Protein AF-A0A9N9KRE2-F1 (afdb_monomer)

Mean predicted aligned error: 19.51 Å

Solvent-accessible surface area (backbone atoms only — not comparable to full-atom values): 58382 Å² total; per-residue (Å²): 135,82,74,92,83,72,60,66,69,58,57,52,50,52,51,51,50,51,50,51,52,50,50,44,65,63,64,80,42,91,71,76,75,71,95,71,84,88,87,77,98,80,76,98,66,77,96,76,77,88,86,69,47,78,72,68,77,81,61,46,74,37,68,50,45,30,52,56,45,66,70,36,68,71,38,90,54,32,36,36,37,38,56,55,28,42,77,57,73,40,45,33,52,38,20,53,52,43,50,53,54,49,26,48,59,58,17,24,19,38,35,61,40,27,33,38,56,78,91,73,60,91,83,81,85,82,88,80,89,82,83,92,84,79,84,88,81,70,96,81,57,85,56,63,40,52,47,64,73,57,26,31,56,68,44,30,55,47,10,40,47,65,14,32,68,83,55,50,76,31,85,66,76,80,92,79,88,56,84,32,58,49,78,42,53,77,67,80,72,52,97,65,68,55,99,55,11,45,82,58,64,85,52,46,44,62,46,48,52,55,48,42,58,70,71,52,58,66,93,86,80,66,70,90,86,67,60,35,37,38,34,39,45,70,49,74,70,41,76,34,62,87,83,47,51,75,65,25,57,58,52,60,61,60,39,67,41,64,30,65,72,40,36,42,49,22,36,52,32,51,51,40,52,32,64,74,67,71,46,90,37,52,88,81,42,58,56,18,68,64,59,34,25,19,38,48,54,72,67,73,84,84,51,67,88,51,39,79,69,45,60,77,55,82,61,97,53,69,55,58,39,63,69,47,45,53,51,53,47,52,50,53,25,55,78,67,72,30,51,34,32,45,46,45,54,91,48,69,65,59,56,56,50,46,41,60,58,29,62,81,72,74,30,49,62,45,36,66,83,76,49,37,54,72,72,56,32,59,53,56,67,72,46,51,77,68,45,50,48,51,23,54,48,56,46,46,31,31,28,43,34,35,38,26,34,59,92,33,58,52,41,48,50,35,42,52,49,33,55,49,36,38,54,76,70,50,48,60,75,42,92,88,79,50,60,39,66,82,49,76,42,75,47,98,88,15,38,34,31,31,59,44,32,38,30,37,66,39,56,86,74,59,54,63,63,64,71,74,88,92,85,80,85,89,71,84,87,84,86,87,90,82,86,88,80,90,91,84,88,83,92,88,82,88,85,85,88,87,89,84,85,89,86,81,87,87,82,93,87,78,97,70,86,81,76,80,88,82,83,85,88,80,84,73,83,62,58,61,82,85,60,92,70,36,52,75,32,76,53,45,75,74,28,60,34,74,72,30,53,28,27,28,36,38,41,35,37,33,30,76,33,27,55,40,68,64,54,54,48,53,16,45,51,52,38,32,70,47,72,60,41,34,61,60,27,18,24,50,40,70,51,100,83,72,46,50,26,32,42,20,59,80,66,67,47,94,89,48,39,50,47,45,76,52,75,48,80,44,98,46,40,46,75,70,37,87,60,62,45,60,59,79,73,92,40,81,50,65,44,83,40,65,45,65,74,75,48,45,78,75,50,45,65,96,83,57,81,65,52,57,64,55,34,36,49,36,88,42,32,50,38,34,39,34,35,38,38,28,78,51,15,24,38,44,17,46,34,32,45,47,46,67,44,39,74,62,28,47,44,49,52,47,45,41,31,41,32,23,49,65,72,38,52,92,72,51,75,62,56,51,52,75,83,52,55,65,58,77,65,64,26,74,76,49,90,53,80,34,88,55,62,88,38,50,37,54,74,71,36,38,52,48,38,51,54,49,52,53,51,51,59,74,76,52,63,71,45,52,40,31,31,33,39,17,50,64,49,51,50,53,55,46,53,52,28,45,52,63,42,33,76,76,37,79,82,61,81,79,52,71,65,30,47,53,52,30,51,50,50,38,47,75,45,55,87,36,72,86,43,46,81,42,37,33,30,40,34,40,44,44,74,43,55,87,43,36,46,38,54,52,103,47,97,91,47,66,43,61,39,67,78,93,47,44,56,46,67,49,49,65,49,75,35,67,30,81,46,39,36,43,54,54,69,73,48,63,66,34,57,49,18,50,48,43,47,50,30,44,65,67,46,73,37,64,62,36,49,22,10,46,36,28,53,58,72,73,45,95,60,88,89,46,69,43,62,51,79,40,47,66,38,41,36,37,69,35,46,88,52,36,49,48,74,59,46,53,45,43,73,32,54,74,49,79,63,92,82,60,91,65,58,78,95,49,55,42,23,40,70,47,73,54,74,51,75,41,60,58,97,59,75,69,68,39,29,36,39,30,59,26,56,37,89,84,44,35,32,47,38,40,34,27,36,52,55,81,53,50,59,60,38,52,53,53,40,45,62,74,54,56,84,72,115

pLDDT: mean 78.88, std 21.37, range [20.52, 98.25]

InterPro domains:
  IPR019378 GDP-fucose protein O-fucosyltransferase [PF10250] (83-419)
  IPR023213 Chloramphenicol acetyltransferase-like domain superfamily [G3DSA:3.30.559.10] (519-726)
  IPR023213 Chloramphenicol acetyltransferase-like domain superfamily [G3DSA:3.30.559.10] (762-1005)

Sequence (1013 aa):
MFPNGINRRYAIFAGFVLVMLWLWVALDRPYSLPSHFSWNPYSNTGQSDLANDIFDFPAIESNAIREVCGRTEWNSSVIFTCDNNHGGVGHVRNSILNCVRFAISAGAGLVLPNIALRDMEDDTVIIWDEPVQEPMRKRHGPGRRGMEHMFDVPHFLESLHLSCPKMPLFEDMGDSFGGRRRGLLPESLVDNHPTSGLEHPEQWRKKFYGWVDKYMVKPSDYTRDEPIIVDLDQSFLVYPTHSDSHEFAHDFGKILKFREDTRRLATAALVELLEWHNSDGDIRDPIMNPSFFGAHIRTEPEVSHESDLLRRHDTPQPFMEYNAQATAYLTQAQEGNMSIIYATSGNLSNMALLRHHAMHWDIEVTHKFALLKDSHRDELERLTWDQRALIDFMVLTKAQSFGGVAHSFFSWNVALKRHELAKEAGLEKDEKHSTFTGKGVLSEDGTWSDGLSHIYGNRKSYVESSKFEIILLKLKKGSNITNFDANIASRVLSTILPTVSLSLLRPFSRQIPPSSLMGVFSSKPVQPVAIPSDTVVELGPTGDTIILRSLVIDFTLCFDEVLDPKRLRGSLEALFNHGNWRKLGARLRLNDRGRLEYHIPAKFDEERPAFSYSHVEMSCKIKEHPLASQIPKATPVPTLQPDCAMFRSLSRDSHSPKRLEDWLTSDIPQLYIHIVSFSDATMVTMTALHTFLDATARVELVKAWVMSLNGRLNEVPEIYGFDFDPLETLGKMATEESVLERHRTTGFGLFWWLAKLIFQSRFWKQTTRTICISPAALKKLKSQALMEVQALDSKAFLSDGDIISAWWTKYATLHLAKSKDRTVTIVNAFSMRPLLEKPYPNPDSTPLLPEGKPCLAISSNAIYTFIPAHEILAKPLSHTALAIRKSIQEQSTRTQVEAMAAALRSSKVPLIYGGSDSSMLVLSNRSKAKFYDVFDFSGAVVKIDEHISKPIERIGRPAFIYALSVISGLSVRDNAVYEGPDGKGNFWLTATIDEENWAGVQEAIHREWDDAK

Radius of gyration: 34.44 Å; Cα contacts (8 Å, |Δi|>4): 1629; chains: 1; bounding box: 78×84×110 Å

Structure (mmCIF, N/CA/C/O backbone):
data_AF-A0A9N9KRE2-F1
#
_entry.id   AF-A0A9N9KRE2-F1
#
loop_
_atom_site.group_PDB
_atom_site.id
_atom_site.type_symbol
_atom_site.label_atom_id
_atom_site.label_alt_id
_atom_site.label_comp_id
_atom_site.label_asym_id
_atom_site.label_entity_id
_atom_site.label_seq_id
_atom_site.pdbx_PDB_ins_code
_atom_site.Cartn_x
_atom_site.Cartn_y
_atom_site.Cartn_z
_atom_site.occupancy
_atom_site.B_iso_or_equiv
_atom_site.auth_seq_id
_atom_site.auth_comp_id
_atom_site.auth_asym_id
_atom_site.auth_atom_id
_atom_site.pdbx_PDB_model_num
ATOM 1 N N . MET A 1 1 ? 22.663 -48.402 -23.273 1.00 36.38 1 MET A N 1
ATOM 2 C CA . MET A 1 1 ? 22.168 -48.533 -24.661 1.00 36.38 1 MET A CA 1
ATOM 3 C C . MET A 1 1 ? 20.879 -47.725 -24.742 1.00 36.38 1 MET A C 1
ATOM 5 O O . MET A 1 1 ? 19.947 -48.073 -24.032 1.00 36.38 1 MET A O 1
ATOM 9 N N . PHE A 1 2 ? 20.846 -46.596 -25.457 1.00 36.72 2 PHE A N 1
ATOM 10 C CA . PHE A 1 2 ? 19.616 -45.794 -25.580 1.00 36.72 2 PHE A CA 1
ATOM 11 C C . PHE A 1 2 ? 18.735 -46.355 -26.709 1.00 36.72 2 PHE A C 1
ATOM 13 O O . PHE A 1 2 ? 19.291 -46.784 -27.720 1.00 36.72 2 PHE A O 1
ATOM 20 N N . PRO A 1 3 ? 17.396 -46.361 -26.569 1.00 42.84 3 PRO A N 1
ATOM 21 C CA . PRO A 1 3 ? 16.506 -46.810 -27.634 1.00 42.84 3 PRO A CA 1
ATOM 22 C C . PRO A 1 3 ? 16.556 -45.853 -28.833 1.00 42.84 3 PRO A C 1
ATOM 24 O O . PRO A 1 3 ? 16.621 -44.630 -28.677 1.00 42.84 3 PRO A O 1
ATOM 27 N N . ASN A 1 4 ? 16.518 -46.423 -30.039 1.00 50.28 4 ASN A N 1
ATOM 28 C CA . ASN A 1 4 ? 16.568 -45.673 -31.292 1.00 50.28 4 ASN A CA 1
ATOM 29 C C . ASN A 1 4 ? 15.388 -44.690 -31.399 1.00 50.28 4 ASN A C 1
ATOM 31 O O . ASN A 1 4 ? 14.235 -45.096 -31.287 1.00 50.28 4 ASN A O 1
ATOM 35 N N . GLY A 1 5 ? 15.681 -43.411 -31.663 1.00 55.50 5 GLY A N 1
ATOM 36 C CA . GLY A 1 5 ? 14.677 -42.394 -32.014 1.00 55.50 5 GLY A CA 1
ATOM 37 C C . GLY A 1 5 ? 14.755 -41.077 -31.234 1.00 55.50 5 GLY A C 1
ATOM 38 O O . GLY A 1 5 ? 14.297 -40.053 -31.734 1.00 55.50 5 GLY A O 1
ATOM 39 N N . ILE A 1 6 ? 15.369 -41.046 -30.045 1.00 47.56 6 ILE A N 1
ATOM 40 C CA . ILE A 1 6 ? 15.470 -39.804 -29.259 1.00 47.56 6 ILE A CA 1
ATOM 41 C C . ILE A 1 6 ? 16.680 -38.986 -29.727 1.00 47.56 6 ILE A C 1
ATOM 43 O O . ILE A 1 6 ? 17.832 -39.351 -29.492 1.00 47.56 6 ILE A O 1
ATOM 47 N N . ASN A 1 7 ? 16.421 -37.849 -30.379 1.00 59.97 7 ASN A N 1
ATOM 48 C CA . ASN A 1 7 ? 17.465 -36.917 -30.805 1.00 59.97 7 ASN A CA 1
ATOM 49 C C . ASN A 1 7 ? 18.264 -36.421 -29.581 1.00 59.97 7 ASN A C 1
ATOM 51 O O . ASN A 1 7 ? 17.718 -35.805 -28.662 1.00 59.97 7 ASN A O 1
ATOM 55 N N . ARG A 1 8 ? 19.579 -36.684 -29.602 1.00 53.38 8 ARG A N 1
ATOM 56 C CA . ARG A 1 8 ? 20.548 -36.470 -28.511 1.00 53.38 8 ARG A CA 1
ATOM 57 C C . ARG A 1 8 ? 20.512 -35.057 -27.909 1.00 53.38 8 ARG A C 1
ATOM 59 O O . ARG A 1 8 ? 20.832 -34.900 -26.735 1.00 53.38 8 ARG A O 1
ATOM 66 N N . ARG A 1 9 ? 20.076 -34.046 -28.673 1.00 53.38 9 ARG A N 1
ATOM 67 C CA . ARG A 1 9 ? 19.893 -32.665 -28.190 1.00 53.38 9 ARG A CA 1
ATOM 68 C C . ARG A 1 9 ? 18.810 -32.552 -27.106 1.00 53.38 9 ARG A C 1
ATOM 70 O O . ARG A 1 9 ? 19.039 -31.874 -26.111 1.00 53.38 9 ARG A O 1
ATOM 77 N N . TYR A 1 10 ? 17.684 -33.258 -27.241 1.00 55.31 10 TYR A N 1
ATOM 78 C CA . TYR A 1 10 ? 16.612 -33.233 -26.234 1.00 55.31 10 TYR A CA 1
ATOM 79 C C . TYR A 1 10 ? 16.976 -34.009 -24.965 1.00 55.31 10 TYR A C 1
ATOM 81 O O . TYR A 1 10 ? 16.575 -33.607 -23.880 1.00 55.31 10 TYR A O 1
ATOM 89 N N . ALA A 1 11 ? 17.778 -35.074 -25.077 1.00 49.97 11 ALA A N 1
ATOM 90 C CA . ALA A 1 11 ? 18.278 -35.808 -23.912 1.00 49.97 11 ALA A CA 1
ATOM 91 C C . ALA A 1 11 ? 19.230 -34.949 -23.055 1.00 49.97 11 ALA A C 1
ATOM 93 O O . ALA A 1 11 ? 19.115 -34.935 -21.832 1.00 49.97 11 ALA A O 1
ATOM 94 N N . ILE A 1 12 ? 20.121 -34.181 -23.697 1.00 63.16 12 ILE A N 1
ATOM 95 C CA . ILE A 1 12 ? 21.002 -33.222 -23.010 1.00 63.16 12 ILE A CA 1
ATOM 96 C C . ILE A 1 12 ? 20.178 -32.091 -22.377 1.00 63.16 12 ILE A C 1
ATOM 98 O O . ILE A 1 12 ? 20.401 -31.750 -21.220 1.00 63.16 12 ILE A O 1
ATOM 102 N N . PHE A 1 13 ? 19.192 -31.552 -23.100 1.00 57.16 13 PHE A N 1
ATOM 103 C CA . PHE A 1 13 ? 18.308 -30.503 -22.587 1.00 57.16 13 PHE A CA 1
ATOM 104 C C . PHE A 1 13 ? 17.481 -30.971 -21.377 1.00 57.16 13 PHE A C 1
ATOM 106 O O . PHE A 1 13 ? 17.431 -30.274 -20.370 1.00 57.16 13 PHE A O 1
ATOM 113 N N . ALA A 1 14 ? 16.906 -32.178 -21.425 1.00 61.91 14 ALA A N 1
ATOM 114 C CA . ALA A 1 14 ? 16.198 -32.773 -20.291 1.00 61.91 14 ALA A CA 1
ATOM 115 C C . ALA A 1 14 ? 17.121 -32.987 -19.079 1.00 61.91 14 ALA A C 1
ATOM 117 O O . ALA A 1 14 ? 16.724 -32.692 -17.955 1.00 61.91 14 ALA A O 1
ATOM 118 N N . GLY A 1 15 ? 18.366 -33.427 -19.299 1.00 66.50 15 GLY A N 1
ATOM 119 C CA . GLY A 1 15 ? 19.378 -33.516 -18.243 1.00 66.50 15 GLY A CA 1
ATOM 120 C C . GLY A 1 15 ? 19.697 -32.157 -17.613 1.00 66.50 15 GLY A C 1
ATOM 121 O O . GLY A 1 15 ? 19.755 -32.049 -16.393 1.00 66.50 15 GLY A O 1
ATOM 122 N N . PHE A 1 16 ? 19.832 -31.103 -18.422 1.00 68.00 16 PHE A N 1
ATOM 123 C CA . PHE A 1 16 ? 20.096 -29.747 -17.929 1.00 68.00 16 PHE A CA 1
ATOM 124 C C . PHE A 1 16 ? 18.909 -29.167 -17.145 1.00 68.00 16 PHE A C 1
ATOM 126 O O . PHE A 1 16 ? 19.105 -28.565 -16.093 1.00 68.00 16 PHE A O 1
ATOM 133 N N . VAL A 1 17 ? 17.675 -29.402 -17.610 1.00 63.44 17 VAL A N 1
ATOM 134 C CA . VAL A 1 17 ? 16.452 -29.031 -16.880 1.00 63.44 17 VAL A CA 1
ATOM 135 C C . VAL A 1 17 ? 16.368 -29.778 -15.551 1.00 63.44 17 VAL A C 1
ATOM 137 O O . VAL A 1 17 ? 16.098 -29.143 -14.541 1.00 63.44 17 VAL A O 1
ATOM 140 N N . LEU A 1 18 ? 16.657 -31.084 -15.512 1.00 60.94 18 LEU A N 1
ATOM 141 C CA . LEU A 1 18 ? 16.671 -31.866 -14.269 1.00 60.94 18 LEU A CA 1
ATOM 142 C C . LEU A 1 18 ? 17.742 -31.384 -13.282 1.00 60.94 18 LEU A C 1
ATOM 144 O O . LEU A 1 18 ? 17.453 -31.285 -12.095 1.00 60.94 18 LEU A O 1
ATOM 148 N N . VAL A 1 19 ? 18.943 -31.030 -13.753 1.00 63.09 19 VAL A N 1
ATOM 149 C CA . VAL A 1 19 ? 19.994 -30.439 -12.905 1.00 63.09 19 VAL A CA 1
ATOM 150 C C . VAL A 1 19 ? 19.573 -29.067 -12.376 1.00 63.09 19 VAL A C 1
ATOM 152 O O . VAL A 1 19 ? 19.771 -28.798 -11.198 1.00 63.09 19 VAL A O 1
ATOM 155 N N . MET A 1 20 ? 18.939 -28.222 -13.193 1.00 57.50 20 MET A N 1
ATOM 156 C CA . MET A 1 20 ? 18.410 -26.928 -12.740 1.00 57.50 20 MET A CA 1
ATOM 157 C C . MET A 1 20 ? 17.256 -27.077 -11.742 1.00 57.50 20 MET A C 1
ATOM 159 O O . MET A 1 20 ? 17.196 -26.326 -10.777 1.00 57.50 20 MET A O 1
ATOM 163 N N . LEU A 1 21 ? 16.378 -28.067 -11.920 1.00 53.19 21 LEU A N 1
ATOM 164 C CA . LEU A 1 21 ? 15.291 -28.374 -10.983 1.00 53.19 21 LEU A CA 1
ATOM 165 C C . LEU A 1 21 ? 15.834 -28.952 -9.665 1.00 53.19 21 LEU A C 1
ATOM 167 O O . LEU A 1 21 ? 15.328 -28.626 -8.597 1.00 53.19 21 LEU A O 1
ATOM 171 N N . TRP A 1 22 ? 16.897 -29.757 -9.730 1.00 46.75 22 TRP A N 1
ATOM 172 C CA . TRP A 1 22 ? 17.594 -30.287 -8.557 1.00 46.75 22 TRP A CA 1
ATOM 173 C C . TRP A 1 22 ? 18.351 -29.192 -7.793 1.00 46.75 22 TRP A C 1
ATOM 175 O O . TRP A 1 22 ? 18.237 -29.118 -6.576 1.00 46.75 22 TRP A O 1
ATOM 185 N N . LEU A 1 23 ? 19.048 -28.293 -8.499 1.00 47.38 23 LEU A N 1
ATOM 186 C CA . LEU A 1 23 ? 19.674 -27.105 -7.909 1.00 47.38 23 LEU A CA 1
ATOM 187 C C . LEU A 1 23 ? 18.633 -26.150 -7.317 1.00 47.38 23 LEU A C 1
ATOM 189 O O . LEU A 1 23 ? 18.858 -25.625 -6.235 1.00 47.38 23 LEU A O 1
ATOM 193 N N . TRP A 1 24 ? 17.485 -25.961 -7.972 1.00 42.84 24 TRP A N 1
ATOM 194 C CA . TRP A 1 24 ? 16.374 -25.181 -7.426 1.00 42.84 24 TRP A CA 1
ATOM 195 C C . TRP A 1 24 ? 15.861 -25.796 -6.117 1.00 42.84 24 TRP A C 1
ATOM 197 O O . TRP A 1 24 ? 15.856 -25.118 -5.099 1.00 42.84 24 TRP A O 1
ATOM 207 N N . VAL A 1 25 ? 15.559 -27.099 -6.078 1.00 46.53 25 VAL A N 1
ATOM 208 C CA . VAL A 1 25 ? 15.130 -27.783 -4.839 1.00 46.53 25 VAL A CA 1
ATOM 209 C C . VAL A 1 25 ? 16.211 -27.772 -3.743 1.00 46.53 25 VAL A C 1
ATOM 211 O O . VAL A 1 25 ? 15.874 -27.709 -2.562 1.00 46.53 25 VAL A O 1
ATOM 214 N N . ALA A 1 26 ? 17.496 -27.810 -4.111 1.00 40.50 26 ALA A N 1
ATOM 215 C CA . ALA A 1 26 ? 18.618 -27.784 -3.170 1.00 40.50 26 ALA A CA 1
ATOM 216 C C . ALA A 1 26 ? 18.976 -26.380 -2.639 1.00 40.50 26 ALA A C 1
ATOM 218 O O . ALA A 1 26 ? 19.626 -26.289 -1.601 1.00 40.50 26 ALA A O 1
ATOM 219 N N . LEU A 1 27 ? 18.586 -25.304 -3.336 1.00 42.53 27 LEU A N 1
ATOM 220 C CA . LEU A 1 27 ? 18.922 -23.914 -2.985 1.00 42.53 27 LEU A CA 1
ATOM 221 C C . LEU A 1 27 ? 17.712 -23.089 -2.505 1.00 42.53 27 LEU A C 1
ATOM 223 O O . LEU A 1 27 ? 17.899 -22.131 -1.764 1.00 42.53 27 LEU A O 1
ATOM 227 N N . ASP A 1 28 ? 16.483 -23.459 -2.883 1.00 37.66 28 ASP A N 1
ATOM 228 C CA . ASP A 1 28 ? 15.232 -22.766 -2.507 1.00 37.66 28 ASP A CA 1
ATOM 229 C C . ASP A 1 28 ? 14.660 -23.249 -1.153 1.00 37.66 28 ASP A C 1
ATOM 231 O O . ASP A 1 28 ? 13.575 -22.857 -0.726 1.00 37.66 28 ASP A O 1
ATOM 235 N N . ARG A 1 29 ? 15.405 -24.107 -0.443 1.00 34.19 29 ARG A N 1
ATOM 236 C CA . ARG A 1 29 ? 15.179 -24.451 0.966 1.00 34.19 29 ARG A CA 1
ATOM 237 C C . ARG A 1 29 ? 16.460 -24.192 1.761 1.00 34.19 29 ARG A C 1
ATOM 239 O O . ARG A 1 29 ? 17.483 -24.789 1.426 1.00 34.19 29 ARG A O 1
ATOM 246 N N . PRO A 1 30 ? 16.424 -23.394 2.845 1.00 31.78 30 PRO A N 1
ATOM 247 C CA . PRO A 1 30 ? 17.549 -23.267 3.760 1.00 31.78 30 PRO A CA 1
ATOM 248 C C . PRO A 1 30 ? 17.650 -24.530 4.627 1.00 31.78 30 PRO A C 1
ATOM 250 O O . PRO A 1 30 ? 17.311 -24.527 5.809 1.00 31.78 30 PRO A O 1
ATOM 253 N N . TYR A 1 31 ? 18.121 -25.629 4.036 1.00 32.72 31 TYR A N 1
ATOM 254 C CA . TYR A 1 31 ? 18.607 -26.764 4.807 1.00 32.72 31 TYR A CA 1
ATOM 255 C C . TYR A 1 31 ? 19.920 -26.360 5.482 1.00 32.72 31 TYR A C 1
ATOM 257 O O . TYR A 1 31 ? 21.006 -26.544 4.933 1.00 32.72 31 TYR A O 1
ATOM 265 N N . SER A 1 32 ? 19.824 -25.872 6.720 1.00 29.77 32 SER A N 1
ATOM 266 C CA . SER A 1 32 ? 20.842 -26.207 7.712 1.00 29.77 32 SER A CA 1
ATOM 267 C C . SER A 1 32 ? 20.856 -27.731 7.810 1.00 29.77 32 SER A C 1
ATOM 269 O O . SER A 1 32 ? 19.932 -28.313 8.378 1.00 29.77 32 SER A O 1
ATOM 271 N N . LEU A 1 33 ? 21.831 -28.373 7.160 1.00 25.44 33 LEU A N 1
ATOM 272 C CA . LEU A 1 33 ? 22.006 -29.824 7.191 1.00 25.44 33 LEU A CA 1
ATOM 273 C C . LEU A 1 33 ? 22.128 -30.270 8.656 1.00 25.44 33 LEU A C 1
ATOM 275 O O . LEU A 1 33 ? 23.115 -29.898 9.293 1.00 25.44 33 LEU A O 1
ATOM 279 N N . PRO A 1 34 ? 21.178 -31.056 9.196 1.00 27.44 34 PRO A N 1
ATOM 280 C CA . PRO A 1 34 ? 21.334 -31.624 10.525 1.00 27.44 34 PRO A CA 1
ATOM 281 C C . PRO A 1 34 ? 22.531 -32.574 10.502 1.00 27.44 34 PRO A C 1
ATOM 283 O O . PRO A 1 34 ? 22.650 -33.411 9.603 1.00 27.44 34 PRO A O 1
ATOM 286 N N . SER A 1 35 ? 23.423 -32.456 11.481 1.00 27.27 35 SER A N 1
ATOM 287 C CA . SER A 1 35 ? 24.634 -33.281 11.582 1.00 27.27 35 SER A CA 1
ATOM 288 C C . SER A 1 35 ? 24.341 -34.763 11.856 1.00 27.27 35 SER A C 1
ATOM 290 O O . SER A 1 35 ? 25.215 -35.606 11.646 1.00 27.27 35 SER A O 1
ATOM 292 N N . HIS A 1 36 ? 23.111 -35.100 12.262 1.00 27.78 36 HIS A N 1
ATOM 293 C CA . HIS A 1 36 ? 22.675 -36.459 12.570 1.00 27.78 36 HIS A CA 1
ATOM 294 C C . HIS A 1 36 ? 21.280 -36.755 11.997 1.00 27.78 36 HIS A C 1
ATOM 296 O O . HIS A 1 36 ? 20.378 -35.925 12.059 1.00 27.78 36 HIS A O 1
ATOM 302 N N . PHE A 1 37 ? 21.112 -37.960 11.443 1.00 26.78 37 PHE A N 1
ATOM 303 C CA . PHE A 1 37 ? 19.847 -38.464 10.898 1.00 26.78 37 PHE A CA 1
ATOM 304 C C . PHE A 1 37 ? 19.567 -39.838 11.524 1.00 26.78 37 PHE A C 1
ATOM 306 O O . PHE A 1 37 ? 20.111 -40.856 11.086 1.00 26.78 37 PHE A O 1
ATOM 313 N N . SER A 1 38 ? 18.766 -39.872 12.586 1.00 23.92 38 SER A N 1
ATOM 314 C CA . SER A 1 38 ? 18.347 -41.098 13.270 1.00 23.92 38 SER A CA 1
ATOM 315 C C . SER A 1 38 ? 17.161 -41.736 12.539 1.00 23.92 38 SER A C 1
ATOM 317 O O . SER A 1 38 ? 16.065 -41.190 12.485 1.00 23.92 38 SER A O 1
ATOM 319 N N . TRP A 1 39 ? 17.371 -42.924 11.969 1.00 23.47 39 TRP A N 1
ATOM 320 C CA . TRP A 1 39 ? 16.281 -43.750 11.441 1.00 23.47 39 TRP A CA 1
ATOM 321 C C . TRP A 1 39 ? 15.732 -44.654 12.547 1.00 23.47 39 TRP A C 1
ATOM 323 O O . TRP A 1 39 ? 16.446 -45.547 13.001 1.00 23.47 39 TRP A O 1
ATOM 333 N N . ASN A 1 40 ? 14.457 -44.499 12.912 1.00 26.44 40 ASN A N 1
ATOM 334 C CA . ASN A 1 40 ? 13.719 -45.518 13.663 1.00 26.44 40 ASN A CA 1
ATOM 335 C C . ASN A 1 40 ? 12.427 -45.910 12.912 1.00 26.44 40 ASN A C 1
ATOM 337 O O . ASN A 1 40 ? 11.427 -45.201 13.000 1.00 26.44 40 ASN A O 1
ATOM 341 N N . PRO A 1 41 ? 12.427 -47.003 12.126 1.00 28.83 41 PRO A N 1
ATOM 342 C CA . PRO A 1 41 ? 11.331 -47.334 11.217 1.00 28.83 41 PRO A CA 1
ATOM 343 C C . PRO A 1 41 ? 10.238 -48.207 11.872 1.00 28.83 41 PRO A C 1
ATOM 345 O O . PRO A 1 41 ? 9.847 -49.219 11.293 1.00 28.83 41 PRO A O 1
ATOM 348 N N . TYR A 1 42 ? 9.735 -47.839 13.059 1.00 28.05 42 TYR A N 1
ATOM 349 C CA . TYR A 1 42 ? 8.624 -48.548 13.724 1.00 28.05 42 TYR A CA 1
ATOM 350 C C . TYR A 1 42 ? 7.706 -47.643 14.570 1.00 28.05 42 TYR A C 1
ATOM 352 O O . TYR A 1 42 ? 7.771 -47.646 15.796 1.00 28.05 42 TYR A O 1
ATOM 360 N N . SER A 1 43 ? 6.754 -46.973 13.918 1.00 28.36 43 SER A N 1
ATOM 361 C CA . SER A 1 43 ? 5.471 -46.581 14.532 1.00 28.36 43 SER A CA 1
ATOM 362 C C . SER A 1 43 ? 4.391 -46.382 13.464 1.00 28.36 43 SER A C 1
ATOM 364 O O . SER A 1 43 ? 3.915 -45.286 13.182 1.00 28.36 43 SER A O 1
ATOM 366 N N . ASN A 1 44 ? 3.977 -47.493 12.850 1.00 29.34 44 ASN A N 1
ATOM 367 C CA . ASN A 1 44 ? 2.769 -47.525 12.029 1.00 29.34 44 ASN A CA 1
ATOM 368 C C . ASN A 1 44 ? 1.536 -47.528 12.959 1.00 29.34 44 ASN A C 1
ATOM 370 O O . ASN A 1 44 ? 0.946 -48.570 13.234 1.00 29.34 44 ASN A O 1
ATOM 374 N N . THR A 1 45 ? 1.183 -46.350 13.466 1.00 28.41 45 THR A N 1
ATOM 375 C CA . THR A 1 45 ? -0.062 -46.032 14.183 1.00 28.41 45 THR A CA 1
ATOM 376 C C . THR A 1 45 ? -0.563 -44.719 13.576 1.00 28.41 45 THR A C 1
ATOM 378 O O . THR A 1 45 ? 0.121 -43.708 13.671 1.00 28.41 45 THR A O 1
ATOM 381 N N . GLY A 1 46 ? -1.670 -44.664 12.835 1.00 27.20 46 GLY A N 1
ATOM 382 C CA . GLY A 1 46 ? -2.920 -45.384 13.084 1.00 27.20 46 GLY A CA 1
ATOM 383 C C . GLY A 1 46 ? -3.696 -44.605 14.144 1.00 27.20 46 GLY A C 1
ATOM 384 O O . GLY A 1 46 ? -3.179 -44.418 15.236 1.00 27.20 46 GLY A O 1
ATOM 385 N N . GLN A 1 47 ? -4.880 -44.098 13.788 1.00 39.50 47 GLN A N 1
ATOM 386 C CA . GLN A 1 47 ? -5.653 -43.133 14.584 1.00 39.50 47 GLN A CA 1
ATOM 387 C C . GLN A 1 47 ? -5.769 -43.500 16.076 1.00 39.50 47 GLN A C 1
ATOM 389 O O . GLN A 1 47 ? -6.362 -44.520 16.416 1.00 39.50 47 GLN A O 1
ATOM 394 N N . SER A 1 48 ? -5.281 -42.601 16.933 1.00 30.23 48 SER A N 1
ATOM 395 C CA . SER A 1 48 ? -5.645 -42.440 18.348 1.00 30.23 48 SER A CA 1
ATOM 396 C C . SER A 1 48 ? -5.366 -40.970 18.700 1.00 30.23 48 SER A C 1
ATOM 398 O O . SER A 1 48 ? -4.218 -40.541 18.642 1.00 30.23 48 SER A O 1
ATOM 400 N N . ASP A 1 49 ? -6.379 -40.109 18.769 1.00 33.88 49 ASP A N 1
ATOM 401 C CA . ASP A 1 49 ? -7.204 -39.827 19.960 1.00 33.88 49 ASP A CA 1
ATOM 402 C C . ASP A 1 49 ? -6.637 -38.674 20.810 1.00 33.88 49 ASP A C 1
ATOM 404 O O . ASP A 1 49 ? -5.470 -38.309 20.700 1.00 33.88 49 ASP A O 1
ATOM 408 N N . LEU A 1 50 ? -7.501 -38.093 21.650 1.00 40.88 50 LEU A N 1
ATOM 409 C CA . LEU A 1 50 ? -7.324 -36.923 22.537 1.00 40.88 50 LEU A CA 1
ATOM 410 C C . LEU A 1 50 ? -6.102 -36.927 23.496 1.00 40.88 50 LEU A C 1
ATOM 412 O O . LEU A 1 50 ? -5.962 -36.023 24.313 1.00 40.88 50 LEU A O 1
ATOM 416 N N . ALA A 1 51 ? -5.228 -37.930 23.457 1.00 47.25 51 ALA A N 1
ATOM 417 C CA . ALA A 1 51 ? -4.383 -38.329 24.586 1.00 47.25 51 ALA A CA 1
ATOM 418 C C . ALA A 1 51 ? -3.153 -37.445 24.899 1.00 47.25 51 ALA A C 1
ATOM 420 O O . ALA A 1 51 ? -2.443 -37.749 25.857 1.00 47.25 51 ALA A O 1
ATOM 421 N N . ASN A 1 52 ? -2.872 -36.395 24.116 1.00 67.19 52 ASN A N 1
ATOM 422 C CA . ASN A 1 52 ? -1.605 -35.647 24.186 1.00 67.19 52 ASN A CA 1
ATOM 423 C C . ASN A 1 52 ? -1.730 -34.107 24.226 1.00 67.19 52 ASN A C 1
ATOM 425 O O . ASN A 1 52 ? -0.708 -33.446 24.097 1.00 67.19 52 ASN A O 1
ATOM 429 N N . ASP A 1 53 ? -2.908 -33.500 24.419 1.00 87.00 53 ASP A N 1
ATOM 430 C CA . ASP A 1 53 ? -2.968 -32.049 24.698 1.00 87.00 53 ASP A CA 1
ATOM 431 C C . ASP A 1 53 ? -2.557 -31.771 26.158 1.00 87.00 53 ASP A C 1
ATOM 433 O O . ASP A 1 53 ? -3.351 -31.941 27.080 1.00 87.00 53 ASP A O 1
ATOM 437 N N . ILE A 1 54 ? -1.305 -31.352 26.381 1.00 90.56 54 ILE A N 1
ATOM 438 C CA . ILE A 1 54 ? -0.778 -31.076 27.734 1.00 90.56 54 ILE A CA 1
ATOM 439 C C . ILE A 1 54 ? -1.256 -29.743 28.327 1.00 90.56 54 ILE A C 1
ATOM 441 O O . ILE A 1 54 ? -0.943 -29.445 29.480 1.00 90.56 54 ILE A O 1
ATOM 445 N N . PHE A 1 55 ? -1.950 -28.920 27.538 1.00 91.81 55 PHE A N 1
ATOM 446 C CA . PHE A 1 55 ? -2.516 -27.645 27.976 1.00 91.81 55 PHE A CA 1
ATOM 447 C C . PHE A 1 55 ? -4.036 -27.725 28.168 1.00 91.81 55 PHE A C 1
ATOM 449 O O . PHE A 1 55 ? -4.652 -26.712 28.513 1.00 91.81 55 PHE A O 1
ATOM 456 N N . ASP A 1 56 ? -4.646 -28.897 27.963 1.00 91.94 56 ASP A N 1
ATOM 457 C CA . ASP A 1 56 ? -6.038 -29.129 28.327 1.00 91.94 56 ASP A CA 1
ATOM 458 C C . ASP A 1 56 ? -6.194 -29.376 29.833 1.00 91.94 56 ASP A C 1
ATOM 460 O O . ASP A 1 56 ? -5.353 -29.985 30.494 1.00 91.94 56 ASP A O 1
ATOM 464 N N . PHE A 1 57 ? -7.298 -28.882 30.383 1.00 89.88 57 PHE A N 1
ATOM 465 C CA . PHE A 1 57 ? -7.687 -29.066 31.776 1.00 89.88 57 PHE A CA 1
ATOM 466 C C . PHE A 1 57 ? -9.213 -28.924 31.909 1.00 89.88 57 PHE A C 1
ATOM 468 O O . PHE A 1 57 ? -9.833 -28.212 31.108 1.00 89.88 57 PHE A O 1
ATOM 475 N N . PRO A 1 58 ? -9.844 -29.607 32.883 1.00 92.00 58 PRO A N 1
ATOM 476 C CA . PRO A 1 58 ? -11.295 -29.585 33.052 1.00 92.00 58 PRO A CA 1
ATOM 477 C C . PRO A 1 58 ? -11.811 -28.207 33.483 1.00 92.00 58 PRO A C 1
ATOM 479 O O . PRO A 1 58 ? -11.055 -27.371 33.987 1.00 92.00 58 PRO A O 1
ATOM 482 N N . ALA A 1 59 ? -13.119 -27.997 33.318 1.00 92.50 59 ALA A N 1
ATOM 483 C CA . ALA A 1 59 ? -13.809 -26.813 33.813 1.00 92.50 59 ALA A CA 1
ATOM 484 C C . ALA A 1 59 ? -13.585 -26.613 35.323 1.00 92.50 59 ALA A C 1
ATOM 486 O O . ALA A 1 59 ? -13.493 -27.566 36.100 1.00 92.50 59 ALA A O 1
ATOM 487 N N . ILE A 1 60 ? -13.475 -25.352 35.736 1.00 92.81 60 ILE A N 1
ATOM 488 C CA . ILE A 1 60 ? -13.043 -24.983 37.085 1.00 92.81 60 ILE A CA 1
ATOM 489 C C . ILE A 1 60 ? -14.236 -24.933 38.040 1.00 92.81 60 ILE A C 1
ATOM 491 O O . ILE A 1 60 ? -15.171 -24.156 37.838 1.00 92.81 60 ILE A O 1
ATOM 495 N N . GLU A 1 61 ? -14.159 -25.700 39.130 1.00 93.00 61 GLU A N 1
ATOM 496 C CA . GLU A 1 61 ? -15.047 -25.586 40.289 1.00 93.00 61 GLU A CA 1
ATOM 497 C C . GLU A 1 61 ? -14.299 -24.942 41.471 1.00 93.00 61 GLU A C 1
ATOM 499 O O . GLU A 1 61 ? -13.685 -25.623 42.292 1.00 93.00 61 GLU A O 1
ATOM 504 N N . SER A 1 62 ? -14.352 -23.612 41.576 1.00 91.62 62 SER A N 1
ATOM 505 C CA . SER A 1 62 ? -13.686 -22.861 42.642 1.00 91.62 62 SER A CA 1
ATOM 506 C C . SER A 1 62 ? -14.648 -22.453 43.752 1.00 91.62 62 SER A C 1
ATOM 508 O O . SER A 1 62 ? -15.590 -21.681 43.544 1.00 91.62 62 SER A O 1
ATOM 510 N N . ASN A 1 63 ? -14.356 -22.892 44.978 1.00 91.56 63 ASN A N 1
ATOM 511 C CA . ASN A 1 63 ? -15.064 -22.418 46.167 1.00 91.56 63 ASN A CA 1
ATOM 512 C C . ASN A 1 63 ? -14.801 -20.930 46.452 1.00 91.56 63 ASN A C 1
ATOM 514 O O . ASN A 1 63 ? -15.698 -20.252 46.948 1.00 91.56 63 ASN A O 1
ATOM 518 N N . ALA A 1 64 ? -13.627 -20.403 46.093 1.00 89.44 64 ALA A N 1
ATOM 519 C CA . ALA A 1 64 ? -13.296 -18.994 46.296 1.00 89.44 64 ALA A CA 1
ATOM 520 C C . ALA A 1 64 ? -14.136 -18.086 45.379 1.00 89.44 64 ALA A C 1
ATOM 522 O O . ALA A 1 64 ? -14.745 -17.119 45.842 1.00 89.44 64 ALA A O 1
ATOM 523 N N . ILE A 1 65 ? -14.272 -18.444 44.094 1.00 91.94 65 ILE A N 1
ATOM 524 C CA . ILE A 1 65 ? -15.175 -17.742 43.163 1.00 91.94 65 ILE A CA 1
ATOM 525 C C . ILE A 1 65 ? -16.632 -17.854 43.638 1.00 91.94 65 ILE A C 1
ATOM 527 O O . ILE A 1 65 ? -17.362 -16.859 43.645 1.00 91.94 65 ILE A O 1
ATOM 531 N N . ARG A 1 66 ? -17.042 -19.039 44.107 1.00 93.88 66 ARG A N 1
ATOM 532 C CA . ARG A 1 66 ? -18.387 -19.310 44.635 1.00 93.88 66 ARG A CA 1
ATOM 533 C C . ARG A 1 66 ? -18.718 -18.494 45.882 1.00 93.88 66 ARG A C 1
ATOM 535 O O . ARG A 1 66 ? -19.859 -18.063 46.032 1.00 93.88 66 ARG A O 1
ATOM 542 N N . GLU A 1 67 ? -17.744 -18.235 46.750 1.00 91.06 67 GLU A N 1
ATOM 543 C CA . GLU A 1 67 ? -17.897 -17.386 47.935 1.00 91.06 67 GLU A CA 1
ATOM 544 C C . GLU A 1 67 ? -18.135 -15.917 47.553 1.00 91.06 67 GLU A C 1
ATOM 546 O O . GLU A 1 67 ? -19.093 -15.305 48.035 1.00 91.06 67 GLU A O 1
ATOM 551 N N . VAL A 1 68 ? -17.329 -15.368 46.635 1.00 89.62 68 VAL A N 1
ATOM 552 C CA . VAL A 1 68 ? -17.502 -13.998 46.115 1.00 89.62 68 VAL A CA 1
ATOM 553 C C . VAL A 1 68 ? -18.855 -13.864 45.403 1.00 89.62 68 VAL A C 1
ATOM 555 O O . VAL A 1 68 ? -19.670 -13.016 45.765 1.00 89.62 68 VAL A O 1
ATOM 558 N N . CYS A 1 69 ? -19.150 -14.768 44.466 1.00 91.56 69 CYS A N 1
ATOM 559 C CA . CYS A 1 69 ? -20.415 -14.828 43.729 1.00 91.56 69 CYS A CA 1
ATOM 560 C C . CYS A 1 69 ? -21.641 -15.026 44.644 1.00 91.56 69 CYS A C 1
ATOM 562 O O . CYS A 1 69 ? -22.728 -14.499 44.390 1.00 91.56 69 CYS A O 1
ATOM 564 N N . GLY A 1 70 ? -21.472 -15.785 45.729 1.00 91.31 70 GLY A N 1
ATOM 565 C CA . GLY A 1 70 ? -22.501 -16.065 46.724 1.00 91.31 70 GLY A CA 1
ATOM 566 C C . GLY A 1 70 ? -22.867 -14.851 47.576 1.00 91.31 70 GLY A C 1
ATOM 567 O O . GLY A 1 70 ? -24.055 -14.693 47.880 1.00 91.31 70 GLY A O 1
ATOM 568 N N . ARG A 1 71 ? -21.873 -14.011 47.913 1.00 90.25 71 ARG A N 1
ATOM 569 C CA . ARG A 1 71 ? -22.012 -12.743 48.656 1.00 90.25 71 ARG A CA 1
ATOM 570 C C . ARG A 1 71 ? -22.562 -11.594 47.812 1.00 90.25 71 ARG A C 1
ATOM 572 O O . ARG A 1 71 ? -23.193 -10.701 48.374 1.00 90.25 71 ARG A O 1
ATOM 579 N N . THR A 1 72 ? -22.343 -11.605 46.499 1.00 91.44 72 THR A N 1
ATOM 580 C CA . THR A 1 72 ? -22.936 -10.623 45.584 1.00 91.44 72 THR A CA 1
ATOM 581 C C . THR A 1 72 ? -24.465 -10.664 45.638 1.00 91.44 72 THR A C 1
ATOM 583 O O . THR A 1 72 ? -25.093 -11.719 45.538 1.00 91.44 72 THR A O 1
ATOM 586 N N . GLU A 1 73 ? -25.076 -9.485 45.740 1.00 93.12 73 GLU A N 1
ATOM 587 C CA . GLU A 1 73 ? -26.500 -9.280 45.486 1.00 93.12 73 GLU A CA 1
ATOM 588 C C . GLU A 1 73 ? -26.723 -9.123 43.972 1.00 93.12 73 GLU A C 1
ATOM 590 O O . GLU A 1 73 ? -26.156 -8.229 43.334 1.00 93.12 73 GLU A O 1
ATOM 595 N N . TRP A 1 74 ? -27.534 -10.008 43.396 1.00 93.25 74 TRP A N 1
ATOM 596 C CA . TRP A 1 74 ? -27.731 -10.126 41.950 1.00 93.25 74 TRP A CA 1
ATOM 597 C C . TRP A 1 74 ? -28.947 -9.335 41.470 1.00 93.25 74 TRP A C 1
ATOM 599 O O . TRP A 1 74 ? -30.020 -9.407 42.068 1.00 93.25 74 TRP A O 1
ATOM 609 N N . ASN A 1 75 ? -28.783 -8.616 40.362 1.00 89.56 75 ASN A N 1
ATOM 610 C CA . ASN A 1 75 ? -29.818 -7.829 39.708 1.00 89.56 75 ASN A CA 1
ATOM 611 C C . ASN A 1 75 ? -29.968 -8.293 38.254 1.00 89.56 75 ASN A C 1
ATOM 613 O O . ASN A 1 75 ? -29.238 -7.862 37.365 1.00 89.56 75 ASN A O 1
ATOM 617 N N . SER A 1 76 ? -30.956 -9.154 38.008 1.00 80.88 76 SER A N 1
ATOM 618 C CA . SER A 1 76 ? -31.248 -9.713 36.681 1.00 80.88 76 SER A CA 1
ATOM 619 C C . SER A 1 76 ? -31.677 -8.677 35.635 1.00 80.88 76 SER A C 1
ATOM 621 O O . SER A 1 76 ? -31.743 -9.008 34.457 1.00 80.88 76 SER A O 1
ATOM 623 N N . SER A 1 77 ? -31.965 -7.434 36.042 1.00 85.12 77 SER A N 1
ATOM 624 C CA . SER A 1 77 ? -32.284 -6.333 35.127 1.00 85.12 77 SER A CA 1
ATOM 625 C C . SER A 1 77 ? -31.053 -5.565 34.639 1.00 85.12 77 SER A C 1
ATOM 627 O O . SER A 1 77 ? -31.222 -4.646 33.845 1.00 85.12 77 SER A O 1
ATOM 629 N N . VAL A 1 78 ? -29.838 -5.884 35.101 1.00 90.81 78 VAL A N 1
ATOM 630 C CA . VAL A 1 78 ? -28.587 -5.276 34.615 1.00 90.81 78 VAL A CA 1
ATOM 631 C C . VAL A 1 78 ? -27.775 -6.332 33.872 1.00 90.81 78 VAL A C 1
ATOM 633 O O . VAL A 1 78 ? -27.522 -7.410 34.406 1.00 90.81 78 VAL A O 1
ATOM 636 N N . ILE A 1 79 ? -27.363 -6.018 32.646 1.00 91.44 79 ILE A N 1
ATOM 637 C CA . ILE A 1 79 ? -26.611 -6.907 31.757 1.00 91.44 79 ILE A CA 1
ATOM 638 C C . ILE A 1 79 ? -25.377 -6.162 31.245 1.00 91.44 79 ILE A C 1
ATOM 640 O O . ILE A 1 79 ? -25.473 -5.019 30.798 1.00 91.44 79 ILE A O 1
ATOM 644 N N . PHE A 1 80 ? -24.213 -6.800 31.317 1.00 93.00 80 PHE A N 1
ATOM 645 C CA . PHE A 1 80 ? -22.947 -6.280 30.819 1.00 93.00 80 PHE A CA 1
ATOM 646 C C . PHE A 1 80 ? -22.598 -6.903 29.468 1.00 93.00 80 PHE A C 1
ATOM 648 O O . PHE A 1 80 ? -22.688 -8.117 29.273 1.00 93.00 80 PHE A O 1
ATOM 655 N N . THR A 1 81 ? -22.169 -6.051 28.547 1.00 90.00 81 THR A N 1
ATOM 656 C CA . THR A 1 81 ? -21.634 -6.401 27.229 1.00 90.00 81 THR A CA 1
ATOM 657 C C . THR A 1 81 ? -20.179 -5.964 27.175 1.00 90.00 81 THR A C 1
ATOM 659 O O . THR A 1 81 ? -19.849 -4.827 27.497 1.00 90.00 81 THR A O 1
ATOM 662 N N . CYS A 1 82 ? -19.291 -6.866 26.770 1.00 87.88 82 CYS A N 1
ATOM 663 C CA . CYS A 1 82 ? -17.852 -6.615 26.740 1.00 87.88 82 CYS A CA 1
ATOM 664 C C . CYS A 1 82 ? -17.345 -6.898 25.332 1.00 87.88 82 CYS A C 1
ATOM 666 O O . CYS A 1 82 ? -16.718 -7.923 25.076 1.00 87.88 82 CYS A O 1
ATOM 668 N N . ASP A 1 83 ? -17.680 -6.003 24.403 1.00 81.69 83 ASP A N 1
ATOM 669 C CA . ASP A 1 83 ? -17.416 -6.188 22.972 1.00 81.69 83 ASP A CA 1
ATOM 670 C C . ASP A 1 83 ? -16.161 -5.439 22.482 1.00 81.69 83 ASP A C 1
ATOM 672 O O . ASP A 1 83 ? -15.811 -5.524 21.305 1.00 81.69 83 ASP A O 1
ATOM 676 N N . ASN A 1 84 ? -15.498 -4.675 23.360 1.00 75.50 84 ASN A N 1
ATOM 677 C CA . ASN A 1 84 ? -14.364 -3.806 23.022 1.00 75.50 84 ASN A CA 1
ATOM 678 C C . ASN A 1 84 ? -12.985 -4.428 23.350 1.00 75.50 84 ASN A C 1
ATOM 680 O O . ASN A 1 84 ? -11.994 -3.711 23.467 1.00 75.50 84 ASN A O 1
ATOM 684 N N . ASN A 1 85 ? -12.893 -5.756 23.521 1.00 84.19 85 ASN A N 1
ATOM 685 C CA . ASN A 1 85 ? -11.619 -6.413 23.838 1.00 84.19 85 ASN A CA 1
ATOM 686 C C . ASN A 1 85 ? -10.703 -6.414 22.606 1.00 84.19 85 ASN A C 1
ATOM 688 O O . ASN A 1 85 ? -10.958 -7.142 21.647 1.00 84.19 85 ASN A O 1
ATOM 692 N N . HIS A 1 86 ? -9.629 -5.628 22.645 1.00 79.81 86 HIS A N 1
ATOM 693 C CA . HIS A 1 86 ? -8.640 -5.531 21.571 1.00 79.81 86 HIS A CA 1
ATOM 694 C C . HIS A 1 86 ? -7.198 -5.623 22.106 1.00 79.81 86 HIS A C 1
ATOM 696 O O . HIS A 1 86 ? -6.971 -5.697 23.318 1.00 79.81 86 HIS A O 1
ATOM 702 N N . GLY A 1 87 ? -6.224 -5.662 21.191 1.00 74.50 87 GLY A N 1
ATOM 703 C CA . GLY A 1 87 ? -4.799 -5.849 21.496 1.00 74.50 87 GLY A CA 1
ATOM 704 C C . GLY A 1 87 ? -4.335 -7.308 21.383 1.00 74.50 87 GLY A C 1
ATOM 705 O O . GLY A 1 87 ? -5.093 -8.187 20.989 1.00 74.50 87 GLY A O 1
ATOM 706 N N . GLY A 1 88 ? -3.063 -7.567 21.703 1.00 77.12 88 GLY A N 1
ATOM 707 C CA . GLY A 1 88 ? -2.509 -8.932 21.722 1.00 77.12 88 GLY A CA 1
ATOM 708 C C . GLY A 1 88 ? -2.995 -9.787 22.907 1.00 77.12 88 GLY A C 1
ATOM 709 O O . GLY A 1 88 ? -3.648 -9.281 23.817 1.00 77.12 88 GLY A O 1
ATOM 710 N N . VAL A 1 89 ? -2.603 -11.068 22.942 1.00 85.06 89 VAL A N 1
ATOM 711 C CA . VAL A 1 89 ? -3.050 -12.106 23.910 1.00 85.06 89 VAL A CA 1
ATOM 712 C C . VAL A 1 89 ? -3.242 -11.611 25.354 1.00 85.06 89 VAL A C 1
ATOM 714 O O . VAL A 1 89 ? -4.303 -11.826 25.940 1.00 85.06 89 VAL A O 1
ATOM 717 N N . GLY A 1 90 ? -2.244 -10.927 25.929 1.00 79.12 90 GLY A N 1
ATOM 718 C CA . GLY A 1 90 ? -2.308 -10.424 27.308 1.00 79.12 90 GLY A CA 1
ATOM 719 C C . GLY A 1 90 ? -3.350 -9.318 27.535 1.00 79.12 90 GLY A C 1
ATOM 720 O O . GLY A 1 90 ? -3.954 -9.265 28.602 1.00 79.12 90 GLY A O 1
ATOM 721 N N . HIS A 1 91 ? -3.604 -8.471 26.533 1.00 79.25 91 HIS A N 1
ATOM 722 C CA . HIS A 1 91 ? -4.613 -7.408 26.592 1.00 79.25 91 HIS A CA 1
ATOM 723 C C . HIS A 1 91 ? -6.026 -7.997 26.602 1.00 79.25 91 HIS A C 1
ATOM 725 O O . HIS A 1 91 ? -6.819 -7.699 27.496 1.00 79.25 91 HIS A O 1
ATOM 731 N N . VAL A 1 92 ? -6.319 -8.890 25.650 1.00 87.06 92 VAL A N 1
ATOM 732 C CA . VAL A 1 92 ? -7.637 -9.528 25.518 1.00 87.06 92 VAL A CA 1
ATOM 733 C C . VAL A 1 92 ? -7.953 -10.386 26.747 1.00 87.06 92 VAL A C 1
ATOM 735 O O . VAL A 1 92 ? -9.043 -10.267 27.304 1.00 87.06 92 VAL A O 1
ATOM 738 N N . ARG A 1 93 ? -6.990 -11.191 27.228 1.00 88.06 93 ARG A N 1
ATOM 739 C CA . ARG A 1 93 ? -7.157 -12.021 28.435 1.00 88.06 93 ARG A CA 1
ATOM 740 C C . ARG A 1 93 ? -7.485 -11.170 29.667 1.00 88.06 93 ARG A C 1
ATOM 742 O O . ARG A 1 93 ? -8.468 -11.448 30.347 1.00 88.06 93 ARG A O 1
ATOM 749 N N . ASN A 1 94 ? -6.706 -10.116 29.923 1.00 83.25 94 ASN A N 1
ATOM 750 C CA . ASN A 1 94 ? -6.917 -9.233 31.075 1.00 83.25 94 ASN A CA 1
ATOM 751 C C . ASN A 1 94 ? -8.249 -8.471 30.993 1.00 83.25 94 ASN A C 1
ATOM 753 O O . ASN A 1 94 ? -8.949 -8.357 31.997 1.00 83.25 94 ASN A O 1
ATOM 757 N N . SER A 1 95 ? -8.618 -7.993 29.803 1.00 86.56 95 SER A N 1
ATOM 758 C CA . SER A 1 95 ? -9.870 -7.269 29.559 1.00 86.56 95 SER A CA 1
ATOM 759 C C . SER A 1 95 ? -11.103 -8.135 29.837 1.00 86.56 95 SER A C 1
ATOM 761 O O . SER A 1 95 ? -12.002 -7.717 30.567 1.00 86.56 95 SER A O 1
ATOM 763 N N . ILE A 1 96 ? -11.115 -9.381 29.346 1.00 90.88 96 ILE A N 1
ATOM 764 C CA . ILE A 1 96 ? -12.220 -10.321 29.588 1.00 90.88 96 ILE A CA 1
ATOM 765 C C . ILE A 1 96 ? -12.312 -10.702 31.075 1.00 90.88 96 ILE A C 1
ATOM 767 O O . ILE A 1 96 ? -13.407 -10.684 31.637 1.00 90.88 96 ILE A O 1
ATOM 771 N N . LEU A 1 97 ? -11.188 -10.989 31.743 1.00 89.44 97 LEU A N 1
ATOM 772 C CA . LEU A 1 97 ? -11.187 -11.298 33.181 1.00 89.44 97 LEU A CA 1
ATOM 773 C C . LEU A 1 97 ? -11.710 -10.120 34.022 1.00 89.44 97 LEU A C 1
ATOM 775 O O . LEU A 1 97 ? -12.554 -10.321 34.895 1.00 89.44 97 LEU A O 1
ATOM 779 N N . ASN A 1 98 ? -11.283 -8.888 33.726 1.00 88.06 98 ASN A N 1
ATOM 780 C CA . ASN A 1 98 ? -11.801 -7.689 34.392 1.00 88.06 98 ASN A CA 1
ATOM 781 C C . ASN A 1 98 ? -13.304 -7.503 34.155 1.00 88.06 98 ASN A C 1
ATOM 783 O O . ASN A 1 98 ? -14.039 -7.261 35.109 1.00 88.06 98 ASN A O 1
ATOM 787 N N . CYS A 1 99 ? -13.776 -7.668 32.917 1.00 91.06 99 CYS A N 1
ATOM 788 C CA . CYS A 1 99 ? -15.200 -7.631 32.581 1.00 91.06 99 CYS A CA 1
ATOM 789 C C . CYS A 1 99 ? -16.020 -8.606 33.448 1.00 91.06 99 CYS A C 1
ATOM 791 O O . CYS A 1 99 ? -16.980 -8.192 34.102 1.00 91.06 99 CYS A O 1
ATOM 793 N N . VAL A 1 100 ? -15.603 -9.877 33.534 1.00 92.69 100 VAL A N 1
ATOM 794 C CA . VAL A 1 100 ? -16.253 -10.886 34.391 1.00 92.69 100 VAL A CA 1
ATOM 795 C C . VAL A 1 100 ? -16.210 -10.458 35.864 1.00 92.69 100 VAL A C 1
ATOM 797 O O . VAL A 1 100 ? -17.213 -10.557 36.574 1.00 92.69 100 VAL A O 1
ATOM 800 N N . ARG A 1 101 ? -15.078 -9.925 36.344 1.00 90.81 101 ARG A N 1
ATOM 801 C CA . ARG A 1 101 ? -14.921 -9.507 37.747 1.00 90.81 101 ARG A CA 1
ATOM 802 C C . ARG A 1 101 ? -15.806 -8.313 38.110 1.00 90.81 101 ARG A C 1
ATOM 804 O O . ARG A 1 101 ? -16.350 -8.285 39.220 1.00 90.81 101 ARG A O 1
ATOM 811 N N . PHE A 1 102 ? -15.989 -7.366 37.189 1.00 91.56 102 PHE A N 1
ATOM 812 C CA . PHE A 1 102 ? -16.914 -6.242 37.337 1.00 91.56 102 PHE A CA 1
ATOM 813 C C . PHE A 1 102 ? -18.380 -6.679 37.235 1.00 91.56 102 PHE A C 1
ATOM 815 O O . PHE A 1 102 ? -19.184 -6.192 38.028 1.00 91.56 102 PHE A O 1
ATOM 822 N N . ALA A 1 103 ? -18.731 -7.640 36.370 1.00 93.44 103 ALA A N 1
ATOM 823 C CA . ALA A 1 103 ? -20.074 -8.234 36.336 1.00 93.44 103 ALA A CA 1
ATOM 824 C C . ALA A 1 103 ? -20.437 -8.879 37.687 1.00 93.44 103 ALA A C 1
ATOM 826 O O . ALA A 1 103 ? -21.484 -8.569 38.260 1.00 93.44 103 ALA A O 1
ATOM 827 N N . ILE A 1 104 ? -19.517 -9.660 38.274 1.00 92.62 104 ILE A N 1
ATOM 828 C CA . ILE A 1 104 ? -19.665 -10.234 39.624 1.00 92.62 104 ILE A CA 1
ATOM 829 C C . ILE A 1 104 ? -19.759 -9.140 40.706 1.00 92.62 104 ILE A C 1
ATOM 831 O O . ILE A 1 104 ? -20.504 -9.303 41.669 1.00 92.62 104 ILE A O 1
ATOM 835 N N . SER A 1 105 ? -19.058 -8.009 40.572 1.00 90.88 105 SER A N 1
ATOM 836 C CA . SER A 1 105 ? -19.148 -6.890 41.533 1.00 90.88 105 SER A CA 1
ATOM 837 C C . SER A 1 105 ? -20.493 -6.141 41.441 1.00 90.88 105 SER A C 1
ATOM 839 O O . SER A 1 105 ? -21.145 -5.850 42.451 1.00 90.88 105 SER A O 1
ATOM 841 N N . ALA A 1 106 ? -20.974 -5.896 40.219 1.00 92.75 106 ALA A N 1
ATOM 842 C CA . ALA A 1 106 ? -22.279 -5.295 39.945 1.00 92.75 106 ALA A CA 1
ATOM 843 C C . ALA A 1 106 ? -23.460 -6.238 40.243 1.00 92.75 106 ALA A C 1
ATOM 845 O O . ALA A 1 106 ? -24.576 -5.766 40.470 1.00 92.75 106 ALA A O 1
ATOM 846 N N . GLY A 1 107 ? -23.229 -7.555 40.273 1.00 94.31 107 GLY A N 1
ATOM 847 C CA . GLY A 1 107 ? -24.290 -8.564 40.272 1.00 94.31 107 GLY A CA 1
ATOM 848 C C . GLY A 1 107 ? -25.102 -8.552 38.979 1.00 94.31 107 GLY A C 1
ATOM 849 O O . GLY A 1 107 ? -26.305 -8.803 39.018 1.00 94.31 107 GLY A O 1
ATOM 850 N N . ALA A 1 108 ? -24.459 -8.194 37.868 1.00 94.12 108 ALA A N 1
ATOM 851 C CA . ALA A 1 108 ? -25.060 -8.082 36.546 1.00 94.12 108 ALA A CA 1
ATOM 852 C C . ALA A 1 108 ? -24.916 -9.396 35.767 1.00 94.12 108 ALA A C 1
ATOM 854 O O . ALA A 1 108 ? -23.936 -10.120 35.936 1.00 94.12 108 ALA A O 1
ATOM 855 N N . GLY A 1 109 ? -25.866 -9.683 34.878 1.00 94.12 109 GLY A N 1
ATOM 856 C CA . GLY A 1 109 ? -25.676 -10.710 33.854 1.00 94.12 109 GLY A CA 1
ATOM 857 C C . GLY A 1 109 ? -24.566 -10.332 32.875 1.00 94.12 109 GLY A C 1
ATOM 858 O O . GLY A 1 109 ? -24.216 -9.161 32.753 1.00 94.12 109 GLY A O 1
ATOM 859 N N . LEU A 1 110 ? -24.020 -11.314 32.165 1.00 94.19 110 LEU A N 1
ATOM 860 C CA . LEU A 1 110 ? -22.919 -11.135 31.224 1.00 94.19 110 LEU A CA 1
ATOM 861 C C . LEU A 1 110 ? -23.266 -11.760 29.868 1.00 94.19 110 LEU A C 1
ATOM 863 O O . LEU A 1 110 ? -23.609 -12.939 29.784 1.00 94.19 110 LEU A O 1
ATOM 867 N N . VAL A 1 111 ? -23.144 -10.973 28.803 1.00 91.88 111 VAL A N 1
ATOM 868 C CA . VAL A 1 111 ? -23.142 -11.479 27.423 1.00 91.88 111 VAL A CA 1
ATOM 869 C C . VAL A 1 111 ? -21.747 -12.003 27.091 1.00 91.88 111 VAL A C 1
ATOM 871 O O . VAL A 1 111 ? -20.757 -11.392 27.503 1.00 91.88 111 VAL A O 1
ATOM 874 N N . LEU A 1 112 ? -21.655 -13.105 26.340 1.00 91.56 112 LEU A N 1
ATOM 875 C CA . LEU A 1 112 ? -20.372 -13.651 25.893 1.00 91.56 112 LEU A CA 1
ATOM 876 C C . LEU A 1 112 ? -19.501 -12.558 25.234 1.00 91.56 112 LEU A C 1
ATOM 878 O O . LEU A 1 112 ? -19.949 -11.914 24.280 1.00 91.56 112 LEU A O 1
ATOM 882 N N . PRO A 1 113 ? -18.269 -12.319 25.731 1.00 91.75 113 PRO A N 1
ATOM 883 C CA . PRO A 1 113 ? -17.423 -11.241 25.231 1.00 91.75 113 PRO A CA 1
ATOM 884 C C . PRO A 1 113 ? -17.038 -11.408 23.759 1.00 91.75 113 PRO A C 1
ATOM 886 O O . PRO A 1 113 ? -16.676 -12.501 23.316 1.00 91.75 113 PRO A O 1
ATOM 889 N N . ASN A 1 114 ? -17.021 -10.296 23.024 1.00 88.38 114 ASN A N 1
ATOM 890 C CA . ASN A 1 114 ? -16.480 -10.246 21.668 1.00 88.38 114 ASN A CA 1
ATOM 891 C C . ASN A 1 114 ? -15.051 -9.693 21.661 1.00 88.38 114 ASN A C 1
ATOM 893 O O . ASN A 1 114 ? -14.684 -8.816 22.446 1.00 88.38 114 ASN A O 1
ATOM 897 N N . ILE A 1 115 ? -14.247 -10.212 20.740 1.00 87.00 115 ILE A N 1
ATOM 898 C CA . ILE A 1 115 ? -12.873 -9.802 20.468 1.00 87.00 115 ILE A CA 1
ATOM 899 C C . ILE A 1 115 ? -12.888 -9.001 19.165 1.00 87.00 115 ILE A C 1
ATOM 901 O O . ILE A 1 115 ? -13.341 -9.485 18.123 1.00 87.00 115 ILE A O 1
ATOM 905 N N . ALA A 1 116 ? -12.400 -7.765 19.223 1.00 79.81 116 ALA A N 1
ATOM 906 C CA . ALA A 1 116 ? -12.140 -6.970 18.035 1.00 79.81 116 ALA A CA 1
ATOM 907 C C . ALA A 1 116 ? -10.828 -7.452 17.406 1.00 79.81 116 ALA A C 1
ATOM 909 O O . ALA A 1 116 ? -9.772 -7.432 18.044 1.00 79.81 116 ALA A O 1
ATOM 910 N N . LEU A 1 117 ? -10.907 -7.926 16.163 1.00 72.81 117 LEU A N 1
ATOM 911 C CA . LEU A 1 117 ? -9.739 -8.355 15.410 1.00 72.81 117 LEU A CA 1
ATOM 912 C C . LEU A 1 117 ? -8.846 -7.154 15.118 1.00 72.81 117 LEU A C 1
ATOM 914 O O . LEU A 1 117 ? -9.316 -6.048 14.854 1.00 72.81 117 LEU A O 1
ATOM 918 N N . ARG A 1 118 ? -7.538 -7.393 15.127 1.00 66.25 118 ARG A N 1
ATOM 919 C CA . ARG A 1 118 ? -6.573 -6.423 14.625 1.00 66.25 118 ARG A CA 1
ATOM 920 C C . ARG A 1 118 ? -6.441 -6.621 13.122 1.00 66.25 118 ARG A C 1
ATOM 922 O O . ARG A 1 118 ? -6.063 -7.711 12.691 1.00 66.25 118 ARG A O 1
ATOM 929 N N . ASP A 1 119 ? -6.711 -5.568 12.353 1.00 45.84 119 ASP A N 1
ATOM 930 C CA . ASP A 1 119 ? -6.459 -5.504 10.907 1.00 45.84 119 ASP A CA 1
ATOM 931 C C . ASP A 1 119 ? -4.945 -5.432 10.633 1.00 45.84 119 ASP A C 1
ATOM 933 O O . ASP A 1 119 ? -4.401 -4.441 10.149 1.00 45.84 119 ASP A O 1
ATOM 937 N N . MET A 1 120 ? -4.247 -6.514 10.978 1.00 41.22 120 MET A N 1
ATOM 938 C CA . MET A 1 120 ? -2.868 -6.756 10.588 1.00 41.22 120 MET A CA 1
ATOM 939 C C . MET A 1 120 ? -2.876 -7.298 9.157 1.00 41.22 120 MET A C 1
ATOM 941 O O . MET A 1 120 ? -2.869 -8.510 8.930 1.00 41.22 120 MET A O 1
ATOM 945 N N . GLU A 1 121 ? -2.859 -6.390 8.183 1.00 35.78 121 GLU A N 1
ATOM 946 C CA . GLU A 1 121 ? -2.027 -6.664 7.011 1.00 35.78 121 GLU A CA 1
ATOM 947 C C . GLU A 1 121 ? -0.584 -6.849 7.505 1.00 35.78 121 GLU A C 1
ATOM 949 O O . GLU A 1 121 ? -0.149 -6.145 8.424 1.00 35.78 121 GLU A O 1
ATOM 954 N N . ASP A 1 122 ? 0.148 -7.809 6.932 1.00 29.67 122 ASP A N 1
ATOM 955 C CA . ASP A 1 122 ? 1.599 -7.847 7.121 1.00 29.67 122 ASP A CA 1
ATOM 956 C C . ASP A 1 122 ? 2.167 -6.463 6.729 1.00 29.67 122 ASP A C 1
ATOM 958 O O . ASP A 1 122 ? 1.783 -5.897 5.703 1.00 29.67 122 ASP A O 1
ATOM 962 N N . ASP A 1 123 ? 3.059 -5.935 7.572 1.00 26.39 123 ASP A N 1
ATOM 963 C CA . ASP A 1 123 ? 3.709 -4.613 7.489 1.00 26.39 123 ASP A CA 1
ATOM 964 C C . ASP A 1 123 ? 2.891 -3.365 7.925 1.00 26.39 123 ASP A C 1
ATOM 966 O O . ASP A 1 123 ? 2.723 -2.385 7.200 1.00 26.39 123 ASP A O 1
ATOM 970 N N . THR A 1 124 ? 2.528 -3.355 9.214 1.00 34.03 124 THR A N 1
ATOM 971 C CA . THR A 1 124 ? 2.592 -2.192 10.140 1.00 34.03 124 THR A CA 1
ATOM 972 C C . THR A 1 124 ? 2.011 -0.829 9.709 1.00 34.03 124 THR A C 1
ATOM 974 O O . THR A 1 124 ? 2.721 0.011 9.154 1.00 34.03 124 THR A O 1
ATOM 977 N N . VAL A 1 125 ? 0.809 -0.495 10.200 1.00 25.31 125 VAL A N 1
ATOM 97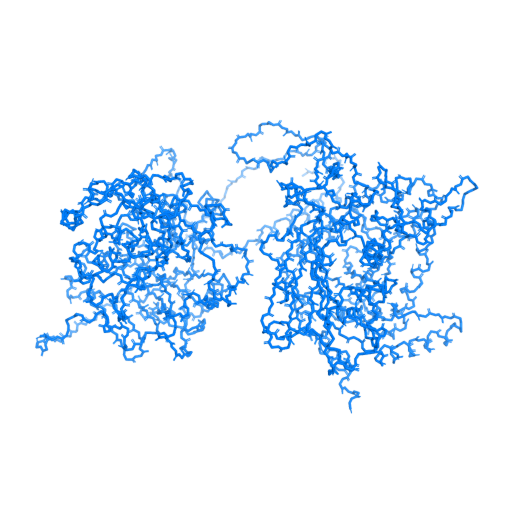8 C CA . VAL A 1 125 ? 0.439 0.890 10.572 1.00 25.31 125 VAL A CA 1
ATOM 979 C C . VAL A 1 125 ? -0.380 0.865 11.863 1.00 25.31 125 VAL A C 1
ATOM 981 O O . VAL A 1 125 ? -1.348 0.121 11.977 1.00 25.31 125 VAL A O 1
ATOM 984 N N . ILE A 1 126 ? -0.013 1.711 12.823 1.00 24.86 126 ILE A N 1
ATOM 985 C CA . ILE A 1 126 ? -0.820 2.027 14.004 1.00 24.86 126 ILE A CA 1
ATOM 986 C C . ILE A 1 126 ? -1.261 3.485 13.852 1.00 24.86 126 ILE A C 1
ATOM 988 O O . ILE A 1 126 ? -0.418 4.359 13.659 1.00 24.86 126 ILE A O 1
ATOM 992 N N . ILE A 1 127 ? -2.565 3.744 13.940 1.00 26.16 127 ILE A N 1
ATOM 993 C CA . ILE A 1 127 ? -3.150 5.090 13.880 1.00 26.16 127 ILE A CA 1
ATOM 994 C C . ILE A 1 127 ? -3.778 5.400 15.230 1.00 26.16 127 ILE A C 1
ATOM 996 O O . ILE A 1 127 ? -4.669 4.663 15.638 1.00 26.16 127 ILE A O 1
ATOM 1000 N N . TRP A 1 128 ? -3.388 6.514 15.852 1.00 27.64 128 TRP A N 1
ATOM 1001 C CA . TRP A 1 128 ? -4.188 7.190 16.874 1.00 27.64 128 TRP A CA 1
ATOM 1002 C C . TRP A 1 128 ? -3.815 8.673 16.960 1.00 27.64 128 TRP A C 1
ATOM 1004 O O . TRP A 1 128 ? -2.656 8.982 17.215 1.00 27.64 128 TRP A O 1
ATOM 1014 N N . ASP A 1 129 ? -4.804 9.548 16.778 1.00 24.59 129 ASP A N 1
ATOM 1015 C CA . ASP A 1 129 ? -5.009 10.773 17.567 1.00 24.59 129 ASP A CA 1
ATOM 1016 C C . ASP A 1 129 ? -6.308 11.453 17.095 1.00 24.59 129 ASP A C 1
ATOM 1018 O O . ASP A 1 129 ? -6.355 11.981 15.990 1.00 24.59 129 ASP A O 1
ATOM 1022 N N . GLU A 1 130 ? -7.369 11.381 17.907 1.00 24.67 130 GLU A N 1
ATOM 1023 C CA . GLU A 1 130 ? -8.378 12.433 18.182 1.00 24.67 130 GLU A CA 1
ATOM 1024 C C . GLU A 1 130 ? -9.491 11.854 19.103 1.00 24.67 130 GLU A C 1
ATOM 1026 O O . GLU A 1 130 ? -9.664 10.632 19.178 1.00 24.67 130 GLU A O 1
ATOM 1031 N N . PRO A 1 131 ? -10.189 12.686 19.905 1.00 29.48 131 PRO A N 1
ATOM 1032 C CA . PRO A 1 131 ? -10.937 12.225 21.079 1.00 29.48 131 PRO A CA 1
ATOM 1033 C C . PRO A 1 131 ? -12.359 11.710 20.790 1.00 29.48 131 PRO A C 1
ATOM 1035 O O . PRO A 1 131 ? -13.075 12.194 19.917 1.00 29.48 131 PRO A O 1
ATOM 1038 N N . VAL A 1 132 ? -12.812 10.761 21.616 1.00 32.00 132 VAL A N 1
ATOM 1039 C CA . VAL A 1 132 ? -14.127 10.107 21.506 1.00 32.00 132 VAL A CA 1
ATOM 1040 C C . VAL A 1 132 ? -15.292 11.082 21.733 1.00 32.00 132 VAL A C 1
ATOM 1042 O O . VAL A 1 132 ? -15.537 11.507 22.863 1.00 32.00 132 VAL A O 1
ATOM 1045 N N . GLN A 1 133 ? -16.092 11.331 20.688 1.00 26.39 133 GLN A N 1
ATOM 1046 C CA . GLN A 1 133 ? -17.471 11.840 20.797 1.00 26.39 133 GLN A CA 1
ATOM 1047 C C . GLN A 1 133 ? -18.446 11.203 19.783 1.00 26.39 133 GLN A C 1
ATOM 1049 O O . GLN A 1 133 ? -19.109 11.897 19.024 1.00 26.39 133 GLN A O 1
ATOM 1054 N N . GLU A 1 134 ? -18.621 9.881 19.832 1.00 23.39 134 GLU A N 1
ATOM 1055 C CA . GLU A 1 134 ? -19.945 9.257 19.643 1.00 23.39 134 GLU A CA 1
ATOM 1056 C C . GLU A 1 134 ? -19.969 7.882 20.340 1.00 23.39 134 GLU A C 1
ATOM 1058 O O . GLU A 1 134 ? -19.117 7.040 20.052 1.00 23.39 134 GLU A O 1
ATOM 1063 N N . PRO A 1 135 ? -20.913 7.615 21.262 1.00 33.88 135 PRO A N 1
ATOM 1064 C CA . PRO A 1 135 ? -21.025 6.304 21.885 1.00 33.88 135 PRO A CA 1
ATOM 1065 C C . PRO A 1 135 ? -21.747 5.312 20.962 1.00 33.88 135 PRO A C 1
ATOM 1067 O O . PRO A 1 135 ? -22.773 5.636 20.369 1.00 33.88 135 PRO A O 1
ATOM 1070 N N . MET A 1 136 ? -21.287 4.057 20.966 1.00 36.97 136 MET A N 1
ATOM 1071 C CA . MET A 1 136 ? -22.119 2.881 20.667 1.00 36.97 136 MET A CA 1
ATOM 1072 C C . MET A 1 136 ? -22.865 2.887 19.315 1.00 36.97 136 MET A C 1
ATOM 1074 O O . MET A 1 136 ? -24.091 2.995 19.259 1.00 36.97 136 MET A O 1
ATOM 1078 N N . ARG A 1 137 ? -22.153 2.620 18.209 1.00 31.52 137 ARG A N 1
ATOM 1079 C CA . ARG A 1 137 ? -22.795 2.198 16.949 1.00 31.52 137 ARG A CA 1
ATOM 1080 C C . ARG A 1 137 ? -22.353 0.807 16.485 1.00 31.52 137 ARG A C 1
ATOM 1082 O O . ARG A 1 137 ? -21.309 0.649 15.869 1.00 31.52 137 ARG A O 1
ATOM 1089 N N . LYS A 1 138 ? -23.295 -0.130 16.661 1.00 32.28 138 LYS A N 1
ATOM 1090 C CA . LYS A 1 138 ? -23.500 -1.390 15.919 1.00 32.28 138 LYS A CA 1
ATOM 1091 C C . LYS A 1 138 ? -22.521 -2.541 16.189 1.00 32.28 138 LYS A C 1
ATOM 1093 O O . LYS A 1 138 ? -21.309 -2.429 16.066 1.00 32.28 138 LYS A O 1
ATOM 1098 N N . ARG A 1 139 ? -23.112 -3.719 16.422 1.00 36.44 139 ARG A N 1
ATOM 1099 C CA . ARG A 1 139 ? -22.450 -5.032 16.552 1.00 36.44 139 ARG A CA 1
ATOM 1100 C C . ARG A 1 139 ? -21.728 -5.524 15.295 1.00 36.44 139 ARG A C 1
ATOM 1102 O O . ARG A 1 139 ? -21.011 -6.520 15.350 1.00 36.44 139 ARG A O 1
ATOM 1109 N N . HIS A 1 140 ? -21.923 -4.846 14.170 1.00 35.03 140 HIS A N 1
ATOM 1110 C CA . HIS A 1 140 ? -21.355 -5.196 12.874 1.00 35.03 140 HIS A CA 1
ATOM 1111 C C . HIS A 1 140 ? -20.570 -3.994 12.324 1.00 35.03 140 HIS A C 1
ATOM 1113 O O . HIS A 1 140 ? -21.054 -3.228 11.494 1.00 35.03 140 HIS A O 1
ATOM 1119 N N . GLY A 1 141 ? -19.362 -3.835 12.870 1.00 33.44 141 GLY A N 1
ATOM 1120 C CA . GLY A 1 141 ? -18.246 -3.033 12.355 1.00 33.44 141 GLY A CA 1
ATOM 1121 C C . GLY A 1 141 ? -17.043 -3.951 12.069 1.00 33.44 141 GLY A C 1
ATOM 1122 O O . GLY A 1 141 ? -17.177 -5.165 12.256 1.00 33.44 141 GLY A O 1
ATOM 1123 N N . PRO A 1 142 ? -15.895 -3.430 11.592 1.00 43.94 142 PRO A N 1
ATOM 1124 C CA . PRO A 1 142 ? -14.826 -4.249 11.016 1.00 43.94 142 PRO A CA 1
ATOM 1125 C C . PRO A 1 142 ? -14.355 -5.348 11.979 1.00 43.94 142 PRO A C 1
ATOM 1127 O O . PRO A 1 142 ? -13.926 -5.074 13.096 1.00 43.94 142 PRO A O 1
ATOM 1130 N N . GLY A 1 143 ? -14.496 -6.601 11.535 1.00 56.22 143 GLY A N 1
ATOM 1131 C CA . GLY A 1 143 ? -13.904 -7.783 12.160 1.00 56.22 143 GLY A CA 1
ATOM 1132 C C . GLY A 1 143 ? -14.103 -7.940 13.673 1.00 56.22 143 GLY A C 1
ATOM 1133 O O . GLY A 1 143 ? -13.117 -8.020 14.393 1.00 56.22 143 GLY A O 1
ATOM 1134 N N . ARG A 1 144 ? -15.333 -8.081 14.183 1.00 70.50 144 ARG A N 1
ATOM 1135 C CA . ARG A 1 144 ? -15.541 -8.684 15.520 1.00 70.50 144 ARG A CA 1
ATOM 1136 C C . ARG A 1 144 ? -15.781 -10.190 15.405 1.00 70.50 144 ARG A C 1
ATOM 1138 O O . ARG A 1 144 ? -16.419 -10.654 14.460 1.00 70.50 144 ARG A O 1
ATOM 1145 N N . ARG A 1 145 ? -15.243 -10.957 16.352 1.00 81.88 145 ARG A N 1
ATOM 1146 C CA . ARG A 1 145 ? -15.476 -12.402 16.531 1.00 81.88 145 ARG A CA 1
ATOM 1147 C C . ARG A 1 145 ? -15.841 -12.651 17.989 1.00 81.88 145 ARG A C 1
ATOM 1149 O O . ARG A 1 145 ? -15.439 -11.861 18.843 1.00 81.88 145 ARG A O 1
ATOM 1156 N N . GLY A 1 146 ? -16.557 -13.729 18.285 1.00 86.94 146 GLY A N 1
ATOM 1157 C CA . GLY A 1 146 ? -16.780 -14.098 19.676 1.00 86.94 146 GLY A CA 1
ATOM 1158 C C . GLY A 1 146 ? -15.482 -14.594 20.316 1.00 86.94 146 GLY A C 1
ATOM 1159 O O . GLY A 1 146 ? -14.426 -14.715 19.673 1.00 86.94 146 GLY A O 1
ATOM 1160 N N . MET A 1 147 ? -15.537 -14.877 21.615 1.00 90.38 147 MET A N 1
ATOM 1161 C CA . MET A 1 147 ? -14.362 -15.333 22.354 1.00 90.38 147 MET A CA 1
ATOM 1162 C C . MET A 1 147 ? -13.766 -16.654 21.824 1.00 90.38 147 MET A C 1
ATOM 1164 O O . MET A 1 147 ? -12.582 -16.898 22.063 1.00 90.38 147 MET A O 1
ATOM 1168 N N . GLU A 1 148 ? -14.497 -17.442 21.019 1.00 90.31 148 GLU A N 1
ATOM 1169 C CA . GLU A 1 148 ? -13.985 -18.622 20.294 1.00 90.31 148 GLU A CA 1
ATOM 1170 C C . GLU A 1 148 ? -12.826 -18.302 19.334 1.00 90.31 148 GLU A C 1
ATOM 1172 O O . GLU A 1 148 ? -12.095 -19.193 18.890 1.00 90.31 148 GLU A O 1
ATOM 1177 N N . HIS A 1 149 ? -12.602 -17.021 19.019 1.00 91.31 149 HIS A N 1
ATOM 1178 C CA . HIS A 1 149 ? -11.418 -16.602 18.278 1.00 91.31 149 HIS A CA 1
ATOM 1179 C C . HIS A 1 149 ? -10.113 -17.000 18.986 1.00 91.31 149 HIS A C 1
ATOM 1181 O O . HIS A 1 149 ? -9.162 -17.371 18.295 1.00 91.31 149 HIS A O 1
ATOM 1187 N N . MET A 1 150 ? -10.078 -16.980 20.327 1.00 92.75 150 MET A N 1
ATOM 1188 C CA . MET A 1 150 ? -8.877 -17.255 21.137 1.00 92.75 150 MET A CA 1
ATOM 1189 C C . MET A 1 150 ? -9.093 -18.278 22.266 1.00 92.75 150 MET A C 1
ATOM 1191 O O . MET A 1 150 ? -8.133 -18.930 22.679 1.00 92.75 150 MET A O 1
ATOM 1195 N N . PHE A 1 151 ? -10.322 -18.439 22.760 1.00 95.19 151 PHE A N 1
ATOM 1196 C CA . PHE A 1 151 ? -10.643 -19.190 23.975 1.00 95.19 151 PHE A CA 1
ATOM 1197 C C . PHE A 1 151 ? -11.641 -20.328 23.735 1.00 95.19 151 PHE A C 1
ATOM 1199 O O . PHE A 1 151 ? -12.365 -20.368 22.745 1.00 95.19 151 PHE A O 1
ATOM 1206 N N . ASP A 1 152 ? -11.669 -21.256 24.680 1.00 95.50 152 ASP A N 1
ATOM 1207 C CA . ASP A 1 152 ? -12.567 -22.402 24.734 1.00 95.50 152 ASP A CA 1
ATOM 1208 C C . ASP A 1 152 ? -13.907 -21.977 25.376 1.00 95.50 152 ASP A C 1
ATOM 1210 O O . ASP A 1 152 ? -14.000 -21.784 26.591 1.00 95.50 152 ASP A O 1
ATOM 1214 N N . VAL A 1 153 ? -14.933 -21.741 24.543 1.00 94.50 153 VAL A N 1
ATOM 1215 C CA . VAL A 1 153 ? -16.267 -21.282 24.989 1.00 94.50 153 VAL A CA 1
ATOM 1216 C C . VAL A 1 153 ? -16.954 -22.288 25.927 1.00 94.50 153 VAL A C 1
ATOM 1218 O O . VAL A 1 153 ? -17.416 -21.847 26.983 1.00 94.50 153 VAL A O 1
ATOM 1221 N N . PRO A 1 154 ? -17.011 -23.606 25.622 1.00 95.06 154 PRO A N 1
ATOM 1222 C CA . PRO A 1 154 ? -17.566 -24.599 26.544 1.00 95.06 154 PRO A CA 1
ATOM 1223 C C . PRO A 1 154 ? -16.913 -24.551 27.926 1.00 95.06 154 PRO A C 1
ATOM 1225 O O . PRO A 1 154 ? -17.617 -24.449 28.929 1.00 95.06 154 PRO A O 1
ATOM 1228 N N . HIS A 1 155 ? -15.576 -24.520 27.984 1.00 95.75 155 HIS A N 1
ATOM 1229 C CA . HIS A 1 155 ? -14.835 -24.434 29.244 1.00 95.75 155 HIS A CA 1
ATOM 1230 C C . HIS A 1 155 ? -15.172 -23.177 30.050 1.00 95.75 155 HIS A C 1
ATOM 1232 O O . HIS A 1 155 ? -15.317 -23.252 31.271 1.00 95.75 155 HIS A O 1
ATOM 1238 N N . PHE A 1 156 ? -15.295 -22.021 29.393 1.00 95.69 156 PHE A N 1
ATOM 1239 C CA . PHE A 1 156 ? -15.648 -20.759 30.049 1.00 95.69 156 PHE A CA 1
ATOM 1240 C C . PHE A 1 156 ? -17.059 -20.797 30.645 1.00 95.69 156 PHE A C 1
ATOM 1242 O O . PHE A 1 156 ? -17.241 -20.467 31.819 1.00 95.69 156 PHE A O 1
ATOM 1249 N N . LEU A 1 157 ? -18.042 -21.242 29.854 1.00 95.00 157 LEU A N 1
ATOM 1250 C CA . LEU A 1 157 ? -19.435 -21.380 30.283 1.00 95.00 157 LEU A CA 1
ATOM 1251 C C . LEU A 1 157 ? -19.569 -22.364 31.450 1.00 95.00 157 LEU A C 1
ATOM 1253 O O . LEU A 1 157 ? -20.195 -22.037 32.456 1.00 95.00 157 LEU A O 1
ATOM 1257 N N . GLU A 1 158 ? -18.950 -23.542 31.350 1.00 95.81 158 GLU A N 1
ATOM 1258 C CA . GLU A 1 158 ? -19.017 -24.574 32.387 1.00 95.81 158 GLU A CA 1
ATOM 1259 C C . GLU A 1 158 ? -18.289 -24.142 33.669 1.00 95.81 158 GLU A C 1
ATOM 1261 O O . GLU A 1 158 ? -18.851 -24.255 34.758 1.00 95.81 158 GLU A O 1
ATOM 1266 N N . SER A 1 159 ? -17.096 -23.543 33.558 1.00 96.06 159 SER A N 1
ATOM 1267 C CA . SER A 1 159 ? -16.359 -23.017 34.719 1.00 96.06 159 SER A CA 1
ATOM 1268 C C . SER A 1 159 ? -17.166 -21.956 35.469 1.00 96.06 159 SER A C 1
ATOM 1270 O O . SER A 1 159 ? -17.220 -21.964 36.699 1.00 96.06 159 SER A O 1
ATOM 1272 N N . LEU A 1 160 ? -17.832 -21.048 34.748 1.00 95.00 160 LEU A N 1
ATOM 1273 C CA . LEU A 1 160 ? -18.690 -20.031 35.357 1.00 95.00 160 LEU A CA 1
ATOM 1274 C C . LEU A 1 160 ? -20.003 -20.606 35.895 1.00 95.00 160 LEU A C 1
ATOM 1276 O O . LEU A 1 160 ? -20.465 -20.142 36.933 1.00 95.00 160 LEU A O 1
ATOM 1280 N N . HIS A 1 161 ? -20.570 -21.639 35.272 1.00 94.75 161 HIS A N 1
ATOM 1281 C CA . HIS A 1 161 ? -21.738 -22.340 35.804 1.00 94.75 161 HIS A CA 1
ATOM 1282 C C . HIS A 1 161 ? -21.423 -23.044 37.135 1.00 94.75 161 HIS A C 1
ATOM 1284 O O . HIS A 1 161 ? -22.162 -22.894 38.105 1.00 94.75 161 HIS A O 1
ATOM 1290 N N . LEU A 1 162 ? -20.294 -23.756 37.215 1.00 94.75 162 LEU A N 1
ATOM 1291 C CA . LEU A 1 162 ? -19.849 -24.462 38.421 1.00 94.75 162 LEU A CA 1
ATOM 1292 C C . LEU A 1 162 ? -19.416 -23.495 39.535 1.00 94.75 162 LEU A C 1
ATOM 1294 O O . LEU A 1 162 ? -19.777 -23.675 40.705 1.00 94.75 162 LEU A O 1
ATOM 1298 N N . SER A 1 163 ? -18.653 -22.458 39.182 1.00 95.12 163 SER A N 1
ATOM 1299 C CA . SER A 1 163 ? -18.041 -21.530 40.141 1.00 95.12 163 SER A CA 1
ATOM 1300 C C . SER A 1 163 ? -18.914 -20.323 40.497 1.00 95.12 163 SER A C 1
ATOM 1302 O O . SER A 1 163 ? -18.819 -19.818 41.610 1.00 95.12 163 SER A O 1
ATOM 1304 N N . CYS A 1 164 ? -19.783 -19.846 39.602 1.00 94.56 164 CYS A N 1
ATOM 1305 C CA . CYS A 1 164 ? -20.675 -18.708 39.847 1.00 94.56 164 CYS A CA 1
ATOM 1306 C C . CYS A 1 164 ? -22.095 -18.918 39.267 1.00 94.56 164 CYS A C 1
ATOM 1308 O O . CYS A 1 164 ? -22.563 -18.131 38.442 1.00 94.56 164 CYS A O 1
ATOM 1310 N N . PRO A 1 165 ? -22.847 -19.931 39.748 1.00 92.88 165 PRO A N 1
ATOM 1311 C CA . PRO A 1 165 ? -24.148 -20.329 39.189 1.00 92.88 165 PRO A CA 1
ATOM 1312 C C . PRO A 1 165 ? -25.252 -19.262 39.273 1.00 92.88 165 PRO A C 1
ATOM 1314 O O . PRO A 1 165 ? -26.309 -19.424 38.669 1.00 92.88 165 PRO A O 1
ATOM 1317 N N . LYS A 1 166 ? -25.050 -18.187 40.049 1.00 91.06 166 LYS A N 1
ATOM 1318 C CA . LYS A 1 166 ? -26.002 -17.070 40.150 1.00 91.06 166 LYS A CA 1
ATOM 1319 C C . LYS A 1 166 ? -25.870 -16.052 39.013 1.00 91.06 166 LYS A C 1
ATOM 1321 O O . LYS A 1 166 ? -26.759 -15.214 38.894 1.00 91.06 166 LYS A O 1
ATOM 1326 N N . MET A 1 167 ? -24.798 -16.095 38.217 1.00 93.50 167 MET A N 1
ATOM 1327 C CA . MET A 1 167 ? -24.574 -15.149 37.124 1.00 93.50 167 MET A CA 1
ATOM 1328 C C . MET A 1 167 ? -25.391 -15.535 35.885 1.00 93.50 167 MET A C 1
ATOM 1330 O O . MET A 1 167 ? -25.149 -16.602 35.319 1.00 93.50 167 MET A O 1
ATOM 1334 N N . PRO A 1 168 ? -26.325 -14.684 35.416 1.00 91.50 168 PRO A N 1
ATOM 1335 C CA . PRO A 1 168 ? -26.961 -14.887 34.121 1.00 91.50 168 PRO A CA 1
ATOM 1336 C C . PRO A 1 168 ? -25.915 -14.783 33.007 1.00 91.50 168 PRO A C 1
ATOM 1338 O O . PRO A 1 168 ? -25.202 -13.782 32.927 1.00 91.50 168 PRO A O 1
ATOM 1341 N N . LEU A 1 169 ? -25.838 -15.802 32.154 1.00 91.69 169 LEU A N 1
ATOM 1342 C CA . LEU A 1 169 ? -24.986 -15.828 30.967 1.00 91.69 169 LEU A CA 1
ATOM 1343 C C . LEU A 1 169 ? -25.865 -15.825 29.717 1.00 91.69 169 LEU A C 1
ATOM 1345 O O . LEU A 1 169 ? -26.850 -16.561 29.655 1.00 91.69 169 LEU A O 1
ATOM 1349 N N . PHE A 1 170 ? -25.500 -15.006 28.734 1.00 88.62 170 PHE A N 1
ATOM 1350 C CA . PHE A 1 170 ? -26.221 -14.873 27.469 1.00 88.62 170 PHE A CA 1
ATOM 1351 C C . PHE A 1 170 ? -25.264 -15.107 26.293 1.00 88.62 170 PHE A C 1
ATOM 1353 O O . PHE A 1 170 ? -24.201 -14.487 26.236 1.00 88.62 170 PHE A O 1
ATOM 1360 N N . GLU A 1 171 ? -25.625 -15.996 25.362 1.00 81.12 171 GLU A N 1
ATOM 1361 C CA . GLU A 1 171 ? -24.814 -16.277 24.163 1.00 81.12 171 GLU A CA 1
ATOM 1362 C C . GLU A 1 171 ? -24.746 -15.056 23.239 1.00 81.12 171 GLU A C 1
ATOM 1364 O O . GLU A 1 171 ? -23.670 -14.645 22.810 1.00 81.12 171 GLU A O 1
ATOM 1369 N N . ASP A 1 172 ? -25.900 -14.431 23.005 1.00 72.81 172 ASP A N 1
ATOM 1370 C CA . ASP A 1 172 ? -26.034 -13.143 22.345 1.00 72.81 172 ASP A CA 1
ATOM 1371 C C . ASP A 1 172 ? -26.992 -12.225 23.124 1.00 72.81 172 ASP A C 1
ATOM 1373 O O . ASP A 1 172 ? -27.459 -12.534 24.218 1.00 72.81 172 ASP A O 1
ATOM 1377 N N . MET A 1 173 ? -27.258 -11.051 22.559 1.00 69.88 173 MET A N 1
ATOM 1378 C CA . MET A 1 173 ? -28.467 -10.281 22.854 1.00 69.88 173 MET A CA 1
ATOM 1379 C C . MET A 1 173 ? -29.046 -9.857 21.506 1.00 69.88 173 MET A C 1
ATOM 1381 O O . MET A 1 173 ? -28.283 -9.671 20.556 1.00 69.88 173 MET A O 1
ATOM 1385 N N . GLY A 1 174 ? -30.340 -9.560 21.426 1.00 57.25 174 GLY A N 1
ATOM 1386 C CA . GLY A 1 174 ? -30.869 -8.820 20.277 1.00 57.25 174 GLY A CA 1
ATOM 1387 C C . GLY A 1 174 ? -30.275 -7.406 20.171 1.00 57.25 174 GLY A C 1
ATOM 1388 O O . GLY A 1 174 ? -29.647 -6.902 21.108 1.00 57.25 174 GLY A O 1
ATOM 1389 N N . ASP A 1 175 ? -30.519 -6.727 19.049 1.00 54.62 175 ASP A N 1
ATOM 1390 C CA . ASP A 1 175 ? -30.340 -5.274 18.971 1.00 54.62 175 ASP A CA 1
ATOM 1391 C C . ASP A 1 175 ? -31.472 -4.582 19.751 1.00 54.62 175 ASP A C 1
ATOM 1393 O O . ASP A 1 175 ? -32.494 -4.158 19.213 1.00 54.62 175 ASP A O 1
ATOM 1397 N N . SER A 1 176 ? -31.306 -4.500 21.069 1.00 52.53 176 SER A N 1
ATOM 1398 C CA . SER A 1 176 ? -32.186 -3.754 21.965 1.00 52.53 176 SER A CA 1
ATOM 1399 C C . SER A 1 176 ? -31.965 -2.247 21.779 1.00 52.53 176 SER A C 1
ATOM 1401 O O . SER A 1 176 ? -31.036 -1.660 22.346 1.00 52.53 176 SER A O 1
ATOM 1403 N N . PHE A 1 177 ? -32.807 -1.622 20.957 1.00 50.66 177 PHE A N 1
ATOM 1404 C CA . PHE A 1 177 ? -32.792 -0.182 20.702 1.00 50.66 177 PHE A CA 1
ATOM 1405 C C . PHE A 1 177 ? -33.597 0.571 21.774 1.00 50.66 177 PHE A C 1
ATOM 1407 O O . PHE A 1 177 ? -34.815 0.692 21.665 1.00 50.66 177 PHE A O 1
ATOM 1414 N N . GLY A 1 178 ? -32.918 1.109 22.789 1.00 56.94 178 GLY A N 1
ATOM 1415 C CA . GLY A 1 178 ? -33.561 1.846 23.880 1.00 56.94 178 GLY A CA 1
ATOM 1416 C C . GLY A 1 178 ? -32.599 2.754 24.646 1.00 56.94 178 GLY A C 1
ATOM 1417 O O . GLY A 1 178 ? -31.380 2.583 24.601 1.00 56.94 178 GLY A O 1
ATOM 1418 N N . GLY A 1 179 ? -33.144 3.731 25.378 1.00 63.34 179 GLY A N 1
ATOM 1419 C CA . GLY A 1 179 ? -32.369 4.720 26.145 1.00 63.34 179 GLY A CA 1
ATOM 1420 C C . GLY A 1 179 ? -31.635 4.166 27.376 1.00 63.34 179 GLY A C 1
ATOM 1421 O O . GLY A 1 179 ? -31.004 4.934 28.100 1.00 63.34 179 GLY A O 1
ATOM 1422 N N . ARG A 1 180 ? -31.722 2.851 27.621 1.00 77.19 180 ARG A N 1
ATOM 1423 C CA . ARG A 1 180 ? -31.151 2.135 28.776 1.00 77.19 180 ARG A CA 1
ATOM 1424 C C . ARG A 1 180 ? -29.856 1.377 28.444 1.00 77.19 180 ARG A C 1
ATOM 1426 O O . ARG A 1 180 ? -29.419 0.553 29.246 1.00 77.19 180 ARG A O 1
ATOM 1433 N N . ARG A 1 181 ? -29.241 1.666 27.287 1.00 85.81 181 ARG A N 1
ATOM 1434 C CA . ARG A 1 181 ? -27.923 1.161 26.866 1.00 85.81 181 ARG A CA 1
ATOM 1435 C C . ARG A 1 181 ? -26.878 2.282 26.820 1.00 85.81 181 ARG A C 1
ATOM 1437 O O . ARG A 1 181 ? -27.141 3.336 26.240 1.00 85.81 181 ARG A O 1
ATOM 1444 N N . ARG A 1 182 ? -25.700 2.079 27.424 1.00 85.62 182 ARG A N 1
ATOM 1445 C CA . ARG A 1 182 ? -24.611 3.079 27.474 1.00 85.62 182 ARG A CA 1
ATOM 1446 C C . ARG A 1 182 ? -23.254 2.439 27.788 1.00 85.62 182 ARG A C 1
ATOM 1448 O O . ARG A 1 182 ? -23.179 1.538 28.618 1.00 85.62 182 ARG A O 1
ATOM 1455 N N . GLY A 1 183 ? -22.195 2.985 27.186 1.00 87.31 183 GLY A N 1
ATOM 1456 C CA . GLY A 1 183 ? -20.806 2.645 27.506 1.00 87.31 183 GLY A CA 1
ATOM 1457 C C . GLY A 1 183 ? -20.342 3.131 28.886 1.00 87.31 183 GLY A C 1
ATOM 1458 O O . GLY A 1 183 ? -20.756 4.203 29.343 1.00 87.31 183 GLY A O 1
ATOM 1459 N N . LEU A 1 184 ? -19.478 2.357 29.541 1.00 87.50 184 LEU A N 1
ATOM 1460 C CA . LEU A 1 184 ? -18.852 2.696 30.820 1.00 87.50 184 LEU A CA 1
ATOM 1461 C C . LEU A 1 184 ? -17.419 2.154 30.890 1.00 87.50 184 LEU A C 1
ATOM 1463 O O . LEU A 1 184 ? -17.210 0.944 30.849 1.00 87.50 184 LEU A O 1
ATOM 1467 N N . LEU A 1 185 ? -16.454 3.041 31.130 1.00 85.81 185 LEU A N 1
ATOM 1468 C CA . LEU A 1 185 ? -15.116 2.658 31.573 1.00 85.81 185 LEU A CA 1
ATOM 1469 C C . LEU A 1 185 ? -15.140 2.435 33.104 1.00 85.81 185 LEU A C 1
ATOM 1471 O O . LEU A 1 185 ? -15.439 3.385 33.833 1.00 85.81 185 LEU A O 1
ATOM 1475 N N . PRO A 1 186 ? -14.859 1.225 33.632 1.00 84.94 186 PRO A N 1
ATOM 1476 C CA . PRO A 1 186 ? -15.052 0.914 35.054 1.00 84.94 186 PRO A CA 1
ATOM 1477 C C . PRO A 1 186 ? -14.307 1.839 36.029 1.00 84.94 186 PRO A C 1
ATOM 1479 O O . PRO A 1 186 ? -14.861 2.224 37.063 1.00 84.94 186 PRO A O 1
ATOM 1482 N N . GLU A 1 187 ? -13.070 2.213 35.706 1.00 79.25 187 GLU A N 1
ATOM 1483 C CA . GLU A 1 187 ? -12.216 3.113 36.488 1.00 79.25 187 GLU A CA 1
ATOM 1484 C C . GLU A 1 187 ? -12.716 4.560 36.519 1.00 79.25 187 GLU A C 1
ATOM 1486 O O . GLU A 1 187 ? -12.455 5.255 37.498 1.00 79.25 187 GLU A O 1
ATOM 1491 N N . SER A 1 188 ? -13.511 5.016 35.541 1.00 84.38 188 SER A N 1
ATOM 1492 C CA . SER A 1 188 ? -14.005 6.404 35.516 1.00 84.38 188 SER A CA 1
ATOM 1493 C C . SER A 1 188 ? -15.020 6.714 36.627 1.00 84.38 188 SER A C 1
ATOM 1495 O O . SER A 1 188 ? -15.530 7.831 36.714 1.00 84.38 188 SER A O 1
ATOM 1497 N N . LEU A 1 189 ? -15.372 5.718 37.445 1.00 85.25 189 LEU A N 1
ATOM 1498 C CA . LEU A 1 189 ? -16.195 5.874 38.639 1.00 85.25 189 LEU A CA 1
ATOM 1499 C C . LEU A 1 189 ? -15.373 6.216 39.892 1.00 85.25 189 LEU A C 1
ATOM 1501 O O . LEU A 1 189 ? -15.965 6.582 40.907 1.00 85.25 189 LEU A O 1
ATOM 1505 N N . VAL A 1 190 ? -14.040 6.104 39.873 1.00 79.56 190 VAL A N 1
ATOM 1506 C CA . VAL A 1 190 ? -13.182 6.411 41.029 1.00 79.56 190 VAL A CA 1
ATOM 1507 C C . VAL A 1 190 ? -12.245 7.586 40.765 1.00 79.56 190 VAL A C 1
ATOM 1509 O O . VAL A 1 190 ? -11.680 7.732 39.691 1.00 79.56 190 VAL A O 1
ATOM 1512 N N . ASP A 1 191 ? -12.084 8.430 41.782 1.00 65.12 191 ASP A N 1
ATOM 1513 C CA . ASP A 1 191 ? -11.340 9.691 41.692 1.00 65.12 191 ASP A CA 1
ATOM 1514 C C . ASP A 1 191 ? -9.817 9.495 41.857 1.00 65.12 191 ASP A C 1
ATOM 1516 O O . ASP A 1 191 ? -9.035 10.377 41.515 1.00 65.12 191 ASP A O 1
ATOM 1520 N N . ASN A 1 192 ? -9.401 8.335 42.384 1.00 60.34 192 ASN A N 1
ATOM 1521 C CA . ASN A 1 192 ? -8.010 7.917 42.548 1.00 60.34 192 ASN A CA 1
ATOM 1522 C C . ASN A 1 192 ? -7.869 6.440 42.144 1.00 60.34 192 ASN A C 1
ATOM 1524 O O . ASN A 1 192 ? -8.587 5.586 42.670 1.00 60.34 192 ASN A O 1
ATOM 1528 N N . HIS A 1 193 ? -6.945 6.136 41.231 1.00 61.03 193 HIS A N 1
ATOM 1529 C CA . HIS A 1 193 ? -6.589 4.769 40.848 1.00 61.03 193 HIS A CA 1
ATOM 1530 C C . HIS A 1 193 ? -5.053 4.603 40.873 1.00 61.03 193 HIS A C 1
ATOM 1532 O O . HIS A 1 193 ? -4.367 4.916 39.895 1.00 61.03 193 HIS A O 1
ATOM 1538 N N . PRO A 1 194 ? -4.457 4.162 41.997 1.00 57.25 194 PRO A N 1
ATOM 1539 C CA . PRO A 1 194 ? -3.018 3.931 42.052 1.00 57.25 194 PRO A CA 1
ATOM 1540 C C . PRO A 1 194 ? -2.579 2.834 41.068 1.00 57.25 194 PRO A C 1
ATOM 1542 O O . PRO A 1 194 ? -3.373 2.038 40.566 1.00 57.25 194 PRO A O 1
ATOM 1545 N N . THR A 1 195 ? -1.272 2.757 40.809 1.00 52.88 195 THR A N 1
ATOM 1546 C CA . THR A 1 195 ? -0.655 1.809 39.860 1.00 52.88 195 THR A CA 1
ATOM 1547 C C . THR A 1 195 ? -0.978 0.333 40.142 1.00 52.88 195 THR A C 1
ATOM 1549 O O . THR A 1 195 ? -0.805 -0.503 39.261 1.00 52.88 195 THR A O 1
ATOM 1552 N N . SER A 1 196 ? -1.422 0.033 41.366 1.00 52.62 196 SER A N 1
ATOM 1553 C CA . SER A 1 196 ? -1.806 -1.273 41.911 1.00 52.62 196 SER A CA 1
ATOM 1554 C C . SER A 1 196 ? -3.292 -1.642 41.743 1.00 52.62 196 SER A C 1
ATOM 1556 O O . SER A 1 196 ? -3.719 -2.652 42.302 1.00 52.62 196 SER A O 1
ATOM 1558 N N . GLY A 1 197 ? -4.085 -0.832 41.032 1.00 66.88 197 GLY A N 1
ATOM 1559 C CA . GLY A 1 197 ? -5.531 -1.023 40.859 1.00 66.88 197 GLY A CA 1
ATOM 1560 C C . GLY A 1 197 ? -6.376 -0.149 41.794 1.00 66.88 197 GLY A C 1
ATOM 1561 O O . GLY A 1 197 ? -5.865 0.780 42.418 1.00 66.88 197 GLY A O 1
ATOM 1562 N N . LEU A 1 198 ? -7.683 -0.422 41.882 1.00 71.69 198 LEU A N 1
ATOM 1563 C CA . LEU A 1 198 ? -8.608 0.319 42.754 1.00 71.69 198 LEU A CA 1
ATOM 1564 C C . LEU A 1 198 ? -8.133 0.280 44.216 1.00 71.69 198 LEU A C 1
ATOM 1566 O O . LEU A 1 198 ? -7.888 -0.789 44.762 1.00 71.69 198 LEU A O 1
ATOM 1570 N N . GLU A 1 199 ? -8.068 1.437 44.873 1.00 72.19 199 GLU A N 1
ATOM 1571 C CA . GLU A 1 199 ? -7.724 1.530 46.303 1.00 72.19 199 GLU A CA 1
ATOM 1572 C C . GLU A 1 199 ? -8.862 1.011 47.206 1.00 72.19 199 GLU A C 1
ATOM 1574 O O . GLU A 1 199 ? -8.619 0.432 48.261 1.00 72.19 199 GLU A O 1
ATOM 1579 N N . HIS A 1 200 ? -10.108 1.182 46.749 1.00 79.94 200 HIS A N 1
ATOM 1580 C CA . HIS A 1 200 ? -11.337 0.835 47.467 1.00 79.94 200 HIS A CA 1
ATOM 1581 C C . HIS A 1 200 ? -12.353 0.114 46.554 1.00 79.94 200 HIS A C 1
ATOM 1583 O O . HIS A 1 200 ? -13.391 0.687 46.187 1.00 79.94 200 HIS A O 1
ATOM 1589 N N . PRO A 1 201 ? -12.068 -1.128 46.119 1.00 80.62 201 PRO A N 1
ATOM 1590 C CA . PRO A 1 201 ? -12.932 -1.885 45.207 1.00 80.62 201 PRO A CA 1
ATOM 1591 C C . PRO A 1 201 ? -14.330 -2.155 45.786 1.00 80.62 201 PRO A C 1
ATOM 1593 O O . PRO A 1 201 ? -15.306 -2.213 45.039 1.00 80.62 201 PRO A O 1
ATOM 1596 N N . GLU A 1 202 ? -14.469 -2.239 47.111 1.00 83.56 202 GLU A N 1
ATOM 1597 C CA . GLU A 1 202 ? -15.746 -2.419 47.810 1.00 83.56 202 GLU A CA 1
ATOM 1598 C C . GLU A 1 202 ? -16.719 -1.247 47.597 1.00 83.56 202 GLU A C 1
ATOM 1600 O O . GLU A 1 202 ? -17.939 -1.418 47.644 1.00 83.56 202 GLU A O 1
ATOM 1605 N N . GLN A 1 203 ? -16.197 -0.052 47.307 1.00 86.81 203 GLN A N 1
ATOM 1606 C CA . GLN A 1 203 ? -17.003 1.142 47.046 1.00 86.81 203 GLN A CA 1
ATOM 1607 C C . GLN A 1 203 ? -17.490 1.215 45.594 1.00 86.81 203 GLN A C 1
ATOM 1609 O O . GLN A 1 203 ? -18.462 1.925 45.314 1.00 86.81 203 GLN A O 1
ATOM 1614 N N . TRP A 1 204 ? -16.864 0.467 44.675 1.00 89.75 204 TRP A N 1
ATOM 1615 C CA . TRP A 1 204 ? -17.150 0.536 43.241 1.00 89.75 204 TRP A CA 1
ATOM 1616 C C . TRP A 1 204 ? -18.617 0.223 42.930 1.00 89.75 204 TRP A C 1
ATOM 1618 O O . TRP A 1 204 ? -19.274 1.021 42.266 1.00 89.75 204 TRP A O 1
ATOM 1628 N N . ARG A 1 205 ? -19.182 -0.854 43.501 1.00 91.62 205 ARG A N 1
ATOM 1629 C CA . ARG A 1 205 ? -20.599 -1.232 43.315 1.00 91.62 205 ARG A CA 1
ATOM 1630 C C . ARG A 1 205 ? -21.556 -0.088 43.670 1.00 91.62 205 ARG A C 1
ATOM 1632 O O . ARG A 1 205 ? -22.502 0.180 42.933 1.00 91.62 205 ARG A O 1
ATOM 1639 N N . LYS A 1 206 ? -21.308 0.611 44.783 1.00 91.75 206 LYS A N 1
ATOM 1640 C CA . LYS A 1 206 ? -22.143 1.740 45.229 1.00 91.75 206 LYS A CA 1
ATOM 1641 C C . LYS A 1 206 ? -22.063 2.913 44.250 1.00 91.75 206 LYS A C 1
ATOM 1643 O O . LYS A 1 206 ? -23.088 3.518 43.941 1.00 91.75 206 LYS A O 1
ATOM 1648 N N . LYS A 1 207 ? -20.863 3.224 43.748 1.00 92.12 207 LYS A N 1
ATOM 1649 C CA . LYS A 1 207 ? -20.668 4.267 42.732 1.00 92.12 207 LYS A CA 1
ATOM 1650 C C . LYS A 1 207 ? -21.290 3.880 41.384 1.00 92.12 207 LYS A C 1
ATOM 1652 O O . LYS A 1 207 ? -21.909 4.729 40.751 1.00 92.12 207 LYS A O 1
ATOM 1657 N N . PHE A 1 208 ? -21.208 2.606 40.995 1.00 93.31 208 PHE A N 1
ATOM 1658 C CA . PHE A 1 208 ? -21.833 2.059 39.790 1.00 93.31 208 PHE A CA 1
ATOM 1659 C C . PHE A 1 208 ? -23.359 2.213 39.811 1.00 93.31 208 PHE A C 1
ATOM 1661 O O . PHE A 1 208 ? -23.912 2.821 38.899 1.00 93.31 208 PHE A O 1
ATOM 1668 N N . TYR A 1 209 ? -24.050 1.769 40.865 1.00 92.88 209 TYR A N 1
ATOM 1669 C CA . TYR A 1 209 ? -25.507 1.947 40.936 1.00 92.88 209 TYR A CA 1
ATOM 1670 C C . TYR A 1 209 ? -25.918 3.428 41.012 1.00 92.88 209 TYR A C 1
ATOM 1672 O O . TYR A 1 209 ? -26.865 3.825 40.340 1.00 92.88 209 TYR A O 1
ATOM 1680 N N . GLY A 1 210 ? -25.142 4.283 41.690 1.00 91.00 210 GLY A N 1
ATOM 1681 C CA . GLY A 1 210 ? -25.352 5.737 41.641 1.00 91.00 210 GLY A CA 1
ATOM 1682 C C . GLY A 1 210 ? -25.165 6.356 40.243 1.00 91.00 210 GLY A C 1
ATOM 1683 O O . GLY A 1 210 ? -25.818 7.346 39.916 1.00 91.00 210 GLY A O 1
ATOM 1684 N N . TRP A 1 211 ? -24.308 5.776 39.396 1.00 92.12 211 TRP A N 1
ATOM 1685 C CA . TRP A 1 211 ? -24.175 6.142 37.981 1.00 92.12 211 TRP A CA 1
ATOM 1686 C C . TRP A 1 211 ? -25.370 5.641 37.156 1.00 92.12 211 TRP A C 1
ATOM 1688 O O . TRP A 1 211 ? -25.911 6.407 36.357 1.00 92.12 211 TRP A O 1
ATOM 1698 N N . VAL A 1 212 ? -25.837 4.408 37.393 1.00 88.94 212 VAL A N 1
ATOM 1699 C CA . VAL A 1 212 ? -27.033 3.84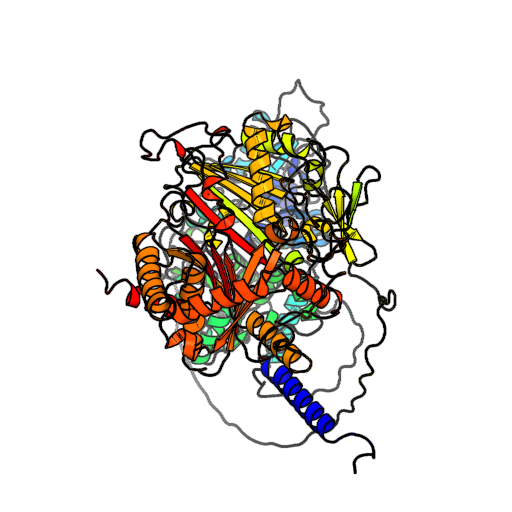2 36.743 1.00 88.94 212 VAL A CA 1
ATOM 1700 C C . VAL A 1 212 ? -28.261 4.709 37.031 1.00 88.94 212 VAL A C 1
ATOM 1702 O O . VAL A 1 212 ? -28.909 5.171 36.092 1.00 88.94 212 VAL A O 1
ATOM 1705 N N . ASP A 1 213 ? -28.532 5.023 38.299 1.00 86.50 213 ASP A N 1
ATOM 1706 C CA . ASP A 1 213 ? -29.666 5.867 38.703 1.00 86.50 213 ASP A CA 1
ATOM 1707 C C . ASP A 1 213 ? -29.601 7.272 38.080 1.00 86.50 213 ASP A C 1
ATOM 1709 O O . ASP A 1 213 ? -30.625 7.849 37.717 1.00 86.50 213 ASP A O 1
ATOM 1713 N N . LYS A 1 214 ? -28.391 7.826 37.921 1.00 86.06 214 LYS A N 1
ATOM 1714 C CA . LYS A 1 214 ? -28.173 9.171 37.370 1.00 86.06 214 LYS A CA 1
ATOM 1715 C C . LYS A 1 214 ? -28.300 9.244 35.844 1.00 86.06 214 LYS A C 1
ATOM 1717 O O . LYS A 1 214 ? -28.706 10.288 35.331 1.00 86.06 214 LYS A O 1
ATOM 1722 N N . TYR A 1 215 ? -27.908 8.196 35.115 1.00 83.81 215 TYR A N 1
ATOM 1723 C CA . TYR A 1 215 ? -27.734 8.258 33.655 1.00 83.81 215 TYR A CA 1
ATOM 1724 C C . TYR A 1 215 ? -28.583 7.272 32.842 1.00 83.81 215 TYR A C 1
ATOM 1726 O O . TYR A 1 215 ? -28.708 7.480 31.636 1.00 83.81 215 TYR A O 1
ATOM 1734 N N . MET A 1 216 ? -29.175 6.247 33.466 1.00 76.88 216 MET A N 1
ATOM 1735 C CA . MET A 1 216 ? -29.960 5.197 32.793 1.00 76.88 216 MET A CA 1
ATOM 1736 C C . MET A 1 216 ? -31.461 5.231 33.129 1.00 76.88 216 MET A C 1
ATOM 1738 O O . MET A 1 216 ? -32.226 4.452 32.560 1.00 76.88 216 MET A O 1
ATOM 1742 N N . VAL A 1 217 ? -31.902 6.090 34.060 1.00 64.00 217 VAL A N 1
ATOM 1743 C CA . VAL A 1 217 ? -33.269 6.055 34.612 1.00 64.00 217 VAL A CA 1
ATOM 1744 C C . VAL A 1 217 ? -33.986 7.407 34.511 1.00 64.00 217 VAL A C 1
ATOM 1746 O O . VAL A 1 217 ? -33.607 8.392 35.140 1.00 64.00 217 VAL A O 1
ATOM 1749 N N . LYS A 1 218 ? -35.123 7.417 33.803 1.00 57.22 218 LYS A N 1
ATOM 1750 C CA . LYS A 1 218 ? -36.266 8.304 34.079 1.00 57.22 218 LYS A CA 1
ATOM 1751 C C . LYS A 1 218 ? -37.527 7.436 34.204 1.00 57.22 218 LYS A C 1
ATOM 1753 O O . LYS A 1 218 ? -37.887 6.791 33.222 1.00 57.22 218 LYS A O 1
ATOM 1758 N N . PRO A 1 219 ? -38.207 7.387 35.369 1.00 49.84 219 PRO A N 1
ATOM 1759 C CA . PRO A 1 219 ? -39.280 6.410 35.607 1.00 49.84 219 PRO A CA 1
ATOM 1760 C C . PRO A 1 219 ? -40.566 6.577 34.780 1.00 49.84 219 PRO A C 1
ATOM 1762 O O . PRO A 1 219 ? -41.456 5.741 34.902 1.00 49.84 219 PRO A O 1
ATOM 1765 N N . SER A 1 220 ? -40.706 7.653 34.002 1.00 54.16 220 SER A N 1
ATOM 1766 C CA . SER A 1 220 ? -41.924 7.985 33.249 1.00 54.16 220 SER A CA 1
ATOM 1767 C C . SER A 1 220 ? -41.978 7.415 31.830 1.00 54.16 220 SER A C 1
ATOM 1769 O O . SER A 1 220 ? -43.064 7.355 31.260 1.00 54.16 220 SER A O 1
ATOM 1771 N N . ASP A 1 221 ? -40.834 7.023 31.260 1.00 55.66 221 ASP A N 1
ATOM 1772 C CA . ASP A 1 221 ? -40.674 6.972 29.798 1.00 55.66 221 ASP A CA 1
ATOM 1773 C C . ASP A 1 221 ? -40.563 5.540 29.221 1.00 55.66 221 ASP A C 1
ATOM 1775 O O . ASP A 1 221 ? -40.574 5.379 28.003 1.00 55.66 221 ASP A O 1
ATOM 1779 N N . TYR A 1 222 ? -40.467 4.499 30.065 1.00 57.81 222 TYR A N 1
ATOM 1780 C CA . TYR A 1 222 ? -40.170 3.115 29.644 1.00 57.81 222 TYR A CA 1
ATOM 1781 C C . TYR A 1 222 ? -40.982 2.055 30.406 1.00 57.81 222 TYR A C 1
ATOM 1783 O O . TYR A 1 222 ? -41.351 2.234 31.568 1.00 57.81 222 TYR A O 1
ATOM 1791 N N . THR A 1 223 ? -41.229 0.912 29.760 1.00 58.88 223 THR A N 1
ATOM 1792 C CA . THR A 1 223 ? -41.862 -0.267 30.374 1.00 58.88 223 THR A CA 1
ATOM 1793 C C . THR A 1 223 ? -40.942 -0.935 31.397 1.00 58.88 223 THR A C 1
ATOM 1795 O O . THR A 1 223 ? -39.730 -1.017 31.201 1.00 58.88 223 THR A O 1
ATOM 1798 N N . ARG A 1 224 ? -41.528 -1.464 32.480 1.00 56.03 224 ARG A N 1
ATOM 1799 C CA . ARG A 1 224 ? -40.796 -2.051 33.621 1.00 56.03 224 ARG A CA 1
ATOM 1800 C C . ARG A 1 224 ? -39.901 -3.247 33.271 1.00 56.03 224 ARG A C 1
ATOM 1802 O O . ARG A 1 224 ? -38.991 -3.535 34.040 1.00 56.03 224 ARG A O 1
ATOM 1809 N N . ASP A 1 225 ? -40.156 -3.892 32.136 1.00 62.34 225 ASP A N 1
ATOM 1810 C CA . ASP A 1 225 ? -39.565 -5.178 31.750 1.00 62.34 225 ASP A CA 1
ATOM 1811 C C . ASP A 1 225 ? -38.326 -5.051 30.832 1.00 62.34 225 ASP A C 1
ATOM 1813 O O . ASP A 1 225 ? -37.744 -6.057 30.437 1.00 62.34 225 ASP A O 1
ATOM 1817 N N . GLU A 1 226 ? -37.902 -3.829 30.479 1.00 72.62 226 GLU A N 1
ATOM 1818 C CA . GLU A 1 226 ? -36.698 -3.603 29.660 1.00 72.62 226 GLU A CA 1
ATOM 1819 C C . GLU A 1 226 ? -35.407 -3.690 30.512 1.00 72.62 226 GLU A C 1
ATOM 1821 O O . GLU A 1 226 ? -35.334 -3.035 31.562 1.00 72.62 226 GLU A O 1
ATOM 1826 N N . PRO A 1 227 ? -34.371 -4.446 30.091 1.00 81.00 227 PRO A N 1
ATOM 1827 C CA . PRO A 1 227 ? -33.098 -4.528 30.808 1.00 81.00 227 PRO A CA 1
ATOM 1828 C C . PRO A 1 227 ? -32.232 -3.267 30.634 1.00 81.00 227 PRO A C 1
ATOM 1830 O O . PRO A 1 227 ? -32.284 -2.571 29.622 1.00 81.00 227 PRO A O 1
ATOM 1833 N N . ILE A 1 228 ? -31.388 -2.995 31.628 1.00 87.69 228 ILE A N 1
ATOM 1834 C CA . ILE A 1 228 ? -30.299 -2.014 31.577 1.00 87.69 228 ILE A CA 1
ATOM 1835 C C . ILE A 1 228 ? -29.079 -2.710 30.989 1.00 87.69 228 ILE A C 1
ATOM 1837 O O . ILE A 1 228 ? -28.634 -3.722 31.529 1.00 87.69 228 ILE A O 1
ATOM 1841 N N . ILE A 1 229 ? -28.514 -2.151 29.923 1.00 88.31 229 ILE A N 1
ATOM 1842 C CA . ILE A 1 229 ? -27.332 -2.706 29.263 1.00 88.31 229 ILE A CA 1
ATOM 1843 C C . ILE A 1 229 ? -26.170 -1.743 29.461 1.00 88.31 229 ILE A C 1
ATOM 1845 O O . ILE A 1 229 ? -26.265 -0.558 29.137 1.00 88.31 229 ILE A O 1
ATOM 1849 N N . VAL A 1 230 ? -25.075 -2.245 30.017 1.00 90.19 230 VAL A N 1
ATOM 1850 C CA . VAL A 1 230 ? -23.854 -1.465 30.209 1.00 90.19 230 VAL A CA 1
ATOM 1851 C C . VAL A 1 230 ? -22.754 -2.091 29.377 1.00 90.19 230 VAL A C 1
ATOM 1853 O O . VAL A 1 230 ? -22.311 -3.208 29.643 1.00 90.19 230 VAL A O 1
ATOM 1856 N N . ASP A 1 231 ? -22.319 -1.354 28.367 1.00 88.25 231 ASP A N 1
ATOM 1857 C CA . ASP A 1 231 ? -21.218 -1.766 27.517 1.00 88.25 231 ASP A CA 1
ATOM 1858 C C . ASP A 1 231 ? -19.909 -1.394 28.215 1.00 88.25 231 ASP A C 1
ATOM 1860 O O . ASP A 1 231 ? -19.535 -0.222 28.262 1.00 88.25 231 ASP A O 1
ATOM 1864 N N . LEU A 1 232 ? -19.238 -2.369 28.826 1.00 88.38 232 LEU A N 1
ATOM 1865 C CA . LEU A 1 232 ? -17.972 -2.106 29.500 1.00 88.38 232 LEU A CA 1
ATOM 1866 C C . LEU A 1 232 ? -16.872 -1.868 28.466 1.00 88.38 232 LEU A C 1
ATOM 1868 O O . LEU A 1 232 ? -16.586 -2.726 27.624 1.00 88.38 232 LEU A O 1
ATOM 1872 N N . ASP A 1 233 ? -16.238 -0.703 28.566 1.00 82.56 233 ASP A N 1
ATOM 1873 C CA . ASP A 1 233 ? -15.018 -0.407 27.827 1.00 82.56 233 ASP A CA 1
ATOM 1874 C C . ASP A 1 233 ? -13.821 -1.172 28.406 1.00 82.56 233 ASP A C 1
ATOM 1876 O O . ASP A 1 233 ? -13.832 -1.648 29.546 1.00 82.56 233 ASP A O 1
ATOM 1880 N N . GLN A 1 234 ? -12.787 -1.334 27.580 1.00 82.31 234 GLN A N 1
ATOM 1881 C CA . GLN A 1 234 ? -11.612 -2.126 27.924 1.00 82.31 234 GLN A CA 1
ATOM 1882 C C . GLN A 1 234 ? -10.853 -1.521 29.116 1.00 82.31 234 GLN A C 1
ATOM 1884 O O . GLN A 1 234 ? -10.482 -0.352 29.099 1.00 82.31 234 GLN A O 1
ATOM 1889 N N . SER A 1 235 ? -10.581 -2.355 30.123 1.00 75.00 235 SER A N 1
ATOM 1890 C CA . SER A 1 235 ? -9.904 -1.982 31.370 1.00 75.00 235 SER A CA 1
ATOM 1891 C C . SER A 1 235 ? -8.813 -3.004 31.704 1.00 75.00 235 SER A C 1
ATOM 1893 O O . SER A 1 235 ? -9.028 -4.217 31.589 1.00 75.00 235 SER A O 1
ATOM 1895 N N . PHE A 1 236 ? -7.628 -2.548 32.124 1.00 67.44 236 PHE A N 1
ATOM 1896 C CA . PHE A 1 236 ? -6.426 -3.385 32.261 1.00 67.44 236 PHE A CA 1
ATOM 1897 C C . PHE A 1 236 ? -5.889 -3.429 33.693 1.00 67.44 236 PHE A C 1
ATOM 1899 O O . PHE A 1 236 ? -5.381 -2.433 34.196 1.00 67.44 236 PHE A O 1
ATOM 1906 N N . LEU A 1 237 ? -5.928 -4.608 34.329 1.00 61.88 237 LEU A N 1
ATOM 1907 C CA . LEU A 1 237 ? -5.384 -4.849 35.680 1.00 61.88 237 LEU A CA 1
ATOM 1908 C C . LEU A 1 237 ? -5.870 -3.857 36.766 1.00 61.88 237 LEU A C 1
ATOM 1910 O O . LEU A 1 237 ? -5.213 -3.683 37.789 1.00 61.88 237 LEU A O 1
ATOM 1914 N N . VAL A 1 238 ? -7.020 -3.208 36.553 1.00 63.62 238 VAL A N 1
ATOM 1915 C CA . VAL A 1 238 ? -7.574 -2.216 37.484 1.00 63.62 238 VAL A CA 1
ATOM 1916 C C . VAL A 1 238 ? -8.229 -2.877 38.697 1.00 63.62 238 VAL A C 1
ATOM 1918 O O . VAL A 1 238 ? -8.158 -2.320 39.791 1.00 63.62 238 VAL A O 1
ATOM 1921 N N . TYR A 1 239 ? -8.857 -4.050 38.546 1.00 67.81 239 TYR A N 1
ATOM 1922 C CA . TYR A 1 239 ? -9.444 -4.737 39.695 1.00 67.81 239 TYR A CA 1
ATOM 1923 C C . TYR A 1 239 ? -8.326 -5.340 40.570 1.00 67.81 239 TYR A C 1
ATOM 1925 O O . TYR A 1 239 ? -7.563 -6.180 40.087 1.00 67.81 239 TYR A O 1
ATOM 1933 N N . PRO A 1 240 ? -8.186 -4.920 41.840 1.00 64.75 240 PRO A N 1
ATOM 1934 C CA . PRO A 1 240 ? -7.037 -5.279 42.662 1.00 64.75 240 PRO A CA 1
ATOM 1935 C C . PRO A 1 240 ? -7.112 -6.728 43.153 1.00 64.75 240 PRO A C 1
ATOM 1937 O O . PRO A 1 240 ? -8.018 -7.104 43.903 1.00 64.75 240 PRO A O 1
ATOM 1940 N N . THR A 1 241 ? -6.095 -7.523 42.825 1.00 60.69 241 THR A N 1
ATOM 1941 C CA . THR A 1 241 ? -5.985 -8.929 43.255 1.00 60.69 241 THR A CA 1
ATOM 1942 C C . THR A 1 241 ? -5.896 -9.100 44.771 1.00 60.69 241 THR A C 1
ATOM 1944 O O . THR A 1 241 ? -6.301 -10.137 45.271 1.00 60.69 241 THR A O 1
ATOM 1947 N N . HIS A 1 242 ? -5.432 -8.088 45.515 1.00 61.81 242 HIS A N 1
ATOM 1948 C CA . HIS A 1 242 ? -5.365 -8.121 46.984 1.00 61.81 242 HIS A CA 1
ATOM 1949 C C . HIS A 1 242 ? -6.739 -8.038 47.677 1.00 61.81 242 HIS A C 1
ATOM 1951 O O . HIS A 1 242 ? -6.825 -8.248 48.885 1.00 61.81 242 HIS A O 1
ATOM 1957 N N . SER A 1 243 ? -7.795 -7.662 46.945 1.00 68.19 243 SER A N 1
ATOM 1958 C CA . SER A 1 243 ? -9.168 -7.601 47.472 1.00 68.19 243 SER A CA 1
ATOM 1959 C C . SER A 1 243 ? -9.910 -8.932 47.373 1.00 68.19 243 SER A C 1
ATOM 1961 O O . SER A 1 243 ? -10.917 -9.137 48.051 1.00 68.19 243 SER A O 1
ATOM 1963 N N . ASP A 1 244 ? -9.383 -9.831 46.547 1.00 75.75 244 ASP A N 1
ATOM 1964 C CA . ASP A 1 244 ? -9.806 -11.212 46.412 1.00 75.75 244 ASP A CA 1
ATOM 1965 C C . ASP A 1 244 ? -8.804 -12.121 47.150 1.00 75.75 244 ASP A C 1
ATOM 1967 O O . ASP A 1 244 ? -7.692 -11.707 47.483 1.00 75.75 244 ASP A O 1
ATOM 1971 N N . SER A 1 245 ? -9.185 -13.364 47.457 1.00 76.75 245 SER A N 1
ATOM 1972 C CA . SER A 1 245 ? -8.254 -14.294 48.109 1.00 76.75 245 SER A CA 1
ATOM 1973 C C . SER A 1 245 ? -7.181 -14.791 47.129 1.00 76.75 245 SER A C 1
ATOM 1975 O O . SER A 1 245 ? -7.361 -14.735 45.908 1.00 76.75 245 SER A O 1
ATOM 1977 N N . HIS A 1 246 ? -6.067 -15.321 47.645 1.00 72.62 246 HIS A N 1
ATOM 1978 C CA . HIS A 1 246 ? -5.024 -15.907 46.794 1.00 72.62 246 HIS A CA 1
ATOM 1979 C C . HIS A 1 246 ? -5.568 -17.062 45.938 1.00 72.62 246 HIS A C 1
ATOM 1981 O O . HIS A 1 246 ? -5.207 -17.184 44.769 1.00 72.62 246 HIS A O 1
ATOM 1987 N N . GLU A 1 247 ? -6.477 -17.859 46.499 1.00 79.06 247 GLU A N 1
ATOM 1988 C CA . GLU A 1 247 ? -7.186 -18.950 45.829 1.00 79.06 247 GLU A CA 1
ATOM 1989 C C . GLU A 1 247 ? -8.129 -18.419 44.740 1.00 79.06 247 GLU A C 1
ATOM 1991 O O . GLU A 1 247 ? -8.163 -18.969 43.642 1.00 79.06 247 GLU A O 1
ATOM 1996 N N . PHE A 1 248 ? -8.841 -17.310 44.990 1.00 83.81 248 PHE A N 1
ATOM 1997 C CA . PHE A 1 248 ? -9.657 -16.662 43.959 1.00 83.81 248 PHE A CA 1
ATOM 1998 C C . PHE A 1 248 ? -8.788 -16.189 42.794 1.00 83.81 248 PHE A C 1
ATOM 2000 O O . PHE A 1 248 ? -9.073 -16.533 41.653 1.00 83.81 248 PHE A O 1
ATOM 2007 N N . ALA A 1 249 ? -7.727 -15.417 43.056 1.00 75.44 249 ALA A N 1
ATOM 2008 C CA . ALA A 1 249 ? -6.878 -14.864 41.998 1.00 75.44 249 ALA A CA 1
ATOM 2009 C C . ALA A 1 249 ? -6.237 -15.966 41.132 1.00 75.44 249 ALA A C 1
ATOM 2011 O O . ALA A 1 249 ? -6.075 -15.796 39.923 1.00 75.44 249 ALA A O 1
ATOM 2012 N N . HIS A 1 250 ? -5.924 -17.102 41.754 1.00 76.06 250 HIS A N 1
ATOM 2013 C CA . HIS A 1 250 ? -5.406 -18.305 41.119 1.00 76.06 250 HIS A CA 1
ATOM 2014 C C . HIS A 1 250 ? -6.444 -19.008 40.224 1.00 76.06 250 HIS A C 1
ATOM 2016 O O . HIS A 1 250 ? -6.213 -19.192 39.028 1.00 76.06 250 HIS A O 1
ATOM 2022 N N . ASP A 1 251 ? -7.614 -19.352 40.765 1.00 85.19 251 ASP A N 1
ATOM 2023 C CA . ASP A 1 2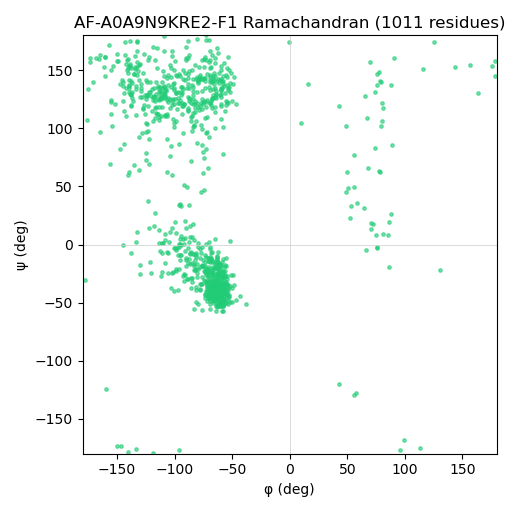51 ? -8.649 -20.079 40.021 1.00 85.19 251 ASP A CA 1
ATOM 2024 C C . ASP A 1 251 ? -9.331 -19.213 38.954 1.00 85.19 251 ASP A C 1
ATOM 2026 O O . ASP A 1 251 ? -9.678 -19.691 37.873 1.00 85.19 251 ASP A O 1
ATOM 2030 N N . PHE A 1 252 ? -9.511 -17.920 39.228 1.00 86.88 252 PHE A N 1
ATOM 2031 C CA . PHE A 1 252 ? -10.229 -16.997 38.351 1.00 86.88 252 PHE A CA 1
ATOM 2032 C C . PHE A 1 252 ? -9.526 -16.817 37.004 1.00 86.88 252 PHE A C 1
ATOM 2034 O O . PHE A 1 252 ? -10.183 -16.749 35.967 1.00 86.88 252 PHE A O 1
ATOM 2041 N N . GLY A 1 253 ? -8.190 -16.841 36.980 1.00 85.56 253 GLY A N 1
ATOM 2042 C CA . GLY A 1 253 ? -7.429 -16.834 35.732 1.00 85.56 253 GLY A CA 1
ATOM 2043 C C . GLY A 1 253 ? -7.694 -18.060 34.849 1.00 85.56 253 GLY A C 1
ATOM 2044 O O . GLY A 1 253 ? -7.583 -17.957 33.625 1.00 85.56 253 GLY A O 1
ATOM 2045 N N . LYS A 1 254 ? -8.072 -19.206 35.431 1.00 89.62 254 LYS A N 1
ATOM 2046 C CA . LYS A 1 254 ? -8.247 -20.494 34.736 1.00 89.62 254 LYS A CA 1
ATOM 2047 C C . LYS A 1 254 ? -9.593 -20.634 34.011 1.00 89.62 254 LYS A C 1
ATOM 2049 O O . LYS A 1 254 ? -9.736 -21.543 33.197 1.00 89.62 254 LYS A O 1
ATOM 2054 N N . ILE A 1 255 ? -10.548 -19.715 34.200 1.00 92.44 255 ILE A N 1
ATOM 2055 C CA . ILE A 1 255 ? -11.810 -19.709 33.426 1.00 92.44 255 ILE A CA 1
ATOM 2056 C C . ILE A 1 255 ? -11.579 -19.453 31.923 1.00 92.44 255 ILE A C 1
ATOM 2058 O O . ILE A 1 255 ? -12.423 -19.792 31.101 1.00 92.44 255 ILE A O 1
ATOM 2062 N N . LEU A 1 256 ? -10.427 -18.879 31.550 1.00 93.19 256 LEU A N 1
ATOM 2063 C CA . LEU A 1 256 ? -10.015 -18.662 30.161 1.00 93.19 256 LEU A CA 1
ATOM 2064 C C . LEU A 1 256 ? -8.969 -19.696 29.716 1.00 93.19 256 LEU A C 1
ATOM 2066 O O . LEU A 1 256 ? -7.759 -19.433 29.733 1.00 93.19 256 LEU A O 1
ATOM 2070 N N . LYS A 1 257 ? -9.435 -20.866 29.274 1.00 94.25 257 LYS A N 1
ATOM 2071 C CA . LYS A 1 257 ? -8.627 -21.845 28.528 1.00 94.25 257 LYS A CA 1
ATOM 2072 C C . LYS A 1 257 ? -8.529 -21.422 27.056 1.00 94.25 257 LYS A C 1
ATOM 2074 O O . LYS A 1 257 ? -9.499 -20.907 26.503 1.00 94.25 257 LYS A O 1
ATOM 2079 N N . PHE A 1 258 ? -7.365 -21.579 26.423 1.00 95.62 258 PHE A N 1
ATOM 2080 C CA . PHE A 1 258 ? -7.192 -21.254 24.997 1.00 95.62 258 PHE A CA 1
ATOM 2081 C C . PHE A 1 258 ? -7.815 -22.325 24.086 1.00 95.62 258 PHE A C 1
ATOM 2083 O O . PHE A 1 258 ? -8.018 -23.461 24.509 1.00 95.62 258 PHE A O 1
ATOM 2090 N N . ARG A 1 259 ? -8.109 -21.964 22.833 1.00 94.50 259 ARG A N 1
ATOM 2091 C CA . ARG A 1 259 ? -8.681 -22.845 21.792 1.00 94.50 259 ARG A CA 1
ATOM 2092 C C . ARG A 1 259 ? -7.833 -24.101 21.492 1.00 94.50 259 ARG A C 1
ATOM 2094 O O . ARG A 1 259 ? -6.611 -24.006 21.379 1.00 94.50 259 ARG A O 1
ATOM 2101 N N . GLU A 1 260 ? -8.499 -25.251 21.335 1.00 93.69 260 GLU A N 1
ATOM 2102 C CA . GLU A 1 260 ? -7.905 -26.605 21.245 1.00 93.69 260 GLU A CA 1
ATOM 2103 C C . GLU A 1 260 ? -6.784 -26.742 20.200 1.00 93.69 260 GLU A C 1
ATOM 2105 O O . GLU A 1 260 ? -5.700 -27.225 20.518 1.00 93.69 260 GLU A O 1
ATOM 2110 N N . ASP A 1 261 ? -7.008 -26.281 18.969 1.00 92.44 261 ASP A N 1
ATOM 2111 C CA . ASP A 1 261 ? -6.024 -26.346 17.878 1.00 92.44 261 ASP A CA 1
ATOM 2112 C C . ASP A 1 261 ? -4.686 -25.682 18.251 1.00 92.44 261 ASP A C 1
ATOM 2114 O O . ASP A 1 261 ? -3.615 -26.255 18.049 1.00 92.44 261 ASP A O 1
ATOM 2118 N N . THR A 1 262 ? -4.719 -24.518 18.903 1.00 95.31 262 THR A N 1
ATOM 2119 C CA . THR A 1 262 ? -3.491 -23.855 19.372 1.00 95.31 262 THR A CA 1
ATOM 2120 C C . THR A 1 262 ? -2.811 -24.587 20.526 1.00 95.31 262 THR A C 1
ATOM 2122 O O . THR A 1 262 ? -1.582 -24.567 20.600 1.00 95.31 262 THR A O 1
ATOM 2125 N N . ARG A 1 263 ? -3.571 -25.259 21.402 1.00 95.12 263 ARG A N 1
ATOM 2126 C CA . ARG A 1 263 ? -3.028 -26.059 22.516 1.00 95.12 263 ARG A CA 1
ATOM 2127 C C . ARG A 1 263 ? -2.316 -27.314 22.000 1.00 95.12 263 ARG A C 1
ATOM 2129 O O . ARG A 1 263 ? -1.173 -27.598 22.371 1.00 95.12 263 ARG A O 1
ATOM 2136 N N . ARG A 1 264 ? -2.936 -27.994 21.030 1.00 93.56 264 ARG A N 1
ATOM 2137 C CA . ARG A 1 264 ? -2.353 -29.118 20.282 1.00 93.56 264 ARG A CA 1
ATOM 2138 C C . ARG A 1 264 ? -1.072 -28.717 19.554 1.00 93.56 264 ARG A C 1
ATOM 2140 O O . ARG A 1 264 ? -0.063 -29.404 19.687 1.00 93.56 264 ARG A O 1
ATOM 2147 N N . LEU A 1 265 ? -1.070 -27.585 18.845 1.00 94.69 265 LEU A N 1
ATOM 2148 C CA . LEU A 1 265 ? 0.125 -27.092 18.149 1.00 94.69 265 LEU A CA 1
ATOM 2149 C C . LEU A 1 265 ? 1.239 -26.636 19.102 1.00 94.69 265 LEU A C 1
ATOM 2151 O O . LEU A 1 265 ? 2.410 -26.832 18.787 1.00 94.69 265 LEU A O 1
ATOM 2155 N N . ALA A 1 266 ? 0.911 -26.078 20.272 1.00 95.62 266 ALA A N 1
ATOM 2156 C CA . ALA A 1 266 ? 1.903 -25.784 21.309 1.00 95.62 266 ALA A CA 1
ATOM 2157 C C . ALA A 1 266 ? 2.528 -27.065 21.879 1.00 95.62 266 ALA A C 1
ATOM 2159 O O . ALA A 1 266 ? 3.744 -27.127 22.057 1.00 95.62 266 ALA A O 1
ATOM 2160 N N . THR A 1 267 ? 1.720 -28.108 22.088 1.00 94.25 267 THR A N 1
ATOM 2161 C CA . THR A 1 267 ? 2.216 -29.434 22.480 1.00 94.25 267 THR A CA 1
ATOM 2162 C C . THR A 1 267 ? 3.152 -30.005 21.411 1.00 94.25 267 THR A C 1
ATOM 2164 O O . THR A 1 267 ? 4.281 -30.378 21.720 1.00 94.25 267 THR A O 1
ATOM 2167 N N . ALA A 1 268 ? 2.730 -30.008 20.142 1.00 92.75 268 ALA A N 1
ATOM 2168 C CA . ALA A 1 268 ? 3.551 -30.483 19.028 1.00 92.75 268 ALA A CA 1
ATOM 2169 C C . ALA A 1 268 ? 4.871 -29.703 18.899 1.00 92.75 268 ALA A C 1
ATOM 2171 O O . ALA A 1 268 ? 5.912 -30.300 18.639 1.00 92.75 268 ALA A O 1
ATOM 2172 N N . ALA A 1 269 ? 4.857 -28.386 19.137 1.00 93.06 269 ALA A N 1
ATOM 2173 C CA . ALA A 1 269 ? 6.063 -27.564 19.103 1.00 93.06 269 ALA A CA 1
ATOM 2174 C C . ALA A 1 269 ? 7.051 -27.936 20.221 1.00 93.06 269 ALA A C 1
ATOM 2176 O O . ALA A 1 269 ? 8.252 -27.937 19.976 1.00 93.06 269 ALA A O 1
ATOM 2177 N N . LEU A 1 270 ? 6.568 -28.281 21.420 1.00 92.75 270 LEU A N 1
ATOM 2178 C CA . LEU A 1 270 ? 7.417 -28.744 22.526 1.00 92.75 270 LEU A CA 1
ATOM 2179 C C . LEU A 1 270 ? 7.989 -30.147 22.281 1.00 92.75 270 LEU A C 1
ATOM 2181 O O . LEU A 1 270 ? 9.156 -30.377 22.584 1.00 92.75 270 LEU A O 1
ATOM 2185 N N . VAL A 1 271 ? 7.210 -31.058 21.687 1.00 90.44 271 VAL A N 1
ATOM 2186 C CA . VAL A 1 271 ? 7.699 -32.390 21.279 1.00 90.44 271 VAL A CA 1
ATOM 2187 C C . VAL A 1 271 ? 8.817 -32.260 20.241 1.00 90.44 271 VAL A C 1
ATOM 2189 O O . VAL A 1 271 ? 9.917 -32.757 20.462 1.00 90.44 271 VAL A O 1
ATOM 2192 N N . GLU A 1 272 ? 8.583 -31.509 19.161 1.00 89.88 272 GLU A N 1
ATOM 2193 C CA . GLU A 1 272 ? 9.586 -31.246 18.115 1.00 89.88 272 GLU A CA 1
ATOM 2194 C C . GLU A 1 272 ? 10.840 -30.541 18.668 1.00 89.88 272 GLU A C 1
ATOM 2196 O O . GLU A 1 272 ? 11.945 -30.779 18.185 1.00 89.88 272 GLU A O 1
ATOM 2201 N N . LEU A 1 273 ? 10.697 -29.688 19.690 1.00 88.81 273 LEU A N 1
ATOM 2202 C CA . LEU A 1 273 ? 11.815 -29.001 20.346 1.00 88.81 273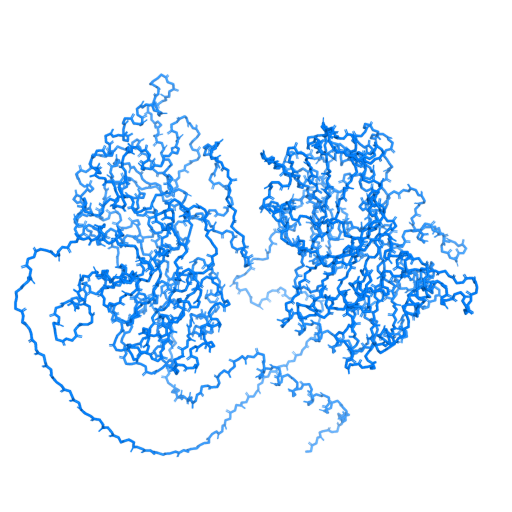 LEU A CA 1
ATOM 2203 C C . LEU A 1 273 ? 12.706 -29.959 21.150 1.00 88.81 273 LEU A C 1
ATOM 2205 O O . LEU A 1 273 ? 13.930 -29.846 21.083 1.00 88.81 273 LEU A O 1
ATOM 2209 N N . LEU A 1 274 ? 12.104 -30.906 21.878 1.00 84.06 274 LEU A N 1
ATOM 2210 C CA . LEU A 1 274 ? 12.839 -31.953 22.593 1.00 84.06 274 LEU A CA 1
ATOM 2211 C C . LEU A 1 274 ? 13.513 -32.932 21.631 1.00 84.06 274 LEU A C 1
ATOM 2213 O O . LEU A 1 274 ? 14.688 -33.249 21.818 1.00 84.06 274 LEU A O 1
ATOM 2217 N N . GLU A 1 275 ? 12.801 -33.378 20.592 1.00 82.56 275 GLU A N 1
ATOM 2218 C CA . GLU A 1 275 ? 13.340 -34.289 19.574 1.00 82.56 275 GLU A CA 1
ATOM 2219 C C . GLU A 1 275 ? 14.511 -33.664 18.808 1.00 82.56 275 GLU A C 1
ATOM 2221 O O . GLU A 1 275 ? 15.513 -34.335 18.563 1.00 82.56 275 GLU A O 1
ATOM 2226 N N . TRP A 1 276 ? 14.423 -32.373 18.466 1.00 76.94 276 TRP A N 1
ATOM 2227 C CA . TRP A 1 276 ? 15.459 -31.675 17.701 1.00 76.94 276 TRP A CA 1
ATOM 2228 C C . TRP A 1 276 ? 16.811 -31.613 18.432 1.00 76.94 276 TRP A C 1
ATOM 2230 O O . TRP A 1 276 ? 17.851 -31.716 17.780 1.00 76.94 276 TRP A O 1
ATOM 2240 N N . HIS A 1 277 ? 16.805 -31.516 19.766 1.00 72.38 277 HIS A N 1
ATOM 2241 C CA . HIS A 1 277 ? 18.024 -31.447 20.584 1.00 72.38 277 HIS A CA 1
ATOM 2242 C C . HIS A 1 277 ? 18.312 -32.688 21.440 1.00 72.38 277 HIS A C 1
ATOM 2244 O O . HIS A 1 277 ? 19.317 -32.698 22.150 1.00 72.38 277 HIS A O 1
ATOM 2250 N N . ASN A 1 278 ? 17.477 -33.732 21.374 1.00 72.38 278 ASN A N 1
ATOM 2251 C CA . ASN A 1 278 ? 17.563 -34.914 22.240 1.00 72.38 278 ASN A CA 1
ATOM 2252 C C . ASN A 1 278 ? 17.660 -34.516 23.734 1.00 72.38 278 ASN A C 1
ATOM 2254 O O . ASN A 1 278 ? 18.560 -34.945 24.456 1.00 72.38 278 ASN A O 1
ATOM 2258 N N . SER A 1 279 ? 16.763 -33.624 24.166 1.00 72.38 279 SER A N 1
ATOM 2259 C CA . SER A 1 279 ? 16.703 -33.099 25.537 1.00 72.38 279 SER A CA 1
ATOM 2260 C C . SER A 1 279 ? 15.896 -34.030 26.449 1.00 72.38 279 SER A C 1
ATOM 2262 O O . SER A 1 279 ? 14.835 -34.510 26.059 1.00 72.38 279 SER A O 1
ATOM 2264 N N . ASP A 1 280 ? 16.388 -34.256 27.672 1.00 72.50 280 ASP A N 1
ATOM 2265 C CA . ASP A 1 280 ? 15.791 -35.176 28.656 1.00 72.50 280 ASP A CA 1
ATOM 2266 C C . ASP A 1 280 ? 14.579 -34.600 29.434 1.00 72.50 280 ASP A C 1
ATOM 2268 O O . ASP A 1 280 ? 14.057 -35.265 30.327 1.00 72.50 280 ASP A O 1
ATOM 2272 N N . GLY A 1 281 ? 14.139 -33.365 29.156 1.00 75.31 281 GLY A N 1
ATOM 2273 C CA . GLY A 1 281 ? 13.029 -32.728 29.883 1.00 75.31 281 GLY A CA 1
ATOM 2274 C C . GLY A 1 281 ? 11.648 -33.293 29.513 1.00 75.31 281 GLY A C 1
ATOM 2275 O O . GLY A 1 281 ? 11.393 -33.565 28.343 1.00 75.31 281 GLY A O 1
ATOM 2276 N N . ASP A 1 282 ? 10.719 -33.420 30.470 1.00 83.69 282 ASP A N 1
ATOM 2277 C CA . ASP A 1 282 ? 9.338 -33.844 30.181 1.00 83.69 282 ASP A CA 1
ATOM 2278 C C . ASP A 1 282 ? 8.460 -32.626 29.843 1.00 83.69 282 ASP A C 1
ATOM 2280 O O . ASP A 1 282 ? 8.350 -31.679 30.619 1.00 83.69 282 ASP A O 1
ATOM 2284 N N . ILE A 1 283 ? 7.761 -32.655 28.702 1.00 87.12 283 ILE A N 1
ATOM 2285 C CA . ILE A 1 283 ? 6.778 -31.620 28.331 1.00 87.12 283 ILE A CA 1
ATOM 2286 C C . ILE A 1 283 ? 5.654 -31.465 29.369 1.00 87.12 283 ILE A C 1
ATOM 2288 O O . ILE A 1 283 ? 5.012 -30.413 29.442 1.00 87.12 283 ILE A O 1
ATOM 2292 N N . ARG A 1 284 ? 5.383 -32.502 30.170 1.00 87.19 284 ARG A N 1
ATOM 2293 C CA . ARG A 1 284 ? 4.384 -32.481 31.244 1.00 87.19 284 ARG A CA 1
ATOM 2294 C C . ARG A 1 284 ? 4.835 -31.661 32.444 1.00 87.19 284 ARG A C 1
ATOM 2296 O O . ARG A 1 284 ? 3.962 -31.121 33.124 1.00 87.19 284 ARG A O 1
ATOM 2303 N N . ASP A 1 285 ? 6.139 -31.481 32.653 1.00 87.50 285 ASP A N 1
ATOM 2304 C CA . ASP A 1 285 ? 6.653 -30.686 33.767 1.00 87.50 285 ASP A CA 1
ATOM 2305 C C . ASP A 1 285 ? 6.094 -29.256 33.712 1.00 87.50 285 ASP A C 1
ATOM 2307 O O . ASP A 1 285 ? 6.027 -28.651 32.635 1.00 87.50 285 ASP A O 1
ATOM 2311 N N . PRO A 1 286 ? 5.659 -28.670 34.841 1.00 86.75 286 PRO A N 1
ATOM 2312 C CA . PRO A 1 286 ? 5.159 -27.294 34.866 1.00 86.75 286 PRO A CA 1
ATOM 2313 C C . PRO A 1 286 ? 6.201 -26.269 34.389 1.00 86.75 286 PRO A C 1
ATOM 2315 O O . PRO A 1 286 ? 5.829 -25.270 33.780 1.00 86.75 286 PRO A O 1
ATOM 2318 N N . ILE A 1 287 ? 7.489 -26.562 34.603 1.00 90.31 287 ILE A N 1
ATOM 2319 C CA . ILE A 1 287 ? 8.661 -25.845 34.086 1.00 90.31 287 ILE A CA 1
ATOM 2320 C C . ILE A 1 287 ? 9.682 -26.905 33.647 1.00 90.31 287 ILE A C 1
ATOM 2322 O O . ILE A 1 287 ? 10.114 -27.703 34.475 1.00 90.31 287 ILE A O 1
ATOM 2326 N N . MET A 1 288 ? 10.071 -26.926 32.371 1.00 88.50 288 MET A N 1
ATOM 2327 C CA . MET A 1 288 ? 10.956 -27.955 31.810 1.00 88.50 288 MET A CA 1
ATOM 2328 C C . MET A 1 288 ? 12.423 -27.655 32.147 1.00 88.50 288 MET A C 1
ATOM 2330 O O . MET A 1 288 ? 12.932 -26.595 31.784 1.00 88.50 288 MET A O 1
ATOM 2334 N N . ASN A 1 289 ? 13.121 -28.575 32.818 1.00 84.25 289 ASN A N 1
ATOM 2335 C CA . ASN A 1 289 ? 14.515 -28.389 33.238 1.00 84.25 289 ASN A CA 1
ATOM 2336 C C . ASN A 1 289 ? 15.256 -29.745 33.337 1.00 84.25 289 ASN A C 1
ATOM 2338 O O . ASN A 1 289 ? 14.835 -30.572 34.145 1.00 84.25 289 ASN A O 1
ATOM 2342 N N . PRO A 1 290 ? 16.355 -29.988 32.592 1.00 79.62 290 PRO A N 1
ATOM 2343 C CA . PRO A 1 290 ? 17.002 -29.098 31.624 1.00 79.62 290 PRO A CA 1
ATOM 2344 C C . PRO A 1 290 ? 16.233 -29.026 30.299 1.00 79.62 290 PRO A C 1
ATOM 2346 O O . PRO A 1 290 ? 15.691 -30.025 29.829 1.00 79.62 290 PRO A O 1
ATOM 2349 N N . SER A 1 291 ? 16.182 -27.847 29.677 1.00 86.00 291 SER A N 1
ATOM 2350 C CA . SER A 1 291 ? 15.498 -27.651 28.396 1.00 86.00 291 SER A CA 1
ATOM 2351 C C . SER A 1 291 ? 15.993 -26.393 27.653 1.00 86.00 291 SER A C 1
ATOM 2353 O O . SER A 1 291 ? 17.184 -26.278 27.372 1.00 86.00 291 SER A O 1
ATOM 2355 N N . PHE A 1 292 ? 15.103 -25.459 27.298 1.00 92.75 292 PHE A N 1
ATOM 2356 C CA . PHE A 1 292 ? 15.394 -24.286 26.466 1.00 92.75 292 PHE A CA 1
ATOM 2357 C C . PHE A 1 292 ? 15.189 -22.950 27.194 1.00 92.75 292 PHE A C 1
ATOM 2359 O O . PHE A 1 292 ? 14.403 -22.837 28.141 1.00 92.75 292 PHE A O 1
ATOM 2366 N N . PHE A 1 293 ? 15.833 -21.906 26.671 1.00 95.25 293 PHE A N 1
ATOM 2367 C CA . PHE A 1 293 ? 15.572 -20.516 27.024 1.00 95.25 293 PHE A CA 1
ATOM 2368 C C . PHE A 1 293 ? 14.396 -19.946 26.219 1.00 95.25 293 PHE A C 1
ATOM 2370 O O . PHE A 1 293 ? 14.383 -20.012 24.990 1.00 95.25 293 PHE A O 1
ATOM 2377 N N . GLY A 1 294 ? 13.414 -19.348 26.888 1.00 96.62 294 GLY A N 1
ATOM 2378 C CA . GLY A 1 294 ? 12.312 -18.643 26.237 1.00 96.62 294 GLY A CA 1
ATOM 2379 C C . GLY A 1 294 ? 12.607 -17.150 26.090 1.00 96.62 294 GLY A C 1
ATOM 2380 O O . GLY A 1 294 ? 12.777 -16.469 27.095 1.00 96.62 294 GLY A O 1
ATOM 2381 N N . ALA A 1 295 ? 12.599 -16.613 24.869 1.00 96.19 295 ALA A N 1
ATOM 2382 C CA . ALA A 1 295 ? 12.819 -15.186 24.612 1.00 96.19 295 ALA A CA 1
ATOM 2383 C C . ALA A 1 295 ? 11.594 -14.520 23.963 1.00 96.19 295 ALA A C 1
ATOM 2385 O O . ALA A 1 295 ? 11.040 -15.038 22.988 1.00 96.19 295 ALA A O 1
ATOM 2386 N N . HIS A 1 296 ? 11.196 -13.340 24.449 1.00 94.75 296 HIS A N 1
ATOM 2387 C CA . HIS A 1 296 ? 10.158 -12.512 23.823 1.00 94.75 296 HIS A CA 1
ATOM 2388 C C . HIS A 1 296 ? 10.658 -11.098 23.499 1.00 94.75 296 HIS A C 1
ATOM 2390 O O . HIS A 1 296 ? 10.726 -10.235 24.376 1.00 94.75 296 HIS A O 1
ATOM 2396 N N . ILE A 1 297 ? 10.938 -10.856 22.216 1.00 90.50 297 ILE A N 1
ATOM 2397 C CA . ILE A 1 297 ? 11.403 -9.575 21.675 1.00 90.50 297 ILE A CA 1
ATOM 2398 C C . ILE A 1 297 ? 10.198 -8.693 21.301 1.00 90.50 297 ILE A C 1
ATOM 2400 O O . ILE A 1 297 ? 9.468 -9.012 20.359 1.00 90.50 297 ILE A O 1
ATOM 2404 N N . ARG A 1 298 ? 10.027 -7.550 21.982 1.00 85.06 298 ARG A N 1
ATOM 2405 C CA . ARG A 1 298 ? 8.995 -6.519 21.705 1.00 85.06 298 ARG A CA 1
ATOM 2406 C C . ARG A 1 298 ? 9.685 -5.243 21.232 1.00 85.06 298 ARG A C 1
ATOM 2408 O O . ARG A 1 298 ? 10.361 -4.581 22.013 1.00 85.06 298 ARG A O 1
ATOM 2415 N N . THR A 1 299 ? 9.524 -4.914 19.957 1.00 77.81 299 THR A N 1
ATOM 2416 C CA . THR A 1 299 ? 10.311 -3.871 19.250 1.00 77.81 299 THR A CA 1
ATOM 2417 C C . THR A 1 299 ? 9.498 -3.099 18.208 1.00 77.81 299 THR A C 1
ATOM 2419 O O . THR A 1 299 ? 10.011 -2.226 17.518 1.00 77.81 299 THR A O 1
ATOM 2422 N N . GLU A 1 300 ? 8.225 -3.447 18.056 1.00 65.12 300 GLU A N 1
ATOM 2423 C CA . GLU A 1 300 ? 7.281 -2.812 17.151 1.00 65.12 300 GLU A CA 1
ATOM 2424 C C . GLU A 1 300 ? 6.785 -1.501 17.788 1.00 65.12 300 GLU A C 1
ATOM 2426 O O . GLU A 1 300 ? 6.571 -1.486 19.006 1.00 65.12 300 GLU A O 1
ATOM 2431 N N . PRO A 1 301 ? 6.582 -0.424 17.005 1.00 49.16 301 PRO A N 1
ATOM 2432 C CA . PRO A 1 301 ? 6.276 0.906 17.531 1.00 49.16 301 PRO A CA 1
ATOM 2433 C C . PRO A 1 301 ? 5.025 0.948 18.421 1.00 49.16 301 PRO A C 1
ATOM 2435 O O . PRO A 1 301 ? 4.141 0.092 18.346 1.00 49.16 301 PRO A O 1
ATOM 2438 N N . GLU A 1 302 ? 4.986 1.955 19.291 1.00 46.88 302 GLU A N 1
ATOM 2439 C CA . GLU A 1 302 ? 3.988 2.100 20.351 1.00 46.88 302 GLU A CA 1
ATOM 2440 C C . GLU A 1 302 ? 2.571 2.316 19.796 1.00 46.88 302 GLU A C 1
ATOM 2442 O O . GLU A 1 302 ? 2.341 3.131 18.900 1.00 46.88 302 GLU A O 1
ATOM 2447 N N . VAL A 1 303 ? 1.595 1.604 20.367 1.00 41.88 303 VAL A N 1
ATOM 2448 C CA . VAL A 1 303 ? 0.169 1.864 20.141 1.00 41.88 303 VAL A CA 1
ATOM 2449 C C . VAL A 1 303 ? -0.256 2.971 21.102 1.00 41.88 303 VAL A C 1
ATOM 2451 O O . VAL A 1 303 ? -0.074 2.803 22.299 1.00 41.88 303 VAL A O 1
ATOM 2454 N N . SER A 1 304 ? -0.851 4.087 20.659 1.00 36.78 304 SER A N 1
ATOM 2455 C CA . SER A 1 304 ? -1.187 5.168 21.612 1.00 36.78 304 SER A CA 1
ATOM 2456 C C . SER A 1 304 ? -2.238 4.781 22.673 1.00 36.78 304 SER A C 1
ATOM 2458 O O . SER A 1 304 ? -2.289 5.401 23.729 1.00 36.78 304 SER A O 1
ATOM 2460 N N . HIS A 1 305 ? -3.005 3.701 22.495 1.00 42.81 305 HIS A N 1
ATOM 2461 C CA . HIS A 1 305 ? -3.797 3.107 23.587 1.00 42.81 305 HIS A CA 1
ATOM 2462 C C . HIS A 1 305 ? -2.946 2.413 24.675 1.00 42.81 305 HIS A C 1
ATOM 2464 O O . HIS A 1 305 ? -3.383 2.304 25.816 1.00 42.81 305 HIS A O 1
ATOM 2470 N N . GLU A 1 306 ? -1.698 2.026 24.385 1.00 45.16 306 GLU A N 1
ATOM 2471 C CA . GLU A 1 306 ? -0.695 1.690 25.410 1.00 45.16 306 GLU A CA 1
ATOM 2472 C C . GLU A 1 306 ? -0.137 2.966 26.097 1.00 45.16 306 GLU A C 1
ATOM 2474 O O . GLU A 1 306 ? 0.483 2.858 27.157 1.00 45.16 306 GLU A O 1
ATOM 2479 N N . SER A 1 307 ? -0.367 4.182 25.563 1.00 40.62 307 SER A N 1
ATOM 2480 C CA . SER A 1 307 ? 0.329 5.413 25.992 1.00 40.62 307 SER A CA 1
ATOM 2481 C C . SER A 1 307 ? 0.025 5.877 27.414 1.00 40.62 307 SER A C 1
ATOM 2483 O O . SER A 1 307 ? 0.944 6.339 28.079 1.00 40.62 307 SER A O 1
ATOM 2485 N N . ASP A 1 308 ? -1.185 5.706 27.955 1.00 42.28 308 ASP A N 1
ATOM 2486 C CA . ASP A 1 308 ? -1.443 6.077 29.360 1.00 42.28 308 ASP A CA 1
ATOM 2487 C C . ASP A 1 308 ? -0.757 5.126 30.352 1.00 42.28 308 ASP A C 1
ATOM 2489 O O . ASP A 1 308 ? -0.410 5.507 31.473 1.00 42.28 308 ASP A O 1
ATOM 2493 N N . LEU A 1 309 ? -0.452 3.901 29.915 1.00 47.19 309 LEU A N 1
ATOM 2494 C CA . LEU A 1 309 ? 0.300 2.928 30.702 1.00 47.19 309 LEU A CA 1
ATOM 2495 C C . LEU A 1 309 ? 1.816 3.014 30.440 1.00 47.19 309 LEU A C 1
ATOM 2497 O O . LEU A 1 309 ? 2.577 2.693 31.357 1.00 47.19 309 LEU A O 1
ATOM 2501 N N . LEU A 1 310 ? 2.241 3.511 29.268 1.00 43.19 310 LEU A N 1
ATOM 2502 C CA . LEU A 1 310 ? 3.623 3.873 28.901 1.00 43.19 310 LEU A CA 1
ATOM 2503 C C . LEU A 1 310 ? 4.044 5.268 29.403 1.00 43.19 310 LEU A C 1
ATOM 2505 O O . LEU A 1 310 ? 5.222 5.480 29.657 1.00 43.19 310 LEU A O 1
ATOM 2509 N N . ARG A 1 311 ? 3.114 6.186 29.699 1.00 43.84 311 ARG A N 1
ATOM 2510 C CA . ARG A 1 311 ? 3.365 7.432 30.460 1.00 43.84 311 ARG A CA 1
ATOM 2511 C C . ARG A 1 311 ? 3.908 7.141 31.861 1.00 43.84 311 ARG A C 1
ATOM 2513 O O . ARG A 1 311 ? 4.635 7.946 32.436 1.00 43.84 311 ARG A O 1
ATOM 2520 N N . ARG A 1 312 ? 3.655 5.938 32.393 1.00 44.34 312 ARG A N 1
ATOM 2521 C CA . ARG A 1 312 ? 4.305 5.427 33.616 1.00 44.34 312 ARG A CA 1
ATOM 2522 C C . ARG A 1 312 ? 5.798 5.117 33.416 1.00 44.34 312 ARG A C 1
ATOM 2524 O O . ARG A 1 312 ? 6.525 5.004 34.403 1.00 44.34 312 ARG A O 1
ATOM 2531 N N . HIS A 1 313 ? 6.254 5.036 32.165 1.00 47.03 313 HIS A N 1
ATOM 2532 C CA . HIS A 1 313 ? 7.589 4.652 31.688 1.00 47.03 313 HIS A CA 1
ATOM 2533 C C . HIS A 1 313 ? 8.329 5.782 30.939 1.00 47.03 313 HIS A C 1
ATOM 2535 O O . HIS A 1 313 ? 9.208 5.510 30.135 1.00 47.03 313 HIS A O 1
ATOM 2541 N N . ASP A 1 314 ? 8.028 7.045 31.252 1.00 40.59 314 ASP A N 1
ATOM 2542 C CA . ASP A 1 314 ? 8.575 8.267 30.628 1.00 40.59 314 ASP A CA 1
ATOM 2543 C C . ASP A 1 314 ? 10.123 8.430 30.685 1.00 40.59 314 ASP A C 1
ATOM 2545 O O . ASP A 1 314 ? 10.671 9.064 31.594 1.00 40.59 314 ASP A O 1
ATOM 2549 N N . THR A 1 315 ? 10.848 7.712 29.820 1.00 41.56 315 THR A N 1
ATOM 2550 C CA . THR A 1 315 ? 12.214 7.946 29.284 1.00 41.56 315 THR A CA 1
ATOM 2551 C C . THR A 1 315 ? 12.584 6.774 28.357 1.00 41.56 315 THR A C 1
ATOM 2553 O O . THR A 1 315 ? 12.226 5.638 28.674 1.00 41.56 315 THR A O 1
ATOM 2556 N N . PRO A 1 316 ? 13.340 6.979 27.257 1.00 51.84 316 PRO A N 1
ATOM 2557 C CA . PRO A 1 316 ? 13.792 5.881 26.402 1.00 51.84 316 PRO A CA 1
ATOM 2558 C C . PRO A 1 316 ? 14.748 4.961 27.173 1.00 51.84 316 PRO A C 1
ATOM 2560 O O . PRO A 1 316 ? 15.926 5.268 27.363 1.00 51.84 316 PRO A O 1
ATOM 2563 N N . GLN A 1 317 ? 14.227 3.830 27.647 1.00 62.28 317 GLN A N 1
ATOM 2564 C CA . GLN A 1 317 ? 15.039 2.802 28.286 1.00 62.28 317 GLN A CA 1
ATOM 2565 C C . GLN A 1 317 ? 15.787 1.978 27.228 1.00 62.28 317 GLN A C 1
ATOM 2567 O O . GLN A 1 317 ? 15.207 1.693 26.179 1.00 62.28 317 GLN A O 1
ATOM 2572 N N . PRO A 1 318 ? 17.023 1.510 27.504 1.00 70.12 318 PRO A N 1
ATOM 2573 C CA . PRO A 1 318 ? 17.803 0.726 26.542 1.00 70.12 318 PRO A CA 1
ATOM 2574 C C . PRO A 1 318 ? 17.037 -0.472 25.970 1.00 70.12 318 PRO A C 1
ATOM 2576 O O . PRO A 1 318 ? 17.150 -0.771 24.788 1.00 70.12 318 PRO A O 1
ATOM 2579 N N . PHE A 1 319 ? 16.206 -1.115 26.794 1.00 77.00 319 PHE A N 1
ATOM 2580 C CA . PHE A 1 319 ? 15.416 -2.291 26.434 1.00 77.00 319 PHE A CA 1
ATOM 2581 C C . PHE A 1 319 ? 14.227 -2.026 25.496 1.00 77.00 319 PHE A C 1
ATOM 2583 O O . PHE A 1 319 ? 13.551 -2.982 25.132 1.00 77.00 319 PHE A O 1
ATOM 2590 N N . MET A 1 320 ? 13.979 -0.790 25.052 1.00 75.50 320 MET A N 1
ATOM 2591 C CA . MET A 1 320 ? 13.095 -0.540 23.901 1.00 75.50 320 MET A CA 1
ATOM 2592 C C . MET A 1 320 ? 13.741 -1.012 22.584 1.00 75.50 320 MET A C 1
ATOM 2594 O O . MET A 1 320 ? 13.041 -1.430 21.665 1.00 75.50 320 MET A O 1
ATOM 2598 N N . GLU A 1 321 ? 15.076 -1.004 22.516 1.00 81.81 321 GLU A N 1
ATOM 2599 C CA . GLU A 1 321 ? 15.850 -1.350 21.324 1.00 81.81 321 GLU A CA 1
ATOM 2600 C C . GLU A 1 321 ? 16.166 -2.848 21.229 1.00 81.81 321 GLU A C 1
ATOM 2602 O O . GLU A 1 321 ? 16.531 -3.502 22.214 1.00 81.81 321 GLU A O 1
ATOM 2607 N N . TYR A 1 322 ? 16.138 -3.377 20.000 1.00 87.81 322 TYR A N 1
ATOM 2608 C CA . TYR A 1 322 ? 16.454 -4.781 19.702 1.00 87.81 322 TYR A CA 1
ATOM 2609 C C . TYR A 1 322 ? 17.820 -5.216 20.263 1.00 87.81 322 TYR A C 1
ATOM 2611 O O . TYR A 1 322 ? 17.927 -6.278 20.874 1.00 87.81 322 TYR A O 1
ATOM 2619 N N . ASN A 1 323 ? 18.863 -4.394 20.096 1.00 88.75 323 ASN A N 1
ATOM 2620 C CA . ASN A 1 323 ? 20.230 -4.767 20.478 1.00 88.75 323 ASN A CA 1
ATOM 2621 C C . ASN A 1 323 ? 20.387 -5.000 21.991 1.00 88.75 323 ASN A C 1
ATOM 2623 O O . ASN A 1 323 ? 21.124 -5.901 22.391 1.00 88.75 323 ASN A O 1
ATOM 2627 N N . ALA A 1 324 ? 19.692 -4.226 22.832 1.00 87.25 324 ALA A N 1
ATOM 2628 C CA . ALA A 1 324 ? 19.743 -4.401 24.282 1.00 87.25 324 ALA A CA 1
ATOM 2629 C C . ALA A 1 324 ? 19.007 -5.674 24.722 1.00 87.25 324 ALA A C 1
ATOM 2631 O O . ALA A 1 324 ? 19.544 -6.442 25.519 1.00 87.25 324 ALA A O 1
ATOM 2632 N N . GLN A 1 325 ? 17.821 -5.929 24.153 1.00 91.56 325 GLN A N 1
ATOM 2633 C CA . GLN A 1 325 ? 17.056 -7.158 24.393 1.00 91.56 325 GLN A CA 1
ATOM 2634 C C . GLN A 1 325 ? 17.859 -8.395 23.970 1.00 91.56 325 GLN A C 1
ATOM 2636 O O . GLN A 1 325 ? 18.092 -9.284 24.782 1.00 91.56 325 GLN A O 1
ATOM 2641 N N . ALA A 1 326 ? 18.356 -8.421 22.730 1.00 92.19 326 ALA A N 1
ATOM 2642 C CA . ALA A 1 326 ? 19.128 -9.540 22.194 1.00 92.19 326 ALA A CA 1
ATOM 2643 C C . ALA A 1 326 ? 20.397 -9.825 23.012 1.00 92.19 326 ALA A C 1
ATOM 2645 O O . ALA A 1 326 ? 20.685 -10.984 23.296 1.00 92.19 326 ALA A O 1
ATOM 2646 N N . THR A 1 327 ? 21.127 -8.785 23.434 1.00 92.69 327 THR A N 1
ATOM 2647 C CA . THR A 1 327 ? 22.326 -8.955 24.273 1.00 92.69 327 THR A CA 1
ATOM 2648 C C . THR A 1 327 ? 21.967 -9.539 25.639 1.00 92.69 327 THR A C 1
ATOM 2650 O O . THR A 1 327 ? 22.585 -10.512 26.055 1.00 92.69 327 THR A O 1
ATOM 2653 N N . ALA A 1 328 ? 20.946 -9.006 26.320 1.00 91.25 328 ALA A N 1
ATOM 2654 C CA . ALA A 1 328 ? 20.526 -9.522 27.624 1.00 91.25 328 ALA A CA 1
ATOM 2655 C C . ALA A 1 328 ? 20.037 -10.977 27.550 1.00 91.25 328 ALA A C 1
ATOM 2657 O O . ALA A 1 328 ? 20.395 -11.784 28.402 1.00 91.25 328 ALA A O 1
ATOM 2658 N N . TYR A 1 329 ? 19.282 -11.331 26.508 1.00 94.94 329 TYR A N 1
ATOM 2659 C CA . TYR A 1 329 ? 18.771 -12.687 26.295 1.00 94.94 329 TYR A CA 1
ATOM 2660 C C . TYR A 1 329 ? 19.874 -13.699 25.976 1.00 94.94 329 TYR A C 1
ATOM 2662 O O . TYR A 1 329 ? 19.830 -14.815 26.486 1.00 94.94 329 TYR A O 1
ATOM 2670 N N . LEU A 1 330 ? 20.882 -13.319 25.183 1.00 94.75 330 LEU A N 1
ATOM 2671 C CA . LEU A 1 330 ? 22.038 -14.178 24.906 1.00 94.75 330 LEU A CA 1
ATOM 2672 C C . LEU A 1 330 ? 22.916 -14.367 26.150 1.00 94.75 330 LEU A C 1
ATOM 2674 O O . LEU A 1 330 ? 23.293 -15.498 26.449 1.00 94.75 330 LEU A O 1
ATOM 2678 N N . THR A 1 331 ? 23.157 -13.304 26.925 1.00 93.44 331 THR A N 1
ATOM 2679 C CA . THR A 1 331 ? 23.855 -13.400 28.216 1.00 93.44 331 THR A CA 1
ATOM 2680 C C . THR A 1 331 ? 23.095 -14.295 29.199 1.00 93.44 331 THR A C 1
ATOM 2682 O O . THR A 1 331 ? 23.688 -15.218 29.744 1.00 93.44 331 THR A O 1
ATOM 2685 N N . GLN A 1 332 ? 21.782 -14.103 29.376 1.00 92.38 332 GLN A N 1
ATOM 2686 C CA . GLN A 1 332 ? 20.956 -14.919 30.280 1.00 92.38 332 GLN A CA 1
ATOM 2687 C C . GLN A 1 332 ? 20.912 -16.399 29.852 1.00 92.38 332 GLN A C 1
ATOM 2689 O O . GLN A 1 332 ? 20.940 -17.293 30.701 1.00 92.38 332 GLN A O 1
ATOM 2694 N N . ALA A 1 333 ? 20.863 -16.675 28.544 1.00 92.75 333 ALA A N 1
ATOM 2695 C CA . ALA A 1 333 ? 20.945 -18.033 28.012 1.00 92.75 333 ALA A CA 1
ATOM 2696 C C . ALA A 1 333 ? 22.316 -18.673 28.302 1.00 92.75 333 ALA A C 1
ATOM 2698 O O . ALA A 1 333 ? 22.369 -19.796 28.804 1.00 92.75 333 ALA A O 1
ATOM 2699 N N . GLN A 1 334 ? 23.414 -17.940 28.076 1.00 91.56 334 GLN A N 1
ATOM 2700 C CA . GLN A 1 334 ? 24.772 -18.410 28.356 1.00 91.56 334 GLN A CA 1
ATOM 2701 C C . GLN A 1 334 ? 25.016 -18.642 29.857 1.00 91.56 334 GLN A C 1
ATOM 2703 O O . GLN A 1 334 ? 25.539 -19.687 30.233 1.00 91.56 334 GLN A O 1
ATOM 2708 N N . GLU A 1 335 ? 24.606 -17.713 30.725 1.00 89.31 335 GLU A N 1
ATOM 2709 C CA . GLU A 1 335 ? 24.721 -17.835 32.188 1.00 89.31 335 GLU A CA 1
ATOM 2710 C C . GLU A 1 335 ? 23.929 -19.031 32.738 1.00 89.31 335 GLU A C 1
ATOM 2712 O O . GLU A 1 335 ? 24.354 -19.671 33.700 1.00 89.31 335 GLU A O 1
ATOM 2717 N N . GLY A 1 336 ? 22.802 -19.371 32.105 1.00 85.94 336 GLY A N 1
ATOM 2718 C CA . GLY A 1 336 ? 22.017 -20.565 32.417 1.00 85.94 336 GLY A CA 1
ATOM 2719 C C . GLY A 1 336 ? 22.472 -21.853 31.720 1.00 85.94 336 GLY A C 1
ATOM 2720 O O . GLY A 1 336 ? 21.773 -22.857 31.840 1.00 85.94 336 GLY A O 1
ATOM 2721 N N . ASN A 1 337 ? 23.602 -21.848 30.997 1.00 88.25 337 ASN A N 1
ATOM 2722 C CA . ASN A 1 337 ? 24.107 -22.963 30.178 1.00 88.25 337 ASN A CA 1
ATOM 2723 C C . ASN A 1 337 ? 23.085 -23.518 29.157 1.00 88.25 337 ASN A C 1
ATOM 2725 O O . ASN A 1 337 ? 23.078 -24.712 28.860 1.00 88.25 337 ASN A O 1
ATOM 2729 N N . MET A 1 338 ? 22.212 -22.664 28.614 1.00 88.75 338 MET A N 1
ATOM 2730 C CA . MET A 1 338 ? 21.199 -23.042 27.625 1.00 88.75 338 MET A CA 1
ATOM 2731 C C . MET A 1 338 ? 21.727 -22.814 26.204 1.00 88.75 338 MET A C 1
ATOM 2733 O O . MET A 1 338 ? 21.882 -21.677 25.765 1.00 88.75 338 MET A O 1
ATOM 2737 N N . SER A 1 339 ? 21.940 -23.898 25.457 1.00 89.50 339 SER A N 1
ATOM 2738 C CA . SER A 1 339 ? 22.345 -23.868 24.041 1.00 89.50 339 SER A CA 1
ATOM 2739 C C . SER A 1 339 ? 21.189 -23.605 23.066 1.00 89.50 339 SER A C 1
ATOM 2741 O O . SER A 1 339 ? 21.414 -23.522 21.860 1.00 89.50 339 SER A O 1
ATOM 2743 N N . ILE A 1 340 ? 19.954 -23.477 23.565 1.00 92.00 340 ILE A N 1
ATOM 2744 C CA . ILE A 1 340 ? 18.727 -23.402 22.762 1.00 92.00 340 ILE A CA 1
ATOM 2745 C C . ILE A 1 340 ? 17.898 -22.199 23.206 1.00 92.00 340 ILE A C 1
ATOM 2747 O O . ILE A 1 340 ? 17.529 -22.099 24.378 1.00 92.00 340 ILE A O 1
ATOM 2751 N N . ILE A 1 341 ? 17.522 -21.339 22.261 1.00 94.69 341 ILE A N 1
ATOM 2752 C CA . ILE A 1 341 ? 16.536 -20.275 22.462 1.00 94.69 341 ILE A CA 1
ATOM 2753 C C . ILE A 1 341 ? 15.294 -20.555 21.609 1.00 94.69 341 ILE A C 1
ATOM 2755 O O . ILE A 1 341 ? 15.352 -20.512 20.378 1.00 94.69 341 ILE A O 1
ATOM 2759 N N . TYR A 1 342 ? 14.141 -20.742 22.254 1.00 95.19 342 TYR A N 1
ATOM 2760 C CA . TYR A 1 342 ? 12.843 -20.550 21.607 1.00 95.19 342 TYR A CA 1
ATOM 2761 C C . TYR A 1 342 ? 12.504 -19.058 21.658 1.00 95.19 342 TYR A C 1
ATOM 2763 O O . TYR A 1 342 ? 12.129 -18.525 22.706 1.00 95.19 342 TYR A O 1
ATOM 2771 N N . ALA A 1 343 ? 12.673 -18.367 20.533 1.00 94.00 343 ALA A N 1
ATOM 2772 C CA . ALA A 1 343 ? 12.435 -16.934 20.438 1.00 94.00 343 ALA A CA 1
ATOM 2773 C C . ALA A 1 343 ? 11.083 -16.612 19.791 1.00 94.00 343 ALA A C 1
ATOM 2775 O O . ALA A 1 343 ? 10.553 -17.341 18.949 1.00 94.00 343 ALA A O 1
ATOM 2776 N N . THR A 1 344 ? 10.529 -15.477 20.202 1.00 91.94 344 THR A N 1
ATOM 2777 C CA . THR A 1 344 ? 9.230 -14.968 19.766 1.00 91.94 344 THR A CA 1
ATOM 2778 C C . THR A 1 344 ? 9.320 -13.460 19.564 1.00 91.94 344 THR A C 1
ATOM 2780 O O . THR A 1 344 ? 10.007 -12.763 20.311 1.00 91.94 344 THR A O 1
ATOM 2783 N N . SER A 1 345 ? 8.655 -12.952 18.530 1.00 84.12 345 SER A N 1
ATOM 2784 C CA . SER A 1 345 ? 8.535 -11.521 18.251 1.00 84.12 345 SER A CA 1
ATOM 2785 C C . SER A 1 345 ? 7.365 -11.285 17.302 1.00 84.12 345 SER A C 1
ATOM 2787 O O . SER A 1 345 ? 7.046 -12.161 16.493 1.00 84.12 345 SER A O 1
ATOM 2789 N N . GLY A 1 346 ? 6.757 -10.100 17.360 1.00 70.00 346 GLY A N 1
ATOM 2790 C CA . GLY A 1 346 ? 5.836 -9.640 16.327 1.00 70.00 346 GLY A CA 1
ATOM 2791 C C . GLY A 1 346 ? 6.554 -9.186 15.052 1.00 70.00 346 GLY A C 1
ATOM 2792 O O . GLY A 1 346 ? 5.941 -9.165 13.987 1.00 70.00 346 GLY A O 1
ATOM 2793 N N . ASN A 1 347 ? 7.856 -8.888 15.134 1.00 71.81 347 ASN A N 1
ATOM 2794 C CA . ASN A 1 347 ? 8.713 -8.554 14.001 1.00 71.81 347 ASN A CA 1
ATOM 2795 C C . ASN A 1 347 ? 9.569 -9.761 13.564 1.00 71.81 347 ASN A C 1
ATOM 2797 O O . ASN A 1 347 ? 10.590 -10.090 14.175 1.00 71.81 347 ASN A O 1
ATOM 2801 N N . LEU A 1 348 ? 9.190 -10.390 12.446 1.00 68.19 348 LEU A N 1
ATOM 2802 C CA . LEU A 1 348 ? 9.900 -11.546 11.878 1.00 68.19 348 LEU A CA 1
ATOM 2803 C C . LEU A 1 348 ? 11.352 -11.238 11.457 1.00 68.19 348 LEU A C 1
ATOM 2805 O O . LEU A 1 348 ? 12.181 -12.148 11.427 1.00 68.19 348 LEU A O 1
ATOM 2809 N N . SER A 1 349 ? 11.699 -9.975 11.186 1.00 71.56 349 SER A N 1
ATOM 2810 C CA . SER A 1 349 ? 13.082 -9.584 10.867 1.00 71.56 349 SER A CA 1
ATOM 2811 C C . SER A 1 349 ? 13.996 -9.698 12.089 1.00 71.56 349 SER A C 1
ATOM 2813 O O . SER A 1 349 ? 15.135 -10.151 11.975 1.00 71.56 349 SER A O 1
ATOM 2815 N N . ASN A 1 350 ? 13.484 -9.372 13.279 1.00 78.06 350 ASN A N 1
ATOM 2816 C CA . ASN A 1 350 ? 14.258 -9.417 14.523 1.00 78.06 350 ASN A CA 1
ATOM 2817 C C . ASN A 1 350 ? 14.517 -10.856 14.993 1.00 78.06 350 ASN A C 1
ATOM 2819 O O . ASN A 1 350 ? 15.555 -11.136 15.588 1.00 78.06 350 ASN A O 1
ATOM 2823 N N . MET A 1 351 ? 13.642 -11.794 14.623 1.00 79.50 351 MET A N 1
ATOM 2824 C CA . MET A 1 351 ? 13.878 -13.234 14.775 1.00 79.50 351 MET A CA 1
ATOM 2825 C C . MET A 1 351 ? 15.068 -13.727 13.937 1.00 79.50 351 MET A C 1
ATOM 2827 O O . MET A 1 351 ? 15.906 -14.485 14.431 1.00 79.50 351 MET A O 1
ATOM 2831 N N . ALA A 1 352 ? 15.174 -13.280 12.681 1.00 79.19 352 ALA A N 1
ATOM 2832 C CA . ALA A 1 352 ? 16.299 -13.622 11.810 1.00 79.19 352 ALA A CA 1
ATOM 2833 C C . ALA A 1 352 ? 17.617 -12.989 12.295 1.00 79.19 352 ALA A C 1
ATOM 2835 O O . ALA A 1 352 ? 18.658 -13.651 12.287 1.00 79.19 352 ALA A O 1
ATOM 2836 N N . LEU A 1 353 ? 17.565 -11.741 12.778 1.00 84.81 353 LEU A N 1
ATOM 2837 C CA . LEU A 1 353 ? 18.709 -11.059 13.389 1.00 84.81 353 LEU A CA 1
ATOM 2838 C C . LEU A 1 353 ? 19.193 -11.769 14.661 1.00 84.81 353 LEU A C 1
ATOM 2840 O O . LEU A 1 353 ? 20.399 -11.976 14.800 1.00 84.81 353 LEU A O 1
ATOM 2844 N N . LEU A 1 354 ? 18.288 -12.209 15.551 1.00 88.19 354 LEU A N 1
ATOM 2845 C CA . LEU A 1 354 ? 18.684 -12.913 16.779 1.00 88.19 354 LEU A CA 1
ATOM 2846 C C . LEU A 1 354 ? 19.407 -14.216 16.441 1.00 88.19 354 LEU A C 1
ATOM 2848 O O . LEU A 1 354 ? 20.474 -14.484 16.989 1.00 88.19 354 LEU A O 1
ATOM 2852 N N . ARG A 1 355 ? 18.874 -14.987 15.483 1.00 87.94 355 ARG A N 1
ATOM 2853 C CA . ARG A 1 355 ? 19.516 -16.217 15.005 1.00 87.94 355 ARG A CA 1
ATOM 2854 C C . ARG A 1 355 ? 20.910 -15.967 14.429 1.00 87.94 355 ARG A C 1
ATOM 2856 O O . ARG A 1 355 ? 21.788 -16.797 14.626 1.00 87.94 355 ARG A O 1
ATOM 2863 N N . HIS A 1 356 ? 21.137 -14.843 13.747 1.00 87.38 356 HIS A N 1
ATOM 2864 C CA . HIS A 1 356 ? 22.468 -14.489 13.250 1.00 87.38 356 HIS A CA 1
ATOM 2865 C C . HIS A 1 356 ? 23.432 -14.072 14.374 1.00 87.38 356 HIS A C 1
ATOM 2867 O O . HIS A 1 356 ? 24.598 -14.462 14.365 1.00 87.38 356 HIS A O 1
ATOM 2873 N N . HIS A 1 357 ? 22.957 -13.314 15.367 1.00 88.69 357 HIS A N 1
ATOM 2874 C CA . HIS A 1 357 ? 23.779 -12.900 16.507 1.00 88.69 357 HIS A CA 1
ATOM 2875 C C . HIS A 1 357 ? 24.192 -14.104 17.370 1.00 88.69 357 HIS A C 1
ATOM 2877 O O . HIS A 1 357 ? 25.371 -14.240 17.698 1.00 88.69 357 HIS A O 1
ATOM 2883 N N . ALA A 1 358 ? 23.256 -15.016 17.653 1.00 90.81 358 ALA A N 1
ATOM 2884 C CA . ALA A 1 358 ? 23.459 -16.197 18.494 1.00 90.81 358 ALA A CA 1
ATOM 2885 C C . ALA A 1 358 ? 24.527 -17.180 17.972 1.00 90.81 358 ALA A C 1
ATOM 2887 O O . ALA A 1 358 ? 25.184 -17.844 18.771 1.00 90.81 358 ALA A O 1
ATOM 2888 N N . MET A 1 359 ? 24.793 -17.201 16.657 1.00 86.12 359 MET A N 1
ATOM 2889 C CA . MET A 1 359 ? 25.878 -18.001 16.056 1.00 86.12 359 MET A CA 1
ATOM 2890 C C . MET A 1 359 ? 27.262 -17.707 16.657 1.00 86.12 359 MET A C 1
ATOM 2892 O O . MET A 1 359 ? 28.132 -18.570 16.633 1.00 86.12 359 MET A O 1
ATOM 2896 N N . HIS A 1 360 ? 27.482 -16.503 17.195 1.00 86.62 360 HIS A N 1
ATOM 2897 C CA . HIS A 1 360 ? 28.746 -16.123 17.838 1.00 86.62 360 HIS A CA 1
ATOM 2898 C C . HIS A 1 360 ? 28.839 -16.565 19.310 1.00 86.62 360 HIS A C 1
ATOM 2900 O O . HIS A 1 360 ? 29.898 -16.424 19.917 1.00 86.62 360 HIS A O 1
ATOM 2906 N N . TRP A 1 361 ? 27.741 -17.074 19.875 1.00 87.56 361 TRP A N 1
ATOM 2907 C CA . TRP A 1 361 ? 27.594 -17.466 21.280 1.00 87.56 361 TRP A CA 1
ATOM 2908 C C . TRP A 1 361 ? 27.479 -18.990 21.461 1.00 87.56 361 TRP A C 1
ATOM 2910 O O . TRP A 1 361 ? 27.342 -19.444 22.590 1.00 87.56 361 TRP A O 1
ATOM 2920 N N . ASP A 1 362 ? 27.545 -19.762 20.367 1.00 88.75 362 ASP A N 1
ATOM 2921 C CA . ASP A 1 362 ? 27.280 -21.214 20.324 1.00 88.75 362 ASP A CA 1
ATOM 2922 C C . ASP A 1 362 ? 25.858 -21.585 20.807 1.00 88.75 362 ASP A C 1
ATOM 2924 O O . ASP A 1 362 ? 25.628 -22.600 21.461 1.00 88.75 362 ASP A O 1
ATOM 2928 N N . ILE A 1 363 ? 24.889 -20.715 20.490 1.00 91.56 363 ILE A N 1
ATOM 2929 C CA . ILE A 1 363 ? 23.478 -20.850 20.865 1.00 91.56 363 ILE A CA 1
ATOM 2930 C C . ILE A 1 363 ? 22.621 -20.948 19.597 1.00 91.56 363 ILE A C 1
ATOM 2932 O O . ILE A 1 363 ? 22.674 -20.082 18.718 1.00 91.56 363 ILE A O 1
ATOM 2936 N N . GLU A 1 364 ? 21.783 -21.979 19.508 1.00 91.50 364 GLU A N 1
ATOM 2937 C CA . GLU A 1 364 ? 20.828 -22.153 18.415 1.00 91.50 364 GLU A CA 1
ATOM 2938 C C . GLU A 1 364 ? 19.491 -21.461 18.724 1.00 91.50 364 GLU A C 1
ATOM 2940 O O . GLU A 1 364 ? 18.967 -21.521 19.835 1.00 91.50 364 GLU A O 1
ATOM 2945 N N . VAL A 1 365 ? 18.915 -20.788 17.722 1.00 91.81 365 VAL A N 1
ATOM 2946 C CA . VAL A 1 365 ? 17.658 -20.031 17.858 1.00 91.81 365 VAL A CA 1
ATOM 2947 C C . VAL A 1 365 ? 16.588 -20.627 16.954 1.00 91.81 365 VAL A C 1
ATOM 2949 O O . VAL A 1 365 ? 16.774 -20.739 15.737 1.00 91.81 365 VAL A O 1
ATOM 2952 N N . THR A 1 366 ? 15.441 -20.947 17.548 1.00 91.31 366 THR A N 1
ATOM 2953 C CA . THR A 1 366 ? 14.277 -21.542 16.889 1.00 91.31 366 THR A CA 1
ATOM 2954 C C . THR A 1 366 ? 12.975 -20.828 17.260 1.00 91.31 366 THR A C 1
ATOM 2956 O O . THR A 1 366 ? 12.956 -19.892 18.059 1.00 91.31 366 THR A O 1
ATOM 2959 N N . HIS A 1 367 ? 11.881 -21.242 16.625 1.00 91.88 367 HIS A N 1
ATOM 2960 C CA . HIS A 1 367 ? 10.529 -20.703 16.784 1.00 91.88 367 HIS A CA 1
ATOM 2961 C C . HIS A 1 367 ? 9.502 -21.679 16.181 1.00 91.88 367 HIS A C 1
ATOM 2963 O O . HIS A 1 367 ? 9.858 -22.480 15.315 1.00 91.88 367 HIS A O 1
ATOM 2969 N N . LYS A 1 368 ? 8.206 -21.566 16.517 1.00 91.44 368 LYS A N 1
ATOM 2970 C CA . LYS A 1 368 ? 7.124 -22.445 16.002 1.00 91.44 368 LYS A CA 1
ATOM 2971 C C . LYS A 1 368 ? 7.187 -22.760 14.502 1.00 91.44 368 LYS A C 1
ATOM 2973 O O . LYS A 1 368 ? 7.062 -23.916 14.125 1.00 91.44 368 LYS A O 1
ATOM 2978 N N . PHE A 1 369 ? 7.451 -21.767 13.646 1.00 88.00 369 PHE A N 1
ATOM 2979 C CA . PHE A 1 369 ? 7.539 -21.974 12.191 1.00 88.00 369 PHE A CA 1
ATOM 2980 C C . PHE A 1 369 ? 8.731 -22.851 11.742 1.00 88.00 369 PHE A C 1
ATOM 2982 O O . PHE A 1 369 ? 8.705 -23.355 10.624 1.00 88.00 369 PHE A O 1
ATOM 2989 N N . ALA A 1 370 ? 9.782 -23.003 12.552 1.00 86.19 370 ALA A N 1
ATOM 2990 C CA . ALA A 1 370 ? 10.927 -23.867 12.254 1.00 86.19 370 ALA A CA 1
ATOM 2991 C C . ALA A 1 370 ? 10.739 -25.287 12.818 1.00 86.19 370 ALA A C 1
ATOM 2993 O O . ALA A 1 370 ? 11.227 -26.243 12.222 1.00 86.19 370 ALA A O 1
ATOM 2994 N N . LEU A 1 371 ? 10.021 -25.410 13.940 1.00 88.50 371 LEU A N 1
ATOM 2995 C CA . LEU A 1 371 ? 9.738 -26.682 14.608 1.00 88.50 371 LEU A CA 1
ATOM 2996 C C . LEU A 1 371 ? 8.593 -27.447 13.936 1.00 88.50 371 LEU A C 1
ATOM 2998 O O . LEU A 1 371 ? 8.751 -28.613 13.594 1.00 88.50 371 LEU A O 1
ATOM 3002 N N . LEU A 1 372 ? 7.451 -26.786 13.715 1.00 88.69 372 LEU A N 1
ATOM 3003 C CA . LEU A 1 372 ? 6.243 -27.422 13.192 1.00 88.69 372 LEU A CA 1
ATOM 3004 C C . LEU A 1 372 ? 6.372 -27.692 11.687 1.00 88.69 372 LEU A C 1
ATOM 3006 O O . LEU A 1 372 ? 6.550 -26.767 10.888 1.00 88.69 372 LEU A O 1
ATOM 3010 N N . LYS A 1 373 ? 6.253 -28.972 11.316 1.00 84.56 373 LYS A N 1
ATOM 3011 C CA . LYS A 1 373 ? 6.387 -29.512 9.952 1.00 84.56 373 LYS A CA 1
ATOM 3012 C C . LYS A 1 373 ? 5.063 -30.109 9.461 1.00 84.56 373 LYS A C 1
ATOM 3014 O O . LYS A 1 373 ? 4.120 -30.276 10.235 1.00 84.56 373 LYS A O 1
ATOM 3019 N N . ASP A 1 374 ? 5.009 -30.412 8.166 1.00 86.88 374 ASP A N 1
ATOM 3020 C CA . ASP A 1 374 ? 3.931 -31.150 7.494 1.00 86.88 374 ASP A CA 1
ATOM 3021 C C . ASP A 1 374 ? 2.513 -30.721 7.934 1.00 86.88 374 ASP A C 1
ATOM 3023 O O . ASP A 1 374 ? 2.155 -29.553 7.791 1.00 86.88 374 ASP A O 1
ATOM 3027 N N . SER A 1 375 ? 1.695 -31.619 8.493 1.00 82.00 375 SER A N 1
ATOM 3028 C CA . SER A 1 375 ? 0.312 -31.299 8.882 1.00 82.00 375 SER A CA 1
ATOM 3029 C C . SER A 1 375 ? 0.205 -30.216 9.960 1.00 82.00 375 SER A C 1
ATOM 3031 O O . SER A 1 375 ? -0.698 -29.384 9.893 1.00 82.00 375 SER A O 1
ATOM 3033 N N . HIS A 1 376 ? 1.131 -30.180 10.924 1.00 85.69 376 HIS A N 1
ATOM 3034 C CA . HIS A 1 376 ? 1.156 -29.128 11.945 1.00 85.69 376 HIS A CA 1
ATOM 3035 C C . HIS A 1 376 ? 1.576 -27.773 11.357 1.00 85.69 376 HIS A C 1
ATOM 3037 O O . HIS A 1 376 ? 1.161 -26.724 11.852 1.00 85.69 376 HIS A O 1
ATOM 3043 N N . ARG A 1 377 ? 2.371 -27.776 10.279 1.00 88.00 377 ARG A N 1
ATOM 3044 C CA . ARG A 1 377 ? 2.726 -26.559 9.541 1.00 88.00 377 ARG A CA 1
ATOM 3045 C C . ARG A 1 377 ? 1.525 -25.997 8.781 1.00 88.00 377 ARG A C 1
ATOM 3047 O O . ARG A 1 377 ? 1.262 -24.801 8.887 1.00 88.00 377 ARG A O 1
ATOM 3054 N N . ASP A 1 378 ? 0.777 -26.851 8.085 1.00 84.06 378 ASP A N 1
ATOM 3055 C CA . ASP A 1 378 ? -0.457 -26.466 7.384 1.00 84.06 378 ASP A CA 1
ATOM 3056 C C . ASP A 1 378 ? -1.522 -25.914 8.349 1.00 84.06 378 ASP A C 1
ATOM 3058 O O . ASP A 1 378 ? -2.264 -24.994 8.003 1.00 84.06 378 ASP A O 1
ATOM 3062 N N . GLU A 1 379 ? -1.618 -26.469 9.560 1.00 87.25 379 GLU A N 1
ATOM 3063 C CA . GLU A 1 379 ? -2.534 -26.004 10.607 1.00 87.25 379 GLU A CA 1
ATOM 3064 C C . GLU A 1 379 ? -2.089 -24.643 11.177 1.00 87.25 379 GLU A C 1
ATOM 3066 O O . GLU A 1 379 ? -2.890 -23.709 11.223 1.00 87.25 379 GLU A O 1
ATOM 3071 N N . LEU A 1 380 ? -0.795 -24.477 11.486 1.00 87.50 380 LEU A N 1
ATOM 3072 C CA . LEU A 1 380 ? -0.197 -23.202 11.912 1.00 87.50 380 LEU A CA 1
ATOM 3073 C C . LEU A 1 380 ? -0.424 -22.068 10.894 1.00 87.50 380 LEU A C 1
ATOM 3075 O O . LEU A 1 380 ? -0.666 -20.920 11.279 1.00 87.50 380 LEU A O 1
ATOM 3079 N N . GLU A 1 381 ? -0.337 -22.363 9.596 1.00 86.12 381 GLU A N 1
ATOM 3080 C CA . GLU A 1 381 ? -0.519 -21.360 8.542 1.00 86.12 381 GLU A CA 1
ATOM 3081 C C . GLU A 1 381 ? -1.973 -20.891 8.396 1.00 86.12 381 GLU A C 1
ATOM 3083 O O . GLU A 1 381 ? -2.192 -19.733 8.032 1.00 86.12 381 GLU A O 1
ATOM 3088 N N . ARG A 1 382 ? -2.965 -21.715 8.764 1.00 87.25 382 ARG A N 1
ATOM 3089 C CA . ARG A 1 382 ? -4.395 -21.337 8.760 1.00 87.25 382 ARG A CA 1
ATOM 3090 C C . ARG A 1 382 ? -4.786 -20.382 9.889 1.00 87.25 382 ARG A C 1
ATOM 3092 O O . ARG A 1 382 ? -5.803 -19.702 9.770 1.00 87.25 382 ARG A O 1
ATOM 3099 N N . LEU A 1 383 ? -4.011 -20.339 10.971 1.00 86.06 383 LEU A N 1
ATOM 3100 C CA . LEU A 1 383 ? -4.258 -19.455 12.110 1.00 86.06 383 LEU A CA 1
ATOM 3101 C C . LEU A 1 383 ? -3.961 -17.986 11.770 1.00 86.06 383 LEU A C 1
ATOM 3103 O O . LEU A 1 383 ? -3.021 -17.688 11.029 1.00 86.06 383 LEU A O 1
ATOM 3107 N N . THR A 1 384 ? -4.720 -17.059 12.361 1.00 84.75 384 THR A N 1
ATOM 3108 C CA . THR A 1 384 ? -4.442 -15.612 12.295 1.00 84.75 384 THR A CA 1
ATOM 3109 C C . THR A 1 384 ? -3.185 -15.238 13.088 1.00 84.75 384 THR A C 1
ATOM 3111 O O . THR A 1 384 ? -2.698 -16.017 13.906 1.00 84.75 384 THR A O 1
ATOM 3114 N N . TRP A 1 385 ? -2.664 -14.022 12.890 1.00 76.44 385 TRP A N 1
ATOM 3115 C CA . TRP A 1 385 ? -1.507 -13.502 13.637 1.00 76.44 385 TRP A CA 1
ATOM 3116 C C . TRP A 1 385 ? -1.676 -13.664 15.160 1.00 76.44 385 TRP A C 1
ATOM 3118 O O . TRP A 1 385 ? -0.804 -14.226 15.820 1.00 76.44 385 TRP A O 1
ATOM 3128 N N . ASP A 1 386 ? -2.823 -13.252 15.716 1.00 79.00 386 ASP A N 1
ATOM 3129 C CA . ASP A 1 386 ? -3.097 -13.342 17.160 1.00 79.00 386 ASP A CA 1
ATOM 3130 C C . ASP A 1 386 ? -3.269 -14.783 17.655 1.00 79.00 386 ASP A C 1
ATOM 3132 O O . ASP A 1 386 ? -2.809 -15.124 18.744 1.00 79.00 386 ASP A O 1
ATOM 3136 N N . GLN A 1 387 ? -3.846 -15.665 16.839 1.00 89.31 387 GLN A N 1
ATOM 3137 C CA . GLN A 1 387 ? -3.952 -17.090 17.161 1.00 89.31 387 GLN A CA 1
ATOM 3138 C C . GLN A 1 387 ? -2.582 -17.781 17.161 1.00 89.31 387 GLN A C 1
ATOM 3140 O O . GLN A 1 387 ? -2.303 -18.609 18.026 1.00 89.31 387 GLN A O 1
ATOM 3145 N N . ARG A 1 388 ? -1.683 -17.404 16.245 1.00 89.94 388 ARG A N 1
ATOM 3146 C CA . ARG A 1 388 ? -0.295 -17.896 16.216 1.00 89.94 388 ARG A CA 1
ATOM 3147 C C . ARG A 1 388 ? 0.487 -17.487 17.473 1.00 89.94 388 ARG A C 1
ATOM 3149 O O . ARG A 1 388 ? 1.367 -18.236 17.889 1.00 89.94 388 ARG A O 1
ATOM 3156 N N . ALA A 1 389 ? 0.156 -16.355 18.098 1.00 89.69 389 ALA A N 1
ATOM 3157 C CA . ALA A 1 389 ? 0.758 -15.918 19.361 1.00 89.69 389 ALA A CA 1
ATOM 3158 C C . ALA A 1 389 ? 0.269 -16.718 20.592 1.00 89.69 389 ALA A C 1
ATOM 3160 O O . ALA A 1 389 ? 0.952 -16.733 21.616 1.00 89.69 389 ALA A O 1
ATOM 3161 N N . LEU A 1 390 ? -0.864 -17.430 20.507 1.00 94.31 390 LEU A N 1
ATOM 3162 C CA . LEU A 1 390 ? -1.314 -18.349 21.568 1.00 94.31 390 LEU A CA 1
ATOM 3163 C C . LEU A 1 390 ? -0.355 -19.534 21.730 1.00 94.31 390 LEU A C 1
ATOM 3165 O O . LEU A 1 390 ? -0.043 -19.932 22.851 1.00 94.31 390 LEU A O 1
ATOM 3169 N N . ILE A 1 391 ? 0.159 -20.049 20.609 1.00 95.38 391 ILE A N 1
ATOM 3170 C CA . ILE A 1 391 ? 1.158 -21.126 20.579 1.00 95.38 391 ILE A CA 1
ATOM 3171 C C . ILE A 1 391 ? 2.436 -20.666 21.288 1.00 95.38 391 ILE A C 1
ATOM 3173 O O . ILE A 1 391 ? 2.918 -21.341 22.193 1.00 95.38 391 ILE A O 1
ATOM 3177 N N . ASP A 1 392 ? 2.942 -19.481 20.929 1.00 95.00 392 ASP A N 1
ATOM 3178 C CA . ASP A 1 392 ? 4.118 -18.877 21.568 1.00 95.00 392 ASP A CA 1
ATOM 3179 C C . ASP A 1 392 ? 3.933 -18.704 23.077 1.00 95.00 392 ASP A C 1
ATOM 3181 O O . ASP A 1 392 ? 4.835 -19.028 23.846 1.00 95.00 392 ASP A O 1
ATOM 3185 N N . PHE A 1 393 ? 2.762 -18.219 23.504 1.00 95.06 393 PHE A N 1
ATOM 3186 C CA . PHE A 1 393 ? 2.448 -18.028 24.916 1.00 95.06 393 PHE A CA 1
ATOM 3187 C C . PHE A 1 393 ? 2.585 -19.342 25.693 1.00 95.06 393 PHE A C 1
ATOM 3189 O O . PHE A 1 393 ? 3.288 -19.401 26.700 1.00 95.06 393 PHE A O 1
ATOM 3196 N N . MET A 1 394 ? 1.948 -20.406 25.200 1.00 95.56 394 MET A N 1
ATOM 3197 C CA . MET A 1 394 ? 1.957 -21.719 25.844 1.00 95.56 394 MET A CA 1
ATOM 3198 C C . MET A 1 394 ? 3.357 -22.346 25.864 1.00 95.56 394 MET A C 1
ATOM 3200 O O . MET A 1 394 ? 3.802 -22.784 26.925 1.00 95.56 394 MET A O 1
ATOM 3204 N N . VAL A 1 395 ? 4.101 -22.297 24.754 1.00 95.69 395 VAL A N 1
ATOM 3205 C CA . VAL A 1 395 ? 5.493 -22.785 24.704 1.00 95.69 395 VAL A CA 1
ATOM 3206 C C . VAL A 1 395 ? 6.375 -22.042 25.716 1.00 95.69 395 VAL A C 1
ATOM 3208 O O . VAL A 1 395 ? 7.066 -22.672 26.513 1.00 95.69 395 VAL A O 1
ATOM 3211 N N . LEU A 1 396 ? 6.311 -20.708 25.775 1.00 96.38 396 LEU A N 1
ATOM 3212 C CA . LEU A 1 396 ? 7.134 -19.921 26.704 1.00 96.38 396 LEU A CA 1
ATOM 3213 C C . LEU A 1 396 ? 6.787 -20.149 28.184 1.00 96.38 396 LEU A C 1
ATOM 3215 O O . LEU A 1 396 ? 7.670 -20.034 29.039 1.00 96.38 396 LEU A O 1
ATOM 3219 N N . THR A 1 397 ? 5.544 -20.524 28.520 1.00 94.44 397 THR A N 1
ATOM 3220 C CA . THR A 1 397 ? 5.220 -20.904 29.909 1.00 94.44 397 THR A CA 1
ATOM 3221 C C . THR A 1 397 ? 5.974 -22.144 30.392 1.00 94.44 397 THR A C 1
ATOM 3223 O O . THR A 1 397 ? 6.166 -22.279 31.593 1.00 94.44 397 THR A O 1
ATOM 3226 N N . LYS A 1 398 ? 6.486 -22.985 29.484 1.00 94.12 398 LYS A N 1
ATOM 3227 C CA . LYS A 1 398 ? 7.210 -24.224 29.805 1.00 94.12 398 LYS A CA 1
ATOM 3228 C C . LYS A 1 398 ? 8.739 -24.094 29.834 1.00 94.12 398 LYS A C 1
ATOM 3230 O O . LYS A 1 398 ? 9.394 -24.990 30.350 1.00 94.12 398 LYS A O 1
ATOM 3235 N N . ALA A 1 399 ? 9.311 -22.995 29.329 1.00 93.62 399 ALA A N 1
ATOM 3236 C CA . ALA A 1 399 ? 10.766 -22.794 29.221 1.00 93.62 399 ALA A CA 1
ATOM 3237 C C . ALA A 1 399 ? 11.524 -22.964 30.556 1.00 93.62 399 ALA A C 1
ATOM 3239 O O . ALA A 1 399 ? 10.991 -22.628 31.614 1.00 93.62 399 ALA A O 1
ATOM 3240 N N . GLN A 1 400 ? 12.795 -23.370 30.525 1.00 91.12 400 GLN A N 1
ATOM 3241 C CA . GLN A 1 400 ? 13.618 -23.490 31.738 1.00 91.12 400 GLN A CA 1
ATOM 3242 C C . GLN A 1 400 ? 13.831 -22.121 32.399 1.00 91.12 400 GLN A C 1
ATOM 3244 O O . GLN A 1 400 ? 13.596 -21.935 33.591 1.00 91.12 400 GLN A O 1
ATOM 3249 N N . SER A 1 401 ? 14.212 -21.133 31.591 1.00 92.81 401 SER A N 1
ATOM 3250 C CA . SER A 1 401 ? 14.380 -19.731 31.977 1.00 92.81 401 SER A CA 1
ATOM 3251 C C . SER A 1 401 ? 13.749 -18.848 30.902 1.00 92.81 401 SER A C 1
ATOM 3253 O O . SER A 1 401 ? 13.723 -19.223 29.729 1.00 92.81 401 SER A O 1
ATOM 3255 N N . PHE A 1 402 ? 13.192 -17.703 31.293 1.00 96.19 402 PHE A N 1
ATOM 3256 C CA . PHE A 1 402 ? 12.483 -16.791 30.392 1.00 96.19 402 PHE A CA 1
ATOM 3257 C C . PHE A 1 402 ? 13.056 -15.371 30.451 1.00 96.19 402 PHE A C 1
ATOM 3259 O O . PHE A 1 402 ? 13.387 -14.885 31.535 1.00 96.19 402 PHE A O 1
ATOM 3266 N N . GLY A 1 403 ? 13.133 -14.703 29.298 1.00 95.56 403 GLY A N 1
ATOM 3267 C CA . GLY A 1 403 ? 13.495 -13.295 29.144 1.00 95.56 403 GLY A CA 1
ATOM 3268 C C . GLY A 1 403 ? 12.420 -12.508 28.390 1.00 95.56 403 GLY A C 1
ATOM 3269 O O . GLY A 1 403 ? 12.002 -12.882 27.291 1.00 95.56 403 GLY A O 1
ATOM 3270 N N . GLY A 1 404 ? 11.989 -11.389 28.972 1.00 92.81 404 GLY A N 1
ATOM 3271 C CA . GLY A 1 404 ? 11.016 -10.462 28.388 1.00 92.81 404 GLY A CA 1
ATOM 3272 C C . GLY A 1 404 ? 11.289 -9.004 28.769 1.00 92.81 404 GLY A C 1
ATOM 3273 O O . GLY A 1 404 ? 12.311 -8.698 29.381 1.00 92.81 404 GLY A O 1
ATOM 3274 N N . VAL A 1 405 ? 10.388 -8.087 28.410 1.00 87.00 405 VAL A N 1
ATOM 3275 C CA . VAL A 1 405 ? 10.538 -6.641 28.680 1.00 87.00 405 VAL A CA 1
ATOM 3276 C C . VAL A 1 405 ? 9.325 -6.042 29.387 1.00 87.00 405 VAL A C 1
ATOM 3278 O O . VAL A 1 405 ? 8.189 -6.470 29.176 1.00 87.00 405 VAL A O 1
ATOM 3281 N N . ALA A 1 406 ? 9.570 -5.037 30.229 1.00 78.62 406 ALA A N 1
ATOM 3282 C CA . ALA A 1 406 ? 8.585 -4.453 31.138 1.00 78.62 406 ALA A CA 1
ATOM 3283 C C . ALA A 1 406 ? 7.411 -3.747 30.438 1.00 78.62 406 ALA A C 1
ATOM 3285 O O . ALA A 1 406 ? 6.326 -3.663 31.016 1.00 78.62 406 ALA A O 1
ATOM 3286 N N . HIS A 1 407 ? 7.600 -3.270 29.203 1.00 73.31 407 HIS A N 1
ATOM 3287 C CA . HIS A 1 407 ? 6.554 -2.668 28.365 1.00 73.31 407 HIS A CA 1
ATOM 3288 C C . HIS A 1 407 ? 5.699 -3.692 27.600 1.00 73.31 407 HIS A C 1
ATOM 3290 O O . HIS A 1 407 ? 4.831 -3.304 26.826 1.00 73.31 407 HIS A O 1
ATOM 3296 N N . SER A 1 408 ? 5.901 -4.998 27.807 1.00 78.69 408 SER A N 1
ATOM 3297 C CA . SER A 1 408 ? 5.124 -6.055 27.150 1.00 78.69 408 SER A CA 1
ATOM 3298 C C . SER A 1 408 ? 4.167 -6.759 28.116 1.00 78.69 408 SER A C 1
ATOM 3300 O O . SER A 1 408 ? 4.575 -7.575 28.947 1.00 78.69 408 SER A O 1
ATOM 3302 N N . PHE A 1 409 ? 2.858 -6.541 27.943 1.00 75.19 409 PHE A N 1
ATOM 3303 C CA . PHE A 1 409 ? 1.822 -7.322 28.637 1.00 75.19 409 PHE A CA 1
ATOM 3304 C C . PHE A 1 409 ? 1.896 -8.822 28.340 1.00 75.19 409 PHE A C 1
ATOM 3306 O O . PHE A 1 409 ? 1.493 -9.629 29.179 1.00 75.19 409 PHE A O 1
ATOM 3313 N N . PHE A 1 410 ? 2.416 -9.208 27.172 1.00 85.12 410 PHE A N 1
ATOM 3314 C CA . PHE A 1 410 ? 2.655 -10.608 26.835 1.00 85.12 410 PHE A CA 1
ATOM 3315 C C . PHE A 1 410 ? 3.758 -11.197 27.727 1.00 85.12 410 PHE A C 1
ATOM 3317 O O . PHE A 1 410 ? 3.533 -12.221 28.367 1.00 85.12 410 PHE A O 1
ATOM 3324 N N . SER A 1 411 ? 4.899 -10.507 27.860 1.00 87.75 411 SER A N 1
ATOM 3325 C CA . SER A 1 411 ? 6.002 -10.941 28.731 1.00 87.75 411 SER A CA 1
ATOM 3326 C C . SER A 1 411 ? 5.569 -11.052 30.194 1.00 87.75 411 SER A C 1
ATOM 3328 O O . SER A 1 411 ? 5.889 -12.041 30.849 1.00 87.75 411 SER A O 1
ATOM 3330 N N . TRP A 1 412 ? 4.784 -10.090 30.690 1.00 83.38 412 TRP A N 1
ATOM 3331 C CA . TRP A 1 412 ? 4.232 -10.144 32.045 1.00 83.38 412 TRP A CA 1
ATOM 3332 C C . TRP A 1 412 ? 3.268 -11.311 32.266 1.00 83.38 412 TRP A C 1
ATOM 3334 O O . TRP A 1 412 ? 3.404 -12.018 33.259 1.00 83.38 412 TRP A O 1
ATOM 3344 N N . ASN A 1 413 ? 2.317 -11.550 31.356 1.00 83.94 413 ASN A N 1
ATOM 3345 C CA . ASN A 1 413 ? 1.382 -12.673 31.495 1.00 83.94 413 ASN A CA 1
ATOM 3346 C C . ASN A 1 413 ? 2.110 -14.032 31.437 1.00 83.94 413 ASN A C 1
ATOM 3348 O O . ASN A 1 413 ? 1.751 -14.938 32.186 1.00 83.94 413 ASN A O 1
ATOM 3352 N N . VAL A 1 414 ? 3.149 -14.169 30.601 1.00 90.88 414 VAL A N 1
ATOM 3353 C CA . VAL A 1 414 ? 4.003 -15.369 30.572 1.00 90.88 414 VAL A CA 1
ATOM 3354 C C . VAL A 1 414 ? 4.722 -15.549 31.912 1.00 90.88 414 VAL A C 1
ATOM 3356 O O . VAL A 1 414 ? 4.609 -16.613 32.514 1.00 90.88 414 VAL A O 1
ATOM 3359 N N . ALA A 1 415 ? 5.404 -14.518 32.423 1.00 87.62 415 ALA A N 1
ATOM 3360 C CA . ALA A 1 415 ? 6.118 -14.590 33.701 1.00 87.62 415 ALA A CA 1
ATOM 3361 C C . ALA A 1 415 ? 5.189 -14.906 34.887 1.00 87.62 415 ALA A C 1
ATOM 3363 O O . ALA A 1 415 ? 5.495 -15.782 35.692 1.00 87.62 415 ALA A O 1
ATOM 3364 N N . LEU A 1 416 ? 4.020 -14.261 34.963 1.00 81.69 416 LEU A N 1
ATOM 3365 C CA . LEU A 1 416 ? 3.023 -14.530 36.004 1.00 81.69 416 LEU A CA 1
ATOM 3366 C C . LEU A 1 416 ? 2.478 -15.963 35.925 1.00 81.69 416 LEU A C 1
ATOM 3368 O O . LEU A 1 416 ? 2.337 -16.609 36.962 1.00 81.69 416 LEU A O 1
ATOM 3372 N N . LYS A 1 417 ? 2.228 -16.501 34.721 1.00 85.88 417 LYS A N 1
ATOM 3373 C CA . LYS A 1 417 ? 1.764 -17.891 34.589 1.00 85.88 417 LYS A CA 1
ATOM 3374 C C . LYS A 1 417 ? 2.859 -18.905 34.937 1.00 85.88 417 LYS A C 1
ATOM 3376 O O . LYS A 1 417 ? 2.564 -19.911 35.572 1.00 85.88 417 LYS A O 1
ATOM 3381 N N . ARG A 1 418 ? 4.123 -18.627 34.601 1.00 89.62 418 ARG A N 1
ATOM 3382 C CA . ARG A 1 418 ? 5.285 -19.434 35.031 1.00 89.62 418 ARG A CA 1
ATOM 3383 C C . ARG A 1 418 ? 5.412 -19.473 36.554 1.00 89.62 418 ARG A C 1
ATOM 3385 O O . ARG A 1 418 ? 5.580 -20.543 37.128 1.00 89.62 418 ARG A O 1
ATOM 3392 N N . HIS A 1 419 ? 5.261 -18.317 37.199 1.00 84.81 419 HIS A N 1
ATOM 3393 C CA . HIS A 1 419 ? 5.273 -18.177 38.654 1.00 84.81 419 HIS A CA 1
ATOM 3394 C C . HIS A 1 419 ? 4.164 -18.997 39.337 1.00 84.81 419 HIS A C 1
ATOM 3396 O O . HIS A 1 419 ? 4.397 -19.646 40.355 1.00 84.81 419 HIS A O 1
ATOM 3402 N N . GLU A 1 420 ? 2.956 -18.976 38.767 1.00 81.12 420 GLU A N 1
ATOM 3403 C CA . GLU A 1 420 ? 1.808 -19.766 39.225 1.00 81.12 420 GLU A CA 1
ATOM 3404 C C . GLU A 1 420 ? 2.083 -21.276 39.100 1.00 81.12 420 GLU A C 1
ATOM 3406 O O . GLU A 1 420 ? 1.999 -21.995 40.094 1.00 81.12 420 GLU A O 1
ATOM 3411 N N . LEU A 1 421 ? 2.500 -21.732 37.911 1.00 85.06 421 LEU A N 1
ATOM 3412 C CA . LEU A 1 421 ? 2.822 -23.135 37.616 1.00 85.06 421 LEU A CA 1
ATOM 3413 C C . LEU A 1 421 ? 3.922 -23.688 38.539 1.00 85.06 421 LEU A C 1
ATOM 3415 O O . LEU A 1 421 ? 3.825 -24.813 39.026 1.00 85.06 421 LEU A O 1
ATOM 3419 N N . ALA A 1 422 ? 4.953 -22.890 38.828 1.00 83.88 422 ALA A N 1
ATOM 3420 C CA . ALA A 1 422 ? 6.036 -23.273 39.733 1.00 83.88 422 ALA A CA 1
ATOM 3421 C C . ALA A 1 422 ? 5.585 -23.417 41.199 1.00 83.88 422 ALA A C 1
ATOM 3423 O O . ALA A 1 422 ? 6.103 -24.272 41.924 1.00 83.88 422 ALA A O 1
ATOM 3424 N N . LYS A 1 423 ? 4.600 -22.617 41.632 1.00 79.94 423 LYS A N 1
ATOM 3425 C CA . LYS A 1 423 ? 3.982 -22.728 42.964 1.00 79.94 423 LYS A CA 1
ATOM 3426 C C . LYS A 1 423 ? 3.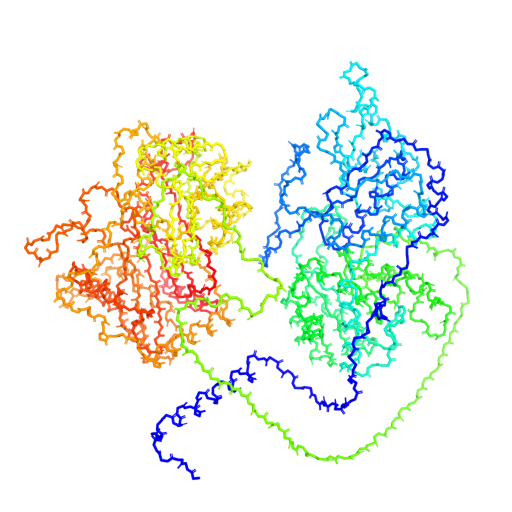062 -23.937 43.078 1.00 79.94 423 LYS A C 1
ATOM 3428 O O . LYS A 1 423 ? 3.174 -24.666 44.061 1.00 79.94 423 LYS A O 1
ATOM 3433 N N . GLU A 1 424 ? 2.231 -24.204 42.068 1.00 77.06 424 GLU A N 1
ATOM 3434 C CA . GLU A 1 424 ? 1.422 -25.435 41.985 1.00 77.06 424 GLU A CA 1
ATOM 3435 C C . GLU A 1 424 ? 2.304 -26.691 42.075 1.00 77.06 424 GLU A C 1
ATOM 3437 O O . GLU A 1 424 ? 1.999 -27.625 42.815 1.00 77.06 424 GLU A O 1
ATOM 3442 N N . ALA A 1 425 ? 3.442 -26.673 41.378 1.00 81.44 425 ALA A N 1
ATOM 3443 C CA . ALA A 1 425 ? 4.446 -27.734 41.377 1.00 81.44 425 ALA A CA 1
ATOM 3444 C C . ALA A 1 425 ? 5.247 -27.862 42.690 1.00 81.44 425 ALA A C 1
ATOM 3446 O O . ALA A 1 425 ? 5.986 -28.829 42.872 1.00 81.44 425 ALA A O 1
ATOM 3447 N N . GLY A 1 426 ? 5.141 -26.895 43.609 1.00 77.88 426 GLY A N 1
ATOM 3448 C CA . GLY A 1 426 ? 5.879 -26.887 44.874 1.00 77.88 426 GLY A CA 1
ATOM 3449 C C . GLY A 1 426 ? 7.387 -26.628 44.750 1.00 77.88 426 GLY A C 1
ATOM 3450 O O . GLY A 1 426 ? 8.114 -26.913 45.703 1.00 77.88 426 GLY A O 1
ATOM 3451 N N . LEU A 1 427 ? 7.860 -26.067 43.628 1.00 76.50 427 LEU A N 1
ATOM 3452 C CA . LEU A 1 427 ? 9.292 -25.859 43.336 1.00 76.50 427 LEU A CA 1
ATOM 3453 C C . LEU A 1 427 ? 9.991 -24.888 44.306 1.00 76.50 427 LEU A C 1
ATOM 3455 O O . LEU A 1 427 ? 11.214 -24.864 44.387 1.00 76.50 427 LEU A O 1
ATOM 3459 N N . GLU A 1 428 ? 9.235 -24.111 45.082 1.00 69.44 428 GLU A N 1
ATOM 3460 C CA . GLU A 1 428 ? 9.753 -23.226 46.138 1.00 69.44 428 GLU A CA 1
ATOM 3461 C C . GLU A 1 428 ? 10.346 -23.975 47.354 1.00 69.44 428 GLU A C 1
ATOM 3463 O O . GLU A 1 428 ? 11.004 -23.361 48.189 1.00 69.44 428 GLU A O 1
ATOM 3468 N N . LYS A 1 429 ? 10.102 -25.289 47.493 1.00 54.84 429 LYS A N 1
ATOM 3469 C CA . LYS A 1 429 ? 10.398 -26.050 48.725 1.00 54.84 429 LYS A CA 1
ATOM 3470 C C . LYS A 1 429 ? 11.790 -26.689 48.779 1.00 54.84 429 LYS A C 1
ATOM 3472 O O . LYS A 1 429 ? 12.145 -27.247 49.816 1.00 54.84 429 LYS A O 1
ATOM 3477 N N . ASP A 1 430 ? 12.574 -26.621 47.703 1.00 54.75 430 ASP A N 1
ATOM 3478 C CA . ASP A 1 430 ? 13.898 -27.256 47.618 1.00 54.75 430 ASP A CA 1
ATOM 3479 C C . ASP A 1 430 ? 15.040 -26.229 47.756 1.00 54.75 430 ASP A C 1
ATOM 3481 O O . ASP A 1 430 ? 15.696 -25.846 46.784 1.00 54.75 430 ASP A O 1
ATOM 3485 N N . GLU A 1 431 ? 15.283 -25.775 48.995 1.00 46.88 431 GLU A N 1
ATOM 3486 C CA . GLU A 1 431 ? 16.271 -24.733 49.352 1.00 46.88 431 GLU A CA 1
ATOM 3487 C C . GLU A 1 431 ? 17.718 -25.009 48.883 1.00 46.88 431 GLU A C 1
ATOM 3489 O O . GLU A 1 431 ? 18.567 -24.121 48.978 1.00 46.88 431 GLU A O 1
ATOM 3494 N N . LYS A 1 432 ? 18.041 -26.225 48.417 1.00 43.41 432 LYS A N 1
ATOM 3495 C CA . LYS A 1 432 ? 19.397 -26.596 47.976 1.00 43.41 432 LYS A CA 1
ATOM 3496 C C . LYS A 1 432 ? 19.619 -26.557 46.468 1.00 43.41 432 LYS A C 1
ATOM 3498 O O . LYS A 1 432 ? 20.774 -26.447 46.064 1.00 43.41 432 LYS A O 1
ATOM 3503 N N . HIS A 1 433 ? 18.565 -26.659 45.658 1.00 46.41 433 HIS A N 1
ATOM 3504 C CA . HIS A 1 433 ? 18.691 -26.760 44.197 1.00 46.41 433 HIS A CA 1
ATOM 3505 C C . HIS A 1 433 ? 17.669 -25.927 43.412 1.00 46.41 433 HIS A C 1
ATOM 3507 O O . HIS A 1 433 ? 17.784 -25.842 42.190 1.00 46.41 433 HIS A O 1
ATOM 3513 N N . SER A 1 434 ? 16.683 -25.309 44.068 1.00 53.12 434 SER A N 1
ATOM 3514 C CA . SER A 1 434 ? 15.677 -24.519 43.360 1.00 53.12 434 SER A CA 1
ATOM 3515 C C . SER A 1 434 ? 16.245 -23.203 42.830 1.00 53.12 434 SER A C 1
ATOM 3517 O O . SER A 1 434 ? 16.744 -22.366 43.583 1.00 53.12 434 SER A O 1
ATOM 3519 N N . THR A 1 435 ? 16.110 -22.994 41.521 1.00 60.22 435 THR A N 1
ATOM 3520 C CA . THR A 1 435 ? 16.296 -21.689 40.875 1.00 60.22 435 THR A CA 1
ATOM 3521 C C . THR A 1 435 ? 15.132 -20.735 41.147 1.00 60.22 435 THR A C 1
ATOM 3523 O O . THR A 1 435 ? 15.282 -19.538 40.928 1.00 60.22 435 THR A O 1
ATOM 3526 N N . PHE A 1 436 ? 13.986 -21.223 41.637 1.00 70.06 436 PHE A N 1
ATOM 3527 C CA . PHE A 1 436 ? 12.788 -20.427 41.899 1.00 70.06 436 PHE A CA 1
ATOM 3528 C C . PHE A 1 436 ? 12.758 -19.914 43.342 1.00 70.06 436 PHE A C 1
ATOM 3530 O O . PHE A 1 436 ? 12.688 -20.686 44.296 1.00 70.06 436 PHE A O 1
ATOM 3537 N N . THR A 1 437 ? 12.745 -18.594 43.519 1.00 62.53 437 THR A N 1
ATOM 3538 C CA . THR A 1 437 ? 12.806 -17.963 44.853 1.00 62.53 437 THR A CA 1
ATOM 3539 C C . THR A 1 437 ? 11.439 -17.813 45.529 1.00 62.53 437 THR A C 1
ATOM 3541 O O . THR A 1 437 ? 11.359 -17.307 46.650 1.00 62.53 437 THR A O 1
ATOM 3544 N N . GLY A 1 438 ? 10.343 -18.133 44.828 1.00 64.69 438 GLY A N 1
ATOM 3545 C CA . GLY A 1 438 ? 8.964 -17.867 45.261 1.00 64.69 438 GLY A CA 1
ATOM 3546 C C . GLY A 1 438 ? 8.586 -16.377 45.346 1.00 64.69 438 GLY A C 1
ATOM 3547 O O . GLY A 1 438 ? 7.415 -16.055 45.589 1.00 64.69 438 GLY A O 1
ATOM 3548 N N . LYS A 1 439 ? 9.548 -15.463 45.129 1.00 68.81 439 LYS A N 1
ATOM 3549 C CA . LYS A 1 439 ? 9.447 -14.014 45.353 1.00 68.81 439 LYS A CA 1
ATOM 3550 C C . LYS A 1 439 ? 10.099 -13.229 44.218 1.00 68.81 439 LYS A C 1
ATOM 3552 O O . LYS A 1 439 ? 11.309 -13.305 44.024 1.00 68.81 439 LYS A O 1
ATOM 3557 N N . GLY A 1 440 ? 9.307 -12.408 43.532 1.00 70.50 440 GLY A N 1
ATOM 3558 C CA . GLY A 1 440 ? 9.819 -11.467 42.538 1.00 70.50 440 GLY A CA 1
ATOM 3559 C C . GLY A 1 440 ? 10.654 -10.357 43.187 1.00 70.50 440 GLY A C 1
ATOM 3560 O O . GLY A 1 440 ? 10.136 -9.572 43.981 1.00 70.50 440 GLY A O 1
ATOM 3561 N N . VAL A 1 441 ? 11.935 -10.279 42.839 1.00 77.31 441 VAL A N 1
ATOM 3562 C CA . VAL A 1 441 ? 12.894 -9.266 43.297 1.00 77.31 441 VAL A CA 1
ATOM 3563 C C . VAL A 1 441 ? 13.156 -8.277 42.165 1.00 77.31 441 VAL A C 1
ATOM 3565 O O . VAL A 1 441 ? 13.338 -8.679 41.020 1.00 77.31 441 VAL A O 1
ATOM 3568 N N . LEU A 1 442 ? 13.200 -6.981 42.483 1.00 75.50 442 LEU A N 1
ATOM 3569 C CA . LEU A 1 442 ? 13.684 -5.952 41.561 1.00 75.50 442 LEU A CA 1
ATOM 3570 C C . LEU A 1 442 ? 15.137 -5.606 41.879 1.00 75.50 442 LEU A C 1
ATOM 3572 O O . LEU A 1 442 ? 15.425 -5.078 42.956 1.00 75.50 442 LEU A O 1
ATOM 3576 N N . SER A 1 443 ? 16.023 -5.867 40.928 1.00 76.50 443 SER A N 1
ATOM 3577 C CA . SER A 1 443 ? 17.424 -5.460 40.973 1.00 76.50 443 SER A CA 1
ATOM 3578 C C . SER A 1 443 ? 17.586 -3.956 40.702 1.00 76.50 443 SER A C 1
ATOM 3580 O O . SER A 1 443 ? 16.696 -3.289 40.167 1.00 76.50 443 SER A O 1
ATOM 3582 N N . GLU A 1 444 ? 18.715 -3.374 41.120 1.00 70.81 444 GLU A N 1
ATOM 3583 C CA . GLU A 1 444 ? 18.931 -1.919 41.024 1.00 70.81 444 GLU A CA 1
ATOM 3584 C C . GLU A 1 444 ? 19.043 -1.391 39.586 1.00 70.81 444 GLU A C 1
ATOM 3586 O O . GLU A 1 444 ? 18.778 -0.210 39.359 1.00 70.81 444 GLU A O 1
ATOM 3591 N N . ASP A 1 445 ? 19.395 -2.273 38.651 1.00 70.12 445 ASP A N 1
ATOM 3592 C CA . ASP A 1 445 ? 19.469 -2.077 37.199 1.00 70.12 445 ASP A CA 1
ATOM 3593 C C . ASP A 1 445 ? 18.091 -1.999 36.511 1.00 70.12 445 ASP A C 1
ATOM 3595 O O . ASP A 1 445 ? 18.013 -1.671 35.328 1.00 70.12 445 ASP A O 1
ATOM 3599 N N . GLY A 1 446 ? 17.007 -2.294 37.235 1.00 73.31 446 GLY A N 1
ATOM 3600 C CA . GLY A 1 446 ? 15.663 -2.386 36.670 1.00 73.31 446 GLY A CA 1
ATOM 3601 C C . GLY A 1 446 ? 15.318 -3.763 36.096 1.00 73.31 446 GLY A C 1
ATOM 3602 O O . GLY A 1 446 ? 14.380 -3.868 35.309 1.00 73.31 446 GLY A O 1
ATOM 3603 N N . THR A 1 447 ? 16.015 -4.834 36.470 1.00 82.50 447 THR A N 1
ATOM 3604 C CA . THR A 1 447 ? 15.603 -6.202 36.117 1.00 82.50 447 THR A CA 1
ATOM 3605 C C . THR A 1 447 ? 14.726 -6.787 37.226 1.00 82.50 447 THR A C 1
ATOM 3607 O O . THR A 1 447 ? 15.151 -6.880 38.377 1.00 82.50 447 THR A O 1
ATOM 3610 N N . TRP A 1 448 ? 13.485 -7.172 36.909 1.00 86.12 448 TRP A N 1
ATOM 3611 C CA . TRP A 1 448 ? 12.641 -7.964 37.818 1.00 86.12 448 TRP A CA 1
ATOM 3612 C C . TRP A 1 448 ? 12.891 -9.447 37.564 1.00 86.12 448 TRP A C 1
ATOM 3614 O O . TRP A 1 448 ? 12.918 -9.859 36.404 1.00 86.12 448 TRP A O 1
ATOM 3624 N N . SER A 1 449 ? 13.051 -10.237 38.624 1.00 85.94 449 SER A N 1
ATOM 3625 C CA . SER A 1 449 ? 13.259 -11.681 38.530 1.00 85.94 449 SER A CA 1
ATOM 3626 C C . SER A 1 449 ? 12.603 -12.442 39.676 1.00 85.94 449 SER A C 1
ATOM 3628 O O . SER A 1 449 ? 12.731 -12.051 40.834 1.00 85.94 449 SER A O 1
ATOM 3630 N N . ASP A 1 450 ? 11.943 -13.557 39.368 1.00 82.50 450 ASP A N 1
ATOM 3631 C CA . ASP A 1 450 ? 11.515 -14.571 40.346 1.00 82.50 450 ASP A CA 1
ATOM 3632 C C . ASP A 1 450 ? 12.395 -15.838 40.325 1.00 82.50 450 ASP A C 1
ATOM 3634 O O . ASP A 1 450 ? 12.057 -16.859 40.927 1.00 82.50 450 ASP A O 1
ATOM 3638 N N . GLY A 1 451 ? 13.524 -15.772 39.611 1.00 82.75 451 GLY A N 1
ATOM 3639 C CA . GLY A 1 451 ? 14.454 -16.879 39.402 1.00 82.75 451 GLY A CA 1
ATOM 3640 C C . GLY A 1 451 ? 14.113 -17.796 38.218 1.00 82.75 451 GLY A C 1
ATOM 3641 O O . GLY A 1 451 ? 15.005 -18.451 37.683 1.00 82.75 451 GLY A O 1
ATOM 3642 N N . LEU A 1 452 ? 12.866 -17.780 37.729 1.00 87.00 452 LEU A N 1
ATOM 3643 C CA . LEU A 1 452 ? 12.441 -18.494 36.513 1.00 87.00 452 LEU A CA 1
ATOM 3644 C C . LEU A 1 452 ? 12.226 -17.564 35.317 1.00 87.00 452 LEU A C 1
ATOM 3646 O O . LEU A 1 452 ? 12.278 -18.003 34.165 1.00 87.00 452 LEU A O 1
ATOM 3650 N N . SER A 1 453 ? 11.940 -16.293 35.577 1.00 91.50 453 SER A N 1
ATOM 3651 C CA . SER A 1 453 ? 11.554 -15.298 34.581 1.00 91.50 453 SER A CA 1
ATOM 3652 C C . SER A 1 453 ? 12.256 -13.979 34.869 1.00 91.50 453 SER A C 1
ATOM 3654 O O . SER A 1 453 ? 12.153 -13.474 35.980 1.00 91.50 453 SER A O 1
ATOM 3656 N N . HIS A 1 454 ? 12.916 -13.396 33.868 1.00 91.56 454 HIS A N 1
ATOM 3657 C CA . HIS A 1 454 ? 13.534 -12.074 33.946 1.00 91.56 454 HIS A CA 1
ATOM 3658 C C . HIS A 1 454 ? 12.786 -11.094 33.036 1.00 91.56 454 HIS A C 1
ATOM 3660 O O . HIS A 1 454 ? 12.608 -11.331 31.839 1.00 91.56 454 HIS A O 1
ATOM 3666 N N . ILE A 1 455 ? 12.335 -9.981 33.613 1.00 88.56 455 ILE A N 1
ATOM 3667 C CA . ILE A 1 455 ? 11.686 -8.880 32.901 1.00 88.56 455 ILE A CA 1
ATOM 3668 C C . ILE A 1 455 ? 12.600 -7.660 32.998 1.00 88.56 455 ILE A C 1
ATOM 3670 O O . ILE A 1 455 ? 12.793 -7.090 34.076 1.00 88.56 455 ILE A O 1
ATOM 3674 N N . TYR A 1 456 ? 13.159 -7.260 31.861 1.00 87.69 456 TYR A N 1
ATOM 3675 C CA . TYR A 1 456 ? 14.104 -6.150 31.761 1.00 87.69 456 TYR A CA 1
ATOM 3676 C C . TYR A 1 456 ? 13.384 -4.809 31.556 1.00 87.69 456 TYR A C 1
ATOM 3678 O O . TYR A 1 456 ? 12.341 -4.744 30.901 1.00 87.69 456 TYR A O 1
ATOM 3686 N N . GLY A 1 457 ? 13.948 -3.726 32.097 1.00 78.50 457 GLY A N 1
ATOM 3687 C CA . GLY A 1 457 ? 13.447 -2.356 31.904 1.00 78.50 457 GLY A CA 1
ATOM 3688 C C . GLY A 1 457 ? 12.374 -1.886 32.901 1.00 78.50 457 GLY A C 1
ATOM 3689 O O . GLY A 1 457 ? 11.542 -1.030 32.594 1.00 78.50 457 GLY A O 1
ATOM 3690 N N . ASN A 1 458 ? 12.351 -2.451 34.105 1.00 71.12 458 ASN A N 1
ATOM 3691 C CA . ASN A 1 458 ? 11.423 -2.087 35.171 1.00 71.12 458 ASN A CA 1
ATOM 3692 C C . ASN A 1 458 ? 11.841 -0.832 35.947 1.00 71.12 458 ASN A C 1
ATOM 3694 O O . ASN A 1 458 ? 13.008 -0.612 36.266 1.00 71.12 458 ASN A O 1
ATOM 3698 N N . ARG A 1 459 ? 10.845 -0.039 36.357 1.00 62.69 459 ARG A N 1
ATOM 3699 C CA . ARG A 1 459 ? 11.028 1.103 37.268 1.00 62.69 459 ARG A CA 1
ATOM 3700 C C . ARG A 1 459 ? 10.946 0.670 38.732 1.00 62.69 459 ARG A C 1
ATOM 3702 O O . ARG A 1 459 ? 10.158 -0.207 39.079 1.00 62.69 459 ARG A O 1
ATOM 3709 N N . LYS A 1 460 ? 11.670 1.361 39.625 1.00 55.69 460 LYS A N 1
ATOM 3710 C CA . LYS A 1 460 ? 11.621 1.106 41.083 1.00 55.69 460 LYS A CA 1
ATOM 3711 C C . LYS A 1 460 ? 10.211 1.231 41.688 1.00 55.69 460 LYS A C 1
ATOM 3713 O O . LYS A 1 460 ? 9.912 0.525 42.643 1.00 55.69 460 LYS A O 1
ATOM 3718 N N . SER A 1 461 ? 9.338 2.043 41.088 1.00 49.12 461 SER A N 1
ATOM 3719 C CA . SER A 1 461 ? 7.922 2.191 41.460 1.00 49.12 461 SER A CA 1
ATOM 3720 C C . SER A 1 461 ? 7.008 1.046 40.998 1.00 49.12 461 SER A C 1
ATOM 3722 O O . SER A 1 461 ? 5.909 0.907 41.526 1.00 49.12 461 SER A O 1
ATOM 3724 N N . TYR A 1 462 ? 7.424 0.216 40.034 1.00 49.22 462 TYR A N 1
ATOM 3725 C CA . TYR A 1 462 ? 6.581 -0.862 39.496 1.00 49.22 462 TYR A CA 1
ATOM 3726 C C . TYR A 1 462 ? 6.371 -1.968 40.535 1.00 49.22 462 TYR A C 1
ATOM 3728 O O . TYR A 1 462 ? 5.250 -2.391 40.804 1.00 49.22 462 TYR A O 1
ATOM 3736 N N . VAL A 1 463 ? 7.459 -2.379 41.186 1.00 47.28 463 VAL A N 1
ATOM 3737 C CA . VAL A 1 463 ? 7.478 -3.535 42.095 1.00 47.28 463 VAL A CA 1
ATOM 3738 C C . VAL A 1 463 ? 6.946 -3.190 43.489 1.00 47.28 463 VAL A C 1
ATOM 3740 O O . VAL A 1 463 ? 6.669 -4.085 44.278 1.00 47.28 463 VAL A O 1
ATOM 3743 N N . GLU A 1 464 ? 6.677 -1.913 43.785 1.00 39.34 464 GLU A N 1
ATOM 3744 C CA . GLU A 1 464 ? 5.918 -1.533 44.987 1.00 39.34 464 GLU A CA 1
ATOM 3745 C C . GLU A 1 464 ? 4.451 -1.978 44.923 1.00 39.34 464 GLU A C 1
ATOM 3747 O O . GLU A 1 464 ? 3.874 -2.264 45.967 1.00 39.34 464 GLU A O 1
ATOM 3752 N N . SER A 1 465 ? 3.889 -2.173 43.721 1.00 36.25 465 SER A N 1
ATOM 3753 C CA . SER A 1 465 ? 2.581 -2.831 43.549 1.00 36.25 465 SER A CA 1
ATOM 3754 C C . SER A 1 465 ? 2.600 -4.339 43.862 1.00 36.25 465 SER A C 1
ATOM 3756 O O . SER A 1 465 ? 1.546 -4.937 44.054 1.00 36.25 465 SER A O 1
ATOM 3758 N N . SER A 1 466 ? 3.790 -4.944 43.968 1.00 37.34 466 SER A N 1
ATOM 3759 C CA . SER A 1 466 ? 4.008 -6.363 44.277 1.00 37.34 466 SER A CA 1
ATOM 3760 C C . SER A 1 466 ? 4.869 -6.593 45.533 1.00 37.34 466 SER A C 1
ATOM 3762 O O . SER A 1 466 ? 5.360 -7.701 45.749 1.00 37.34 466 SER A O 1
ATOM 3764 N N . LYS A 1 467 ? 5.089 -5.566 46.371 1.00 30.70 467 LYS A N 1
ATOM 3765 C CA . LYS A 1 467 ? 5.881 -5.675 47.610 1.00 30.70 467 LYS A CA 1
ATOM 3766 C C . LYS A 1 467 ? 5.085 -6.369 48.721 1.00 30.70 467 LYS A C 1
ATOM 3768 O O . LYS A 1 467 ? 4.546 -5.717 49.611 1.00 30.70 467 LYS A O 1
ATOM 3773 N N . PHE A 1 468 ? 5.115 -7.699 48.732 1.00 30.81 468 PHE A N 1
ATOM 3774 C CA . PHE A 1 468 ? 4.888 -8.486 49.946 1.00 30.81 468 PHE A CA 1
ATOM 3775 C C . PHE A 1 468 ? 6.201 -9.139 50.422 1.00 30.81 468 PHE A C 1
ATOM 3777 O O . PHE A 1 468 ? 6.976 -9.673 49.636 1.00 30.81 468 PHE A O 1
ATOM 3784 N N . GLU A 1 469 ? 6.435 -9.078 51.737 1.00 28.44 469 GLU A N 1
ATOM 3785 C CA . GLU A 1 469 ? 7.510 -9.752 52.490 1.00 28.44 469 GLU A CA 1
ATOM 3786 C C . GLU A 1 469 ? 8.998 -9.352 52.296 1.00 28.44 469 GLU A C 1
ATOM 3788 O O . GLU A 1 469 ? 9.838 -10.208 52.003 1.00 28.44 469 GLU A O 1
ATOM 3793 N N . ILE A 1 470 ? 9.382 -8.123 52.689 1.00 26.42 470 ILE A N 1
ATOM 3794 C CA . ILE A 1 470 ? 10.693 -7.896 53.358 1.00 26.42 470 ILE A CA 1
ATOM 3795 C C . ILE A 1 470 ? 10.544 -7.047 54.638 1.00 26.42 470 ILE A C 1
ATOM 3797 O O . ILE A 1 470 ? 11.099 -5.960 54.756 1.00 26.42 470 ILE A O 1
ATOM 3801 N N . ILE A 1 471 ? 9.838 -7.581 55.642 1.00 25.06 471 ILE A N 1
ATOM 3802 C CA . ILE A 1 471 ? 10.095 -7.293 57.067 1.00 25.06 471 ILE A CA 1
ATOM 3803 C C . ILE A 1 471 ? 9.847 -8.586 57.864 1.00 25.06 471 ILE A C 1
ATOM 3805 O O . ILE A 1 471 ? 8.736 -8.779 58.336 1.00 25.06 471 ILE A O 1
ATOM 3809 N N . LEU A 1 472 ? 10.857 -9.471 57.999 1.00 25.72 472 LEU A N 1
ATOM 3810 C CA . LEU A 1 472 ? 11.035 -10.340 59.194 1.00 25.72 472 LEU A CA 1
ATOM 3811 C C . LEU A 1 472 ? 12.285 -11.250 59.196 1.00 25.72 472 LEU A C 1
ATOM 3813 O O . LEU A 1 472 ? 12.827 -11.503 60.268 1.00 25.72 472 LEU A O 1
ATOM 3817 N N . LEU A 1 473 ? 12.798 -11.720 58.051 1.00 25.73 473 LEU A N 1
ATOM 3818 C CA . LEU A 1 473 ? 13.866 -12.746 58.019 1.00 25.73 473 LEU A CA 1
ATOM 3819 C C . LEU A 1 473 ? 15.273 -12.200 57.722 1.00 25.73 473 LEU A C 1
ATOM 3821 O O . LEU A 1 473 ? 15.952 -12.614 56.789 1.00 25.73 473 LEU A O 1
ATOM 3825 N N . LYS A 1 474 ? 15.752 -11.288 58.577 1.00 25.78 474 LYS A N 1
ATOM 3826 C CA . LYS A 1 474 ? 17.136 -10.770 58.542 1.00 25.78 474 LYS A CA 1
ATOM 3827 C C . LYS A 1 474 ? 18.088 -11.527 59.491 1.00 25.78 474 LYS A C 1
ATOM 3829 O O . LYS A 1 474 ? 18.979 -10.919 60.081 1.00 25.78 474 LYS A O 1
ATOM 3834 N N . LEU A 1 475 ? 17.883 -12.836 59.692 1.00 27.36 475 LEU A N 1
ATOM 3835 C CA . LEU A 1 475 ? 18.642 -13.661 60.648 1.00 27.36 475 LEU A CA 1
ATOM 3836 C C . LEU A 1 475 ? 18.886 -15.100 60.149 1.00 27.36 475 LEU A C 1
ATOM 3838 O O . LEU A 1 475 ? 17.929 -15.809 59.865 1.00 27.36 475 LEU A O 1
ATOM 3842 N N . LYS A 1 476 ? 20.162 -15.537 60.238 1.00 24.88 476 LYS A N 1
ATOM 3843 C CA . LYS A 1 476 ? 20.757 -16.861 59.887 1.00 24.88 476 LYS A CA 1
ATOM 3844 C C . LYS A 1 476 ? 21.035 -17.028 58.376 1.00 24.88 476 LYS A C 1
ATOM 3846 O O . LYS A 1 476 ? 20.125 -16.967 57.572 1.00 24.88 476 LYS A O 1
ATOM 3851 N N . LYS A 1 477 ? 22.313 -16.974 57.953 1.00 26.52 477 LYS A N 1
ATOM 3852 C CA . LYS A 1 477 ? 23.304 -18.088 57.844 1.00 26.52 477 LYS A CA 1
ATOM 3853 C C . LYS A 1 477 ? 22.888 -19.127 56.780 1.00 26.52 477 LYS A C 1
ATOM 3855 O O . LYS A 1 477 ? 21.811 -19.673 56.925 1.00 26.52 477 LYS A O 1
ATOM 3860 N N . GLY A 1 478 ? 23.699 -19.528 55.795 1.00 23.45 478 GLY A N 1
ATOM 3861 C CA . GLY A 1 478 ? 25.088 -19.176 55.453 1.00 23.45 478 GLY A CA 1
ATOM 3862 C C . GLY A 1 478 ? 25.883 -20.385 54.911 1.00 23.45 478 GLY A C 1
ATOM 3863 O O . GLY A 1 478 ? 25.625 -21.509 55.325 1.00 23.45 478 GLY A O 1
ATOM 3864 N N . SER A 1 479 ? 26.895 -20.117 54.071 1.00 25.94 479 SER A N 1
ATOM 3865 C CA . SER A 1 479 ? 28.043 -20.980 53.690 1.00 25.94 479 SER A CA 1
ATOM 3866 C C . SER A 1 479 ? 27.845 -22.278 52.853 1.00 25.94 479 SER A C 1
ATOM 3868 O O . SER A 1 479 ? 27.532 -23.324 53.406 1.00 25.94 479 SER A O 1
ATOM 3870 N N . ASN A 1 480 ? 28.305 -22.205 51.585 1.00 25.00 480 ASN A N 1
ATOM 3871 C CA . ASN A 1 480 ? 29.479 -22.925 51.015 1.00 25.00 480 ASN A CA 1
ATOM 3872 C C . ASN A 1 480 ? 29.435 -24.352 50.379 1.00 25.00 480 ASN A C 1
ATOM 3874 O O . ASN A 1 480 ? 29.048 -25.310 51.034 1.00 25.00 480 ASN A O 1
ATOM 3878 N N . ILE A 1 481 ? 30.170 -24.456 49.238 1.00 25.98 481 ILE A N 1
ATOM 3879 C CA . ILE A 1 481 ? 31.114 -25.539 48.792 1.00 25.98 481 ILE A CA 1
ATOM 3880 C C . ILE A 1 481 ? 30.505 -26.849 48.199 1.00 25.98 481 ILE A C 1
ATOM 3882 O O . ILE A 1 481 ? 29.548 -27.353 48.765 1.00 25.98 481 ILE A O 1
ATOM 3886 N N . THR A 1 482 ? 31.005 -27.545 47.142 1.00 25.44 482 THR A N 1
ATOM 3887 C CA . THR A 1 482 ? 31.932 -27.310 45.978 1.00 25.44 482 THR A CA 1
ATOM 3888 C C . THR A 1 482 ? 31.945 -28.535 45.008 1.00 25.44 482 THR A C 1
ATOM 3890 O O . THR A 1 482 ? 31.868 -29.655 45.498 1.00 25.44 482 THR A O 1
ATOM 3893 N N . ASN A 1 483 ? 32.315 -28.311 43.728 1.00 25.56 483 ASN A N 1
ATOM 3894 C CA . ASN A 1 483 ? 33.277 -29.086 42.885 1.00 25.56 483 ASN A CA 1
ATOM 3895 C C . ASN A 1 483 ? 32.995 -30.472 42.225 1.00 25.56 483 ASN A C 1
ATOM 3897 O O . ASN A 1 483 ? 32.696 -31.445 42.903 1.00 25.56 483 ASN A O 1
ATOM 3901 N N . PHE A 1 484 ? 33.450 -30.537 40.949 1.00 22.58 484 PHE A N 1
ATOM 3902 C CA . PHE A 1 484 ? 34.212 -31.617 40.255 1.00 22.58 484 PHE A CA 1
ATOM 3903 C C . PHE A 1 484 ? 33.482 -32.914 39.800 1.00 22.58 484 PHE A C 1
ATOM 3905 O O . PHE A 1 484 ? 32.623 -33.416 40.510 1.00 22.58 484 PHE A O 1
ATOM 3912 N N . ASP A 1 485 ? 33.834 -33.582 38.682 1.00 25.06 485 ASP A N 1
ATOM 3913 C CA . ASP A 1 485 ? 34.586 -33.189 37.460 1.00 25.06 485 ASP A CA 1
ATOM 3914 C C . ASP A 1 485 ? 34.460 -34.263 36.338 1.00 25.06 485 ASP A C 1
ATOM 3916 O O . ASP A 1 485 ? 34.198 -35.430 36.616 1.00 25.06 485 ASP A O 1
ATOM 3920 N N . ALA A 1 486 ? 34.731 -33.858 35.093 1.00 22.77 486 ALA A N 1
ATOM 3921 C CA . ALA A 1 486 ? 35.426 -34.588 34.015 1.00 22.77 486 ALA A CA 1
ATOM 3922 C C . ALA A 1 486 ? 35.169 -36.101 33.677 1.00 22.77 486 ALA A C 1
ATOM 3924 O O . ALA A 1 486 ? 35.684 -37.006 34.329 1.00 22.77 486 ALA A O 1
ATOM 3925 N N . ASN A 1 487 ? 34.711 -36.330 32.425 1.00 24.52 487 ASN A N 1
ATOM 3926 C CA . ASN A 1 487 ? 35.524 -36.828 31.272 1.00 24.52 487 ASN A CA 1
ATOM 3927 C C . ASN A 1 487 ? 35.286 -38.200 30.557 1.00 24.52 487 ASN A C 1
ATOM 3929 O O . ASN A 1 487 ? 35.001 -39.227 31.158 1.00 24.52 487 ASN A O 1
ATOM 3933 N N . ILE A 1 488 ? 35.653 -38.177 29.253 1.00 23.72 488 ILE A N 1
ATOM 3934 C CA . ILE A 1 488 ? 36.129 -39.265 28.343 1.00 23.72 488 ILE A CA 1
ATOM 3935 C C . ILE A 1 488 ? 35.114 -40.108 27.515 1.00 23.72 488 ILE A C 1
ATOM 3937 O O . ILE A 1 488 ? 34.750 -41.237 27.822 1.00 23.72 488 ILE A O 1
ATOM 3941 N N . ALA A 1 489 ? 34.768 -39.545 26.350 1.00 21.17 489 ALA A N 1
ATOM 3942 C CA . ALA A 1 489 ? 34.928 -40.055 24.968 1.00 21.17 489 ALA A CA 1
ATOM 3943 C C . ALA A 1 489 ? 35.243 -41.555 24.653 1.00 21.17 489 ALA A C 1
ATOM 3945 O O . ALA A 1 489 ? 36.267 -42.085 25.076 1.00 21.17 489 ALA A O 1
ATOM 3946 N N . SER A 1 490 ? 34.586 -42.143 23.627 1.00 22.28 490 SER A N 1
ATOM 3947 C CA . SER A 1 490 ? 35.004 -42.055 22.191 1.00 22.28 490 SER A CA 1
ATOM 3948 C C . SER A 1 490 ? 34.498 -43.207 21.267 1.00 22.28 490 SER A C 1
ATOM 3950 O O . SER A 1 490 ? 34.396 -44.339 21.727 1.00 22.28 490 SER A O 1
ATOM 3952 N N . ARG A 1 491 ? 34.383 -42.931 19.938 1.00 24.34 491 ARG A N 1
ATOM 3953 C CA . ARG A 1 491 ? 34.441 -43.878 18.766 1.00 24.34 491 ARG A CA 1
ATOM 3954 C C . ARG A 1 491 ? 33.254 -44.875 18.590 1.00 24.34 491 ARG A C 1
ATOM 3956 O O . ARG A 1 491 ? 32.610 -45.195 19.569 1.00 24.34 491 ARG A O 1
ATOM 3963 N N . VAL A 1 492 ? 32.883 -45.480 17.437 1.00 21.14 492 VAL A N 1
ATOM 3964 C CA . VAL A 1 492 ? 33.166 -45.453 15.958 1.00 21.14 492 VAL A CA 1
ATOM 3965 C C . VAL A 1 492 ? 32.140 -46.429 15.289 1.00 21.14 492 VAL A C 1
ATOM 3967 O O . VAL A 1 492 ? 31.722 -47.348 15.981 1.00 21.14 492 VAL A O 1
ATOM 3970 N N . LEU A 1 493 ? 31.756 -46.470 13.993 1.00 20.70 493 LEU A N 1
ATOM 3971 C CA . LEU A 1 493 ? 31.586 -45.561 12.823 1.00 20.70 493 LEU A CA 1
ATOM 3972 C C . LEU A 1 493 ? 31.116 -46.466 11.628 1.00 20.70 493 LEU A C 1
ATOM 3974 O O . LEU A 1 493 ? 31.462 -47.645 11.635 1.00 20.70 493 LEU A O 1
ATOM 3978 N N . SER A 1 494 ? 30.465 -45.934 10.570 1.00 22.25 494 SER A N 1
ATOM 3979 C CA . SER A 1 494 ? 30.230 -46.574 9.229 1.00 22.25 494 SER A CA 1
ATOM 3980 C C . SER A 1 494 ? 29.099 -47.651 9.146 1.00 22.25 494 SER A C 1
ATOM 3982 O O . SER A 1 494 ? 28.863 -48.328 10.135 1.00 22.25 494 SER A O 1
ATOM 3984 N N . THR A 1 495 ? 28.332 -47.898 8.052 1.00 23.41 495 THR A N 1
ATOM 3985 C CA . THR A 1 495 ? 28.236 -47.294 6.687 1.00 23.41 495 THR A CA 1
ATOM 3986 C C . THR A 1 495 ? 26.953 -47.707 5.890 1.00 23.41 495 THR A C 1
ATOM 3988 O O . THR A 1 495 ? 26.443 -48.797 6.103 1.00 23.41 495 THR A O 1
ATOM 3991 N N . ILE A 1 496 ? 26.577 -46.906 4.863 1.00 20.84 496 ILE A N 1
ATOM 3992 C CA . ILE A 1 496 ? 25.949 -47.263 3.541 1.00 20.84 496 ILE A CA 1
ATOM 3993 C C . ILE A 1 496 ? 24.418 -47.577 3.393 1.00 20.84 496 ILE A C 1
ATOM 3995 O O . ILE A 1 496 ? 23.944 -48.680 3.628 1.00 20.84 496 ILE A O 1
ATOM 3999 N N . LEU A 1 497 ? 23.692 -46.556 2.886 1.00 20.52 497 LEU A N 1
ATOM 4000 C CA . LEU A 1 497 ? 22.761 -46.433 1.713 1.00 20.52 497 LEU A CA 1
ATOM 4001 C C . LEU A 1 497 ? 22.470 -47.658 0.773 1.00 20.52 497 LEU A C 1
ATOM 4003 O O . LEU A 1 497 ? 23.288 -48.566 0.699 1.00 20.52 497 LEU A O 1
ATOM 4007 N N . PRO A 1 498 ? 21.533 -47.573 -0.215 1.00 37.44 498 PRO A N 1
ATOM 4008 C CA . PRO A 1 498 ? 20.125 -47.109 -0.198 1.00 37.44 498 PRO A CA 1
ATOM 4009 C C . PRO A 1 498 ? 19.178 -47.979 -1.093 1.00 37.44 498 PRO A C 1
ATOM 4011 O O . PRO A 1 498 ? 19.634 -48.858 -1.820 1.00 37.44 498 PRO A O 1
ATOM 4014 N N . THR A 1 499 ? 17.875 -47.658 -1.194 1.00 22.03 499 THR A N 1
ATOM 4015 C CA . THR A 1 499 ? 17.134 -47.634 -2.493 1.00 22.03 499 THR A CA 1
ATOM 4016 C C . THR A 1 499 ? 15.731 -47.019 -2.371 1.00 22.03 499 THR A C 1
ATOM 4018 O O . THR A 1 499 ? 15.003 -47.297 -1.428 1.00 22.03 499 THR A O 1
ATOM 4021 N N . VAL A 1 500 ? 15.328 -46.225 -3.371 1.00 23.16 500 VAL A N 1
ATOM 4022 C CA . VAL A 1 500 ? 13.949 -45.740 -3.588 1.00 23.16 500 VAL A CA 1
ATOM 4023 C C . VAL A 1 500 ? 13.586 -46.008 -5.048 1.00 23.16 500 VAL A C 1
ATOM 4025 O O . VAL A 1 500 ? 14.432 -45.836 -5.926 1.00 23.16 500 VAL A O 1
ATOM 4028 N N . SER A 1 501 ? 12.338 -46.400 -5.320 1.00 22.45 501 SER A N 1
ATOM 4029 C CA . SER A 1 501 ? 11.810 -46.514 -6.684 1.00 22.45 501 SER A CA 1
ATOM 4030 C C . SER A 1 501 ? 10.794 -45.407 -6.964 1.00 22.45 501 SER A C 1
ATOM 4032 O O . SER A 1 501 ? 9.851 -45.214 -6.199 1.00 22.45 501 SER A O 1
ATOM 4034 N N . LEU A 1 502 ? 10.983 -44.685 -8.071 1.00 23.83 502 LEU A N 1
ATOM 4035 C CA . LEU A 1 502 ? 10.014 -43.715 -8.582 1.00 23.83 502 LEU A CA 1
ATOM 4036 C C . LEU A 1 502 ? 8.867 -44.420 -9.317 1.00 23.83 502 LEU A C 1
ATOM 4038 O O . LEU A 1 502 ? 9.101 -45.279 -10.165 1.00 23.83 502 LEU A O 1
ATOM 4042 N N . SER A 1 503 ? 7.651 -43.895 -9.163 1.00 22.27 503 SER A N 1
ATOM 4043 C CA . SER A 1 503 ? 6.716 -43.821 -10.290 1.00 22.27 503 SER A CA 1
ATOM 4044 C C . SER A 1 503 ? 5.897 -42.532 -10.205 1.00 22.27 503 SER A C 1
ATOM 4046 O O . SER A 1 503 ? 5.149 -42.305 -9.261 1.00 22.27 503 SER A O 1
ATOM 4048 N N . LEU A 1 504 ? 6.096 -41.646 -11.180 1.00 27.34 504 LEU A N 1
ATOM 4049 C CA . LEU A 1 504 ? 5.390 -40.373 -11.313 1.00 27.34 504 LEU A CA 1
ATOM 4050 C C . LEU A 1 504 ? 5.283 -40.038 -12.811 1.00 27.34 504 LEU A C 1
ATOM 4052 O O . LEU A 1 504 ? 6.113 -40.484 -13.604 1.00 27.34 504 LEU A O 1
ATOM 4056 N N . LEU A 1 505 ? 4.312 -39.183 -13.149 1.00 26.72 505 LEU A N 1
ATOM 4057 C CA . LEU A 1 505 ? 4.065 -38.529 -14.445 1.00 26.72 505 LEU A CA 1
ATOM 4058 C C . LEU A 1 505 ? 3.354 -39.347 -15.542 1.00 26.72 505 LEU A C 1
ATOM 4060 O O . LEU A 1 505 ? 3.921 -40.259 -16.137 1.00 26.72 505 LEU A O 1
ATOM 4064 N N . ARG A 1 506 ? 2.210 -38.809 -15.994 1.00 26.91 506 ARG A N 1
ATOM 4065 C CA . ARG A 1 506 ? 2.080 -38.278 -17.369 1.00 26.91 506 ARG A CA 1
ATOM 4066 C C . ARG A 1 506 ? 1.219 -36.993 -17.401 1.00 26.91 506 ARG A C 1
ATOM 4068 O O . ARG A 1 506 ? 0.496 -36.759 -16.436 1.00 26.91 506 ARG A O 1
ATOM 4075 N N . PRO A 1 507 ? 1.337 -36.133 -18.439 1.00 40.31 507 PRO A N 1
ATOM 4076 C CA . PRO A 1 507 ? 1.007 -34.707 -18.317 1.00 40.31 507 PRO A CA 1
ATOM 4077 C C . PRO A 1 507 ? -0.124 -34.186 -19.234 1.00 40.31 507 PRO A C 1
ATOM 4079 O O . PRO A 1 507 ? -0.546 -34.845 -20.180 1.00 40.31 507 PRO A O 1
ATOM 4082 N N . PHE A 1 508 ? -0.534 -32.943 -18.950 1.00 31.55 508 PHE A N 1
ATOM 4083 C CA . PHE A 1 508 ? -1.227 -31.945 -19.787 1.00 31.55 508 PHE A CA 1
ATOM 4084 C C . PHE A 1 508 ? -1.794 -32.362 -21.162 1.00 31.55 508 PHE A C 1
ATOM 4086 O O . PHE A 1 508 ? -1.092 -32.354 -22.172 1.00 31.55 508 PHE A O 1
ATOM 4093 N N . SER A 1 509 ? -3.124 -32.516 -21.221 1.00 26.41 509 SER A N 1
ATOM 4094 C CA . SER A 1 509 ? -3.942 -32.206 -22.406 1.00 26.41 509 SER A CA 1
ATOM 4095 C C . SER A 1 509 ? -5.436 -32.122 -22.051 1.00 26.41 509 SER A C 1
ATOM 4097 O O . SER A 1 509 ? -6.103 -33.153 -21.979 1.00 26.41 509 SER A O 1
ATOM 4099 N N . ARG A 1 510 ? -5.946 -30.897 -21.824 1.00 28.59 510 ARG A N 1
ATOM 4100 C CA . ARG A 1 510 ? -7.298 -30.380 -22.173 1.00 28.59 510 ARG A CA 1
ATOM 4101 C C . ARG A 1 510 ? -7.623 -29.104 -21.387 1.00 28.59 510 ARG A C 1
ATOM 4103 O O . ARG A 1 510 ? -7.511 -29.075 -20.168 1.00 28.59 510 ARG A O 1
ATOM 4110 N N . GLN A 1 511 ? -8.083 -28.071 -22.093 1.00 41.88 511 GLN A N 1
ATOM 4111 C CA . GLN A 1 511 ? -8.786 -26.938 -21.489 1.00 41.88 511 GLN A CA 1
ATOM 4112 C C . GLN A 1 511 ? -10.273 -27.291 -21.364 1.00 41.88 511 GLN A C 1
ATOM 4114 O O . GLN A 1 511 ? -10.966 -27.356 -22.372 1.00 41.88 511 GLN A O 1
ATOM 4119 N N . ILE A 1 512 ? -10.703 -27.558 -20.133 1.00 29.67 512 ILE A N 1
ATOM 4120 C CA . ILE A 1 512 ? -12.040 -27.460 -19.511 1.00 29.67 512 ILE A CA 1
ATOM 4121 C C . ILE A 1 512 ? -11.751 -27.820 -18.041 1.00 29.67 512 ILE A C 1
ATOM 4123 O O . ILE A 1 512 ? -10.999 -28.773 -17.818 1.00 29.67 512 ILE A O 1
ATOM 4127 N N . PRO A 1 513 ? -12.247 -27.082 -17.033 1.00 29.59 513 PRO A N 1
ATOM 4128 C CA . PRO A 1 513 ? -11.926 -27.399 -15.645 1.00 29.59 513 PRO A CA 1
ATOM 4129 C C . PRO A 1 513 ? -12.551 -28.748 -15.251 1.00 29.59 513 PRO A C 1
ATOM 4131 O O . PRO A 1 513 ? -13.767 -28.897 -15.385 1.00 29.59 513 PRO A O 1
ATOM 4134 N N . PRO A 1 514 ? -11.778 -29.724 -14.737 1.00 25.75 514 PRO A N 1
ATOM 4135 C CA . PRO A 1 514 ? -12.360 -30.886 -14.088 1.00 25.75 514 PRO A CA 1
ATOM 4136 C C . PRO A 1 514 ? -12.939 -30.446 -12.742 1.00 25.75 514 PRO A C 1
ATOM 4138 O O . PRO A 1 514 ? -12.242 -30.326 -11.736 1.00 25.75 514 PRO A O 1
ATOM 4141 N N . SER A 1 515 ? -14.241 -30.182 -12.728 1.00 29.14 515 SER A N 1
ATOM 4142 C CA . SER A 1 515 ? -15.030 -30.332 -11.514 1.00 29.14 515 SER A CA 1
ATOM 4143 C C . SER A 1 515 ? -15.093 -31.818 -11.133 1.00 29.14 515 SER A C 1
ATOM 4145 O O . SER A 1 515 ? -15.245 -32.678 -11.998 1.00 29.14 515 SER A O 1
ATOM 4147 N N . SER A 1 516 ? -15.050 -32.087 -9.822 1.00 30.16 516 SER A N 1
ATOM 4148 C CA . SER A 1 516 ? -15.134 -33.397 -9.140 1.00 30.16 516 SER A CA 1
ATOM 4149 C C . SER A 1 516 ? -13.863 -34.275 -9.095 1.00 30.16 516 SER A C 1
ATOM 4151 O O . SER A 1 516 ? -13.141 -34.399 -10.078 1.00 30.16 516 SER A O 1
ATOM 4153 N N . LEU A 1 517 ? -13.663 -34.904 -7.917 1.00 26.03 517 LEU A N 1
ATOM 4154 C CA . LEU A 1 517 ? -12.533 -35.752 -7.469 1.00 26.03 517 LEU A CA 1
ATOM 4155 C C . LEU A 1 517 ? -11.232 -34.970 -7.143 1.00 26.03 517 LEU A C 1
ATOM 4157 O O . LEU A 1 517 ? -10.339 -34.881 -7.974 1.00 26.03 517 LEU A O 1
ATOM 4161 N N . MET A 1 518 ? -11.040 -34.386 -5.949 1.00 25.97 518 MET A N 1
ATOM 4162 C CA . MET A 1 518 ? -11.721 -34.571 -4.650 1.00 25.97 518 MET A CA 1
ATOM 4163 C C . MET A 1 518 ? -12.174 -33.222 -4.044 1.00 25.97 518 MET A C 1
ATOM 4165 O O . MET A 1 518 ? -11.417 -32.256 -4.062 1.00 25.97 518 MET A O 1
ATOM 4169 N N . GLY A 1 519 ? -13.384 -33.160 -3.472 1.00 24.50 519 GLY A N 1
ATOM 4170 C CA . GLY A 1 519 ? -13.724 -32.186 -2.412 1.00 24.50 519 GLY A CA 1
ATOM 4171 C C . GLY A 1 519 ? -13.405 -32.804 -1.040 1.00 24.50 519 GLY A C 1
ATOM 4172 O O . GLY A 1 519 ? -13.148 -34.001 -0.981 1.00 24.50 519 GLY A O 1
ATOM 4173 N N . VAL A 1 520 ? -13.420 -32.110 0.099 1.00 26.92 520 VAL A N 1
ATOM 4174 C CA . VAL A 1 520 ? -13.928 -30.769 0.470 1.00 26.92 520 VAL A CA 1
ATOM 4175 C C . VAL A 1 520 ? -13.071 -30.296 1.678 1.00 26.92 520 VAL A C 1
ATOM 4177 O O . VAL A 1 520 ? -12.535 -31.140 2.385 1.00 26.92 520 VAL A O 1
ATOM 4180 N N . PHE A 1 521 ? -12.851 -29.013 1.989 1.00 29.59 521 PHE A N 1
ATOM 4181 C CA . PHE A 1 521 ? -13.501 -27.776 1.541 1.00 29.59 521 PHE A CA 1
ATOM 4182 C C . PHE A 1 521 ? -12.492 -26.664 1.188 1.00 29.59 521 PHE A C 1
ATOM 4184 O O . PHE A 1 521 ? -11.489 -26.474 1.866 1.00 29.59 521 PHE A O 1
ATOM 4191 N N . SER A 1 522 ? -12.844 -25.848 0.193 1.00 30.36 522 SER A N 1
ATOM 4192 C CA . SER A 1 522 ? -12.463 -24.433 0.081 1.00 30.36 522 SER A CA 1
ATOM 4193 C C . SER A 1 522 ? -13.534 -23.769 -0.782 1.00 30.36 522 SER A C 1
ATOM 4195 O O . SER A 1 522 ? -13.714 -24.133 -1.948 1.00 30.36 522 SER A O 1
ATOM 4197 N N . SER A 1 523 ? -14.340 -22.883 -0.197 1.00 33.78 523 SER A N 1
ATOM 4198 C CA . SER A 1 523 ? -15.394 -22.188 -0.934 1.00 33.78 523 SER A CA 1
ATOM 4199 C C . SER A 1 523 ? -14.758 -21.210 -1.915 1.00 33.78 523 SER A C 1
ATOM 4201 O O . SER A 1 523 ? -14.053 -20.291 -1.495 1.00 33.78 523 SER A O 1
ATOM 4203 N N . LYS A 1 524 ? -15.046 -21.364 -3.215 1.00 46.81 524 LYS A N 1
ATOM 4204 C CA . LYS A 1 524 ? -14.782 -20.291 -4.183 1.00 46.81 524 LYS A CA 1
ATOM 4205 C C . LYS A 1 524 ? -15.416 -18.995 -3.655 1.00 46.81 524 LYS A C 1
ATOM 4207 O O . LYS A 1 524 ? -16.543 -19.079 -3.160 1.00 46.81 524 LYS A O 1
ATOM 4212 N N . PRO A 1 525 ? -14.753 -17.832 -3.778 1.00 56.31 525 PRO A N 1
ATOM 4213 C CA . PRO A 1 525 ? -15.359 -16.564 -3.399 1.00 56.31 525 PRO A CA 1
ATOM 4214 C C . PRO A 1 525 ? -16.699 -16.405 -4.122 1.00 56.31 525 PRO A C 1
ATOM 4216 O O . PRO A 1 525 ? -16.768 -16.518 -5.349 1.00 56.31 525 PRO A O 1
ATOM 4219 N N . VAL A 1 526 ? -17.773 -16.236 -3.353 1.00 76.75 526 VAL A N 1
ATOM 4220 C CA . VAL A 1 526 ? -19.129 -16.144 -3.898 1.00 76.75 526 VAL A CA 1
ATOM 4221 C C . VAL A 1 526 ? -19.287 -14.753 -4.495 1.00 76.75 526 VAL A C 1
ATOM 4223 O O . VAL A 1 526 ? -19.194 -13.759 -3.780 1.00 76.75 526 VAL A O 1
ATOM 4226 N N . GLN A 1 527 ? -19.502 -14.677 -5.808 1.00 86.44 527 GLN A N 1
ATOM 4227 C CA . GLN A 1 527 ? -19.847 -13.410 -6.449 1.00 86.44 527 GLN A CA 1
ATOM 4228 C C . GLN A 1 527 ? -21.259 -12.981 -6.019 1.00 86.44 527 GLN A C 1
ATOM 4230 O O . GLN A 1 527 ? -22.140 -13.846 -5.941 1.00 86.44 527 GLN A O 1
ATOM 4235 N N . PRO A 1 528 ? -21.518 -11.680 -5.784 1.00 87.75 528 PRO A N 1
ATOM 4236 C CA . PRO A 1 528 ? -22.860 -11.212 -5.470 1.00 87.75 528 PRO A CA 1
ATOM 4237 C C . PRO A 1 528 ? -23.840 -11.530 -6.603 1.00 87.75 528 PRO A C 1
ATOM 4239 O O . PRO A 1 528 ? -23.492 -11.432 -7.785 1.00 87.75 528 PRO A O 1
ATOM 4242 N N . VAL A 1 529 ? -25.069 -11.885 -6.222 1.00 85.31 529 VAL A N 1
ATOM 4243 C CA . VAL A 1 529 ? -26.151 -12.282 -7.134 1.00 85.31 529 VAL A CA 1
ATOM 4244 C C . VAL A 1 529 ? -26.365 -11.215 -8.213 1.00 85.31 529 VAL A C 1
ATOM 4246 O O . VAL A 1 529 ? -26.447 -10.025 -7.911 1.00 85.31 529 VAL A O 1
ATOM 4249 N N . ALA A 1 530 ? -26.461 -11.643 -9.474 1.00 85.81 530 ALA A N 1
ATOM 4250 C CA . ALA A 1 530 ? -26.750 -10.749 -10.590 1.00 85.81 530 ALA A CA 1
ATOM 4251 C C . ALA A 1 530 ? -28.158 -10.148 -10.444 1.00 85.81 530 ALA A C 1
ATOM 4253 O O . ALA A 1 530 ? -29.140 -10.877 -10.283 1.00 85.81 530 ALA A O 1
ATOM 4254 N N . ILE A 1 531 ? -28.257 -8.821 -10.507 1.00 91.12 531 ILE A N 1
ATOM 4255 C CA . ILE A 1 531 ? -29.519 -8.096 -10.336 1.00 91.12 531 ILE A CA 1
ATOM 4256 C C . ILE A 1 531 ? -30.171 -7.899 -11.719 1.00 91.12 531 ILE A C 1
ATOM 4258 O O . ILE A 1 531 ? -29.564 -7.258 -12.575 1.00 91.12 531 ILE A O 1
ATOM 4262 N N . PRO A 1 532 ? -31.402 -8.398 -11.973 1.00 90.81 532 PRO A N 1
ATOM 4263 C CA . PRO A 1 532 ? -31.995 -8.400 -13.319 1.00 90.81 532 PRO A CA 1
ATOM 4264 C C . PRO A 1 532 ? -32.232 -7.027 -13.967 1.00 90.81 532 PRO A C 1
ATOM 4266 O O . PRO A 1 532 ? -32.474 -6.963 -15.169 1.00 90.81 532 PRO A O 1
ATOM 4269 N N . SER A 1 533 ? -32.204 -5.936 -13.195 1.00 92.75 533 SER A N 1
ATOM 4270 C CA . SER A 1 533 ? -32.309 -4.568 -13.720 1.00 92.75 533 SER A CA 1
ATOM 4271 C C . SER A 1 533 ? -30.991 -4.003 -14.256 1.00 92.75 533 SER A C 1
ATOM 4273 O O . SER A 1 533 ? -30.993 -2.921 -14.845 1.00 92.75 533 SER A O 1
ATOM 4275 N N . ASP A 1 534 ? -29.864 -4.667 -14.008 1.00 94.88 534 ASP A N 1
ATOM 4276 C CA . ASP A 1 534 ? -28.549 -4.141 -14.358 1.00 94.88 534 ASP A CA 1
ATOM 4277 C C . ASP A 1 534 ? -28.259 -4.348 -15.850 1.00 94.88 534 ASP A C 1
ATOM 4279 O O . ASP A 1 534 ? -28.537 -5.394 -16.436 1.00 94.88 534 ASP A O 1
ATOM 4283 N N . THR A 1 535 ? -27.668 -3.338 -16.488 1.00 95.44 535 THR A N 1
ATOM 4284 C CA . THR A 1 535 ? -27.166 -3.469 -17.860 1.00 95.44 535 THR A CA 1
ATOM 4285 C C . THR A 1 535 ? -25.827 -4.203 -17.810 1.00 95.44 535 THR A C 1
ATOM 4287 O O . THR A 1 535 ? -24.883 -3.677 -17.224 1.00 95.44 535 THR A O 1
ATOM 4290 N N . VAL A 1 536 ? -25.734 -5.399 -18.399 1.00 95.00 536 VAL A N 1
ATOM 4291 C CA . VAL A 1 536 ? -24.495 -6.198 -18.410 1.00 95.00 536 VAL A CA 1
ATOM 4292 C C . VAL A 1 536 ? -23.698 -5.942 -19.692 1.00 95.00 536 VAL A C 1
ATOM 4294 O O . VAL A 1 536 ? -24.248 -6.037 -20.788 1.00 95.00 536 VAL A O 1
ATOM 4297 N N . VAL A 1 537 ? -22.406 -5.623 -19.564 1.00 92.62 537 VAL A N 1
ATOM 4298 C CA . VAL A 1 537 ? -21.493 -5.339 -20.692 1.00 92.62 537 VAL A CA 1
ATOM 4299 C C . VAL A 1 537 ? -20.147 -6.043 -20.471 1.00 92.62 537 VAL A C 1
ATOM 4301 O O . VAL A 1 537 ? -19.497 -5.806 -19.455 1.00 92.62 537 VAL A O 1
ATOM 4304 N N . GLU A 1 538 ? -19.693 -6.889 -21.405 1.00 90.50 538 GLU A N 1
ATOM 4305 C CA . GLU A 1 538 ? -18.370 -7.544 -21.312 1.00 90.50 538 GLU A CA 1
ATOM 4306 C C . GLU A 1 538 ? -17.236 -6.501 -21.412 1.00 90.50 538 GLU A C 1
ATOM 4308 O O . GLU A 1 538 ? -17.286 -5.587 -22.240 1.00 90.50 538 GLU A O 1
ATOM 4313 N N . LEU A 1 539 ? -16.189 -6.631 -20.589 1.00 89.94 539 LEU A N 1
ATOM 4314 C CA . LEU A 1 539 ? -15.014 -5.764 -20.666 1.00 89.94 539 LEU A CA 1
ATOM 4315 C C . LEU A 1 539 ? -14.136 -6.163 -21.860 1.00 89.94 539 LEU A C 1
ATOM 4317 O O . LEU A 1 539 ? -13.699 -7.312 -21.966 1.00 89.94 539 LEU A O 1
ATOM 4321 N N . GLY A 1 540 ? -13.837 -5.195 -22.731 1.00 86.00 540 GLY A N 1
ATOM 4322 C CA . GLY A 1 540 ? -13.030 -5.397 -23.937 1.00 86.00 540 GLY A CA 1
ATOM 4323 C C . GLY A 1 540 ? -11.648 -6.020 -23.656 1.00 86.00 540 GLY A C 1
ATOM 4324 O O . GLY A 1 540 ? -11.038 -5.712 -22.624 1.00 86.00 540 GLY A O 1
ATOM 4325 N N . PRO A 1 541 ? -11.098 -6.868 -24.554 1.00 83.88 541 PRO A N 1
ATOM 4326 C CA . PRO A 1 541 ? -9.857 -7.611 -24.303 1.00 83.88 541 PRO A CA 1
ATOM 4327 C C . PRO A 1 541 ? -8.622 -6.754 -23.982 1.00 83.88 541 PRO A C 1
ATOM 4329 O O . PRO A 1 541 ? -7.685 -7.253 -23.364 1.00 83.88 541 PRO A O 1
ATOM 4332 N N . THR A 1 542 ? -8.596 -5.479 -24.390 1.00 82.69 542 THR A N 1
ATOM 4333 C CA . THR A 1 542 ? -7.493 -4.551 -24.076 1.00 82.69 542 THR A CA 1
ATOM 4334 C C . THR A 1 542 ? -7.512 -4.074 -22.623 1.00 82.69 542 THR A C 1
ATOM 4336 O O . THR A 1 542 ? -6.451 -3.821 -22.055 1.00 82.69 542 THR A O 1
ATOM 4339 N N . GLY A 1 543 ? -8.697 -3.970 -22.010 1.00 84.31 543 GLY A N 1
ATOM 4340 C CA . GLY A 1 543 ? -8.861 -3.664 -20.588 1.00 84.31 543 GLY A CA 1
ATOM 4341 C C . GLY A 1 543 ? -8.774 -4.905 -19.701 1.00 84.31 543 GLY A C 1
ATOM 4342 O O . GLY A 1 543 ? -8.317 -4.819 -18.565 1.00 84.31 543 GLY A O 1
ATOM 4343 N N . ASP A 1 544 ? -9.153 -6.071 -20.226 1.00 88.25 544 ASP A N 1
ATOM 4344 C CA . ASP A 1 544 ? -9.266 -7.321 -19.471 1.00 88.25 544 ASP A CA 1
ATOM 4345 C C . ASP A 1 544 ? -7.981 -8.182 -19.478 1.00 88.25 544 ASP A C 1
ATOM 4347 O O . ASP A 1 544 ? -8.001 -9.372 -19.800 1.00 88.25 544 ASP A O 1
ATOM 4351 N N . THR A 1 545 ? -6.833 -7.580 -19.144 1.00 85.06 545 THR A N 1
ATOM 4352 C CA . THR A 1 545 ? -5.525 -8.270 -19.123 1.00 85.06 545 THR A CA 1
ATOM 4353 C C . THR A 1 545 ? -5.055 -8.599 -17.704 1.00 85.06 545 THR A C 1
ATOM 4355 O O . THR A 1 545 ? -5.387 -7.897 -16.753 1.00 85.06 545 THR A O 1
ATOM 4358 N N . ILE A 1 546 ? -4.218 -9.637 -17.553 1.00 80.62 546 ILE A N 1
ATOM 4359 C CA . ILE A 1 546 ? -3.665 -10.065 -16.250 1.00 80.62 546 ILE A CA 1
ATOM 4360 C C . ILE A 1 546 ? -2.966 -8.900 -15.524 1.00 80.62 546 ILE A C 1
ATOM 4362 O O . ILE A 1 546 ? -3.181 -8.702 -14.334 1.00 80.62 546 ILE A O 1
ATOM 4366 N N . ILE A 1 547 ? -2.180 -8.093 -16.245 1.00 80.31 547 ILE A N 1
ATOM 4367 C CA . ILE A 1 547 ? -1.434 -6.965 -15.664 1.00 80.31 547 ILE A CA 1
ATOM 4368 C C . ILE A 1 547 ? -2.390 -5.892 -15.123 1.00 80.31 547 ILE A C 1
ATOM 4370 O O . ILE A 1 547 ? -2.193 -5.403 -14.014 1.00 80.31 547 ILE A O 1
ATOM 4374 N N . LEU A 1 548 ? -3.438 -5.543 -15.879 1.00 87.25 548 LEU A N 1
ATOM 4375 C CA . LEU A 1 548 ? -4.407 -4.520 -15.468 1.00 87.25 548 LEU A CA 1
ATOM 4376 C C . LEU A 1 548 ? -5.316 -5.010 -14.333 1.00 87.25 548 LEU A C 1
ATOM 4378 O O . LEU A 1 548 ? -5.632 -4.231 -13.437 1.00 87.25 548 LEU A O 1
ATOM 4382 N N . ARG A 1 549 ? -5.684 -6.300 -14.339 1.00 89.94 549 ARG A N 1
ATOM 4383 C CA . ARG A 1 549 ? -6.419 -6.973 -13.254 1.00 89.94 549 ARG A CA 1
ATOM 4384 C C . ARG A 1 549 ? -5.655 -6.967 -11.929 1.00 89.94 549 ARG A C 1
ATOM 4386 O O . ARG A 1 549 ? -6.273 -6.817 -10.884 1.00 89.94 549 ARG A O 1
ATOM 4393 N N . SER A 1 550 ? -4.334 -7.132 -11.966 1.00 85.88 550 SER A N 1
ATOM 4394 C CA . SER A 1 550 ? -3.496 -7.179 -10.762 1.00 85.88 550 SER A CA 1
ATOM 4395 C C . SER A 1 550 ? -3.204 -5.812 -10.137 1.00 85.88 550 SER A C 1
ATOM 4397 O O . SER A 1 550 ? -2.659 -5.794 -9.040 1.00 85.88 550 SER A O 1
ATOM 4399 N N . LEU A 1 551 ? -3.497 -4.692 -10.808 1.00 88.62 551 LEU A N 1
ATOM 4400 C CA . LEU A 1 551 ? -2.970 -3.365 -10.472 1.00 88.62 551 LEU A CA 1
ATOM 4401 C C . LEU A 1 551 ? -4.078 -2.396 -10.033 1.00 88.62 551 LEU A C 1
ATOM 4403 O O . LEU A 1 551 ? -4.884 -1.954 -10.851 1.00 88.62 551 LEU A O 1
ATOM 4407 N N . VAL A 1 552 ? -4.068 -2.009 -8.757 1.00 91.56 552 VAL A N 1
ATOM 4408 C CA . VAL A 1 552 ? -4.876 -0.903 -8.218 1.00 91.56 552 VAL A CA 1
ATOM 4409 C C . VAL A 1 552 ? -4.017 0.355 -8.159 1.00 91.56 552 VAL A C 1
ATOM 4411 O O . VAL A 1 552 ? -2.897 0.315 -7.650 1.00 91.56 552 VAL A O 1
ATOM 4414 N N . ILE A 1 553 ? -4.538 1.474 -8.665 1.00 91.69 553 ILE A N 1
ATOM 4415 C CA . ILE A 1 553 ? -3.888 2.787 -8.599 1.00 91.69 553 ILE A CA 1
ATOM 4416 C C . ILE A 1 553 ? -4.647 3.671 -7.618 1.00 91.69 553 ILE A C 1
ATOM 4418 O O . ILE A 1 553 ? -5.852 3.849 -7.776 1.00 91.69 553 ILE A O 1
ATOM 4422 N N . ASP A 1 554 ? -3.910 4.292 -6.700 1.00 93.69 554 ASP A N 1
ATOM 4423 C CA . ASP A 1 554 ? -4.346 5.483 -5.970 1.00 93.69 554 ASP A CA 1
ATOM 4424 C C . ASP A 1 554 ? -3.763 6.691 -6.687 1.00 93.69 554 ASP A C 1
ATOM 4426 O O . ASP A 1 554 ? -2.558 6.740 -6.939 1.00 93.69 554 ASP A O 1
ATOM 4430 N N . PHE A 1 555 ? -4.596 7.652 -7.057 1.00 94.38 555 PHE A N 1
ATOM 4431 C CA . PHE A 1 555 ? -4.151 8.842 -7.765 1.00 94.38 555 PHE A CA 1
ATOM 4432 C C . PHE A 1 555 ? -4.589 10.089 -7.007 1.00 94.38 555 PHE A C 1
ATOM 4434 O O . PHE A 1 555 ? -5.768 10.447 -7.019 1.00 94.38 555 PHE A O 1
ATOM 4441 N N . THR A 1 556 ? -3.625 10.716 -6.336 1.00 95.44 556 THR A N 1
ATOM 4442 C CA . THR A 1 556 ? -3.855 11.736 -5.315 1.00 95.44 556 THR A CA 1
ATOM 4443 C C . THR A 1 556 ? -3.506 13.120 -5.848 1.00 95.44 556 THR A C 1
ATOM 4445 O O . THR A 1 556 ? -2.390 13.369 -6.309 1.00 95.44 556 THR A O 1
ATOM 4448 N N . LEU A 1 557 ? -4.476 14.028 -5.772 1.00 95.94 557 LEU A N 1
ATOM 4449 C CA . LEU A 1 557 ? -4.372 15.439 -6.128 1.00 95.94 557 LEU A CA 1
ATOM 4450 C C . LEU A 1 557 ? -4.235 16.270 -4.848 1.00 95.94 557 LEU A C 1
ATOM 4452 O O . LEU A 1 557 ? -5.137 16.248 -4.012 1.00 95.94 557 LEU A O 1
ATOM 4456 N N . CYS A 1 558 ? -3.142 17.016 -4.696 1.00 94.50 558 CYS A N 1
ATOM 4457 C CA . CYS A 1 558 ? -2.935 17.933 -3.572 1.00 94.50 558 CYS A CA 1
ATOM 4458 C C . CYS A 1 558 ? -3.198 19.378 -4.018 1.00 94.50 558 CYS A C 1
ATOM 4460 O O . CYS A 1 558 ? -2.548 19.858 -4.949 1.00 94.50 558 CYS A O 1
ATOM 4462 N N . PHE A 1 559 ? -4.109 20.075 -3.342 1.00 94.12 559 PHE A N 1
ATOM 4463 C CA . PHE A 1 559 ? -4.469 21.477 -3.573 1.00 94.12 559 PHE A CA 1
ATOM 4464 C C . PHE A 1 559 ? -3.970 22.352 -2.415 1.00 94.12 559 PHE A C 1
ATOM 4466 O O . PHE A 1 559 ? -4.011 21.921 -1.264 1.00 94.12 559 PHE A O 1
ATOM 4473 N N . ASP A 1 560 ? -3.560 23.589 -2.712 1.00 91.44 560 ASP A N 1
ATOM 4474 C CA . ASP A 1 560 ? -3.168 24.595 -1.701 1.00 91.44 560 ASP A CA 1
ATOM 4475 C C . ASP A 1 560 ? -4.398 25.389 -1.204 1.00 91.44 560 ASP A C 1
ATOM 4477 O O . ASP A 1 560 ? -4.284 26.497 -0.688 1.00 91.44 560 ASP A O 1
ATOM 4481 N N . GLU A 1 561 ? -5.595 24.873 -1.475 1.00 91.38 561 GLU A N 1
ATOM 4482 C CA . GLU A 1 561 ? -6.877 25.525 -1.271 1.00 91.38 561 GLU A CA 1
ATOM 4483 C C . GLU A 1 561 ? -7.825 24.573 -0.544 1.00 91.38 561 GLU A C 1
ATOM 4485 O O . GLU A 1 561 ? -7.770 23.356 -0.741 1.00 91.38 561 GLU A O 1
ATOM 4490 N N . VAL A 1 562 ? -8.739 25.126 0.256 1.00 93.44 562 VAL A N 1
ATOM 4491 C CA . VAL A 1 562 ? -9.805 24.337 0.886 1.00 93.44 562 VAL A CA 1
ATOM 4492 C C . VAL A 1 562 ? -10.957 24.190 -0.108 1.00 93.44 562 VAL A C 1
ATOM 4494 O O . VAL A 1 562 ? -11.609 25.180 -0.462 1.00 93.44 562 VAL A O 1
ATOM 4497 N N . LEU A 1 563 ? -11.197 22.960 -0.569 1.00 95.88 563 LEU A N 1
ATOM 4498 C CA . LEU A 1 563 ? -12.293 22.616 -1.479 1.00 95.88 563 LEU A CA 1
ATOM 4499 C C . LEU A 1 563 ? -13.509 22.096 -0.701 1.00 95.88 563 LEU A C 1
ATOM 4501 O O . LEU A 1 563 ? -13.357 21.408 0.304 1.00 95.88 563 LEU A O 1
ATOM 4505 N N . ASP A 1 564 ? -14.716 22.369 -1.197 1.00 96.62 564 ASP A N 1
ATOM 4506 C CA . ASP A 1 564 ? -15.973 21.864 -0.641 1.00 96.62 564 ASP A CA 1
ATOM 4507 C C . ASP A 1 564 ? -16.151 20.363 -0.968 1.00 96.62 564 ASP A C 1
ATOM 4509 O O . ASP A 1 564 ? -16.454 20.012 -2.120 1.00 96.62 564 ASP A O 1
ATOM 4513 N N . PRO A 1 565 ? -16.029 19.455 0.020 1.00 96.69 565 PRO A N 1
ATOM 4514 C CA . PRO A 1 565 ? -16.118 18.015 -0.211 1.00 96.69 565 PRO A CA 1
ATOM 4515 C C . PRO A 1 565 ? -17.524 17.574 -0.650 1.00 96.69 565 PRO A C 1
ATOM 4517 O O . PRO A 1 565 ? -17.657 16.574 -1.362 1.00 96.69 565 PRO A O 1
ATOM 4520 N N . LYS A 1 566 ? -18.575 18.326 -0.286 1.00 96.19 566 LYS A N 1
ATOM 4521 C CA . LYS A 1 566 ? -19.972 18.040 -0.647 1.00 96.19 566 LYS A CA 1
ATOM 4522 C C . LYS A 1 566 ? -20.262 18.459 -2.083 1.00 96.19 566 LYS A C 1
ATOM 4524 O O . LYS A 1 566 ? -20.928 17.714 -2.798 1.00 96.19 566 LYS A O 1
ATOM 4529 N N . ARG A 1 567 ? -19.730 19.596 -2.548 1.00 97.25 567 ARG A N 1
ATOM 4530 C CA . ARG A 1 567 ? -19.849 20.007 -3.963 1.00 97.25 567 ARG A CA 1
ATOM 4531 C C . ARG A 1 567 ? -19.036 19.109 -4.887 1.00 97.25 567 ARG A C 1
ATOM 4533 O O . ARG A 1 567 ? -19.527 18.764 -5.962 1.00 97.25 567 ARG A O 1
ATOM 4540 N N . LEU A 1 568 ? -17.849 18.670 -4.461 1.00 97.88 568 LEU A N 1
ATOM 4541 C CA . LEU A 1 568 ? -17.070 17.650 -5.173 1.00 97.88 568 LEU A CA 1
ATOM 4542 C C . LEU A 1 568 ? -17.875 16.351 -5.327 1.00 97.88 568 LEU A C 1
ATOM 4544 O O . LEU A 1 568 ? -18.075 15.891 -6.451 1.00 97.88 568 LEU A O 1
ATOM 4548 N N . ARG A 1 569 ? -18.415 15.816 -4.225 1.00 97.69 569 ARG A N 1
ATOM 4549 C CA . ARG A 1 569 ? -19.257 14.611 -4.227 1.00 97.69 569 ARG A CA 1
ATOM 4550 C C . ARG A 1 569 ? -20.503 14.764 -5.105 1.00 97.69 569 ARG A C 1
ATOM 4552 O O . ARG A 1 569 ? -20.678 13.997 -6.048 1.00 97.69 569 ARG A O 1
ATOM 4559 N N . GLY A 1 570 ? -21.340 15.765 -4.833 1.00 97.25 570 GLY A N 1
ATOM 4560 C CA . GLY A 1 570 ? -22.635 15.931 -5.498 1.00 97.25 570 GLY A CA 1
ATOM 4561 C C . GLY A 1 570 ? -22.522 16.190 -7.004 1.00 97.25 570 GLY A C 1
ATOM 4562 O O . GLY A 1 570 ? -23.352 15.719 -7.777 1.00 97.25 570 GLY A O 1
ATOM 4563 N N . SER A 1 571 ? -21.464 16.873 -7.454 1.00 98.12 571 SER A N 1
ATOM 4564 C CA . SER A 1 571 ? -21.207 17.058 -8.890 1.00 98.12 571 SER A CA 1
ATOM 4565 C C . SER A 1 571 ? -20.750 15.774 -9.592 1.00 98.12 571 SER A C 1
ATOM 4567 O O . SER A 1 571 ? -21.108 15.560 -10.754 1.00 98.12 571 SER A O 1
ATOM 4569 N N . LEU A 1 572 ? -20.020 14.887 -8.908 1.00 98.25 572 LEU A N 1
ATOM 4570 C CA . LEU A 1 572 ? -19.662 13.575 -9.450 1.00 98.25 572 LEU A CA 1
ATOM 4571 C C . LEU A 1 572 ? -20.874 12.632 -9.477 1.00 98.25 572 LEU A C 1
ATOM 4573 O O . LEU A 1 572 ? -21.083 11.931 -10.465 1.00 98.25 572 LEU A O 1
ATOM 4577 N N . GLU A 1 573 ? -21.718 12.665 -8.439 1.00 97.56 573 GLU A N 1
ATOM 4578 C CA . GLU A 1 573 ? -22.986 11.920 -8.393 1.00 97.56 573 GLU A CA 1
ATOM 4579 C C . GLU A 1 573 ? -23.922 12.375 -9.524 1.00 97.56 573 GLU A C 1
ATOM 4581 O O . GLU A 1 573 ? -24.488 11.540 -10.233 1.00 97.56 573 GLU A O 1
ATOM 4586 N N . ALA A 1 574 ? -24.032 13.686 -9.763 1.00 97.56 574 ALA A N 1
ATOM 4587 C CA . ALA A 1 574 ? -24.798 14.241 -10.878 1.00 97.56 574 ALA A CA 1
ATOM 4588 C C . ALA A 1 574 ? -24.238 13.818 -12.249 1.00 97.56 574 ALA A C 1
ATOM 4590 O O . ALA A 1 574 ? -25.017 13.469 -13.136 1.00 97.56 574 ALA A O 1
ATOM 4591 N N . LEU A 1 575 ? -22.907 13.776 -12.414 1.00 97.94 575 LEU A N 1
ATOM 4592 C CA . LEU A 1 575 ? -22.274 13.267 -13.635 1.00 97.94 575 LEU A CA 1
ATOM 4593 C C . LEU A 1 575 ? -22.609 11.791 -13.870 1.00 97.94 575 LEU A C 1
ATOM 4595 O O . LEU A 1 575 ? -22.995 11.420 -14.971 1.00 97.94 575 LEU A O 1
ATOM 4599 N N . PHE A 1 576 ? -22.480 10.937 -12.855 1.00 97.00 576 PHE A N 1
ATOM 4600 C CA . PHE A 1 576 ? -22.718 9.500 -13.018 1.00 97.00 576 PHE A CA 1
ATOM 4601 C C . PHE A 1 576 ? -24.196 9.197 -13.308 1.00 97.00 576 PHE A C 1
ATOM 4603 O O . PHE A 1 576 ? -24.494 8.245 -14.021 1.00 97.00 576 PHE A O 1
ATOM 4610 N N . ASN A 1 577 ? -25.128 10.028 -12.837 1.00 95.56 577 ASN A N 1
ATOM 4611 C CA . ASN A 1 577 ? -26.543 9.936 -13.209 1.00 95.56 577 ASN A CA 1
ATOM 4612 C C . ASN A 1 577 ? -26.864 10.526 -14.605 1.00 95.56 577 ASN A C 1
ATOM 4614 O O . ASN A 1 577 ? -28.005 10.428 -15.058 1.00 95.56 577 ASN A O 1
ATOM 4618 N N . HIS A 1 578 ? -25.895 11.117 -15.313 1.00 95.31 578 HIS A N 1
ATOM 4619 C CA . HIS A 1 578 ? -26.114 11.771 -16.604 1.00 95.31 578 HIS A CA 1
ATOM 4620 C C . HIS A 1 578 ? -25.867 10.831 -17.798 1.00 95.31 578 HIS A C 1
ATOM 4622 O O . HIS A 1 578 ? -24.744 10.649 -18.278 1.00 95.31 578 HIS A O 1
ATOM 4628 N N . GLY A 1 579 ? -26.949 10.239 -18.310 1.00 91.81 579 GLY A N 1
ATOM 4629 C CA . GLY A 1 579 ? -26.928 9.425 -19.528 1.00 91.81 579 GLY A CA 1
ATOM 4630 C C . GLY A 1 579 ? -25.952 8.246 -19.440 1.00 91.81 579 GLY A C 1
ATOM 4631 O O . GLY A 1 579 ? -25.972 7.464 -18.488 1.00 91.81 579 GLY A O 1
ATOM 4632 N N . ASN A 1 580 ? -25.073 8.119 -20.436 1.00 93.12 580 ASN A N 1
ATOM 4633 C CA . ASN A 1 580 ? -24.142 6.991 -20.541 1.00 93.12 580 ASN A CA 1
ATOM 4634 C C . ASN A 1 580 ? -22.981 7.029 -19.524 1.00 93.12 580 ASN A C 1
ATOM 4636 O O . ASN A 1 580 ? -22.302 6.015 -19.348 1.00 93.12 580 ASN A O 1
ATOM 4640 N N . TRP A 1 581 ? -22.777 8.136 -18.794 1.00 95.62 581 TRP A N 1
ATOM 4641 C CA . TRP A 1 581 ? -21.780 8.223 -17.712 1.00 95.62 581 TRP A CA 1
ATOM 4642 C C . TRP A 1 581 ? -22.073 7.277 -16.540 1.00 95.62 581 TRP A C 1
ATOM 4644 O O . TRP A 1 581 ? -21.145 6.865 -15.840 1.00 95.62 581 TRP A O 1
ATOM 4654 N N . ARG A 1 582 ? -23.317 6.787 -16.440 1.00 95.25 582 ARG A N 1
ATOM 4655 C CA . ARG A 1 582 ? -23.741 5.675 -15.571 1.00 95.25 582 ARG A CA 1
ATOM 4656 C C . ARG A 1 582 ? -22.850 4.432 -15.693 1.00 95.25 582 ARG A C 1
ATOM 4658 O O . ARG A 1 582 ? -22.700 3.706 -14.714 1.00 95.25 582 ARG A O 1
ATOM 4665 N N . LYS A 1 583 ? -22.183 4.215 -16.839 1.00 94.94 583 LYS A N 1
ATOM 4666 C CA . LYS A 1 583 ? -21.209 3.123 -17.041 1.00 94.94 583 LYS A CA 1
ATOM 4667 C C . LYS A 1 583 ? -20.082 3.103 -16.003 1.00 94.94 583 LYS A C 1
ATOM 4669 O O . LYS A 1 583 ? -19.577 2.030 -15.694 1.00 94.94 583 LYS A O 1
ATOM 4674 N N . LEU A 1 584 ? -19.690 4.250 -15.448 1.00 95.44 584 LEU A N 1
ATOM 4675 C CA . LEU A 1 584 ? -18.605 4.312 -14.464 1.00 95.44 584 LEU A CA 1
ATOM 4676 C C . LEU A 1 584 ? -19.006 3.833 -13.063 1.00 95.44 584 LEU A C 1
ATOM 4678 O O . LEU A 1 584 ? -18.134 3.437 -12.294 1.00 95.44 584 LEU A O 1
ATOM 4682 N N . GLY A 1 585 ? -20.305 3.770 -12.759 1.00 95.44 585 GLY A N 1
ATOM 4683 C CA . GLY A 1 585 ? -20.820 3.109 -11.557 1.00 95.44 585 GLY A CA 1
ATOM 4684 C C . GLY A 1 585 ? -21.017 1.599 -11.715 1.00 95.44 585 GLY A C 1
ATOM 4685 O O . GLY A 1 585 ? -21.748 0.997 -10.933 1.00 95.44 585 GLY A O 1
ATOM 4686 N N . ALA A 1 586 ? -20.402 0.982 -12.730 1.00 95.31 586 ALA A N 1
ATOM 4687 C CA . ALA A 1 586 ? -20.429 -0.458 -12.956 1.00 95.31 586 ALA A CA 1
ATOM 4688 C C . ALA A 1 586 ? -19.713 -1.251 -11.857 1.00 95.31 586 ALA A C 1
ATOM 4690 O O . ALA A 1 586 ? -18.629 -0.873 -11.398 1.00 95.31 586 ALA A O 1
ATOM 4691 N N . ARG A 1 587 ? -20.294 -2.400 -11.505 1.00 95.62 587 ARG A N 1
ATOM 4692 C CA . ARG A 1 587 ? -19.769 -3.371 -10.535 1.00 95.62 587 ARG A CA 1
ATOM 4693 C C . ARG A 1 587 ? -19.123 -4.513 -11.319 1.00 95.62 587 ARG A C 1
ATOM 4695 O O . ARG A 1 587 ? -19.642 -4.905 -12.365 1.00 95.62 587 ARG A O 1
ATOM 4702 N N . LEU A 1 588 ? -17.974 -5.004 -10.859 1.00 94.94 588 LEU A N 1
ATOM 4703 C CA . LEU A 1 588 ? -17.212 -6.027 -11.581 1.00 94.94 588 LEU A CA 1
ATOM 4704 C C . LEU A 1 588 ? -17.727 -7.429 -11.268 1.00 94.94 588 LEU A C 1
ATOM 4706 O O . LEU A 1 588 ? -17.929 -7.781 -10.107 1.00 94.94 588 LEU A O 1
ATOM 4710 N N . ARG A 1 589 ? -17.876 -8.249 -12.308 1.00 93.94 589 ARG A N 1
ATOM 4711 C CA . ARG A 1 589 ? -18.133 -9.690 -12.205 1.00 93.94 589 ARG A CA 1
ATOM 4712 C C . ARG A 1 589 ? -17.244 -10.470 -13.169 1.00 93.94 589 ARG A C 1
ATOM 4714 O O . ARG A 1 589 ? -16.690 -9.908 -14.111 1.00 93.94 589 ARG A O 1
ATOM 4721 N N . LEU A 1 590 ? -17.115 -11.768 -12.922 1.00 93.31 590 LEU A N 1
ATOM 4722 C CA . LEU A 1 590 ? -16.556 -12.757 -13.838 1.00 93.31 590 LEU A CA 1
ATOM 4723 C C . LEU A 1 590 ? -17.685 -13.611 -14.413 1.00 93.31 590 LEU A C 1
ATOM 4725 O O . LEU A 1 590 ? -18.425 -14.240 -13.653 1.00 93.31 590 LEU A O 1
ATOM 4729 N N . ASN A 1 591 ? -17.756 -13.695 -15.739 1.00 90.62 591 ASN A N 1
ATOM 4730 C CA . ASN A 1 591 ? -18.672 -14.605 -16.425 1.00 90.62 591 ASN A CA 1
ATOM 4731 C C . ASN A 1 591 ? -18.144 -16.050 -16.484 1.00 90.62 591 ASN A C 1
ATOM 4733 O O . ASN A 1 591 ? -17.004 -16.333 -16.104 1.00 90.62 591 ASN A O 1
ATOM 4737 N N . ASP A 1 592 ? -18.944 -16.965 -17.040 1.00 88.56 592 ASP A N 1
ATOM 4738 C CA . ASP A 1 592 ? -18.617 -18.396 -17.187 1.00 88.56 592 ASP A CA 1
ATOM 4739 C C . ASP A 1 592 ? -17.309 -18.678 -17.955 1.00 88.56 592 ASP A C 1
ATOM 4741 O O . ASP A 1 592 ? -16.752 -19.775 -17.875 1.00 88.56 592 ASP A O 1
ATOM 4745 N N . ARG A 1 593 ? -16.798 -17.696 -18.712 1.00 87.25 593 ARG A N 1
ATOM 4746 C CA . ARG A 1 593 ? -15.538 -17.779 -19.469 1.00 87.25 593 ARG A CA 1
ATOM 4747 C C . ARG A 1 593 ? -14.338 -17.211 -18.698 1.00 87.25 593 ARG A C 1
ATOM 4749 O O . ARG A 1 593 ? -13.231 -17.210 -19.231 1.00 87.25 593 ARG A O 1
ATOM 4756 N N . GLY A 1 594 ? -14.537 -16.709 -17.477 1.00 87.00 594 GLY A N 1
ATOM 4757 C CA . GLY A 1 594 ? -13.507 -16.057 -16.661 1.00 87.00 594 GLY A CA 1
ATOM 4758 C C . GLY A 1 594 ? -13.103 -14.660 -17.150 1.00 87.00 594 GLY A C 1
ATOM 4759 O O . GLY A 1 594 ? -12.034 -14.164 -16.777 1.00 87.00 594 GLY A O 1
ATOM 4760 N N . ARG A 1 595 ? -13.925 -14.029 -17.996 1.00 90.38 595 ARG A N 1
ATOM 4761 C CA . ARG A 1 595 ? -13.745 -12.653 -18.489 1.00 90.38 595 ARG A CA 1
ATOM 4762 C C . ARG A 1 595 ? -14.460 -11.672 -17.565 1.00 90.38 595 ARG A C 1
ATOM 4764 O O . ARG A 1 595 ? -15.481 -12.034 -16.980 1.00 90.38 595 ARG A O 1
ATOM 4771 N N . LEU A 1 596 ? -13.910 -10.467 -17.421 1.00 93.75 596 LEU A N 1
ATOM 4772 C CA . LEU A 1 596 ? -14.561 -9.418 -16.639 1.00 93.75 596 LEU A CA 1
ATOM 4773 C C . LEU A 1 596 ? -15.760 -8.849 -17.398 1.00 93.75 596 LEU A C 1
ATOM 4775 O O . LEU A 1 596 ? -15.715 -8.657 -18.613 1.00 93.75 596 LEU A O 1
ATOM 4779 N N . GLU A 1 597 ? -16.812 -8.530 -16.660 1.00 93.50 597 GLU A N 1
ATOM 4780 C CA . GLU A 1 597 ? -17.988 -7.826 -17.157 1.00 93.50 597 GLU A CA 1
ATOM 4781 C C . GLU A 1 597 ? -18.473 -6.782 -16.147 1.00 93.50 597 GLU A C 1
ATOM 4783 O O . GLU A 1 597 ? -18.232 -6.868 -14.939 1.00 93.50 597 GLU A O 1
ATOM 4788 N N . TYR A 1 598 ? -19.128 -5.759 -16.679 1.00 94.94 598 TYR A N 1
ATOM 4789 C CA . TYR A 1 598 ? -19.713 -4.641 -15.958 1.00 94.94 598 TYR A CA 1
ATOM 4790 C C . TYR A 1 598 ? -21.195 -4.898 -15.735 1.00 94.94 598 TYR A C 1
ATOM 4792 O O . TYR A 1 598 ? -21.943 -5.025 -16.700 1.00 94.94 598 TYR A O 1
ATOM 4800 N N . HIS A 1 599 ? -21.622 -4.906 -14.475 1.00 95.94 599 HIS A N 1
ATOM 4801 C CA . HIS A 1 599 ? -23.029 -4.876 -14.078 1.00 95.94 599 HIS A CA 1
ATOM 4802 C C . HIS A 1 599 ? -23.370 -3.426 -13.728 1.00 95.94 599 HIS A C 1
ATOM 4804 O O . HIS A 1 599 ? -22.866 -2.892 -12.738 1.00 95.94 599 HIS A O 1
ATOM 4810 N N . ILE A 1 600 ? -24.126 -2.748 -14.598 1.00 96.25 600 ILE A N 1
ATOM 4811 C CA . ILE A 1 600 ? -24.402 -1.306 -14.510 1.00 96.25 600 ILE A CA 1
ATOM 4812 C C . ILE A 1 600 ? -25.811 -1.079 -13.918 1.00 96.25 600 ILE A C 1
ATOM 4814 O O . ILE A 1 600 ? -26.797 -1.292 -14.634 1.00 96.25 600 ILE A O 1
ATOM 4818 N N . PRO A 1 601 ? -25.943 -0.595 -12.666 1.00 96.06 601 PRO A N 1
ATOM 4819 C CA . PRO A 1 601 ? -27.236 -0.405 -12.000 1.00 96.06 601 PRO A CA 1
ATOM 4820 C C . PRO A 1 601 ? -28.153 0.551 -12.756 1.00 96.06 601 PRO A C 1
ATOM 4822 O O . PRO A 1 601 ? -27.705 1.623 -13.163 1.00 96.06 601 PRO A O 1
ATOM 4825 N N . ALA A 1 602 ? -29.434 0.206 -12.928 1.00 93.00 602 ALA A N 1
ATOM 4826 C CA . ALA A 1 602 ? -30.412 1.048 -13.639 1.00 93.00 602 ALA A CA 1
ATOM 4827 C C . ALA A 1 602 ? -30.535 2.476 -13.064 1.00 93.00 602 ALA A C 1
ATOM 4829 O O . ALA A 1 602 ? -30.765 3.426 -13.808 1.00 93.00 602 ALA A O 1
ATOM 4830 N N . LYS A 1 603 ? -30.343 2.609 -11.749 1.00 93.25 603 LYS A N 1
ATOM 4831 C CA . LYS A 1 603 ? -30.269 3.852 -10.971 1.00 93.25 603 LYS A CA 1
ATOM 4832 C C . LYS A 1 603 ? -29.218 3.684 -9.867 1.00 93.25 603 LYS A C 1
ATOM 4834 O O . LYS A 1 603 ? -28.885 2.549 -9.525 1.00 93.25 603 LYS A O 1
ATOM 4839 N N . PHE A 1 604 ? -28.762 4.789 -9.285 1.00 95.81 604 PHE A N 1
ATOM 4840 C CA . PHE A 1 604 ? -27.963 4.780 -8.059 1.00 95.81 604 PHE A CA 1
ATOM 4841 C C . PHE A 1 604 ? -28.799 5.253 -6.866 1.00 95.81 604 PHE A C 1
ATOM 4843 O O . PHE A 1 604 ? -29.666 6.115 -7.011 1.00 95.81 604 PHE A O 1
ATOM 4850 N N . ASP A 1 605 ? -28.531 4.686 -5.696 1.00 91.12 605 ASP A N 1
ATOM 4851 C CA . ASP A 1 605 ? -29.134 5.027 -4.404 1.00 91.12 605 ASP A CA 1
ATOM 4852 C C . ASP A 1 605 ? -28.129 4.752 -3.268 1.00 91.12 605 ASP A C 1
ATOM 4854 O O . ASP A 1 605 ? -26.954 4.498 -3.534 1.00 91.12 605 ASP A O 1
ATOM 4858 N N . GLU A 1 606 ? -28.551 4.870 -2.006 1.00 89.06 606 GLU A N 1
ATOM 4859 C CA . GLU A 1 606 ? -27.661 4.726 -0.841 1.00 89.06 606 GLU A CA 1
ATOM 4860 C C . GLU A 1 606 ? -27.094 3.305 -0.680 1.00 89.06 606 GLU A C 1
ATOM 4862 O O . GLU A 1 606 ? -25.963 3.152 -0.224 1.00 89.06 606 GLU A O 1
ATOM 4867 N N . GLU A 1 607 ? -27.842 2.273 -1.090 1.00 89.56 607 GLU A N 1
ATOM 4868 C CA . GLU A 1 607 ? -27.384 0.877 -1.059 1.00 89.56 607 GLU A CA 1
ATOM 4869 C C . GLU A 1 607 ? -26.442 0.565 -2.227 1.00 89.56 607 GLU A C 1
ATOM 4871 O O . GLU A 1 607 ? -25.456 -0.157 -2.070 1.00 89.56 607 GLU A O 1
ATOM 4876 N N . ARG A 1 608 ? -26.731 1.118 -3.412 1.00 93.12 608 ARG A N 1
ATOM 4877 C CA . ARG A 1 608 ? -25.949 0.912 -4.636 1.00 93.12 608 ARG A CA 1
ATOM 4878 C C . ARG A 1 608 ? -25.450 2.258 -5.184 1.00 93.12 608 ARG A C 1
ATOM 4880 O O . ARG A 1 608 ? -25.866 2.639 -6.283 1.00 93.12 608 ARG A O 1
ATOM 4887 N N . PRO A 1 609 ? -24.501 2.940 -4.513 1.00 96.25 609 PRO A N 1
ATOM 4888 C CA . PRO A 1 609 ? -24.034 4.268 -4.906 1.00 96.25 609 PRO A CA 1
ATOM 4889 C C . PRO A 1 609 ? -23.230 4.275 -6.214 1.00 96.25 609 PRO A C 1
ATOM 4891 O O . PRO A 1 609 ? -22.671 3.265 -6.652 1.00 96.25 609 PRO A O 1
ATOM 4894 N N . ALA A 1 610 ? -23.157 5.452 -6.836 1.00 96.06 610 ALA A N 1
ATOM 4895 C CA . ALA A 1 610 ? -22.459 5.685 -8.101 1.00 96.06 610 ALA A CA 1
ATOM 4896 C C . ALA A 1 610 ? -20.945 5.401 -8.020 1.00 96.06 610 ALA A C 1
ATOM 4898 O O . ALA A 1 610 ? -20.360 4.839 -8.942 1.00 96.06 610 ALA A O 1
ATOM 4899 N N . PHE A 1 611 ? -20.325 5.774 -6.905 1.00 97.38 611 PHE A N 1
ATOM 4900 C CA . PHE A 1 611 ? -18.929 5.532 -6.546 1.00 97.38 611 PHE A CA 1
ATOM 4901 C C . PHE A 1 611 ? -18.848 5.433 -5.016 1.00 97.38 611 PHE A C 1
ATOM 4903 O O . PHE A 1 611 ? -19.730 5.932 -4.314 1.00 97.38 611 PHE A O 1
ATOM 4910 N N . SER A 1 612 ? -17.813 4.783 -4.495 1.00 96.56 612 SER A N 1
ATOM 4911 C CA . SER A 1 612 ? -17.571 4.731 -3.051 1.00 96.56 612 SER A CA 1
ATOM 4912 C C . SER A 1 612 ? -16.921 6.037 -2.600 1.00 96.56 612 SER A C 1
ATOM 4914 O O . SER A 1 612 ? -16.088 6.587 -3.320 1.00 96.56 612 SER A O 1
ATOM 4916 N N . TYR A 1 613 ? -17.303 6.551 -1.433 1.00 96.00 613 TYR A N 1
ATOM 4917 C CA . TYR A 1 613 ? -16.897 7.879 -0.978 1.00 96.00 613 TYR A CA 1
ATOM 4918 C C . TYR A 1 613 ? -16.557 7.902 0.507 1.00 96.00 613 TYR A C 1
ATOM 4920 O O . TYR A 1 613 ? -17.340 7.421 1.328 1.00 96.00 613 TYR A O 1
ATOM 4928 N N . SER A 1 614 ? -15.466 8.580 0.850 1.00 96.25 614 SER A N 1
ATOM 4929 C CA . SER A 1 614 ? -15.178 9.000 2.217 1.00 96.25 614 SER A CA 1
ATOM 4930 C C . SER A 1 614 ? -14.527 10.379 2.270 1.00 96.25 614 SER A C 1
ATOM 4932 O O . SER A 1 614 ? -13.903 10.856 1.318 1.00 96.25 614 SER A O 1
ATOM 4934 N N . HIS A 1 615 ? -14.703 11.037 3.412 1.00 96.38 615 HIS A N 1
ATOM 4935 C CA . HIS A 1 615 ? -14.158 12.354 3.702 1.00 96.38 615 HIS A CA 1
ATOM 4936 C C . HIS A 1 615 ? -13.669 12.385 5.148 1.00 96.38 615 HIS A C 1
ATOM 4938 O O . HIS A 1 615 ? -14.343 11.867 6.037 1.00 96.38 615 HIS A O 1
ATOM 4944 N N . VAL A 1 616 ? -12.495 12.974 5.358 1.00 93.38 616 VAL A N 1
ATOM 4945 C CA . VAL A 1 616 ? -11.888 13.197 6.670 1.00 93.38 616 VAL A CA 1
ATOM 4946 C C . VAL A 1 616 ? -11.486 14.667 6.768 1.00 93.38 616 VAL A C 1
ATOM 4948 O O . VAL A 1 616 ? -10.910 15.229 5.834 1.00 93.38 616 VAL A O 1
ATOM 4951 N N . GLU A 1 617 ? -11.788 15.297 7.897 1.00 93.00 617 GLU A N 1
ATOM 4952 C CA . GLU A 1 617 ? -11.410 16.677 8.196 1.00 93.00 617 GLU A CA 1
ATOM 4953 C C . GLU A 1 617 ? -10.309 16.683 9.264 1.00 93.00 617 GLU A C 1
ATOM 4955 O O . GLU A 1 617 ? -10.380 15.948 10.245 1.00 93.00 617 GLU A O 1
ATOM 4960 N N . MET A 1 618 ? -9.262 17.472 9.031 1.00 88.38 618 MET A N 1
ATOM 4961 C CA . MET A 1 618 ? -8.072 17.589 9.871 1.00 88.38 618 MET A CA 1
ATOM 4962 C C . MET A 1 618 ? -8.082 18.956 10.554 1.00 88.38 618 MET A C 1
ATOM 4964 O O . MET A 1 618 ? -8.138 19.992 9.887 1.00 88.38 618 MET A O 1
ATOM 4968 N N . SER A 1 619 ? -7.968 18.964 11.881 1.00 87.88 619 SER A N 1
ATOM 4969 C CA . SER A 1 619 ? -8.020 20.166 12.726 1.00 87.88 619 SER A CA 1
ATOM 4970 C C . SER A 1 619 ? -6.818 21.118 12.557 1.00 87.88 619 SER A C 1
ATOM 4972 O O . SER A 1 619 ? -6.866 22.265 13.005 1.00 87.88 619 SER A O 1
ATOM 4974 N N . CYS A 1 620 ? -5.755 20.679 11.876 1.00 87.75 620 CYS A N 1
ATOM 4975 C CA . CYS A 1 620 ? -4.487 21.392 11.698 1.00 87.75 620 CYS A CA 1
ATOM 4976 C C . CYS A 1 620 ? -4.262 21.917 10.264 1.00 87.75 620 CYS A C 1
ATOM 4978 O O . CYS A 1 620 ? -5.090 21.755 9.358 1.00 87.75 620 CYS A O 1
ATOM 4980 N N . LYS A 1 621 ? -3.130 22.590 10.030 1.00 90.44 621 LYS A N 1
ATOM 4981 C CA . LYS A 1 621 ? -2.635 22.899 8.676 1.00 90.44 621 LYS A CA 1
ATOM 4982 C C . LYS A 1 621 ? -1.891 21.715 8.072 1.00 90.44 621 LYS A C 1
ATOM 4984 O O . LYS A 1 621 ? -1.237 20.948 8.779 1.00 90.44 621 LYS A O 1
ATOM 4989 N N . ILE A 1 622 ? -1.847 21.629 6.744 1.00 90.44 622 ILE A N 1
ATOM 4990 C CA . ILE A 1 622 ? -1.113 20.566 6.034 1.00 90.44 622 ILE A CA 1
ATOM 4991 C C . ILE A 1 622 ? 0.386 20.542 6.382 1.00 90.44 622 ILE A C 1
ATOM 4993 O O . ILE A 1 622 ? 1.020 19.491 6.360 1.00 90.44 622 ILE A O 1
ATOM 4997 N N . LYS A 1 623 ? 0.960 21.696 6.754 1.00 90.19 623 LYS A N 1
ATOM 4998 C CA . LYS A 1 623 ? 2.357 21.833 7.209 1.00 90.19 623 LYS A CA 1
ATOM 4999 C C . LYS A 1 623 ? 2.587 21.446 8.673 1.00 90.19 623 LYS A C 1
ATOM 5001 O O . LYS A 1 623 ? 3.738 21.253 9.046 1.00 90.19 623 LYS A O 1
ATOM 5006 N N . GLU A 1 624 ? 1.533 21.362 9.477 1.00 91.00 624 GLU A N 1
ATOM 5007 C CA . GLU A 1 624 ? 1.578 20.977 10.895 1.00 91.00 624 GLU A CA 1
ATOM 5008 C C . GLU A 1 624 ? 1.348 19.466 11.061 1.00 91.00 624 GLU A C 1
ATOM 5010 O O . GLU A 1 624 ? 1.869 18.856 11.990 1.00 91.00 624 GLU A O 1
ATOM 5015 N N . HIS A 1 625 ? 0.630 18.837 10.124 1.00 91.50 625 HIS A N 1
ATOM 5016 C CA . HIS A 1 625 ? 0.380 17.398 10.130 1.00 91.50 625 HIS A CA 1
ATOM 5017 C C . HIS A 1 625 ? 1.684 16.569 9.961 1.00 91.50 625 HIS A C 1
ATOM 5019 O O . HIS A 1 625 ? 2.399 16.760 8.968 1.00 91.50 625 HIS A O 1
ATOM 5025 N N . PRO A 1 626 ? 1.966 15.561 10.818 1.00 88.69 626 PRO A N 1
ATOM 5026 C CA . PRO A 1 626 ? 3.227 14.801 10.807 1.00 88.69 626 PRO A CA 1
ATOM 5027 C C . PRO A 1 626 ? 3.611 14.172 9.458 1.00 88.69 626 PRO A C 1
ATOM 5029 O O . PRO A 1 626 ? 4.758 14.282 9.030 1.00 88.69 626 PRO A O 1
ATOM 5032 N N . LEU A 1 627 ? 2.658 13.544 8.756 1.00 88.62 627 LEU A N 1
ATOM 5033 C CA . LEU A 1 627 ? 2.888 12.976 7.417 1.00 88.62 627 LEU A CA 1
ATOM 5034 C C . LEU A 1 627 ? 2.761 14.016 6.288 1.00 88.62 627 LEU A C 1
ATOM 5036 O O . LEU A 1 627 ? 3.704 14.196 5.522 1.00 88.62 627 LEU A O 1
ATOM 5040 N N . ALA A 1 628 ? 1.632 14.729 6.176 1.00 89.00 628 ALA A N 1
ATOM 5041 C CA . ALA A 1 628 ? 1.374 15.633 5.049 1.00 89.00 628 ALA A CA 1
ATOM 5042 C C . ALA A 1 628 ? 2.386 16.795 4.920 1.00 89.00 628 ALA A C 1
ATOM 5044 O O . ALA A 1 628 ? 2.677 17.245 3.810 1.00 89.00 628 ALA A O 1
ATOM 5045 N N . SER A 1 629 ? 3.014 17.224 6.020 1.00 89.88 629 SER A N 1
ATOM 5046 C CA . SER A 1 629 ? 4.080 18.238 6.002 1.00 89.88 629 SER A CA 1
ATOM 5047 C C . SER A 1 629 ? 5.313 17.826 5.177 1.00 89.88 629 SER A C 1
ATOM 5049 O O . SER A 1 629 ? 6.032 18.698 4.665 1.00 89.88 629 SER A O 1
ATOM 5051 N N . GLN A 1 630 ? 5.516 16.513 5.006 1.00 89.12 630 GLN A N 1
ATOM 5052 C CA . GLN A 1 630 ? 6.618 15.878 4.278 1.00 89.12 630 GLN A CA 1
ATOM 5053 C C . GLN A 1 630 ? 6.303 15.606 2.796 1.00 89.12 630 GLN A C 1
ATOM 5055 O O . GLN A 1 630 ? 7.169 15.093 2.086 1.00 89.12 630 GLN A O 1
ATOM 5060 N N . ILE A 1 631 ? 5.106 15.966 2.305 1.00 88.12 631 ILE A N 1
ATOM 5061 C CA . ILE A 1 631 ? 4.761 15.865 0.876 1.00 88.12 631 ILE A CA 1
ATOM 5062 C C . ILE A 1 631 ? 5.856 16.559 0.033 1.00 88.12 631 ILE A C 1
ATOM 5064 O O . ILE A 1 631 ? 6.247 17.686 0.373 1.00 88.12 631 ILE A O 1
ATOM 5068 N N . PRO A 1 632 ? 6.372 15.907 -1.034 1.00 87.94 632 PRO A N 1
ATOM 5069 C CA . PRO A 1 632 ? 7.501 16.394 -1.824 1.00 87.94 632 PRO A CA 1
ATOM 5070 C C . PRO A 1 632 ? 7.378 17.853 -2.274 1.00 87.94 632 PRO A C 1
ATOM 5072 O O . PRO A 1 632 ? 6.323 18.305 -2.719 1.00 87.94 632 PRO A O 1
ATOM 5075 N N . LYS A 1 633 ? 8.489 18.596 -2.195 1.00 83.75 633 LYS A N 1
ATOM 5076 C CA . LYS A 1 633 ? 8.562 20.023 -2.561 1.00 83.75 633 LYS A CA 1
ATOM 5077 C C . LYS A 1 633 ? 9.596 20.241 -3.654 1.00 83.75 633 LYS A C 1
ATOM 5079 O O . LYS A 1 633 ? 10.653 19.613 -3.656 1.00 83.75 633 LYS A O 1
ATOM 5084 N N . ALA A 1 634 ? 9.256 21.109 -4.606 1.00 86.00 634 ALA A N 1
ATOM 5085 C CA . ALA A 1 634 ? 10.075 21.332 -5.788 1.00 86.00 634 ALA A CA 1
ATOM 5086 C C . ALA A 1 634 ? 11.471 21.848 -5.405 1.00 86.00 634 ALA A C 1
ATOM 5088 O O . ALA A 1 634 ? 11.601 22.823 -4.662 1.00 86.00 634 ALA A O 1
ATOM 5089 N N . THR A 1 635 ? 12.505 21.200 -5.934 1.00 85.44 635 THR A N 1
ATOM 5090 C CA . THR A 1 635 ? 13.915 21.525 -5.697 1.00 85.44 635 THR A CA 1
ATOM 5091 C C . THR A 1 635 ? 14.564 22.117 -6.955 1.00 85.44 635 THR A C 1
ATOM 5093 O O . THR A 1 635 ? 14.154 21.802 -8.074 1.00 85.44 635 THR A O 1
ATOM 5096 N N . PRO A 1 636 ? 15.568 23.010 -6.816 1.00 82.62 636 PRO A N 1
ATOM 5097 C CA . PRO A 1 636 ? 16.179 23.697 -7.960 1.00 82.62 636 PRO A CA 1
ATOM 5098 C C . PRO A 1 636 ? 17.028 22.769 -8.842 1.00 82.62 636 PRO A C 1
ATOM 5100 O O . PRO A 1 636 ? 17.185 23.027 -10.037 1.00 82.62 636 PRO A O 1
ATOM 5103 N N . VAL A 1 637 ? 17.540 21.680 -8.267 1.00 86.00 637 VAL A N 1
ATOM 5104 C CA . VAL A 1 637 ? 18.298 20.611 -8.931 1.00 86.00 637 VAL A CA 1
ATOM 5105 C C . VAL A 1 637 ? 17.612 19.265 -8.678 1.00 86.00 637 VAL A C 1
ATOM 5107 O O . VAL A 1 637 ? 16.866 19.165 -7.701 1.00 86.00 637 VAL A O 1
ATOM 5110 N N . PRO A 1 638 ? 17.848 18.232 -9.509 1.00 88.44 638 PRO A N 1
ATOM 5111 C CA . PRO A 1 638 ? 17.330 16.897 -9.255 1.00 88.44 638 PRO A CA 1
ATOM 5112 C C . PRO A 1 638 ? 17.738 16.372 -7.879 1.00 88.44 638 PRO A C 1
ATOM 5114 O O . PRO A 1 638 ? 18.919 16.298 -7.560 1.00 88.44 638 PRO A O 1
ATOM 5117 N N . THR A 1 639 ? 16.752 16.000 -7.066 1.00 85.50 639 THR A N 1
ATOM 5118 C CA . THR A 1 639 ? 16.957 15.373 -5.755 1.00 85.50 639 THR A CA 1
ATOM 5119 C C . THR A 1 639 ? 15.929 14.276 -5.535 1.00 85.50 639 THR A C 1
ATOM 5121 O O . THR A 1 639 ? 14.780 14.392 -5.977 1.00 85.50 639 THR A O 1
ATOM 5124 N N . LEU A 1 640 ? 16.329 13.226 -4.816 1.00 88.25 640 LEU A N 1
ATOM 5125 C CA . LEU A 1 640 ? 15.390 12.239 -4.296 1.00 88.25 640 LEU A CA 1
ATOM 5126 C C . LEU A 1 640 ? 14.513 12.899 -3.224 1.00 88.25 640 LEU A C 1
ATOM 5128 O O . LEU A 1 640 ? 14.984 13.697 -2.415 1.00 88.25 640 LEU A O 1
ATOM 5132 N N . GLN A 1 641 ? 13.235 12.555 -3.248 1.00 87.75 641 GLN A N 1
ATOM 5133 C CA . GLN A 1 641 ? 12.199 12.996 -2.319 1.00 87.75 641 GLN A CA 1
ATOM 5134 C C . GLN A 1 641 ? 11.787 11.809 -1.423 1.00 87.75 641 GLN A C 1
ATOM 5136 O O . GLN A 1 641 ? 12.131 10.666 -1.752 1.00 87.75 641 GLN A O 1
ATOM 5141 N N . PRO A 1 642 ? 11.052 12.041 -0.317 1.00 78.50 642 PRO A N 1
ATOM 5142 C CA . PRO A 1 642 ? 10.507 10.964 0.511 1.00 78.50 642 PRO A CA 1
ATOM 5143 C C . PRO A 1 642 ? 9.691 9.939 -0.298 1.00 78.50 642 PRO A C 1
ATOM 5145 O O . PRO A 1 642 ? 9.095 10.279 -1.325 1.00 78.50 642 PRO A O 1
ATOM 5148 N N . ASP A 1 643 ? 9.670 8.681 0.159 1.00 80.81 643 ASP A N 1
ATOM 5149 C CA . ASP A 1 643 ? 8.876 7.617 -0.471 1.00 80.81 643 ASP A CA 1
ATOM 5150 C C . ASP A 1 643 ? 7.386 7.948 -0.342 1.00 80.81 643 ASP A C 1
ATOM 5152 O O . ASP A 1 643 ? 6.847 8.036 0.761 1.00 80.81 643 ASP A O 1
ATOM 5156 N N . CYS A 1 644 ? 6.701 8.112 -1.476 1.00 75.94 644 CYS A N 1
ATOM 5157 C CA . CYS A 1 644 ? 5.287 8.463 -1.481 1.00 75.94 644 CYS A CA 1
ATOM 5158 C C . CYS A 1 644 ? 4.392 7.399 -0.818 1.00 75.94 644 CYS A C 1
ATOM 5160 O O . CYS A 1 644 ? 3.277 7.729 -0.412 1.00 75.94 644 CYS A O 1
ATOM 5162 N N . ALA A 1 645 ? 4.859 6.155 -0.652 1.00 78.88 645 ALA A N 1
ATOM 5163 C CA . ALA A 1 645 ? 4.148 5.119 0.095 1.00 78.88 645 ALA A CA 1
ATOM 5164 C C . ALA A 1 645 ? 3.857 5.526 1.552 1.00 78.88 645 ALA A C 1
ATOM 5166 O O . ALA A 1 645 ? 2.838 5.100 2.097 1.00 78.88 645 ALA A O 1
ATOM 5167 N N . MET A 1 646 ? 4.663 6.414 2.154 1.00 83.12 646 MET A N 1
ATOM 5168 C CA . MET A 1 646 ? 4.413 6.939 3.505 1.00 83.12 646 MET A CA 1
ATOM 5169 C C . MET A 1 646 ? 3.121 7.768 3.613 1.00 83.12 646 MET A C 1
ATOM 5171 O O . MET A 1 646 ? 2.597 7.949 4.707 1.00 83.12 646 MET A O 1
ATOM 5175 N N . PHE A 1 647 ? 2.588 8.264 2.489 1.00 85.00 647 PHE A N 1
ATOM 5176 C CA . PHE A 1 647 ? 1.338 9.029 2.435 1.00 85.00 647 PHE A CA 1
ATOM 5177 C C . PHE A 1 647 ? 0.112 8.153 2.125 1.00 85.00 647 PHE A C 1
ATOM 5179 O O . PHE A 1 647 ? -0.979 8.680 1.905 1.00 85.00 647 PHE A O 1
ATOM 5186 N N . ARG A 1 648 ? 0.251 6.816 2.094 1.00 86.44 648 ARG A N 1
ATOM 5187 C CA . ARG A 1 648 ? -0.861 5.903 1.771 1.00 86.44 648 ARG A CA 1
ATOM 5188 C C . ARG A 1 648 ? -2.037 6.043 2.746 1.00 86.44 648 ARG A C 1
ATOM 5190 O O . ARG A 1 648 ? -3.176 6.018 2.292 1.00 86.44 648 ARG A O 1
ATOM 5197 N N . SER A 1 649 ? -1.774 6.279 4.031 1.00 87.06 649 SER A N 1
ATOM 5198 C CA . SER A 1 649 ? -2.790 6.556 5.065 1.00 87.06 649 SER A CA 1
ATOM 5199 C C . SER A 1 649 ? -3.530 7.891 4.892 1.00 87.06 649 SER A C 1
ATOM 5201 O O . SER A 1 649 ? -4.575 8.080 5.498 1.00 87.06 649 SER A O 1
ATOM 5203 N N . LEU A 1 650 ? -3.016 8.805 4.060 1.00 89.31 650 LEU A N 1
ATOM 5204 C CA . LEU A 1 650 ? -3.700 10.038 3.638 1.00 89.31 650 LEU A CA 1
ATOM 5205 C C . LEU A 1 650 ? -4.395 9.887 2.274 1.00 89.31 650 LEU A C 1
ATOM 5207 O O . LEU A 1 650 ? -5.078 10.799 1.814 1.00 89.31 650 LEU A O 1
ATOM 5211 N N . SER A 1 651 ? -4.154 8.772 1.580 1.00 89.19 651 SER A N 1
ATOM 5212 C CA . SER A 1 651 ? -4.724 8.480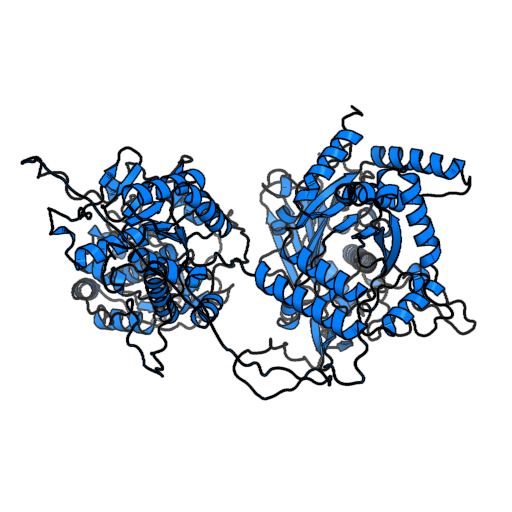 0.262 1.00 89.19 651 SER A CA 1
ATOM 5213 C C . SER A 1 651 ? -5.895 7.497 0.331 1.00 89.19 651 SER A C 1
ATOM 5215 O O . SER A 1 651 ? -6.738 7.508 -0.561 1.00 89.19 651 SER A O 1
ATOM 5217 N N . ARG A 1 652 ? -5.952 6.661 1.373 1.00 89.00 652 ARG A N 1
ATOM 5218 C CA . ARG A 1 652 ? -6.941 5.597 1.576 1.00 89.00 652 ARG A CA 1
ATOM 5219 C C . ARG A 1 652 ? -7.477 5.616 3.001 1.00 89.00 652 ARG A C 1
ATOM 5221 O O . ARG A 1 652 ? -6.736 5.900 3.936 1.00 89.00 652 ARG A O 1
ATOM 5228 N N . ASP A 1 653 ? -8.716 5.168 3.149 1.00 86.44 653 ASP A N 1
ATOM 5229 C CA . ASP A 1 653 ? -9.280 4.732 4.428 1.00 86.44 653 ASP A CA 1
ATOM 5230 C C . ASP A 1 653 ? -9.188 3.198 4.600 1.00 86.44 653 ASP A C 1
ATOM 5232 O O . ASP A 1 653 ? -8.657 2.477 3.749 1.00 86.44 653 ASP A O 1
ATOM 5236 N N . SER A 1 654 ? -9.737 2.685 5.704 1.00 79.00 654 SER A N 1
ATOM 5237 C CA . SER A 1 654 ? -9.816 1.252 6.021 1.00 79.00 654 SER A CA 1
ATOM 5238 C C . SER A 1 654 ? -10.725 0.435 5.089 1.00 79.00 654 SER A C 1
ATOM 5240 O O . SER A 1 654 ? -10.582 -0.785 5.025 1.00 79.00 654 SER A O 1
ATOM 5242 N N . HIS A 1 655 ? -11.640 1.073 4.353 1.00 81.19 655 HIS A N 1
ATOM 5243 C CA . HIS A 1 655 ? -12.608 0.419 3.462 1.00 81.19 655 HIS A CA 1
ATOM 5244 C C . HIS A 1 655 ? -12.199 0.465 1.978 1.00 81.19 655 HIS A C 1
ATOM 5246 O O . HIS A 1 655 ? -12.871 -0.115 1.123 1.00 81.19 655 HIS A O 1
ATOM 5252 N N . SER A 1 656 ? -11.087 1.130 1.667 1.00 85.25 656 SER A N 1
ATOM 5253 C CA . SER A 1 656 ? -10.583 1.326 0.312 1.00 85.25 656 SER A CA 1
ATOM 5254 C C . SER A 1 656 ? -10.087 0.002 -0.302 1.00 85.25 656 SER A C 1
ATOM 5256 O O . SER A 1 656 ? -9.138 -0.590 0.224 1.00 85.25 656 SER A O 1
ATOM 5258 N N . PRO A 1 657 ? -10.657 -0.461 -1.434 1.00 89.06 657 PRO A N 1
ATOM 5259 C CA . PRO A 1 657 ? -10.346 -1.765 -2.028 1.00 89.06 657 PRO A CA 1
ATOM 5260 C C . PRO A 1 657 ? -8.889 -1.864 -2.508 1.00 89.06 657 PRO A C 1
ATOM 5262 O O . PRO A 1 657 ? -8.280 -0.888 -2.962 1.00 89.06 657 PRO A O 1
ATOM 5265 N N . LYS A 1 658 ? -8.297 -3.055 -2.385 1.00 88.12 658 LYS A N 1
ATOM 5266 C CA . LYS A 1 658 ? -6.842 -3.281 -2.474 1.00 88.12 658 LYS A CA 1
ATOM 5267 C C . LYS A 1 658 ? -6.446 -4.239 -3.598 1.00 88.12 658 LYS A C 1
ATOM 5269 O O . LYS A 1 658 ? -5.334 -4.130 -4.109 1.00 88.12 658 LYS A O 1
ATOM 5274 N N . ARG A 1 659 ? -7.353 -5.123 -4.020 1.00 89.69 659 ARG A N 1
ATOM 5275 C CA . ARG A 1 659 ? -7.157 -6.137 -5.074 1.00 89.69 659 ARG A CA 1
ATOM 5276 C C . ARG A 1 659 ? -8.465 -6.443 -5.809 1.00 89.69 659 ARG A C 1
ATOM 5278 O O . ARG A 1 659 ? -9.543 -6.130 -5.312 1.00 89.69 659 ARG A O 1
ATOM 5285 N N . LEU A 1 660 ? -8.380 -7.083 -6.977 1.00 90.50 660 LEU A N 1
ATOM 5286 C CA . LEU A 1 660 ? -9.539 -7.398 -7.827 1.00 90.50 660 LEU A CA 1
ATOM 5287 C C . LEU A 1 660 ? -10.649 -8.163 -7.086 1.00 90.50 660 LEU A C 1
ATOM 5289 O O . LEU A 1 660 ? -11.831 -7.895 -7.298 1.00 90.50 660 LEU A O 1
ATOM 5293 N N . GLU A 1 661 ? -10.276 -9.095 -6.212 1.00 90.81 661 GLU A N 1
ATOM 5294 C CA . GLU A 1 661 ? -11.198 -9.936 -5.446 1.00 90.81 661 GLU A CA 1
ATOM 5295 C C . GLU A 1 661 ? -12.186 -9.110 -4.614 1.00 90.81 661 GLU A C 1
ATOM 5297 O O . GLU A 1 661 ? -13.344 -9.506 -4.476 1.00 90.81 661 GLU A O 1
ATOM 5302 N N . ASP A 1 662 ? -11.767 -7.945 -4.117 1.00 90.56 662 ASP A N 1
ATOM 5303 C CA . ASP A 1 662 ? -12.583 -7.091 -3.253 1.00 90.56 662 ASP A CA 1
ATOM 5304 C C . ASP A 1 662 ? -13.798 -6.524 -4.025 1.00 90.56 662 ASP A C 1
ATOM 5306 O O . ASP A 1 662 ? -14.903 -6.470 -3.484 1.00 90.56 662 ASP A O 1
ATOM 5310 N N . TRP A 1 663 ? -13.634 -6.211 -5.321 1.00 92.75 663 TRP A N 1
ATOM 5311 C CA . TRP A 1 663 ? -14.724 -5.810 -6.232 1.00 92.75 663 TRP A CA 1
ATOM 5312 C C . TRP A 1 663 ? -15.535 -6.985 -6.797 1.00 92.75 663 TRP A C 1
ATOM 5314 O O . TRP A 1 663 ? -16.672 -6.793 -7.224 1.00 92.75 663 TRP A O 1
ATOM 5324 N N . LEU A 1 664 ? -14.958 -8.189 -6.858 1.00 92.62 664 LEU A N 1
ATOM 5325 C CA . LEU A 1 664 ? -15.661 -9.384 -7.346 1.00 92.62 664 LEU A CA 1
ATOM 5326 C C . LEU A 1 664 ? -16.564 -10.016 -6.280 1.00 92.62 664 LEU A C 1
ATOM 5328 O O . LEU A 1 664 ? -17.544 -10.673 -6.625 1.00 92.62 664 LEU A O 1
ATOM 5332 N N . THR A 1 665 ? -16.221 -9.845 -5.003 1.00 88.62 665 THR A N 1
ATOM 5333 C CA . THR A 1 665 ? -16.946 -10.417 -3.854 1.00 88.62 665 THR A CA 1
ATOM 5334 C C . THR A 1 665 ? -17.892 -9.431 -3.176 1.00 88.62 665 THR A C 1
ATOM 5336 O O . THR A 1 665 ? -18.855 -9.857 -2.543 1.00 88.62 665 THR A O 1
ATOM 5339 N N . SER A 1 666 ? -17.673 -8.128 -3.356 1.00 82.62 666 SER A N 1
ATOM 5340 C CA . SER A 1 666 ? -18.515 -7.059 -2.811 1.00 82.62 666 SER A CA 1
ATOM 5341 C C . SER A 1 666 ? -19.254 -6.355 -3.954 1.00 82.62 666 SER A C 1
ATOM 5343 O O . SER A 1 666 ? -18.657 -6.097 -4.996 1.00 82.62 666 SER A O 1
ATOM 5345 N N . ASP A 1 667 ? -20.536 -5.996 -3.800 1.00 89.94 667 ASP A N 1
ATOM 5346 C CA . ASP A 1 667 ? -21.298 -5.276 -4.849 1.00 89.94 667 ASP A CA 1
ATOM 5347 C C . ASP A 1 667 ? -20.949 -3.771 -4.927 1.00 89.94 667 ASP A C 1
ATOM 5349 O O . ASP A 1 667 ? -21.819 -2.904 -5.007 1.00 89.94 667 ASP A O 1
ATOM 5353 N N . ILE A 1 668 ? -19.654 -3.452 -4.884 1.00 93.75 668 ILE A N 1
ATOM 5354 C CA . ILE A 1 668 ? -19.126 -2.087 -4.801 1.00 93.75 668 ILE A CA 1
ATOM 5355 C C . ILE A 1 668 ? -18.762 -1.523 -6.188 1.00 93.75 668 ILE A C 1
ATOM 5357 O O . ILE A 1 668 ? -18.300 -2.262 -7.066 1.00 93.75 668 ILE A O 1
ATOM 5361 N N . PRO A 1 669 ? -18.948 -0.211 -6.419 1.00 95.69 669 PRO A N 1
ATOM 5362 C CA . PRO A 1 669 ? -18.523 0.443 -7.655 1.00 95.69 669 PRO A CA 1
ATOM 5363 C C . PRO A 1 669 ? -16.994 0.435 -7.827 1.00 95.69 669 PRO A C 1
ATOM 5365 O O . PRO A 1 669 ? -16.228 0.349 -6.867 1.00 95.69 669 PRO A O 1
ATOM 5368 N N . GLN A 1 670 ? -16.536 0.548 -9.077 1.00 94.81 670 GLN A N 1
ATOM 5369 C CA . GLN A 1 670 ? -15.105 0.509 -9.416 1.00 94.81 670 GLN A CA 1
ATOM 5370 C C . GLN A 1 670 ? -14.296 1.716 -8.921 1.00 94.81 670 GLN A C 1
ATOM 5372 O O . GLN A 1 670 ? -13.111 1.564 -8.628 1.00 94.81 670 GLN A O 1
ATOM 5377 N N . LEU A 1 671 ? -14.917 2.896 -8.842 1.00 97.06 671 LEU A N 1
ATOM 5378 C CA . LEU A 1 671 ? -14.269 4.122 -8.379 1.00 97.06 671 LEU A CA 1
ATOM 5379 C C . LEU A 1 671 ? -14.491 4.325 -6.879 1.00 97.06 671 LEU A C 1
ATOM 5381 O O . LEU A 1 671 ? -15.630 4.325 -6.408 1.00 97.06 671 LEU A O 1
ATOM 5385 N N . TYR A 1 672 ? -13.399 4.582 -6.166 1.00 96.62 672 TYR A N 1
ATOM 5386 C CA . TYR A 1 672 ? -13.383 5.067 -4.793 1.00 96.62 672 TYR A CA 1
ATOM 5387 C C . TYR A 1 672 ? -12.823 6.496 -4.768 1.00 96.62 672 TYR A C 1
ATOM 5389 O O . TYR A 1 672 ? -11.786 6.764 -5.381 1.00 96.62 672 TYR A O 1
ATOM 5397 N N . ILE A 1 673 ? -13.504 7.409 -4.077 1.00 97.56 673 ILE A N 1
ATOM 5398 C CA . ILE A 1 673 ? -13.079 8.796 -3.862 1.00 97.56 673 ILE A CA 1
ATOM 5399 C C . ILE A 1 673 ? -12.844 9.013 -2.370 1.00 97.56 673 ILE A C 1
ATOM 5401 O O . ILE A 1 673 ? -13.779 8.925 -1.577 1.00 97.56 673 ILE A O 1
ATOM 5405 N N . HIS A 1 674 ? -11.608 9.339 -2.004 1.00 97.81 674 HIS A N 1
ATOM 5406 C CA . HIS A 1 674 ? -11.236 9.718 -0.642 1.00 97.81 674 HIS A CA 1
ATOM 5407 C C . HIS A 1 674 ? -10.810 11.189 -0.624 1.00 97.81 674 HIS A C 1
ATOM 5409 O O . HIS A 1 674 ? -10.015 11.610 -1.467 1.00 97.81 674 HIS A O 1
ATOM 5415 N N . ILE A 1 675 ? -11.346 11.982 0.305 1.00 97.69 675 ILE A N 1
ATOM 5416 C CA . ILE A 1 675 ? -11.006 13.403 0.461 1.00 97.69 675 ILE A CA 1
ATOM 5417 C C . ILE A 1 675 ? -10.461 13.648 1.868 1.00 97.69 675 ILE A C 1
ATOM 5419 O O . ILE A 1 675 ? -11.109 13.283 2.846 1.00 97.69 675 ILE A O 1
ATOM 5423 N N . VAL A 1 676 ? -9.322 14.335 1.974 1.00 97.25 676 VAL A N 1
ATOM 5424 C CA . VAL A 1 676 ? -8.787 14.839 3.249 1.00 97.25 676 VAL A CA 1
ATOM 5425 C C . VAL A 1 676 ? -8.736 16.363 3.197 1.00 97.25 676 VAL A C 1
ATOM 5427 O O . VAL A 1 676 ? -8.039 16.937 2.358 1.00 97.25 676 VAL A O 1
ATOM 5430 N N . SER A 1 677 ? -9.479 17.027 4.078 1.00 95.44 677 SER A N 1
ATOM 5431 C CA . SER A 1 677 ? -9.521 18.490 4.190 1.00 95.44 677 SER A CA 1
ATOM 5432 C C . SER A 1 677 ? -8.660 18.957 5.360 1.00 95.44 677 SER A C 1
ATOM 5434 O O . SER A 1 677 ? -8.888 18.532 6.485 1.00 95.44 677 SER A O 1
ATOM 5436 N N . PHE A 1 678 ? -7.711 19.856 5.109 1.00 94.62 678 PHE A N 1
ATOM 5437 C CA . PHE A 1 678 ? -6.963 20.586 6.137 1.00 94.62 678 PHE A CA 1
ATOM 5438 C C . PHE A 1 678 ? -7.518 22.010 6.262 1.00 94.62 678 PHE A C 1
ATOM 5440 O O . PHE A 1 678 ? -8.204 22.502 5.366 1.00 94.62 678 PHE A O 1
ATOM 5447 N N . SER A 1 679 ? -7.153 22.726 7.326 1.00 91.62 679 SER A N 1
ATOM 5448 C CA . SER A 1 679 ? -7.563 24.131 7.525 1.00 91.62 679 SER A CA 1
ATOM 5449 C C . SER A 1 679 ? -7.037 25.128 6.463 1.00 91.62 679 SER A C 1
ATOM 5451 O O . SER A 1 679 ? -7.540 26.261 6.371 1.00 91.62 679 SER A O 1
ATOM 5453 N N . ASP A 1 680 ? -6.040 24.714 5.667 1.00 91.12 680 ASP A N 1
ATOM 5454 C CA . ASP A 1 680 ? -5.371 25.483 4.607 1.00 91.12 680 ASP A CA 1
ATOM 5455 C C . ASP A 1 680 ? -5.183 24.733 3.265 1.00 91.12 680 ASP A C 1
ATOM 5457 O O . ASP A 1 680 ? -4.608 25.302 2.342 1.00 91.12 680 ASP A O 1
ATOM 5461 N N . ALA A 1 681 ? -5.650 23.486 3.123 1.00 93.69 681 ALA A N 1
ATOM 5462 C CA . ALA A 1 681 ? -5.391 22.655 1.939 1.00 93.69 681 ALA A CA 1
ATOM 5463 C C . ALA A 1 681 ? -6.436 21.541 1.752 1.00 93.69 681 ALA A C 1
ATOM 5465 O O . ALA A 1 681 ? -7.255 21.273 2.632 1.00 93.69 681 ALA A O 1
ATOM 5466 N N . THR A 1 682 ? -6.410 20.831 0.623 1.00 96.12 682 THR A N 1
ATOM 5467 C CA . THR A 1 682 ? -7.246 19.635 0.407 1.00 96.12 682 THR A CA 1
ATOM 5468 C C . THR A 1 682 ? -6.514 18.593 -0.435 1.00 96.12 682 THR A C 1
ATOM 5470 O O . THR A 1 682 ? -5.834 18.922 -1.406 1.00 96.12 682 THR A O 1
ATOM 5473 N N . MET A 1 683 ? -6.670 17.320 -0.081 1.00 97.00 683 MET A N 1
ATOM 5474 C CA . MET A 1 683 ? -6.235 16.171 -0.872 1.00 97.00 683 MET A CA 1
ATOM 5475 C C . MET A 1 683 ? -7.460 15.430 -1.413 1.00 97.00 683 MET A C 1
ATOM 5477 O O . MET A 1 683 ? -8.410 15.190 -0.672 1.00 97.00 683 MET A O 1
ATOM 5481 N N . VAL A 1 684 ? -7.438 15.065 -2.696 1.00 97.88 684 VAL A N 1
ATOM 5482 C CA . VAL A 1 684 ? -8.494 14.279 -3.355 1.00 97.88 684 VAL A CA 1
ATOM 5483 C C . VAL A 1 684 ? -7.855 13.078 -4.041 1.00 97.88 684 VAL A C 1
ATOM 5485 O O . VAL A 1 684 ? -7.076 13.246 -4.980 1.00 97.88 684 VAL A O 1
ATOM 5488 N N . THR A 1 685 ? -8.195 11.873 -3.598 1.00 97.44 685 THR A N 1
ATOM 5489 C CA . THR A 1 685 ? -7.671 10.616 -4.141 1.00 97.44 685 THR A CA 1
ATOM 5490 C C . THR A 1 685 ? -8.730 9.884 -4.946 1.00 97.44 685 THR A C 1
ATOM 5492 O O . THR A 1 685 ? -9.855 9.692 -4.487 1.00 97.44 685 THR A O 1
ATOM 5495 N N . MET A 1 686 ? -8.346 9.435 -6.140 1.00 97.00 686 MET A N 1
ATOM 5496 C CA . MET A 1 686 ? -9.122 8.522 -6.975 1.00 97.00 686 MET A CA 1
ATOM 5497 C C . MET A 1 686 ? -8.473 7.135 -6.938 1.00 97.00 686 MET A C 1
ATOM 5499 O O . MET A 1 686 ? -7.397 6.958 -7.514 1.00 97.00 686 MET A O 1
ATOM 5503 N N . THR A 1 687 ? -9.125 6.158 -6.307 1.00 96.12 687 THR A N 1
ATOM 5504 C CA . THR A 1 687 ? -8.651 4.766 -6.244 1.00 96.12 687 THR A CA 1
ATOM 5505 C C . THR A 1 687 ? -9.514 3.862 -7.123 1.00 96.12 687 THR A C 1
ATOM 5507 O O . THR A 1 687 ? -10.740 3.864 -7.016 1.00 96.12 687 THR A O 1
ATOM 5510 N N . ALA A 1 688 ? -8.875 3.101 -8.017 1.00 95.00 688 ALA A N 1
ATOM 5511 C CA . ALA A 1 688 ? -9.528 2.126 -8.896 1.00 95.00 688 ALA A CA 1
ATOM 5512 C C . ALA A 1 688 ? -8.525 1.092 -9.447 1.00 95.00 688 ALA A C 1
ATOM 5514 O O . ALA A 1 688 ? -7.317 1.341 -9.497 1.00 95.00 688 ALA A O 1
ATOM 5515 N N . LEU A 1 689 ? -9.025 -0.047 -9.934 1.00 92.94 689 LEU A N 1
ATOM 5516 C CA . LEU A 1 689 ? -8.249 -0.962 -10.783 1.00 92.94 689 LEU A CA 1
ATOM 5517 C C . LEU A 1 689 ? -7.813 -0.277 -12.084 1.00 92.94 689 LEU A C 1
ATOM 5519 O O . LEU A 1 689 ? -8.559 0.511 -12.666 1.00 92.94 689 LEU A O 1
ATOM 5523 N N . HIS A 1 690 ? -6.649 -0.642 -12.621 1.00 91.75 690 HIS A N 1
ATOM 5524 C CA . HIS A 1 690 ? -6.188 -0.115 -13.910 1.00 91.75 690 HIS A CA 1
ATOM 5525 C C . HIS A 1 690 ? -7.036 -0.625 -15.099 1.00 91.75 690 HIS A C 1
ATOM 5527 O O . HIS A 1 690 ? -6.981 -0.052 -16.187 1.00 91.75 690 HIS A O 1
ATOM 5533 N N . THR A 1 691 ? -7.889 -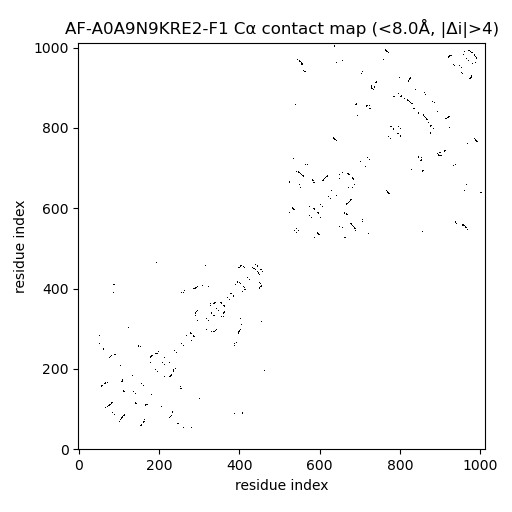1.635 -14.894 1.00 92.38 691 THR A N 1
ATOM 5534 C CA . THR A 1 691 ? -8.957 -2.027 -15.836 1.00 92.38 691 THR A CA 1
ATOM 5535 C C . THR A 1 691 ? -9.996 -0.920 -16.067 1.00 92.38 691 THR A C 1
ATOM 5537 O O . THR A 1 691 ? -10.679 -0.942 -17.088 1.00 92.38 691 THR A O 1
ATOM 5540 N N . PHE A 1 692 ? -10.143 0.023 -15.126 1.00 93.31 692 PHE A N 1
ATOM 5541 C CA . PHE A 1 692 ? -11.194 1.045 -15.127 1.00 93.31 692 PHE A CA 1
ATOM 5542 C C . PHE A 1 692 ? -10.868 2.237 -16.035 1.00 93.31 692 PHE A C 1
ATOM 5544 O O . PHE A 1 692 ? -11.701 2.646 -16.839 1.00 93.31 692 PHE A O 1
ATOM 5551 N N . LEU A 1 693 ? -9.661 2.805 -15.916 1.00 91.50 693 LEU A N 1
ATOM 5552 C CA . LEU A 1 693 ? -9.232 3.992 -16.665 1.00 91.50 693 LEU A CA 1
ATOM 5553 C C . LEU A 1 693 ? -7.729 3.952 -16.964 1.00 91.50 693 LEU A C 1
ATOM 5555 O O . LEU A 1 693 ? -6.911 3.673 -16.087 1.00 91.50 693 LEU A O 1
ATOM 5559 N N . ASP A 1 694 ? -7.358 4.347 -18.182 1.00 91.50 694 ASP A N 1
ATOM 5560 C CA . ASP A 1 694 ? -5.997 4.792 -18.487 1.00 91.50 694 ASP A CA 1
ATOM 5561 C C . ASP A 1 694 ? -5.828 6.305 -18.239 1.00 91.50 694 ASP A C 1
ATOM 5563 O O . ASP A 1 694 ? -6.780 7.026 -17.926 1.00 91.50 694 ASP A O 1
ATOM 5567 N N . ALA A 1 695 ? -4.598 6.806 -18.386 1.00 90.00 695 ALA A N 1
ATOM 5568 C CA . ALA A 1 695 ? -4.273 8.210 -18.142 1.00 90.00 695 ALA A CA 1
ATOM 5569 C C . ALA A 1 695 ? -5.106 9.200 -18.981 1.00 90.00 695 ALA A C 1
ATOM 5571 O O . ALA A 1 695 ? -5.417 10.278 -18.489 1.00 90.00 695 ALA A O 1
ATOM 5572 N N . THR A 1 696 ? -5.493 8.858 -20.219 1.00 90.94 696 THR A N 1
ATOM 5573 C CA . THR A 1 696 ? -6.347 9.731 -21.050 1.00 90.94 696 THR A CA 1
ATOM 5574 C C . THR A 1 696 ? -7.818 9.586 -20.666 1.00 90.94 696 THR A C 1
ATOM 5576 O O . THR A 1 696 ? -8.518 10.587 -20.570 1.00 90.94 696 THR A O 1
ATOM 5579 N N . ALA A 1 697 ? -8.286 8.370 -20.370 1.00 92.75 697 ALA A N 1
ATOM 5580 C CA . ALA A 1 697 ? -9.651 8.153 -19.884 1.00 92.75 697 ALA A CA 1
ATOM 5581 C C . ALA A 1 697 ? -9.927 8.925 -18.576 1.00 92.75 697 ALA A C 1
ATOM 5583 O O . ALA A 1 697 ? -11.000 9.506 -18.412 1.00 92.75 697 ALA A O 1
ATOM 5584 N N . ARG A 1 698 ? -8.931 9.018 -17.679 1.00 94.31 698 ARG A N 1
ATOM 5585 C CA . ARG A 1 698 ? -8.998 9.857 -16.470 1.00 94.31 698 ARG A CA 1
ATOM 5586 C C . ARG A 1 698 ? -9.137 11.349 -16.789 1.00 94.31 698 ARG A C 1
ATOM 5588 O O . ARG A 1 698 ? -9.885 12.032 -16.096 1.00 94.31 698 ARG A O 1
ATOM 5595 N N . VAL A 1 699 ? -8.463 11.854 -17.829 1.00 94.50 699 VAL A N 1
ATOM 5596 C CA . VAL A 1 699 ? -8.634 13.249 -18.282 1.00 94.50 699 VAL A CA 1
ATOM 5597 C C . VAL A 1 699 ? -10.080 13.507 -18.695 1.00 94.50 699 VAL A C 1
ATOM 5599 O O . VAL A 1 699 ? -10.656 14.500 -18.262 1.00 94.50 699 VAL A O 1
ATOM 5602 N N . GLU A 1 700 ? -10.682 12.616 -19.485 1.00 95.12 700 GLU A N 1
ATOM 5603 C CA . GLU A 1 700 ? -12.067 12.796 -19.935 1.00 95.12 700 GLU A CA 1
ATOM 5604 C C . GLU A 1 700 ? -13.079 12.718 -18.784 1.00 95.12 700 GLU A C 1
ATOM 5606 O O . GLU A 1 700 ? -13.991 13.542 -18.730 1.00 95.12 700 GLU A O 1
ATOM 5611 N N . LEU A 1 701 ? -12.880 11.815 -17.814 1.00 96.38 701 LEU A N 1
ATOM 5612 C CA . LEU A 1 701 ? -13.681 11.787 -16.584 1.00 96.38 701 LEU A CA 1
ATOM 5613 C C . LEU A 1 701 ? -13.597 13.114 -15.818 1.00 96.38 701 LEU A C 1
ATOM 5615 O O . LEU A 1 701 ? -14.627 13.710 -15.511 1.00 96.38 701 LEU A O 1
ATOM 5619 N N . VAL A 1 702 ? -12.394 13.609 -15.518 1.00 96.75 702 VAL A N 1
ATOM 5620 C CA . VAL A 1 702 ? -12.276 14.825 -14.700 1.00 96.75 702 VAL A CA 1
ATOM 5621 C C . VAL A 1 702 ? -12.732 16.073 -15.465 1.00 96.75 702 VAL A C 1
ATOM 5623 O O . VAL A 1 702 ? -13.343 16.940 -14.854 1.00 96.75 702 VAL A O 1
ATOM 5626 N N . LYS A 1 703 ? -12.561 16.155 -16.794 1.00 96.25 703 LYS A N 1
ATOM 5627 C CA . LYS A 1 703 ? -13.186 17.220 -17.610 1.00 96.25 703 LYS A CA 1
ATOM 5628 C C . LYS A 1 703 ? -14.705 17.252 -17.432 1.00 96.25 703 LYS A C 1
ATOM 5630 O O . LYS A 1 703 ? -15.268 18.314 -17.178 1.00 96.25 703 LYS A O 1
ATOM 5635 N N . ALA A 1 704 ? -15.360 16.097 -17.556 1.00 97.06 704 ALA A N 1
ATOM 5636 C CA . ALA A 1 704 ? -16.806 15.981 -17.397 1.00 97.06 704 ALA A CA 1
ATOM 5637 C C . ALA A 1 704 ? -17.252 16.289 -15.955 1.00 97.06 704 ALA A C 1
ATOM 5639 O O . ALA A 1 704 ? -18.272 16.946 -15.742 1.00 97.06 704 ALA A O 1
ATOM 5640 N N . TRP A 1 705 ? -16.450 15.901 -14.958 1.00 97.62 705 TRP A N 1
ATOM 5641 C CA . TRP A 1 705 ? -16.693 16.239 -13.554 1.00 97.62 705 TRP A CA 1
ATOM 5642 C C . TRP A 1 705 ? -16.577 17.748 -13.307 1.00 97.62 705 TRP A C 1
ATOM 5644 O O . TRP A 1 705 ? -17.476 18.336 -12.714 1.00 97.62 705 TRP A O 1
ATOM 5654 N N . VAL A 1 706 ? -15.545 18.403 -13.842 1.00 97.38 706 VAL A N 1
ATOM 5655 C CA . VAL A 1 706 ? -15.362 19.862 -13.778 1.00 97.38 706 VAL A CA 1
ATOM 5656 C C . VAL A 1 706 ? -16.492 20.605 -14.503 1.00 97.38 706 VAL A C 1
ATOM 5658 O O . VAL A 1 706 ? -16.949 21.640 -14.019 1.00 97.38 706 VAL A O 1
ATOM 5661 N N . MET A 1 707 ? -17.011 20.086 -15.621 1.00 97.12 707 MET A N 1
ATOM 5662 C CA . MET A 1 707 ? -18.218 20.636 -16.260 1.00 97.12 707 MET A CA 1
ATOM 5663 C C . MET A 1 707 ? -19.439 20.537 -15.334 1.00 97.12 707 MET A C 1
ATOM 5665 O O . MET A 1 707 ? -20.114 21.543 -15.114 1.00 97.12 707 MET A O 1
ATOM 5669 N N . SER A 1 708 ? -19.682 19.369 -14.732 1.00 97.69 708 SER A N 1
ATOM 5670 C CA . SER A 1 708 ? -20.765 19.156 -13.759 1.00 97.69 708 SER A CA 1
ATOM 5671 C C . SER A 1 708 ? -20.645 20.076 -12.532 1.00 97.69 708 SER A C 1
ATOM 5673 O O . SER A 1 708 ? -21.607 20.745 -12.157 1.00 97.69 708 SER A O 1
ATOM 5675 N N . LEU A 1 709 ? -19.443 20.200 -11.958 1.00 97.25 709 LEU A N 1
ATOM 5676 C CA . LEU A 1 709 ? -19.133 21.056 -10.803 1.00 97.25 709 LEU A CA 1
ATOM 5677 C C . LEU A 1 709 ? -19.426 22.540 -11.064 1.00 97.25 709 LEU A C 1
ATOM 5679 O O . LEU A 1 709 ? -19.849 23.261 -10.159 1.00 97.25 709 LEU A O 1
ATOM 5683 N N . ASN A 1 710 ? -19.241 22.974 -12.311 1.00 95.94 710 ASN A N 1
ATOM 5684 C CA . ASN A 1 710 ? -19.537 24.326 -12.780 1.00 95.94 710 ASN A CA 1
ATOM 5685 C C . ASN A 1 710 ? -20.974 24.483 -13.325 1.00 95.94 710 ASN A C 1
ATOM 5687 O O . ASN A 1 710 ? -21.271 25.470 -13.994 1.00 95.94 710 ASN A O 1
ATOM 5691 N N . GLY A 1 711 ? -21.872 23.522 -13.070 1.00 94.56 711 GLY A N 1
ATOM 5692 C CA . GLY A 1 711 ? -23.284 23.579 -13.474 1.00 94.56 711 GLY A CA 1
ATOM 5693 C C . GLY A 1 711 ? -23.546 23.336 -14.966 1.00 94.56 711 GLY A C 1
ATOM 5694 O O . GLY A 1 711 ? -24.677 23.475 -15.423 1.00 94.56 711 GLY A O 1
ATOM 5695 N N . ARG A 1 712 ? -22.526 22.939 -15.734 1.00 96.50 712 ARG A N 1
ATOM 5696 C CA . ARG A 1 712 ? -22.569 22.741 -17.195 1.00 96.50 712 ARG A CA 1
ATOM 5697 C C . ARG A 1 712 ? -22.831 21.282 -17.578 1.00 96.50 712 ARG A C 1
ATOM 5699 O O . ARG A 1 712 ? -22.311 20.789 -18.574 1.00 96.50 712 ARG A O 1
ATOM 5706 N N . LEU A 1 713 ? -23.642 20.577 -16.786 1.00 95.31 713 LEU A N 1
ATOM 5707 C CA . LEU A 1 713 ? -23.918 19.147 -16.976 1.00 95.31 713 LEU A CA 1
ATOM 5708 C C . LEU A 1 713 ? -24.514 18.841 -18.362 1.00 95.31 713 LEU A C 1
ATOM 5710 O O . LEU A 1 713 ? -24.131 17.863 -18.988 1.00 95.31 713 LEU A O 1
ATOM 5714 N N . ASN A 1 714 ? -25.372 19.725 -18.881 1.00 95.00 714 ASN A N 1
ATOM 5715 C CA . ASN A 1 714 ? -25.990 19.589 -20.208 1.00 95.00 714 ASN A CA 1
ATOM 5716 C C . ASN A 1 714 ? -25.006 19.755 -21.386 1.00 95.00 714 ASN A C 1
ATOM 5718 O O . ASN A 1 714 ? -25.384 19.511 -22.528 1.00 95.00 714 ASN A O 1
ATOM 5722 N N . GLU A 1 715 ? -23.775 20.208 -21.132 1.00 95.38 715 GLU A N 1
ATOM 5723 C CA . GLU A 1 715 ? -22.713 20.334 -22.141 1.00 95.38 715 GLU A CA 1
ATOM 5724 C C . GLU A 1 715 ? -21.740 19.143 -22.121 1.00 95.38 715 GLU A C 1
ATOM 5726 O O . GLU A 1 715 ? -20.819 19.088 -22.937 1.00 95.38 715 GLU A O 1
ATOM 5731 N N . VAL A 1 716 ? -21.914 18.197 -21.190 1.00 95.69 716 VAL A N 1
ATOM 5732 C CA . VAL A 1 716 ? -21.038 17.030 -21.055 1.00 95.69 716 VAL A CA 1
ATOM 5733 C C . VAL A 1 716 ? -21.231 16.092 -22.258 1.00 95.69 716 VAL A C 1
ATOM 5735 O O . VAL A 1 716 ? -22.339 15.601 -22.476 1.00 95.69 716 VAL A O 1
ATOM 5738 N N . PRO A 1 717 ? -20.173 15.777 -23.031 1.00 94.31 717 PRO A N 1
ATOM 5739 C CA . PRO A 1 717 ? -20.295 14.865 -24.164 1.00 94.31 717 PRO A CA 1
ATOM 5740 C C . PRO A 1 717 ? -20.635 13.431 -23.739 1.00 94.31 717 PRO A C 1
ATOM 5742 O O . PRO A 1 717 ? -20.166 12.937 -22.711 1.00 94.31 717 PRO A O 1
ATOM 5745 N N . GLU A 1 718 ? -21.391 12.719 -24.572 1.00 92.38 718 GLU A N 1
ATOM 5746 C CA . GLU A 1 718 ? -21.666 11.293 -24.374 1.00 92.38 718 GLU A CA 1
ATOM 5747 C C . GLU A 1 718 ? -20.418 10.422 -24.583 1.00 92.38 718 GLU A C 1
ATOM 5749 O O . GLU A 1 718 ? -19.662 10.607 -25.541 1.00 92.38 718 GLU A O 1
ATOM 5754 N N . ILE A 1 719 ? -20.258 9.403 -23.734 1.00 93.56 719 ILE A N 1
ATOM 5755 C CA . ILE A 1 719 ? -19.224 8.372 -23.890 1.00 93.56 719 ILE A CA 1
ATOM 5756 C C . ILE A 1 719 ? -19.494 7.527 -25.142 1.00 93.56 719 ILE A C 1
ATOM 5758 O O . ILE A 1 719 ? -20.603 7.031 -25.350 1.00 93.56 719 ILE A O 1
ATOM 5762 N N . TYR A 1 720 ? -18.447 7.291 -25.931 1.00 92.62 720 TYR A N 1
ATOM 5763 C CA . TYR A 1 720 ? -18.440 6.317 -27.019 1.00 92.62 720 TYR A CA 1
ATOM 5764 C C . TYR A 1 720 ? -18.120 4.904 -26.501 1.00 92.62 720 TYR A C 1
ATOM 5766 O O . TYR A 1 720 ? -17.160 4.717 -25.751 1.00 92.62 720 TYR A O 1
ATOM 5774 N N . GLY A 1 721 ? -18.915 3.908 -26.911 1.00 89.56 721 GLY A N 1
ATOM 5775 C CA . GLY A 1 721 ? -18.817 2.527 -26.421 1.00 89.56 721 GLY A CA 1
ATOM 5776 C C . GLY A 1 721 ? -19.443 2.328 -25.042 1.00 89.56 721 GLY A C 1
ATOM 5777 O O . GLY A 1 721 ? -18.747 1.990 -24.081 1.00 89.56 721 GLY A O 1
ATOM 5778 N N . PHE A 1 722 ? -20.755 2.554 -24.916 1.00 90.25 722 PHE A N 1
ATOM 5779 C CA . PHE A 1 722 ? -21.492 2.262 -23.681 1.00 90.25 722 PHE A CA 1
ATOM 5780 C C . PHE A 1 722 ? -21.754 0.753 -23.536 1.00 90.25 722 PHE A C 1
ATOM 5782 O O . PHE A 1 722 ? -21.309 0.135 -22.571 1.00 90.25 722 PHE A O 1
ATOM 5789 N N . ASP A 1 723 ? -22.394 0.160 -24.536 1.00 88.31 723 ASP A N 1
ATOM 5790 C CA . ASP A 1 723 ? -22.862 -1.229 -24.623 1.00 88.31 723 ASP A CA 1
ATOM 5791 C C . ASP A 1 723 ? -22.021 -2.116 -25.563 1.00 88.31 723 ASP A C 1
ATOM 5793 O O . ASP A 1 723 ? -22.189 -3.333 -25.57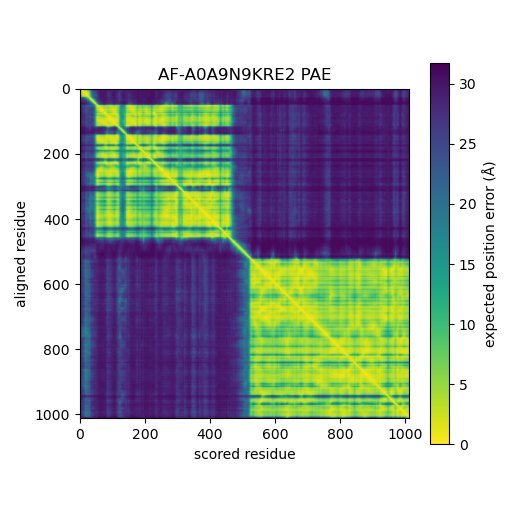8 1.00 88.31 723 ASP A O 1
ATOM 5797 N N . PHE A 1 724 ? -21.068 -1.530 -26.294 1.00 89.69 724 PHE A N 1
ATOM 5798 C CA . PHE A 1 724 ? -20.101 -2.231 -27.146 1.00 89.69 724 PHE A CA 1
ATOM 5799 C C . PHE A 1 724 ? -18.650 -1.842 -26.814 1.00 89.69 724 PHE A C 1
ATOM 5801 O O . PHE A 1 724 ? -18.401 -0.829 -26.154 1.00 89.69 724 PHE A O 1
ATOM 5808 N N . ASP A 1 725 ? -17.687 -2.639 -27.290 1.00 89.69 725 ASP A N 1
ATOM 5809 C CA . ASP A 1 725 ? -16.247 -2.358 -27.200 1.00 89.69 725 ASP A CA 1
ATOM 5810 C C . ASP A 1 725 ? -15.778 -1.520 -28.414 1.00 89.69 725 ASP A C 1
ATOM 5812 O O . ASP A 1 725 ? -15.791 -2.026 -29.540 1.00 89.69 725 ASP A O 1
ATOM 5816 N N . PRO A 1 726 ? -15.322 -0.261 -28.229 1.00 91.00 726 PRO A N 1
ATOM 5817 C CA . PRO A 1 726 ? -14.775 0.572 -29.308 1.00 91.00 726 PRO A CA 1
ATOM 5818 C C . PRO A 1 726 ? -13.583 -0.030 -30.062 1.00 91.00 726 PRO A C 1
ATOM 5820 O O . PRO A 1 726 ? -13.252 0.436 -31.151 1.00 91.00 726 PRO A O 1
ATOM 5823 N N . LEU A 1 727 ? -12.901 -1.018 -29.477 1.00 91.50 727 LEU A N 1
ATOM 5824 C CA . LEU A 1 727 ? -11.682 -1.626 -30.009 1.00 91.50 727 LEU A CA 1
ATOM 5825 C C . LEU A 1 727 ? -11.912 -3.055 -30.534 1.00 91.50 727 LEU A C 1
ATOM 5827 O O . LEU A 1 727 ? -10.956 -3.735 -30.904 1.00 91.50 727 LEU A O 1
ATOM 5831 N N . GLU A 1 728 ? -13.164 -3.514 -30.635 1.00 89.50 728 GLU A N 1
ATOM 5832 C CA . GLU A 1 728 ? -13.515 -4.902 -30.984 1.00 89.50 728 GLU A CA 1
ATOM 5833 C C . GLU A 1 728 ? -12.937 -5.355 -32.340 1.00 89.50 728 GLU A C 1
ATOM 5835 O O . GLU A 1 728 ? -12.566 -6.522 -32.521 1.00 89.50 728 GLU A O 1
ATOM 5840 N N . THR A 1 729 ? -12.787 -4.427 -33.290 1.00 90.31 729 THR A N 1
ATOM 5841 C CA . THR A 1 729 ? -12.203 -4.638 -34.627 1.00 90.31 729 THR A CA 1
ATOM 5842 C C . THR A 1 729 ? -10.709 -4.316 -34.736 1.00 90.31 729 THR A C 1
ATOM 5844 O O . THR A 1 729 ? -10.101 -4.681 -35.741 1.00 90.31 729 THR A O 1
ATOM 5847 N N . LEU A 1 730 ? -10.088 -3.715 -33.714 1.00 91.44 730 LEU A N 1
ATOM 5848 C CA . LEU A 1 730 ? -8.660 -3.385 -33.703 1.00 91.44 730 LEU A CA 1
ATOM 5849 C C . LEU A 1 730 ? -7.810 -4.654 -33.871 1.00 91.44 730 LEU A C 1
ATOM 5851 O O . LEU A 1 730 ? -8.003 -5.636 -33.155 1.00 91.44 730 LEU A O 1
ATOM 5855 N N . GLY A 1 731 ? -6.867 -4.649 -34.809 1.00 91.38 731 GLY A N 1
ATOM 5856 C CA . GLY A 1 731 ? -6.018 -5.799 -35.133 1.00 91.38 731 GLY A CA 1
ATOM 5857 C C . GLY A 1 731 ? -6.672 -6.845 -36.043 1.00 91.38 731 GLY A C 1
ATOM 5858 O O . GLY A 1 731 ? -6.104 -7.922 -36.209 1.00 91.38 731 GLY A O 1
ATOM 5859 N N . LYS A 1 732 ? -7.851 -6.575 -36.626 1.00 91.12 732 LYS A N 1
ATOM 5860 C CA . LYS A 1 732 ? -8.459 -7.438 -37.660 1.00 91.12 732 LYS A CA 1
ATOM 5861 C C . LYS A 1 732 ? -8.014 -7.070 -39.084 1.00 91.12 732 LYS A C 1
ATOM 5863 O O . LYS A 1 732 ? -8.229 -7.871 -39.986 1.00 91.12 732 LYS A O 1
ATOM 5868 N N . MET A 1 733 ? -7.425 -5.887 -39.301 1.00 87.88 733 MET A N 1
ATOM 5869 C CA . MET A 1 733 ? -7.169 -5.322 -40.640 1.00 87.88 733 MET A CA 1
ATOM 5870 C C . MET A 1 733 ? -5.681 -5.102 -40.970 1.00 87.88 733 MET A C 1
ATOM 5872 O O . MET A 1 733 ? -5.372 -4.363 -41.900 1.00 87.88 733 MET A O 1
ATOM 5876 N N . ALA A 1 734 ? -4.754 -5.707 -40.220 1.00 89.50 734 ALA A N 1
ATOM 5877 C CA . ALA A 1 734 ? -3.318 -5.463 -40.377 1.00 89.50 734 ALA A CA 1
ATOM 5878 C C . ALA A 1 734 ? -2.794 -5.818 -41.785 1.00 89.50 734 ALA A C 1
ATOM 5880 O O . ALA A 1 734 ? -2.842 -6.972 -42.204 1.00 89.50 734 ALA A O 1
ATOM 5881 N N . THR A 1 735 ? -2.248 -4.822 -42.491 1.00 87.81 735 THR A N 1
ATOM 5882 C CA . THR A 1 735 ? -1.614 -4.967 -43.816 1.00 87.81 735 THR A CA 1
ATOM 5883 C C . THR A 1 735 ? -0.113 -5.254 -43.762 1.00 87.81 735 THR A C 1
ATOM 5885 O O . THR A 1 735 ? 0.486 -5.558 -44.789 1.00 87.81 735 THR A O 1
ATOM 5888 N N . GLU A 1 736 ? 0.508 -5.119 -42.591 1.00 92.56 736 GLU A N 1
ATOM 5889 C CA . GLU A 1 736 ? 1.944 -5.297 -42.367 1.00 92.56 736 GLU A CA 1
ATOM 5890 C C . GLU A 1 736 ? 2.201 -6.018 -41.037 1.00 92.56 736 GLU A C 1
ATOM 5892 O O . GLU A 1 736 ? 1.338 -6.050 -40.158 1.00 92.56 736 GLU A O 1
ATOM 5897 N N . GLU A 1 737 ? 3.388 -6.608 -40.893 1.00 93.25 737 GLU A N 1
ATOM 5898 C CA . GLU A 1 737 ? 3.853 -7.183 -39.629 1.00 93.25 737 GLU A CA 1
ATOM 5899 C C . GLU A 1 737 ? 4.357 -6.075 -38.686 1.00 93.25 737 GLU A C 1
ATOM 5901 O O . GLU A 1 737 ? 4.807 -5.010 -39.124 1.00 93.25 737 GLU A O 1
ATOM 5906 N N . SER A 1 738 ? 4.284 -6.308 -37.372 1.00 94.12 738 SER A N 1
ATOM 5907 C CA . SER A 1 738 ? 4.857 -5.377 -36.399 1.00 94.12 738 SER A CA 1
ATOM 5908 C C . SER A 1 738 ? 6.382 -5.410 -36.493 1.00 94.12 738 SER A C 1
ATOM 5910 O O . SER A 1 738 ? 6.985 -6.484 -36.436 1.00 94.12 738 SER A O 1
ATOM 5912 N N . VAL A 1 739 ? 7.033 -4.242 -36.537 1.00 95.06 739 VAL A N 1
ATOM 5913 C CA . VAL A 1 739 ? 8.507 -4.121 -36.516 1.00 95.06 739 VAL A CA 1
ATOM 5914 C C . VAL A 1 739 ? 9.144 -4.754 -35.273 1.00 95.06 739 VAL A C 1
ATOM 5916 O O . VAL A 1 739 ? 10.359 -4.946 -35.226 1.00 95.06 739 VAL A O 1
ATOM 5919 N N . LEU A 1 740 ? 8.333 -5.091 -34.267 1.00 94.00 740 LEU A N 1
ATOM 5920 C CA . LEU A 1 740 ? 8.742 -5.758 -33.039 1.00 94.00 740 LEU A CA 1
ATOM 5921 C C . LEU A 1 740 ? 8.851 -7.281 -33.165 1.00 94.00 740 LEU A C 1
ATOM 5923 O O . LEU A 1 740 ? 9.600 -7.871 -32.391 1.00 94.00 740 LEU A O 1
ATOM 5927 N N . GLU A 1 741 ? 8.199 -7.939 -34.132 1.00 91.50 741 GLU A N 1
ATOM 5928 C CA . GLU A 1 741 ? 8.236 -9.412 -34.231 1.00 91.50 741 GLU A CA 1
ATOM 5929 C C . GLU A 1 741 ? 9.665 -9.946 -34.446 1.00 91.50 741 GLU A C 1
ATOM 5931 O O . GLU A 1 741 ? 10.035 -10.965 -33.860 1.00 91.50 741 GLU A O 1
ATOM 5936 N N . ARG A 1 742 ? 10.536 -9.184 -35.130 1.00 90.25 742 ARG A N 1
ATOM 5937 C CA . ARG A 1 742 ? 11.984 -9.480 -35.255 1.00 90.25 742 ARG A CA 1
ATOM 5938 C C . ARG A 1 742 ? 12.740 -9.516 -33.914 1.00 90.25 742 ARG A C 1
ATOM 5940 O O . ARG A 1 742 ? 13.841 -10.054 -33.847 1.00 90.25 742 ARG A O 1
ATOM 5947 N N . HIS A 1 743 ? 12.168 -8.932 -32.860 1.00 90.94 743 HIS A N 1
ATOM 5948 C CA . HIS A 1 743 ? 12.706 -8.881 -31.498 1.00 90.94 743 HIS A CA 1
ATOM 5949 C C . HIS A 1 743 ? 11.935 -9.779 -30.514 1.00 90.94 743 HIS A C 1
ATOM 5951 O O . HIS A 1 743 ? 12.220 -9.747 -29.318 1.00 90.94 743 HIS A O 1
ATOM 5957 N N . ARG A 1 744 ? 10.947 -10.562 -30.967 1.00 90.62 744 ARG A N 1
ATOM 5958 C CA . ARG A 1 744 ? 10.070 -11.351 -30.091 1.00 90.62 744 ARG A CA 1
ATOM 5959 C C . ARG A 1 744 ? 10.817 -12.491 -29.399 1.00 90.62 744 ARG A C 1
ATOM 5961 O O . ARG A 1 744 ? 11.371 -13.385 -30.040 1.00 90.62 744 ARG A O 1
ATOM 5968 N N . THR A 1 745 ? 10.766 -12.517 -28.071 1.00 88.31 745 THR A N 1
ATOM 5969 C CA . THR A 1 745 ? 11.305 -13.616 -27.271 1.00 88.31 745 THR A CA 1
ATOM 5970 C C . THR A 1 745 ? 10.377 -14.830 -27.376 1.00 88.31 745 THR A C 1
ATOM 5972 O O . THR A 1 745 ? 9.189 -14.751 -27.062 1.00 88.31 745 THR A O 1
ATOM 5975 N N . THR A 1 746 ? 10.900 -15.981 -27.805 1.00 86.56 746 THR A N 1
ATOM 5976 C CA . THR A 1 746 ? 10.111 -17.214 -27.989 1.00 86.56 746 THR A CA 1
ATOM 5977 C C . THR A 1 746 ? 10.793 -18.439 -27.371 1.00 86.56 746 THR A C 1
ATOM 5979 O O . THR A 1 746 ? 11.965 -18.405 -26.985 1.00 86.56 746 THR A O 1
ATOM 5982 N N . GLY A 1 747 ? 10.039 -19.538 -27.240 1.00 86.62 747 GLY A N 1
ATOM 5983 C CA . GLY A 1 747 ? 10.552 -20.832 -26.783 1.00 86.62 747 GLY A CA 1
ATOM 5984 C C . GLY A 1 747 ? 11.260 -20.763 -25.425 1.00 86.62 747 GLY A C 1
ATOM 5985 O O . GLY A 1 747 ? 10.735 -20.209 -24.461 1.00 86.62 747 GLY A O 1
ATOM 5986 N N . PHE A 1 748 ? 12.471 -21.322 -25.353 1.00 82.38 748 PHE A N 1
ATOM 5987 C CA . PHE A 1 748 ? 13.262 -21.351 -24.118 1.00 82.38 748 PHE A CA 1
ATOM 5988 C C . PHE A 1 748 ? 13.678 -19.956 -23.623 1.00 82.38 748 PHE A C 1
ATOM 5990 O O . PHE A 1 748 ? 13.793 -19.751 -22.418 1.00 82.38 748 PHE A O 1
ATOM 5997 N N . GLY A 1 749 ? 13.844 -18.979 -24.523 1.00 84.75 749 GLY A N 1
ATOM 5998 C CA . GLY A 1 749 ? 14.177 -17.608 -24.133 1.00 84.75 749 GLY A CA 1
ATOM 5999 C C . GLY A 1 749 ? 13.065 -16.946 -23.315 1.00 84.75 749 GLY A C 1
ATOM 6000 O O . GLY A 1 749 ? 13.351 -16.253 -22.342 1.00 84.75 749 GLY A O 1
ATOM 6001 N N . LEU A 1 750 ? 11.802 -17.221 -23.664 1.00 84.00 750 LEU A N 1
ATOM 6002 C CA . LEU A 1 750 ? 10.633 -16.744 -22.921 1.00 84.00 750 LEU A CA 1
ATOM 6003 C C . LEU A 1 750 ? 10.530 -17.425 -21.548 1.00 84.00 750 LEU A C 1
ATOM 6005 O O . LEU A 1 750 ? 10.257 -16.759 -20.554 1.00 84.00 750 LEU A O 1
ATOM 6009 N N . PHE A 1 751 ? 10.805 -18.733 -21.477 1.00 83.00 751 PHE A N 1
ATOM 6010 C CA . PHE A 1 751 ? 10.877 -19.459 -20.204 1.00 83.00 751 PHE A CA 1
ATOM 6011 C C . PHE A 1 751 ? 11.955 -18.882 -19.274 1.00 83.00 751 PHE A C 1
ATOM 6013 O O . PHE A 1 751 ? 11.676 -18.635 -18.105 1.00 83.00 751 PHE A O 1
ATOM 6020 N N . TRP A 1 752 ? 13.160 -18.615 -19.789 1.00 83.75 752 TRP A N 1
ATOM 6021 C CA . TRP A 1 752 ? 14.246 -18.030 -18.997 1.00 83.75 752 TRP A CA 1
ATOM 6022 C C . TRP A 1 752 ? 13.917 -16.614 -18.506 1.00 83.75 752 TRP A C 1
ATOM 6024 O O . TRP A 1 752 ? 14.155 -16.299 -17.341 1.00 83.75 752 TRP A O 1
ATOM 6034 N N . TRP A 1 753 ? 13.306 -15.784 -19.358 1.00 83.69 753 TRP A N 1
ATOM 6035 C CA . TRP A 1 753 ? 12.840 -14.448 -18.976 1.00 83.69 753 TRP A CA 1
ATOM 6036 C C . TRP A 1 753 ? 11.790 -14.506 -17.852 1.00 83.69 753 TRP A C 1
ATOM 6038 O O . TRP A 1 753 ? 11.919 -13.794 -16.857 1.00 83.69 753 TRP A O 1
ATOM 6048 N N . LEU A 1 754 ? 10.804 -15.408 -17.955 1.00 79.88 754 LEU A N 1
ATOM 6049 C CA . LEU A 1 754 ? 9.786 -15.621 -16.917 1.00 79.88 754 LEU A CA 1
ATOM 6050 C C . LEU A 1 754 ? 10.389 -16.145 -15.606 1.00 79.88 754 LEU A C 1
ATOM 6052 O O . LEU A 1 754 ? 10.071 -15.626 -14.539 1.00 79.88 754 LEU A O 1
ATOM 6056 N N . ALA A 1 755 ? 11.281 -17.137 -15.672 1.00 80.25 755 ALA A N 1
ATOM 6057 C CA . ALA A 1 755 ? 11.954 -17.687 -14.495 1.00 80.25 755 ALA A CA 1
ATOM 6058 C C . ALA A 1 755 ? 12.769 -16.613 -13.760 1.00 80.25 755 ALA A C 1
ATOM 6060 O O . ALA A 1 755 ? 12.703 -16.507 -12.536 1.00 80.25 755 ALA A O 1
ATOM 6061 N N . LYS A 1 756 ? 13.478 -15.764 -14.512 1.00 80.88 756 LYS A N 1
ATOM 6062 C CA . LYS A 1 756 ? 14.221 -14.621 -13.979 1.00 80.88 756 LYS A CA 1
ATOM 6063 C C . LYS A 1 756 ? 13.305 -13.575 -13.342 1.00 80.88 756 LYS A C 1
ATOM 6065 O O . LYS A 1 756 ? 13.621 -13.121 -12.250 1.00 80.88 756 LYS A O 1
ATOM 6070 N N . LEU A 1 757 ? 12.182 -13.224 -13.976 1.00 77.56 757 LEU A N 1
ATOM 6071 C CA . LEU A 1 757 ? 11.199 -12.290 -13.413 1.00 77.56 757 LEU A CA 1
ATOM 6072 C C . LEU A 1 757 ? 10.656 -12.794 -12.066 1.00 77.56 757 LEU A C 1
ATOM 6074 O O . LEU A 1 757 ? 10.636 -12.043 -11.094 1.00 77.56 757 LEU A O 1
ATOM 6078 N N . ILE A 1 758 ? 10.278 -14.075 -11.996 1.00 75.31 758 ILE A N 1
ATOM 6079 C CA . ILE A 1 758 ? 9.779 -14.715 -10.769 1.00 75.31 758 ILE A CA 1
ATOM 6080 C C . ILE A 1 758 ? 10.863 -14.704 -9.683 1.00 75.31 758 ILE A C 1
ATOM 6082 O O . ILE A 1 758 ? 10.622 -14.197 -8.589 1.00 75.31 758 ILE A O 1
ATOM 6086 N N . PHE A 1 759 ? 12.073 -15.177 -9.999 1.00 76.94 759 PHE A N 1
ATOM 6087 C CA . PHE A 1 759 ? 13.213 -15.180 -9.078 1.00 76.94 759 PHE A CA 1
ATOM 6088 C C . PHE A 1 759 ? 13.506 -13.771 -8.537 1.00 76.94 759 PHE A C 1
ATOM 6090 O O . PHE A 1 759 ? 13.546 -13.553 -7.328 1.00 76.94 759 PHE A O 1
ATOM 6097 N N . GLN A 1 760 ? 13.607 -12.777 -9.421 1.00 71.81 760 GLN A N 1
ATOM 6098 C CA . GLN A 1 760 ? 13.854 -11.390 -9.034 1.00 71.81 760 GLN A CA 1
ATOM 6099 C C . GLN A 1 760 ? 12.738 -10.811 -8.154 1.00 71.81 760 GLN A C 1
ATOM 6101 O O . GLN A 1 760 ? 13.033 -10.128 -7.176 1.00 71.81 760 GLN A O 1
ATOM 6106 N N . SER A 1 761 ? 11.470 -11.127 -8.440 1.00 65.88 761 SER A N 1
ATOM 6107 C CA . SER A 1 761 ? 10.334 -10.690 -7.617 1.00 65.88 761 SER A CA 1
ATOM 6108 C C . SER A 1 761 ? 10.285 -11.325 -6.222 1.00 65.88 761 SER A C 1
ATOM 6110 O O . SER A 1 761 ? 9.725 -10.726 -5.309 1.00 65.88 761 SER A O 1
ATOM 6112 N N . ARG A 1 762 ? 10.870 -12.520 -6.043 1.00 68.50 762 ARG A N 1
ATOM 6113 C CA . ARG A 1 762 ? 10.821 -13.279 -4.784 1.00 68.50 762 ARG A CA 1
ATOM 6114 C C . ARG A 1 762 ? 11.946 -12.932 -3.808 1.00 68.50 762 ARG A C 1
ATOM 6116 O O . ARG A 1 762 ? 11.740 -13.075 -2.602 1.00 68.50 762 ARG A O 1
ATOM 6123 N N . PHE A 1 763 ? 13.110 -12.521 -4.316 1.00 71.38 763 PHE A N 1
ATOM 6124 C CA . PHE A 1 763 ? 14.330 -12.328 -3.519 1.00 71.38 763 PHE A CA 1
ATOM 6125 C C . PHE A 1 763 ? 14.747 -10.861 -3.307 1.00 71.38 763 PHE A C 1
ATOM 6127 O O . PHE A 1 763 ? 15.526 -10.603 -2.395 1.00 71.38 763 PHE A O 1
ATOM 6134 N N . TRP A 1 764 ? 14.229 -9.896 -4.081 1.00 75.12 764 TRP A N 1
ATOM 6135 C CA . TRP A 1 764 ? 14.613 -8.478 -3.968 1.00 75.12 764 TRP A CA 1
ATOM 6136 C C . TRP A 1 764 ? 13.458 -7.560 -3.567 1.00 75.12 764 TRP A C 1
ATOM 6138 O O . TRP A 1 764 ? 12.467 -7.425 -4.294 1.00 75.12 764 TRP A O 1
ATOM 6148 N N . LYS A 1 765 ? 13.650 -6.826 -2.467 1.00 80.81 765 LYS A N 1
ATOM 6149 C CA . LYS A 1 765 ? 12.746 -5.759 -2.028 1.00 80.81 765 LYS A CA 1
ATOM 6150 C C . LYS A 1 765 ? 12.789 -4.575 -3.000 1.00 80.81 765 LYS A C 1
ATOM 6152 O O . LYS A 1 765 ? 13.851 -4.035 -3.316 1.00 80.81 765 LYS A O 1
ATOM 6157 N N . GLN A 1 766 ? 11.611 -4.188 -3.481 1.00 80.31 766 GLN A N 1
ATOM 6158 C CA . GLN A 1 766 ? 11.409 -2.996 -4.302 1.00 80.31 766 GLN A CA 1
ATOM 6159 C C . GLN A 1 766 ? 11.077 -1.812 -3.393 1.00 80.31 766 GLN A C 1
ATOM 6161 O O . GLN A 1 766 ? 10.309 -1.970 -2.446 1.00 80.31 766 GLN A O 1
ATOM 6166 N N . THR A 1 767 ? 11.586 -0.622 -3.702 1.00 83.19 767 THR A N 1
ATOM 6167 C CA . THR A 1 767 ? 11.150 0.623 -3.046 1.00 83.19 767 THR A CA 1
ATOM 6168 C C . THR A 1 767 ? 10.868 1.697 -4.087 1.00 83.19 767 THR A C 1
ATOM 6170 O O . THR A 1 767 ? 11.508 1.744 -5.142 1.00 83.19 767 THR A O 1
ATOM 6173 N N . THR A 1 768 ? 9.878 2.543 -3.807 1.00 86.12 768 THR A N 1
ATOM 6174 C CA . THR A 1 768 ? 9.443 3.601 -4.724 1.00 86.12 768 THR A CA 1
ATOM 6175 C C . THR A 1 768 ? 9.980 4.936 -4.231 1.00 86.12 768 THR A C 1
ATOM 6177 O O . THR A 1 768 ? 9.938 5.224 -3.043 1.00 86.12 768 THR A O 1
ATOM 6180 N N . ARG A 1 769 ? 10.519 5.774 -5.115 1.00 87.00 769 ARG A N 1
ATOM 6181 C CA . ARG A 1 769 ? 10.930 7.137 -4.750 1.00 87.00 769 ARG A CA 1
ATOM 6182 C C . ARG A 1 769 ? 10.573 8.113 -5.853 1.00 87.00 769 ARG A C 1
ATOM 6184 O O . ARG A 1 769 ? 10.486 7.749 -7.026 1.00 87.00 769 ARG A O 1
ATOM 6191 N N . THR A 1 770 ? 10.387 9.365 -5.458 1.00 90.50 770 THR A N 1
ATOM 6192 C CA . THR A 1 770 ? 10.072 10.463 -6.371 1.00 90.50 770 THR A CA 1
ATOM 6193 C C . THR A 1 770 ? 11.287 11.370 -6.545 1.00 90.50 770 THR A C 1
ATOM 6195 O O . THR A 1 770 ? 12.045 11.603 -5.607 1.00 90.50 770 THR A O 1
ATOM 6198 N N . ILE A 1 771 ? 11.483 11.881 -7.757 1.00 92.06 771 ILE A N 1
ATOM 6199 C CA . ILE A 1 771 ? 12.535 12.823 -8.134 1.00 92.06 771 ILE A CA 1
ATOM 6200 C C . ILE A 1 771 ? 11.861 14.053 -8.745 1.00 92.06 771 ILE A C 1
ATOM 6202 O O . ILE A 1 771 ? 11.056 13.935 -9.670 1.00 92.06 771 ILE A O 1
ATOM 6206 N N . CYS A 1 772 ? 12.203 15.237 -8.238 1.00 92.06 772 CYS A N 1
ATOM 6207 C CA . CYS A 1 772 ? 11.817 16.509 -8.851 1.00 92.06 772 CYS A CA 1
ATOM 6208 C C . CYS A 1 772 ? 12.860 16.901 -9.903 1.00 92.06 772 CYS A C 1
ATOM 6210 O O . CYS A 1 772 ? 14.036 16.996 -9.578 1.00 92.06 772 CYS A O 1
ATOM 6212 N N . ILE A 1 773 ? 12.455 17.167 -11.143 1.00 92.62 773 ILE A N 1
ATOM 6213 C CA . ILE A 1 773 ? 13.317 17.691 -12.209 1.00 92.62 773 ILE A CA 1
ATOM 6214 C C . ILE A 1 773 ? 12.867 19.124 -12.511 1.00 92.62 773 ILE A C 1
ATOM 6216 O O . ILE A 1 773 ? 11.783 19.344 -13.054 1.00 92.62 773 ILE A O 1
ATOM 6220 N N . SER A 1 774 ? 13.695 20.108 -12.158 1.00 92.31 774 SER A N 1
ATOM 6221 C CA . SER A 1 774 ? 13.359 21.526 -12.329 1.00 92.31 774 SER A CA 1
ATOM 6222 C C . SER A 1 774 ? 13.343 21.961 -13.809 1.00 92.31 774 SER A C 1
ATOM 6224 O O . SER A 1 774 ? 14.053 21.370 -14.636 1.00 92.31 774 SER A O 1
ATOM 6226 N N . PRO A 1 775 ? 12.621 23.045 -14.168 1.00 92.81 775 PRO A N 1
ATOM 6227 C CA . PRO A 1 775 ? 12.655 23.616 -15.516 1.00 92.81 775 PRO A CA 1
ATOM 6228 C C . PRO A 1 775 ? 14.075 23.955 -15.984 1.00 92.81 775 PRO A C 1
ATOM 6230 O O . PRO A 1 775 ? 14.405 23.790 -17.158 1.00 92.81 775 PRO A O 1
ATOM 6233 N N . ALA A 1 776 ? 14.928 24.425 -15.067 1.00 92.06 776 ALA A N 1
ATOM 6234 C CA . ALA A 1 776 ? 16.312 24.785 -15.356 1.00 92.06 776 ALA A CA 1
ATOM 6235 C C . ALA A 1 776 ? 17.167 23.546 -15.668 1.00 92.06 776 ALA A C 1
ATOM 6237 O O . ALA A 1 776 ? 17.892 23.541 -16.667 1.00 92.06 776 ALA A O 1
ATOM 6238 N N . ALA A 1 777 ? 17.032 22.482 -14.870 1.00 92.19 777 ALA A N 1
ATOM 6239 C CA . ALA A 1 777 ? 17.717 21.212 -15.092 1.00 92.19 777 ALA A CA 1
ATOM 6240 C C . ALA A 1 777 ? 17.306 20.581 -16.431 1.00 92.19 777 ALA A C 1
ATOM 6242 O O . ALA A 1 777 ? 18.162 20.263 -17.260 1.00 92.19 777 ALA A O 1
ATOM 6243 N N . LEU A 1 778 ? 15.999 20.497 -16.701 1.00 94.00 778 LEU A N 1
ATOM 6244 C CA . LEU A 1 778 ? 15.478 19.985 -17.968 1.00 94.00 778 LEU A CA 1
ATOM 6245 C C . LEU A 1 778 ? 15.936 20.834 -19.164 1.00 94.00 778 LEU A C 1
ATOM 6247 O O . LEU A 1 778 ? 16.362 20.282 -20.179 1.00 94.00 778 LEU A O 1
ATOM 6251 N N . LYS A 1 779 ? 15.914 22.170 -19.050 1.00 94.88 779 LYS A N 1
ATOM 6252 C CA . LYS A 1 779 ? 16.400 23.074 -20.104 1.00 94.88 779 LYS A CA 1
ATOM 6253 C C . LYS A 1 779 ? 17.888 22.865 -20.392 1.00 94.88 779 LYS A C 1
ATOM 6255 O O . LYS A 1 779 ? 18.251 22.843 -21.567 1.00 94.88 779 LYS A O 1
ATOM 6260 N N . LYS A 1 780 ? 18.734 22.682 -19.368 1.00 93.94 780 LYS A N 1
ATOM 6261 C CA . LYS A 1 780 ? 20.170 22.363 -19.516 1.00 93.94 780 LYS A CA 1
ATOM 6262 C C . LYS A 1 780 ? 20.353 21.069 -20.316 1.00 93.94 780 LYS A C 1
ATOM 6264 O O . LYS A 1 780 ? 20.955 21.103 -21.389 1.00 93.94 780 LYS A O 1
ATOM 6269 N N . LEU A 1 781 ? 19.751 19.971 -19.848 1.00 95.19 781 LEU A N 1
ATOM 6270 C CA . LEU A 1 781 ? 19.830 18.650 -20.487 1.00 95.19 781 LEU A CA 1
ATOM 6271 C C . LEU A 1 781 ? 19.325 18.674 -21.937 1.00 95.19 781 LEU A C 1
ATOM 6273 O O . LEU A 1 781 ? 20.000 18.192 -22.845 1.00 95.19 781 LEU A O 1
ATOM 6277 N N . LYS A 1 782 ? 18.153 19.276 -22.170 1.00 96.44 782 LYS A N 1
ATOM 6278 C CA . LYS A 1 782 ? 17.531 19.357 -23.496 1.00 96.44 782 LYS A CA 1
ATOM 6279 C C . LYS A 1 782 ? 18.326 20.221 -24.466 1.00 96.44 782 LYS A C 1
ATOM 6281 O O . LYS A 1 782 ? 18.456 19.837 -25.620 1.00 96.44 782 LYS A O 1
ATOM 6286 N N . SER A 1 783 ? 18.858 21.363 -24.025 1.00 95.81 783 SER A N 1
ATOM 6287 C CA . SER A 1 783 ? 19.617 22.265 -24.907 1.00 95.81 783 SER A CA 1
ATOM 6288 C C . SER A 1 783 ? 20.919 21.617 -25.376 1.00 95.81 783 SER A C 1
ATOM 6290 O O . SER A 1 783 ? 21.237 21.687 -26.560 1.00 95.81 783 SER A O 1
ATOM 6292 N N . GLN A 1 784 ? 21.628 20.928 -24.474 1.00 95.69 784 GLN A N 1
ATOM 6293 C CA . GLN A 1 784 ? 22.812 20.147 -24.827 1.00 95.69 784 GLN A CA 1
ATOM 6294 C C . GLN A 1 784 ? 22.457 19.003 -25.789 1.00 95.69 784 GLN A C 1
ATOM 6296 O O . GLN A 1 784 ? 23.016 18.919 -26.880 1.00 95.69 784 GLN A O 1
ATOM 6301 N N . ALA A 1 785 ? 21.488 18.157 -25.428 1.00 96.88 785 ALA A N 1
ATOM 6302 C CA . ALA A 1 785 ? 21.123 17.007 -26.250 1.00 96.88 785 ALA A CA 1
ATOM 6303 C C . ALA A 1 785 ? 20.590 17.412 -27.638 1.00 96.88 785 ALA A C 1
ATOM 6305 O O . ALA A 1 785 ? 20.848 16.719 -28.621 1.00 96.88 785 ALA A O 1
ATOM 6306 N N . LEU A 1 786 ? 19.870 18.537 -27.733 1.00 96.25 786 LEU A N 1
ATOM 6307 C CA . LEU A 1 786 ? 19.374 19.072 -29.000 1.00 96.25 786 LEU A CA 1
ATOM 6308 C C . LEU A 1 786 ? 20.517 19.600 -29.879 1.00 96.25 786 LEU A C 1
ATOM 6310 O O . LEU A 1 786 ? 20.528 19.310 -31.071 1.00 96.25 786 LEU A O 1
ATOM 6314 N N . MET A 1 787 ? 21.497 20.302 -29.299 1.00 96.06 787 MET A N 1
ATOM 6315 C CA . MET A 1 787 ? 22.703 20.751 -30.008 1.00 96.06 787 MET A CA 1
ATOM 6316 C C . MET A 1 787 ? 23.489 19.564 -30.585 1.00 96.06 787 MET A C 1
ATOM 6318 O O . MET A 1 787 ? 23.872 19.587 -31.753 1.00 96.06 787 MET A O 1
ATOM 6322 N N . GLU A 1 788 ? 23.670 18.504 -29.792 1.00 96.00 788 GLU A N 1
ATOM 6323 C CA . GLU A 1 788 ? 24.377 17.283 -30.199 1.00 96.00 788 GLU A CA 1
ATOM 6324 C C . GLU A 1 788 ? 23.683 16.562 -31.372 1.00 96.00 788 GLU A C 1
ATOM 6326 O O . GLU A 1 788 ? 24.361 16.149 -32.313 1.00 96.00 788 GLU A O 1
ATOM 6331 N N . VAL A 1 789 ? 22.345 16.437 -31.378 1.00 95.25 789 VAL A N 1
ATOM 6332 C CA . VAL A 1 789 ? 21.635 15.818 -32.521 1.00 95.25 789 VAL A CA 1
ATOM 6333 C C . VAL A 1 789 ? 21.528 16.742 -33.734 1.00 95.25 789 VAL A C 1
ATOM 6335 O O . VAL A 1 789 ? 21.599 16.255 -34.860 1.00 95.25 789 VAL A O 1
ATOM 6338 N N . GLN A 1 790 ? 21.398 18.058 -33.538 1.00 94.06 790 GLN A N 1
ATOM 6339 C CA . GLN A 1 790 ? 21.276 19.018 -34.644 1.00 94.06 790 GLN A CA 1
ATOM 6340 C C . GLN A 1 790 ? 22.588 19.244 -35.401 1.00 94.06 790 GLN A C 1
ATOM 6342 O O . GLN A 1 790 ? 22.555 19.628 -36.569 1.00 94.06 790 GLN A O 1
ATOM 6347 N N . ALA A 1 791 ? 23.730 18.923 -34.786 1.00 93.19 791 ALA A N 1
ATOM 6348 C CA . ALA A 1 791 ? 25.013 18.816 -35.477 1.00 93.19 791 ALA A CA 1
ATOM 6349 C C . ALA A 1 791 ? 25.073 17.640 -36.480 1.00 93.19 791 ALA A C 1
ATOM 6351 O O . ALA A 1 791 ? 25.904 17.661 -37.385 1.00 93.19 791 ALA A O 1
ATOM 6352 N N . LEU A 1 792 ? 24.206 16.626 -36.334 1.00 91.44 792 LEU A N 1
ATOM 6353 C CA . LEU A 1 792 ? 24.118 15.460 -37.227 1.00 91.44 792 LEU A CA 1
ATOM 6354 C C . LEU A 1 792 ? 22.965 15.578 -38.238 1.00 91.44 792 LEU A C 1
ATOM 6356 O O . LEU A 1 792 ? 23.124 15.211 -39.399 1.00 91.44 792 LEU A O 1
ATOM 6360 N N . ASP A 1 793 ? 21.812 16.089 -37.805 1.00 91.94 793 ASP A N 1
ATOM 6361 C CA . ASP A 1 793 ? 20.649 16.395 -38.645 1.00 91.94 793 ASP A CA 1
ATOM 6362 C C . ASP A 1 793 ? 19.988 17.682 -38.141 1.00 91.94 793 ASP A C 1
ATOM 6364 O O . ASP A 1 793 ? 19.352 17.698 -37.088 1.00 91.94 793 ASP A O 1
ATOM 6368 N N . SER A 1 794 ? 20.086 18.763 -38.915 1.00 88.81 794 SER A N 1
ATOM 6369 C CA . SER A 1 794 ? 19.550 20.079 -38.543 1.00 88.81 794 SER A CA 1
ATOM 6370 C C . SER A 1 794 ? 18.025 20.120 -38.372 1.00 88.81 794 SER A C 1
ATOM 6372 O O . SER A 1 794 ? 17.503 21.086 -37.815 1.00 88.81 794 SER A O 1
ATOM 6374 N N . LYS A 1 795 ? 17.297 19.084 -38.813 1.00 90.88 795 LYS A N 1
ATOM 6375 C CA . LYS A 1 795 ? 15.847 18.924 -38.609 1.00 90.88 795 LYS A CA 1
ATOM 6376 C C . LYS A 1 795 ? 15.499 18.042 -37.406 1.00 90.88 795 LYS A C 1
ATOM 6378 O O . LYS A 1 795 ? 14.314 17.875 -37.108 1.00 90.88 795 LYS A O 1
ATOM 6383 N N . ALA A 1 796 ? 16.490 17.491 -36.705 1.00 91.31 796 ALA A N 1
ATOM 6384 C CA . ALA A 1 796 ? 16.270 16.645 -35.541 1.00 91.31 796 ALA A CA 1
ATOM 6385 C C . ALA A 1 796 ? 15.548 17.402 -34.412 1.00 91.31 796 ALA A C 1
ATOM 6387 O O . ALA A 1 796 ? 15.844 18.559 -34.097 1.00 91.31 796 ALA A O 1
ATOM 6388 N N . PHE A 1 797 ? 14.605 16.705 -33.775 1.00 94.31 797 PHE A N 1
ATOM 6389 C CA . PHE A 1 797 ? 13.780 17.217 -32.686 1.00 94.31 797 PHE A CA 1
ATOM 6390 C C . PHE A 1 797 ? 13.714 16.209 -31.538 1.00 94.31 797 PHE A C 1
ATOM 6392 O O . PHE A 1 797 ? 13.433 15.029 -31.756 1.00 94.31 797 PHE A O 1
ATOM 6399 N N . LEU A 1 798 ? 13.894 16.705 -30.312 1.00 95.44 798 LEU A N 1
ATOM 6400 C CA . LEU A 1 798 ? 13.706 15.963 -29.067 1.00 95.44 798 LEU A CA 1
ATOM 6401 C C . LEU A 1 798 ? 12.671 16.688 -28.196 1.00 95.44 798 LEU A C 1
ATOM 6403 O O . LEU A 1 798 ? 12.751 17.899 -27.974 1.00 95.44 798 LEU A O 1
ATOM 6407 N N . SER A 1 799 ? 11.697 15.941 -27.687 1.00 94.44 799 SER A N 1
ATOM 6408 C CA . SER A 1 799 ? 10.737 16.412 -26.689 1.00 94.44 799 SER A CA 1
ATOM 6409 C C . SER A 1 799 ? 11.268 16.223 -25.273 1.00 94.44 799 SER A C 1
ATOM 6411 O O . SER A 1 799 ? 12.151 15.405 -25.030 1.00 94.44 799 SER A O 1
ATOM 6413 N N . ASP A 1 800 ? 10.657 16.922 -24.320 1.00 94.69 800 ASP A N 1
ATOM 6414 C CA . ASP A 1 800 ? 10.963 16.784 -22.890 1.00 94.69 800 ASP A CA 1
ATOM 6415 C C . ASP A 1 800 ? 10.824 15.332 -22.416 1.00 94.69 800 ASP A C 1
ATOM 6417 O O . ASP A 1 800 ? 11.635 14.846 -21.635 1.00 94.69 800 ASP A O 1
ATOM 6421 N N . GLY A 1 801 ? 9.856 14.599 -22.976 1.00 93.31 801 GLY A N 1
ATOM 6422 C CA . GLY A 1 801 ? 9.663 13.183 -22.693 1.00 93.31 801 GLY A CA 1
ATOM 6423 C C . GLY A 1 801 ? 10.810 12.285 -23.160 1.00 93.31 801 GLY A C 1
ATOM 6424 O O . GLY A 1 801 ? 11.151 11.351 -22.442 1.00 93.31 801 GLY A O 1
ATOM 6425 N N . ASP A 1 802 ? 11.428 12.570 -24.313 1.00 95.81 802 ASP A N 1
ATOM 6426 C CA . ASP A 1 802 ? 12.585 11.796 -24.790 1.00 95.81 802 ASP A CA 1
ATOM 6427 C C . ASP A 1 802 ? 13.798 12.045 -23.882 1.00 95.81 802 ASP A C 1
ATOM 6429 O O . ASP A 1 802 ? 14.510 11.107 -23.534 1.00 95.81 802 ASP A O 1
ATOM 6433 N N . ILE A 1 803 ? 13.993 13.300 -23.454 1.00 97.06 803 ILE A N 1
ATOM 6434 C CA . ILE A 1 803 ? 15.079 13.707 -22.551 1.00 97.06 803 ILE A CA 1
ATOM 6435 C C . ILE A 1 803 ? 14.913 13.075 -21.167 1.00 97.06 803 ILE A C 1
ATOM 6437 O O . ILE A 1 803 ? 15.850 12.450 -20.683 1.00 97.06 803 ILE A O 1
ATOM 6441 N N . ILE A 1 804 ? 13.732 13.182 -20.546 1.00 96.06 804 ILE A N 1
ATOM 6442 C CA . ILE A 1 804 ? 13.459 12.612 -19.215 1.00 96.06 804 ILE A CA 1
ATOM 6443 C C . ILE A 1 804 ? 13.553 11.083 -19.249 1.00 96.06 804 ILE A C 1
ATOM 6445 O O . ILE A 1 804 ? 14.190 10.493 -18.378 1.00 96.06 804 ILE A O 1
ATOM 6449 N N . SER A 1 805 ? 12.984 10.438 -20.276 1.00 96.38 805 SER A N 1
ATOM 6450 C CA . SER A 1 805 ? 13.065 8.981 -20.433 1.00 96.38 805 SER A CA 1
ATOM 6451 C C . SER A 1 805 ? 14.509 8.508 -20.625 1.00 96.38 805 SER A C 1
ATOM 6453 O O . SER A 1 805 ? 14.930 7.558 -19.968 1.00 96.38 805 SER A O 1
ATOM 6455 N N . ALA A 1 806 ? 15.296 9.179 -21.472 1.00 97.31 806 ALA A N 1
ATOM 6456 C CA . ALA A 1 806 ? 16.709 8.858 -21.667 1.00 97.31 806 ALA A CA 1
ATOM 6457 C C . ALA A 1 806 ? 17.549 9.105 -20.407 1.00 97.31 806 ALA A C 1
ATOM 6459 O O . ALA A 1 806 ? 18.416 8.294 -20.082 1.00 97.31 806 ALA A O 1
ATOM 6460 N N . TRP A 1 807 ? 17.270 10.200 -19.691 1.00 96.31 807 TRP A N 1
ATOM 6461 C CA . TRP A 1 807 ? 17.970 10.578 -18.467 1.00 96.31 807 TRP A CA 1
ATOM 6462 C C . TRP A 1 807 ? 17.722 9.518 -17.402 1.00 96.31 807 TRP A C 1
ATOM 6464 O O . TRP A 1 807 ? 18.664 8.847 -16.995 1.00 96.31 807 TRP A O 1
ATOM 6474 N N . TRP A 1 808 ? 16.460 9.245 -17.057 1.00 96.38 808 TRP A N 1
ATOM 6475 C CA . TRP A 1 808 ? 16.135 8.208 -16.079 1.00 96.38 808 TRP A CA 1
ATOM 6476 C C . TRP A 1 808 ? 16.661 6.822 -16.482 1.00 96.38 808 TRP A C 1
ATOM 6478 O O . TRP A 1 808 ? 17.188 6.110 -15.632 1.00 96.38 808 TRP A O 1
ATOM 6488 N N . THR A 1 809 ? 16.627 6.462 -17.772 1.00 96.44 809 THR A N 1
ATOM 6489 C CA . THR A 1 809 ? 17.211 5.194 -18.250 1.00 96.44 809 THR A CA 1
ATOM 6490 C C . THR A 1 809 ? 18.694 5.072 -17.890 1.00 96.44 809 THR A C 1
ATOM 6492 O O . THR A 1 809 ? 19.119 4.010 -17.435 1.00 96.44 809 THR A O 1
ATOM 6495 N N . LYS A 1 810 ? 19.489 6.143 -18.030 1.00 95.69 810 LYS A N 1
ATOM 6496 C CA . LYS A 1 810 ? 20.911 6.151 -17.639 1.00 95.69 810 LYS A CA 1
ATOM 6497 C C . LYS A 1 810 ? 21.093 5.871 -16.143 1.00 95.69 810 LYS A C 1
ATOM 6499 O O . LYS A 1 810 ? 21.955 5.076 -15.785 1.00 95.69 810 LYS A O 1
ATOM 6504 N N . TYR A 1 811 ? 20.265 6.469 -15.286 1.00 95.06 811 TYR A N 1
ATOM 6505 C CA . TYR A 1 811 ? 20.336 6.281 -13.832 1.00 95.06 811 TYR A CA 1
ATOM 6506 C C . TYR A 1 811 ? 19.854 4.894 -13.389 1.00 95.06 811 TYR A C 1
ATOM 6508 O O . TYR A 1 811 ? 20.572 4.194 -12.677 1.00 95.06 811 TYR A O 1
ATOM 6516 N N . ALA A 1 812 ? 18.692 4.448 -13.870 1.00 93.94 812 ALA A N 1
ATOM 6517 C CA . ALA A 1 812 ? 18.145 3.126 -13.560 1.00 93.94 812 ALA A CA 1
ATOM 6518 C C . ALA A 1 812 ? 19.091 1.981 -13.973 1.00 93.94 812 ALA A C 1
ATOM 6520 O O . ALA A 1 812 ? 19.116 0.929 -13.336 1.00 93.94 812 ALA A O 1
ATOM 6521 N N . THR A 1 813 ? 19.908 2.184 -15.012 1.00 93.88 813 THR A N 1
ATOM 6522 C CA . THR A 1 813 ? 20.830 1.170 -15.553 1.00 93.88 813 THR A CA 1
ATOM 6523 C C . THR A 1 813 ? 22.261 1.243 -15.011 1.00 93.88 813 THR A C 1
ATOM 6525 O O . THR A 1 813 ? 23.091 0.440 -15.432 1.00 93.88 813 THR A O 1
ATOM 6528 N N . LEU A 1 814 ? 22.573 2.113 -14.038 1.00 93.38 814 LEU A N 1
ATOM 6529 C CA . LEU A 1 814 ? 23.915 2.203 -13.425 1.00 93.38 814 LEU A CA 1
ATOM 6530 C C . LEU A 1 814 ? 24.422 0.851 -12.889 1.00 93.38 814 LEU A C 1
ATOM 6532 O O . LEU A 1 814 ? 25.592 0.506 -13.063 1.00 93.38 814 LEU A O 1
ATOM 6536 N N . HIS A 1 815 ? 23.525 0.040 -12.321 1.00 90.19 815 HIS A N 1
ATOM 6537 C CA . HIS A 1 815 ? 23.826 -1.309 -11.831 1.00 90.19 815 HIS A CA 1
ATOM 6538 C C . HIS A 1 815 ? 24.311 -2.275 -12.939 1.00 90.19 815 HIS A C 1
ATOM 6540 O O . HIS A 1 815 ? 24.972 -3.278 -12.662 1.00 90.19 815 HIS A O 1
ATOM 6546 N N . LEU A 1 816 ? 24.054 -1.956 -14.214 1.00 90.69 816 LEU A N 1
ATOM 6547 C CA . LEU A 1 816 ? 24.483 -2.726 -15.385 1.00 90.69 816 LEU A CA 1
ATOM 6548 C C . LEU A 1 816 ? 25.882 -2.360 -15.897 1.00 90.69 816 LEU A C 1
ATOM 6550 O O . LEU A 1 816 ? 26.328 -2.969 -16.866 1.00 90.69 816 LEU A O 1
ATOM 6554 N N . ALA A 1 817 ? 26.619 -1.446 -15.255 1.00 86.81 817 ALA A N 1
ATOM 6555 C CA . ALA A 1 817 ? 27.953 -1.018 -15.706 1.00 86.81 817 ALA A CA 1
ATOM 6556 C C . ALA A 1 817 ? 28.962 -2.171 -15.914 1.00 86.81 817 ALA A C 1
ATOM 6558 O O . ALA A 1 817 ? 29.865 -2.073 -16.748 1.00 86.81 817 ALA A O 1
ATOM 6559 N N . LYS A 1 818 ? 28.799 -3.290 -15.191 1.00 84.06 818 LYS A N 1
ATOM 6560 C CA . LYS A 1 818 ? 29.613 -4.513 -15.347 1.00 84.06 818 LYS A CA 1
ATOM 6561 C C . LYS A 1 818 ? 29.113 -5.459 -16.457 1.00 84.06 818 LYS A C 1
ATOM 6563 O O . LYS A 1 818 ? 29.865 -6.323 -16.891 1.00 84.06 818 LYS A O 1
ATOM 6568 N N . SER A 1 819 ? 27.879 -5.293 -16.937 1.00 84.75 819 SER A N 1
ATOM 6569 C CA . SER A 1 819 ? 27.186 -6.159 -17.910 1.00 84.75 819 SER A CA 1
ATOM 6570 C C . SER A 1 819 ? 27.091 -5.495 -19.292 1.00 84.75 819 SER A C 1
ATOM 6572 O O . SER A 1 819 ? 26.000 -5.207 -19.780 1.00 84.75 819 SER A O 1
ATOM 6574 N N . LYS A 1 820 ? 28.244 -5.215 -19.912 1.00 75.00 820 LYS A N 1
ATOM 6575 C CA . LYS A 1 820 ? 28.365 -4.317 -21.080 1.00 75.00 820 LYS A CA 1
ATOM 6576 C C . LYS A 1 820 ? 27.463 -4.675 -22.271 1.00 75.00 820 LYS A C 1
ATOM 6578 O O . LYS A 1 820 ? 26.876 -3.776 -22.874 1.00 75.00 820 LYS A O 1
ATOM 6583 N N . ASP A 1 821 ? 27.332 -5.962 -22.579 1.00 84.12 821 ASP A N 1
ATOM 6584 C CA . ASP A 1 821 ? 26.603 -6.448 -23.761 1.00 84.12 821 ASP A CA 1
ATOM 6585 C C . ASP A 1 821 ? 25.097 -6.643 -23.517 1.00 84.12 821 ASP A C 1
ATOM 6587 O O . ASP A 1 821 ? 24.334 -6.894 -24.450 1.00 84.12 821 ASP A O 1
ATOM 6591 N N . ARG A 1 822 ? 24.639 -6.508 -22.264 1.00 89.81 822 ARG A N 1
ATOM 6592 C CA . ARG A 1 822 ? 23.240 -6.743 -21.899 1.00 89.81 822 ARG A CA 1
ATOM 6593 C C . ARG A 1 822 ? 22.346 -5.673 -22.525 1.00 89.81 822 ARG A C 1
ATOM 6595 O O . ARG A 1 822 ? 22.542 -4.477 -22.313 1.00 89.81 822 ARG A O 1
ATOM 6602 N N . THR A 1 823 ? 21.329 -6.099 -23.270 1.00 92.88 823 THR A N 1
ATOM 6603 C CA . THR A 1 823 ? 20.362 -5.174 -23.881 1.00 92.88 823 THR A CA 1
ATOM 6604 C C . THR A 1 823 ? 19.376 -4.648 -22.839 1.00 92.88 823 THR A C 1
ATOM 6606 O O . THR A 1 823 ? 18.778 -5.421 -22.084 1.00 92.88 823 THR A O 1
ATOM 6609 N N . VAL A 1 824 ? 19.166 -3.335 -22.830 1.00 94.62 824 VAL A N 1
ATOM 6610 C CA . VAL A 1 824 ? 18.081 -2.668 -22.109 1.00 94.62 824 VAL A CA 1
ATOM 6611 C C . VAL A 1 824 ? 16.923 -2.453 -23.082 1.00 94.62 824 VAL A C 1
ATOM 6613 O O . VAL A 1 824 ? 17.089 -1.872 -24.154 1.00 94.62 824 VAL A O 1
ATOM 6616 N N . THR A 1 825 ? 15.752 -2.952 -22.701 1.00 95.25 825 THR A N 1
ATOM 6617 C CA . THR A 1 825 ? 14.482 -2.780 -23.406 1.00 95.25 825 THR A CA 1
ATOM 6618 C C . THR A 1 825 ? 13.692 -1.692 -22.693 1.00 95.25 825 THR A C 1
ATOM 6620 O O . THR A 1 825 ? 13.097 -1.934 -21.645 1.00 95.25 825 THR A O 1
ATOM 6623 N N . ILE A 1 826 ? 13.705 -0.485 -23.248 1.00 96.00 826 ILE A N 1
ATOM 6624 C CA . ILE A 1 826 ? 12.929 0.650 -22.747 1.00 96.00 826 ILE A CA 1
ATOM 6625 C C . ILE A 1 826 ? 11.521 0.537 -23.335 1.00 96.00 826 ILE A C 1
ATOM 6627 O O . ILE A 1 826 ? 11.367 0.528 -24.557 1.00 96.00 826 ILE A O 1
ATOM 6631 N N . VAL A 1 827 ? 10.504 0.452 -22.484 1.00 94.56 827 VAL A N 1
ATOM 6632 C CA . VAL A 1 827 ? 9.099 0.271 -22.875 1.00 94.56 827 VAL A CA 1
ATOM 6633 C C . VAL A 1 827 ? 8.330 1.533 -22.505 1.00 94.56 827 VAL A C 1
ATOM 6635 O O . VAL A 1 827 ? 8.100 1.766 -21.327 1.00 94.56 827 VAL A O 1
ATOM 6638 N N . ASN A 1 828 ? 7.941 2.365 -23.471 1.00 93.19 828 ASN A N 1
ATOM 6639 C CA . ASN A 1 828 ? 7.235 3.624 -23.207 1.00 93.19 828 ASN A CA 1
ATOM 6640 C C . ASN A 1 828 ? 5.740 3.495 -23.532 1.00 93.19 828 ASN A C 1
ATOM 6642 O O . ASN A 1 828 ? 5.369 3.248 -24.682 1.00 93.19 828 ASN A O 1
ATOM 6646 N N . ALA A 1 829 ? 4.877 3.656 -22.530 1.00 90.38 829 ALA A N 1
ATOM 6647 C CA . ALA A 1 829 ? 3.429 3.602 -22.706 1.00 90.38 829 ALA A CA 1
ATOM 6648 C C . ALA A 1 829 ? 2.903 4.867 -23.408 1.00 90.38 829 ALA A C 1
ATOM 6650 O O . ALA A 1 829 ? 3.243 5.990 -23.032 1.00 90.38 829 ALA A O 1
ATOM 6651 N N . PHE A 1 830 ? 2.022 4.702 -24.398 1.00 89.44 830 PHE A N 1
ATOM 6652 C CA . PHE A 1 830 ? 1.383 5.815 -25.107 1.00 89.44 830 PHE A CA 1
ATOM 6653 C C . PHE A 1 830 ? -0.107 5.566 -25.373 1.00 89.44 830 PHE A C 1
ATOM 6655 O O . PHE A 1 830 ? -0.568 4.429 -25.447 1.00 89.44 830 PHE A O 1
ATOM 6662 N N . SER A 1 831 ? -0.869 6.653 -25.527 1.00 91.25 831 SER A N 1
ATOM 6663 C CA . SER A 1 831 ? -2.291 6.610 -25.894 1.00 91.25 831 SER A CA 1
ATOM 6664 C C . SER A 1 831 ? -2.438 6.460 -27.407 1.00 91.25 831 SER A C 1
ATOM 6666 O O . SER A 1 831 ? -1.940 7.296 -28.165 1.00 91.25 831 SER A O 1
ATOM 6668 N N . MET A 1 832 ? -3.143 5.417 -27.847 1.00 92.62 832 MET A N 1
ATOM 6669 C CA . MET A 1 832 ? -3.442 5.168 -29.258 1.00 92.62 832 MET A CA 1
ATOM 6670 C C . MET A 1 832 ? -4.554 6.076 -29.796 1.00 92.62 832 MET A C 1
ATOM 6672 O O . MET A 1 832 ? -4.657 6.216 -31.012 1.00 92.62 832 MET A O 1
ATOM 6676 N N . ARG A 1 833 ? -5.376 6.700 -28.933 1.00 92.56 833 ARG A N 1
ATOM 6677 C CA . ARG A 1 833 ? -6.588 7.451 -29.339 1.00 92.56 833 ARG A CA 1
ATOM 6678 C C . ARG A 1 833 ? -6.369 8.412 -30.527 1.00 92.56 833 ARG A C 1
ATOM 6680 O O . ARG A 1 833 ? -7.074 8.235 -31.515 1.00 92.56 833 ARG A O 1
ATOM 6687 N N . PRO A 1 834 ? -5.321 9.270 -30.560 1.00 91.44 834 PRO A N 1
ATOM 6688 C CA . PRO A 1 834 ? -5.085 10.199 -31.680 1.00 91.44 834 PRO A CA 1
ATOM 6689 C C . PRO A 1 834 ? -4.678 9.538 -33.010 1.00 91.44 834 PRO A C 1
ATOM 6691 O O . PRO A 1 834 ? -4.503 10.215 -34.027 1.00 91.44 834 PRO A O 1
ATOM 6694 N N . LEU A 1 835 ? -4.428 8.227 -33.002 1.00 93.06 835 LEU A N 1
ATOM 6695 C CA . LEU A 1 835 ? -4.241 7.405 -34.197 1.00 93.06 835 LEU A CA 1
ATOM 6696 C C . LEU A 1 835 ? -5.543 6.688 -34.561 1.00 93.06 835 LEU A C 1
ATOM 6698 O O . LEU A 1 835 ? -5.860 6.603 -35.738 1.00 93.06 835 LEU A O 1
ATOM 6702 N N . LEU A 1 836 ? -6.300 6.203 -33.574 1.00 93.38 836 LEU A N 1
ATOM 6703 C CA . LEU A 1 836 ? -7.578 5.502 -33.764 1.00 93.38 836 LEU A CA 1
ATOM 6704 C C . LEU A 1 836 ? -8.720 6.426 -34.231 1.00 93.38 836 LEU A C 1
ATOM 6706 O O . LEU A 1 836 ? -9.665 5.949 -34.855 1.00 93.38 836 LEU A O 1
ATOM 6710 N N . GLU A 1 837 ? -8.597 7.730 -33.970 1.00 92.81 837 GLU A N 1
ATOM 6711 C CA . GLU A 1 837 ? -9.414 8.820 -34.536 1.00 92.81 837 GLU A CA 1
ATOM 6712 C C . GLU A 1 837 ? -9.153 9.060 -36.034 1.00 92.81 837 GLU A C 1
ATOM 6714 O O . GLU A 1 837 ? -9.915 9.757 -36.702 1.00 92.81 837 GLU A O 1
ATOM 6719 N N . LYS A 1 838 ? -8.088 8.476 -36.595 1.00 90.56 838 LYS A N 1
ATOM 6720 C CA . LYS A 1 838 ? -7.776 8.552 -38.027 1.00 90.56 838 LYS A CA 1
ATOM 6721 C C . LYS A 1 838 ? -8.278 7.292 -38.735 1.00 90.56 838 LYS A C 1
ATOM 6723 O O . LYS A 1 838 ? -8.193 6.202 -38.159 1.00 90.56 838 LYS A O 1
ATOM 6728 N N . PRO A 1 839 ? -8.753 7.403 -39.989 1.00 86.94 839 PRO A N 1
ATOM 6729 C CA . PRO A 1 839 ? -9.071 6.226 -40.783 1.00 86.94 839 PRO A CA 1
ATOM 6730 C C . PRO A 1 839 ? -7.817 5.363 -40.955 1.00 86.94 839 PRO A C 1
ATOM 6732 O O . PRO A 1 839 ? -6.683 5.856 -40.969 1.00 86.94 839 PRO A O 1
ATOM 6735 N N . TYR A 1 840 ? -8.020 4.056 -41.079 1.00 88.25 840 TYR A N 1
ATOM 6736 C CA . TYR A 1 840 ? -6.947 3.157 -41.480 1.00 88.25 840 TYR A CA 1
ATOM 6737 C C . TYR A 1 840 ? -6.605 3.426 -42.967 1.00 88.25 840 TYR A C 1
ATOM 6739 O O . TYR A 1 840 ? -7.462 3.901 -43.713 1.00 88.25 840 TYR A O 1
ATOM 6747 N N . PRO A 1 841 ? -5.371 3.189 -43.451 1.00 85.44 841 PRO A N 1
ATOM 6748 C CA . PRO A 1 841 ? -5.048 3.356 -44.873 1.00 85.44 841 PRO A CA 1
ATOM 6749 C C . PRO A 1 841 ? -5.600 2.195 -45.730 1.00 85.44 841 PRO A C 1
ATOM 6751 O O . PRO A 1 841 ? -4.860 1.458 -46.374 1.00 85.44 841 PRO A O 1
ATOM 6754 N N . ASN A 1 842 ? -6.925 2.044 -45.730 1.00 78.50 842 ASN A N 1
ATOM 6755 C CA . ASN A 1 842 ? -7.717 1.137 -46.560 1.00 78.50 842 ASN A CA 1
ATOM 6756 C C . ASN A 1 842 ? -8.970 1.910 -47.041 1.00 78.50 842 ASN A C 1
ATOM 6758 O O . ASN A 1 842 ? -9.635 2.507 -46.187 1.00 78.50 842 ASN A O 1
ATOM 6762 N N . PRO A 1 843 ? -9.300 1.917 -48.353 1.00 68.25 843 PRO A N 1
ATOM 6763 C CA . PRO A 1 843 ? -10.427 2.671 -48.917 1.00 68.25 843 PRO A CA 1
ATOM 6764 C C . PRO A 1 843 ? -11.773 2.523 -48.197 1.00 68.25 843 PRO A C 1
ATOM 6766 O O . PRO A 1 843 ? -12.505 3.505 -48.103 1.00 68.25 843 PRO A O 1
ATOM 6769 N N . ASP A 1 844 ? -12.080 1.339 -47.661 1.00 72.88 844 ASP A N 1
ATOM 6770 C CA . ASP A 1 844 ? -13.383 1.038 -47.047 1.00 72.88 844 ASP A CA 1
ATOM 6771 C C . ASP A 1 844 ? -13.425 1.283 -45.525 1.00 72.88 844 ASP A C 1
ATOM 6773 O O . ASP A 1 844 ? -14.403 0.942 -44.858 1.00 72.88 844 ASP A O 1
ATOM 6777 N N . SER A 1 845 ? -12.354 1.826 -44.933 1.00 78.00 845 SER A N 1
ATOM 6778 C CA . SER A 1 845 ? -12.211 1.905 -43.474 1.00 78.00 845 SER A CA 1
ATOM 6779 C C . SER A 1 845 ? -12.583 3.264 -42.874 1.00 78.00 845 SER A C 1
ATOM 6781 O O . SER A 1 845 ? -12.089 4.318 -43.276 1.00 78.00 845 SER A O 1
ATOM 6783 N N . THR A 1 846 ? -13.414 3.232 -41.834 1.00 83.25 8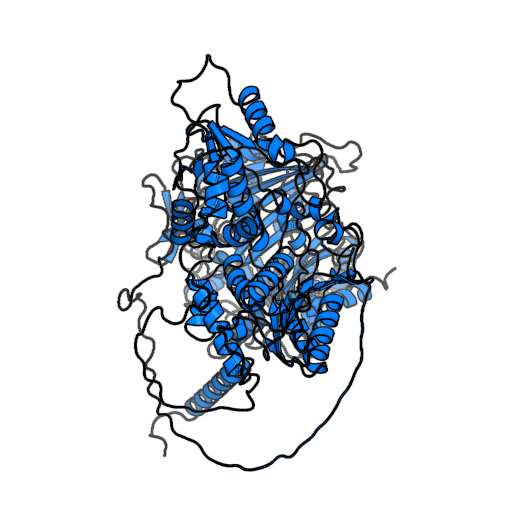46 THR A N 1
ATOM 6784 C CA . THR A 1 846 ? -13.699 4.386 -40.973 1.00 83.25 846 THR A CA 1
ATOM 6785 C C . THR A 1 846 ? -12.691 4.473 -39.818 1.00 83.25 846 THR A C 1
ATOM 6787 O O . THR A 1 846 ? -12.061 3.468 -39.470 1.00 83.25 846 THR A O 1
ATOM 6790 N N . PRO A 1 847 ? -12.540 5.643 -39.166 1.00 89.19 847 PRO A N 1
ATOM 6791 C CA . PRO A 1 847 ? -11.936 5.724 -37.836 1.00 89.19 847 PRO A CA 1
ATOM 6792 C C . PRO A 1 847 ? -12.587 4.736 -36.857 1.00 89.19 847 PRO A C 1
ATOM 6794 O O . PRO A 1 847 ? -13.785 4.462 -36.954 1.00 89.19 847 PRO A O 1
ATOM 6797 N N . LEU A 1 848 ? -11.805 4.214 -35.907 1.00 89.56 848 LEU A N 1
ATOM 6798 C CA . LEU A 1 848 ? -12.322 3.336 -34.847 1.00 89.56 848 LEU A CA 1
ATOM 6799 C C . LEU A 1 848 ? -12.947 4.141 -33.706 1.00 89.56 848 LEU A C 1
ATOM 6801 O O . LEU A 1 848 ? -13.954 3.730 -33.131 1.00 89.56 848 LEU A O 1
ATOM 6805 N N . LEU A 1 849 ? -12.355 5.296 -33.399 1.00 92.44 849 LEU A N 1
ATOM 6806 C CA . LEU A 1 849 ? -12.887 6.253 -32.438 1.00 92.44 849 LEU A CA 1
ATOM 6807 C C . LEU A 1 849 ? -13.384 7.499 -33.187 1.00 92.44 849 LEU A C 1
ATOM 6809 O O . LEU A 1 849 ? -12.681 7.983 -34.074 1.00 92.44 849 LEU A O 1
ATOM 6813 N N . PRO A 1 850 ? -14.569 8.037 -32.862 1.00 90.69 850 PRO A N 1
ATOM 6814 C CA . PRO A 1 850 ? -15.018 9.311 -33.405 1.00 90.69 850 PRO A CA 1
ATOM 6815 C C . PRO A 1 850 ? -14.258 10.469 -32.751 1.00 90.69 850 PRO A C 1
ATOM 6817 O O . PRO A 1 850 ? -14.038 10.480 -31.538 1.00 90.69 850 PRO A O 1
ATOM 6820 N N . GLU A 1 851 ? -13.903 11.471 -33.552 1.00 86.75 851 GLU A N 1
ATOM 6821 C CA . GLU A 1 851 ? -13.244 12.684 -33.069 1.00 86.75 851 GLU A CA 1
ATOM 6822 C C . GLU A 1 851 ? -14.112 13.406 -32.020 1.00 86.75 851 GLU A C 1
ATOM 6824 O O . GLU A 1 851 ? -15.325 13.560 -32.178 1.00 86.75 851 GLU A O 1
ATOM 6829 N N . GLY A 1 852 ? -13.489 13.834 -30.920 1.00 81.25 852 GLY A N 1
ATOM 6830 C CA . GLY A 1 852 ? -14.127 14.666 -29.897 1.00 81.25 852 GLY A CA 1
ATOM 6831 C C . GLY A 1 852 ? -15.099 13.970 -28.933 1.00 81.25 852 GLY A C 1
ATOM 6832 O O . GLY A 1 852 ? -15.562 14.637 -28.008 1.00 81.25 852 GLY A O 1
ATOM 6833 N N . LYS A 1 853 ? -15.396 12.665 -29.070 1.00 88.31 853 LYS A N 1
ATOM 6834 C CA . LYS A 1 853 ? -16.179 11.932 -28.049 1.00 88.31 853 LYS A CA 1
ATOM 6835 C C . LYS A 1 853 ? -15.276 11.227 -27.022 1.00 88.31 853 LYS A C 1
ATOM 6837 O O . LYS A 1 853 ? -14.343 10.526 -27.418 1.00 88.31 853 LYS A O 1
ATOM 6842 N N . PRO A 1 854 ? -15.576 11.312 -25.712 1.00 91.38 854 PRO A N 1
ATOM 6843 C CA . PRO A 1 854 ? -14.895 10.541 -24.674 1.00 91.38 854 PRO A CA 1
ATOM 6844 C C . PRO A 1 854 ? -14.916 9.029 -24.938 1.00 91.38 854 PRO A C 1
ATOM 6846 O O . PRO A 1 854 ? -15.978 8.417 -25.022 1.00 91.38 854 PRO A O 1
ATOM 6849 N N . CYS A 1 855 ? -13.737 8.407 -25.007 1.00 90.62 855 CYS A N 1
ATOM 6850 C CA . CYS A 1 855 ? -13.581 6.952 -25.066 1.00 90.62 855 CYS A CA 1
ATOM 6851 C C . CYS A 1 855 ? -12.831 6.459 -23.823 1.00 90.62 855 CYS A C 1
ATOM 6853 O O . CYS A 1 855 ? -11.625 6.695 -23.673 1.00 90.62 855 CYS A O 1
ATOM 6855 N N . LEU A 1 856 ? -13.554 5.778 -22.930 1.00 90.06 856 LEU A N 1
ATOM 6856 C CA . LEU A 1 856 ? -13.038 5.355 -21.624 1.00 90.06 856 LEU A CA 1
ATOM 6857 C C . LEU A 1 856 ? -12.386 3.961 -21.641 1.00 90.06 856 LEU A C 1
ATOM 6859 O O . LEU A 1 856 ? -11.655 3.628 -20.714 1.00 90.06 856 LEU A O 1
ATOM 6863 N N . ALA A 1 857 ? -12.579 3.181 -22.711 1.00 88.00 857 ALA A N 1
ATOM 6864 C CA . ALA A 1 857 ? -11.915 1.891 -22.899 1.00 88.00 857 ALA A CA 1
ATOM 6865 C C . ALA A 1 857 ? -10.384 2.043 -22.905 1.00 88.00 857 ALA A C 1
ATOM 6867 O O . ALA A 1 857 ? -9.856 2.992 -23.495 1.00 88.00 857 ALA A O 1
ATOM 6868 N N . ILE A 1 858 ? -9.667 1.097 -22.286 1.00 90.75 858 ILE A N 1
ATOM 6869 C CA . ILE A 1 858 ? -8.199 1.109 -22.222 1.00 90.75 858 ILE A CA 1
ATOM 6870 C C . ILE A 1 858 ? -7.629 1.074 -23.644 1.00 90.75 858 ILE A C 1
ATOM 6872 O O . ILE A 1 858 ? -7.702 0.061 -24.342 1.00 90.75 858 ILE A O 1
ATOM 6876 N N . SER A 1 859 ? -7.081 2.215 -24.067 1.00 90.50 859 SER A N 1
ATOM 6877 C CA . SER A 1 859 ? -6.630 2.478 -25.440 1.00 90.50 859 SER A CA 1
ATOM 6878 C C . SER A 1 859 ? -5.150 2.870 -25.460 1.00 90.50 859 SER A C 1
ATOM 6880 O O . SER A 1 859 ? -4.735 3.765 -26.201 1.00 90.50 859 SER A O 1
ATOM 6882 N N . SER A 1 860 ? -4.352 2.234 -24.603 1.00 87.88 860 SER A N 1
ATOM 6883 C CA . SER A 1 860 ? -2.902 2.398 -24.513 1.00 87.88 860 SER A CA 1
ATOM 6884 C C . SER A 1 860 ? -2.156 1.226 -25.152 1.00 87.88 860 SER A C 1
ATOM 6886 O O . SER A 1 860 ? -2.647 0.101 -25.201 1.00 87.88 860 SER A O 1
ATOM 6888 N N . ASN A 1 861 ? -0.954 1.498 -25.649 1.00 86.81 861 ASN A N 1
ATOM 6889 C CA . ASN A 1 861 ? -0.027 0.500 -26.181 1.00 86.81 861 ASN A CA 1
ATOM 6890 C C . ASN A 1 861 ? 1.411 0.906 -25.810 1.00 86.81 861 ASN A C 1
ATOM 6892 O O . ASN A 1 861 ? 1.629 1.972 -25.226 1.00 86.81 861 ASN A O 1
ATOM 6896 N N . ALA A 1 862 ? 2.388 0.059 -26.111 1.00 90.38 862 ALA A N 1
ATOM 6897 C CA . ALA A 1 862 ? 3.784 0.236 -25.741 1.00 90.38 862 ALA A CA 1
ATOM 6898 C C . ALA A 1 862 ? 4.683 0.442 -26.969 1.00 90.38 862 ALA A C 1
ATOM 6900 O O . ALA A 1 862 ? 4.563 -0.265 -27.966 1.00 90.38 862 ALA A O 1
ATOM 6901 N N . ILE A 1 863 ? 5.604 1.401 -26.866 1.00 94.75 863 ILE A N 1
ATOM 6902 C CA . ILE A 1 863 ? 6.725 1.601 -27.791 1.00 94.75 863 ILE A CA 1
ATOM 6903 C C . ILE A 1 863 ? 7.968 0.963 -27.172 1.00 94.75 863 ILE A C 1
ATOM 6905 O O . ILE A 1 863 ? 8.294 1.261 -26.024 1.00 94.75 863 ILE A O 1
ATOM 6909 N N . TYR A 1 864 ? 8.697 0.146 -27.925 1.00 96.00 864 TYR A N 1
ATOM 6910 C CA . TYR A 1 864 ? 9.894 -0.546 -27.450 1.00 96.00 864 TYR A CA 1
ATOM 6911 C C . TYR A 1 864 ? 11.146 0.040 -28.104 1.00 96.00 864 TYR A C 1
ATOM 6913 O O . TYR A 1 864 ? 11.220 0.165 -29.325 1.00 96.00 864 TYR A O 1
ATOM 6921 N N . THR A 1 865 ? 12.143 0.385 -27.291 1.00 96.88 865 THR A N 1
ATOM 6922 C CA . THR A 1 865 ? 13.477 0.821 -27.732 1.00 96.88 865 THR A CA 1
ATOM 6923 C C . THR A 1 865 ? 14.518 -0.140 -27.163 1.00 96.88 865 THR A C 1
ATOM 6925 O O . THR A 1 865 ? 14.538 -0.370 -25.955 1.00 96.88 865 THR A O 1
ATOM 6928 N N . PHE A 1 866 ? 15.391 -0.688 -28.008 1.00 95.75 866 PHE A N 1
ATOM 6929 C CA . PHE A 1 866 ? 16.417 -1.659 -27.611 1.00 95.75 866 PHE A CA 1
ATOM 6930 C C . PHE A 1 866 ? 17.806 -1.025 -27.725 1.00 95.75 866 PHE A C 1
ATOM 6932 O O . PHE A 1 866 ? 18.196 -0.620 -28.818 1.00 95.75 866 PHE A O 1
ATOM 6939 N N . ILE A 1 867 ? 18.546 -0.920 -26.616 1.00 95.75 867 ILE A N 1
ATOM 6940 C CA . ILE A 1 867 ? 19.888 -0.308 -26.586 1.00 95.75 867 ILE A CA 1
ATOM 6941 C C . ILE A 1 867 ? 20.795 -1.098 -25.622 1.00 95.75 867 ILE A C 1
ATOM 6943 O O . ILE A 1 867 ? 20.355 -1.418 -24.515 1.00 95.75 867 ILE A O 1
ATOM 6947 N N . PRO A 1 868 ? 22.053 -1.423 -25.975 1.00 94.50 868 PRO A N 1
ATOM 6948 C CA . PRO A 1 868 ? 23.002 -2.043 -25.046 1.00 94.50 868 PRO A CA 1
ATOM 6949 C C . PRO A 1 868 ? 23.327 -1.152 -23.838 1.00 94.50 868 PRO A C 1
ATOM 6951 O O . PRO A 1 868 ? 23.498 0.061 -23.975 1.00 94.50 868 PRO A O 1
ATOM 6954 N N . ALA A 1 869 ? 23.492 -1.752 -22.654 1.00 94.25 869 ALA A N 1
ATOM 6955 C CA . ALA A 1 869 ? 23.775 -1.012 -21.419 1.00 94.25 869 ALA A CA 1
ATOM 6956 C C . ALA A 1 869 ? 25.054 -0.159 -21.515 1.00 94.25 869 ALA A C 1
ATOM 6958 O O . ALA A 1 869 ? 25.076 0.974 -21.036 1.00 94.25 869 ALA A O 1
ATOM 6959 N N . HIS A 1 870 ? 26.109 -0.654 -22.177 1.00 93.69 870 HIS A N 1
ATOM 6960 C CA . HIS A 1 870 ? 27.335 0.130 -22.349 1.00 93.69 870 HIS A CA 1
ATOM 6961 C C . HIS A 1 870 ? 27.129 1.395 -23.198 1.00 93.69 870 HIS A C 1
ATOM 6963 O O . HIS A 1 870 ? 27.795 2.396 -22.948 1.00 93.69 870 HIS A O 1
ATOM 6969 N N . GLU A 1 871 ? 26.212 1.387 -24.172 1.00 95.25 871 GLU A N 1
ATOM 6970 C CA . GLU A 1 871 ? 25.918 2.572 -24.986 1.00 95.25 871 GLU A CA 1
ATOM 6971 C C . GLU A 1 871 ? 25.181 3.630 -24.165 1.00 95.25 871 GLU A C 1
ATOM 6973 O O . GLU A 1 871 ? 25.561 4.796 -24.207 1.00 95.25 871 GLU A O 1
ATOM 6978 N N . ILE A 1 872 ? 24.195 3.217 -23.361 1.00 96.31 872 ILE A N 1
ATOM 6979 C CA . ILE A 1 872 ? 23.432 4.102 -22.465 1.00 96.31 872 ILE A CA 1
ATOM 6980 C C . ILE A 1 872 ? 24.350 4.797 -21.449 1.00 96.31 872 ILE A C 1
ATOM 6982 O O . ILE A 1 872 ? 24.158 5.973 -21.144 1.00 96.31 872 ILE A O 1
ATOM 6986 N N . LEU A 1 873 ? 25.331 4.066 -20.913 1.00 94.38 873 LEU A N 1
ATOM 6987 C CA . LEU A 1 873 ? 26.211 4.553 -19.850 1.00 94.38 873 LEU A CA 1
ATOM 6988 C C . LEU A 1 873 ? 27.412 5.360 -20.369 1.00 94.38 873 LEU A C 1
ATOM 6990 O O . LEU A 1 873 ? 27.867 6.264 -19.669 1.00 94.38 873 LEU A O 1
ATOM 6994 N N . ALA A 1 874 ? 27.935 5.045 -21.561 1.00 93.56 874 ALA A N 1
ATOM 6995 C CA . ALA A 1 874 ? 29.155 5.664 -22.093 1.00 93.56 874 ALA A CA 1
ATOM 6996 C C . ALA A 1 874 ? 28.922 6.759 -23.148 1.00 93.56 874 ALA A C 1
ATOM 6998 O O . ALA A 1 874 ? 29.803 7.598 -23.341 1.00 93.56 874 ALA A O 1
ATOM 6999 N N . LYS A 1 875 ? 27.786 6.762 -23.861 1.00 95.81 875 LYS A N 1
ATOM 7000 C CA . LYS A 1 875 ? 27.488 7.781 -24.885 1.00 95.81 875 LYS A CA 1
ATOM 7001 C C . LYS A 1 875 ? 26.757 8.993 -24.281 1.00 95.81 875 LYS A C 1
ATOM 7003 O O . LYS A 1 875 ? 26.165 8.884 -23.208 1.00 95.81 875 LYS A O 1
ATOM 7008 N N . PRO A 1 876 ? 26.764 10.155 -24.963 1.00 96.06 876 PRO A N 1
ATOM 7009 C CA . PRO A 1 876 ? 25.986 11.315 -24.538 1.00 96.06 876 PRO A CA 1
ATOM 7010 C C . PRO A 1 876 ? 24.480 11.026 -24.472 1.00 96.06 876 PRO A C 1
ATOM 7012 O O . PRO A 1 876 ? 23.954 10.194 -25.214 1.00 96.06 876 PRO A O 1
ATOM 7015 N N . LEU A 1 877 ? 23.770 11.773 -23.620 1.00 96.69 877 LEU A N 1
ATOM 7016 C CA . LEU A 1 877 ? 22.328 11.625 -23.381 1.00 96.69 877 LEU A CA 1
ATOM 7017 C C . LEU A 1 877 ? 21.486 11.706 -24.670 1.00 96.69 877 LEU A C 1
ATOM 7019 O O . LEU A 1 877 ? 20.473 11.014 -24.805 1.00 96.69 877 LEU A O 1
ATOM 7023 N N . SER A 1 878 ? 21.931 12.523 -25.629 1.00 97.00 878 SER A N 1
ATOM 7024 C CA . SER A 1 878 ? 21.339 12.666 -26.963 1.00 97.00 878 SER A CA 1
ATOM 7025 C C . SER A 1 878 ? 21.189 11.345 -27.715 1.00 97.00 878 SER A C 1
ATOM 7027 O O . SER A 1 878 ? 20.201 11.168 -28.425 1.00 97.00 878 SER A O 1
ATOM 7029 N N . HIS A 1 879 ? 22.120 10.402 -27.546 1.00 97.12 879 HIS A N 1
ATOM 7030 C CA . HIS A 1 879 ? 22.098 9.117 -28.239 1.00 97.12 879 HIS A CA 1
ATOM 7031 C C . HIS A 1 879 ? 20.872 8.285 -27.835 1.00 97.12 879 HIS A C 1
ATOM 7033 O O . HIS A 1 879 ? 20.072 7.893 -28.689 1.00 97.12 879 HIS A O 1
ATOM 7039 N N . THR A 1 880 ? 20.680 8.093 -26.528 1.00 98.00 880 THR A N 1
ATOM 7040 C CA . THR A 1 880 ? 19.531 7.376 -25.957 1.00 98.00 880 THR A CA 1
ATOM 7041 C C . THR A 1 880 ? 18.218 8.105 -26.262 1.00 98.00 880 THR A C 1
ATOM 7043 O O . THR A 1 880 ? 17.249 7.474 -26.683 1.00 98.00 880 THR A O 1
ATOM 7046 N N . ALA A 1 881 ? 18.186 9.439 -26.143 1.00 98.00 881 ALA A N 1
ATOM 7047 C CA . ALA A 1 881 ? 16.996 10.237 -26.455 1.00 98.00 881 ALA A CA 1
ATOM 7048 C C . ALA A 1 881 ? 16.588 10.136 -27.938 1.00 98.00 881 ALA A C 1
ATOM 7050 O O . ALA A 1 881 ? 15.405 9.991 -28.251 1.00 98.00 881 ALA A O 1
ATOM 7051 N N . LEU A 1 882 ? 17.557 10.153 -28.859 1.00 97.50 882 LEU A N 1
ATOM 7052 C CA . LEU A 1 882 ? 17.313 10.006 -30.294 1.00 97.50 882 LEU A CA 1
ATOM 7053 C C . LEU A 1 882 ? 16.840 8.591 -30.660 1.00 97.50 882 LEU A C 1
ATOM 7055 O O . LEU A 1 882 ? 15.988 8.445 -31.535 1.00 97.50 882 LEU A O 1
ATOM 7059 N N . ALA A 1 883 ? 17.356 7.554 -29.996 1.00 97.62 883 ALA A N 1
ATOM 7060 C CA . ALA A 1 883 ? 16.904 6.175 -30.190 1.00 97.62 883 ALA A CA 1
ATOM 7061 C C . ALA A 1 883 ? 15.446 5.971 -29.731 1.00 97.62 883 ALA A C 1
ATOM 7063 O O . ALA A 1 883 ? 14.652 5.373 -30.462 1.00 97.62 883 ALA A O 1
ATOM 7064 N N . ILE A 1 884 ? 15.064 6.544 -28.581 1.00 97.31 884 ILE A N 1
ATOM 7065 C CA . ILE A 1 884 ? 13.669 6.565 -28.102 1.00 97.31 884 ILE A CA 1
ATOM 7066 C C . ILE A 1 884 ? 12.776 7.301 -29.111 1.00 97.31 884 ILE A C 1
ATOM 7068 O O . ILE A 1 884 ? 11.771 6.755 -29.569 1.00 97.31 884 ILE A O 1
ATOM 7072 N N . ARG A 1 885 ? 13.179 8.505 -29.539 1.00 96.75 885 ARG A N 1
ATOM 7073 C CA . ARG A 1 885 ? 12.459 9.315 -30.535 1.00 96.75 885 ARG A CA 1
ATOM 7074 C C . ARG A 1 885 ? 12.225 8.560 -31.848 1.00 96.75 885 ARG A C 1
ATOM 7076 O O . ARG A 1 885 ? 11.101 8.561 -32.349 1.00 96.75 885 ARG A O 1
ATOM 7083 N N . LYS A 1 886 ? 13.253 7.898 -32.390 1.00 96.19 886 LYS A N 1
ATOM 7084 C CA . LYS A 1 886 ? 13.147 7.092 -33.619 1.00 96.19 886 LYS A CA 1
ATOM 7085 C C . LYS A 1 886 ? 12.185 5.916 -33.449 1.00 96.19 886 LYS A C 1
ATOM 7087 O O . LYS A 1 886 ? 11.332 5.716 -34.306 1.00 96.19 886 LYS A O 1
ATOM 7092 N N . SER A 1 887 ? 12.258 5.209 -32.322 1.00 96.88 887 SER A N 1
ATOM 7093 C CA . SER A 1 887 ? 11.363 4.081 -32.020 1.00 96.88 887 SER A CA 1
ATOM 7094 C C . SER A 1 887 ? 9.900 4.525 -31.910 1.00 96.88 887 SER A C 1
ATOM 7096 O O . SER A 1 887 ? 9.011 3.869 -32.449 1.00 96.88 887 SER A O 1
ATOM 7098 N N . ILE A 1 888 ? 9.640 5.692 -31.303 1.00 94.88 888 ILE A N 1
ATOM 7099 C CA . ILE A 1 888 ? 8.306 6.315 -31.292 1.00 94.88 888 ILE A CA 1
ATOM 7100 C C . ILE A 1 888 ? 7.843 6.617 -32.724 1.00 94.88 888 ILE A C 1
ATOM 7102 O O . ILE A 1 888 ? 6.704 6.309 -33.063 1.00 94.88 888 ILE A O 1
ATOM 7106 N N . GLN A 1 889 ? 8.692 7.198 -33.575 1.00 94.88 889 GLN A N 1
ATOM 7107 C CA . GLN A 1 889 ? 8.333 7.518 -34.964 1.00 94.88 889 GLN A CA 1
ATOM 7108 C C . GLN A 1 889 ? 8.047 6.270 -35.818 1.00 94.88 889 GLN A C 1
ATOM 7110 O O . GLN A 1 889 ? 7.121 6.307 -36.622 1.00 94.88 889 GLN A O 1
ATOM 7115 N N . GLU A 1 890 ? 8.802 5.183 -35.629 1.00 95.56 890 GLU A N 1
ATOM 7116 C CA . GLU A 1 890 ? 8.620 3.906 -36.339 1.00 95.56 890 GLU A CA 1
ATOM 7117 C C . GLU A 1 890 ? 7.322 3.199 -35.904 1.00 95.56 890 GLU A C 1
ATOM 7119 O O . GLU A 1 890 ? 6.550 2.757 -36.749 1.00 95.56 890 GLU A O 1
ATOM 7124 N N . GLN A 1 891 ? 7.047 3.128 -34.596 1.00 95.44 891 GLN A N 1
ATOM 7125 C CA . GLN A 1 891 ? 5.982 2.276 -34.040 1.00 95.44 891 GLN A CA 1
ATOM 7126 C C . GLN A 1 891 ? 4.641 2.995 -33.798 1.00 95.44 891 GLN A C 1
ATOM 7128 O O . GLN A 1 891 ? 3.604 2.338 -33.738 1.00 95.44 891 GLN A O 1
ATOM 7133 N N . SER A 1 892 ? 4.607 4.330 -33.677 1.00 93.25 892 SER A N 1
ATOM 7134 C CA . SER A 1 892 ? 3.356 5.088 -33.444 1.00 93.25 892 SER A CA 1
ATOM 7135 C C . SER A 1 892 ? 2.610 5.486 -34.730 1.00 93.25 892 SER A C 1
ATOM 7137 O O . SER A 1 892 ? 1.968 6.536 -34.800 1.00 93.25 892 SER A O 1
ATOM 7139 N N . THR A 1 893 ? 2.661 4.640 -35.761 1.00 94.38 893 THR A N 1
ATOM 7140 C CA . THR A 1 893 ? 1.838 4.783 -36.973 1.00 94.38 893 THR A CA 1
ATOM 7141 C C . THR A 1 893 ? 0.509 4.036 -36.823 1.00 94.38 893 THR A C 1
ATOM 7143 O O . THR A 1 893 ? 0.374 3.110 -36.019 1.00 94.38 893 THR A O 1
ATOM 7146 N N . ARG A 1 894 ? -0.509 4.410 -37.614 1.00 92.94 894 ARG A N 1
ATOM 7147 C CA . ARG A 1 894 ? -1.807 3.713 -37.578 1.00 92.94 894 ARG A CA 1
ATOM 7148 C C . ARG A 1 894 ? -1.693 2.250 -38.037 1.00 92.94 894 ARG A C 1
ATOM 7150 O O . ARG A 1 894 ? -2.435 1.411 -37.524 1.00 92.94 894 ARG A O 1
ATOM 7157 N N . THR A 1 895 ? -0.770 1.951 -38.954 1.00 94.19 895 THR A N 1
ATOM 7158 C CA . THR A 1 895 ? -0.505 0.599 -39.468 1.00 94.19 895 THR A CA 1
ATOM 7159 C C . THR A 1 895 ? 0.223 -0.271 -38.447 1.00 94.19 895 THR A C 1
ATOM 7161 O O . THR A 1 895 ? -0.253 -1.368 -38.169 1.00 94.19 895 THR A O 1
ATOM 7164 N N . GLN A 1 896 ? 1.266 0.240 -37.785 1.00 94.94 896 GLN A N 1
ATOM 7165 C CA . GLN A 1 896 ? 1.989 -0.499 -36.742 1.00 94.94 896 GLN A CA 1
ATOM 7166 C C . GLN A 1 896 ? 1.138 -0.748 -35.492 1.00 94.94 896 GLN A C 1
ATOM 7168 O O . GLN A 1 896 ? 1.212 -1.826 -34.907 1.00 94.94 896 GLN A O 1
ATOM 7173 N N . VAL A 1 897 ? 0.251 0.184 -35.123 1.00 94.19 897 VAL A N 1
ATOM 7174 C CA . VAL A 1 897 ? -0.756 -0.055 -34.072 1.00 94.19 897 VAL A CA 1
ATOM 7175 C C . VAL A 1 897 ? -1.690 -1.218 -34.426 1.00 94.19 897 VAL A C 1
ATOM 7177 O O . VAL A 1 897 ? -1.979 -2.048 -33.566 1.00 94.19 897 VAL A O 1
ATOM 7180 N N . GLU A 1 898 ? -2.128 -1.318 -35.684 1.00 93.50 898 GLU A N 1
ATOM 7181 C CA . GLU A 1 898 ? -2.950 -2.441 -36.154 1.00 93.50 898 GLU A CA 1
ATOM 7182 C C . GLU A 1 898 ? -2.163 -3.758 -36.149 1.00 93.50 898 GLU A C 1
ATOM 7184 O O . GLU A 1 898 ? -2.670 -4.774 -35.681 1.00 93.50 898 GLU A O 1
ATOM 7189 N N . ALA A 1 899 ? -0.914 -3.733 -36.619 1.00 94.44 899 ALA A N 1
ATOM 7190 C CA . ALA A 1 899 ? -0.031 -4.894 -36.682 1.00 94.44 899 ALA A CA 1
ATOM 7191 C C . ALA A 1 899 ? 0.298 -5.457 -35.288 1.00 94.44 899 ALA A C 1
ATOM 7193 O O . ALA A 1 899 ? 0.203 -6.662 -35.056 1.00 94.44 899 ALA A O 1
ATOM 7194 N N . MET A 1 900 ? 0.609 -4.581 -34.328 1.00 92.12 900 MET A N 1
ATOM 7195 C CA . MET A 1 900 ? 0.829 -4.939 -32.924 1.00 92.12 900 MET A CA 1
ATOM 7196 C C . MET A 1 900 ? -0.438 -5.532 -32.287 1.00 92.12 900 MET A C 1
ATOM 7198 O O . MET A 1 900 ? -0.372 -6.545 -31.590 1.00 92.12 900 MET A O 1
ATOM 7202 N N . ALA A 1 901 ? -1.611 -4.952 -32.561 1.00 91.94 901 ALA A N 1
ATOM 7203 C CA . ALA A 1 901 ? -2.880 -5.498 -32.089 1.00 91.94 901 ALA A CA 1
ATOM 7204 C C . ALA A 1 901 ? -3.200 -6.868 -32.718 1.00 91.94 901 ALA A C 1
ATOM 7206 O O . ALA A 1 901 ? -3.671 -7.764 -32.018 1.00 91.94 901 ALA A O 1
ATOM 7207 N N . ALA A 1 902 ? -2.902 -7.071 -34.004 1.00 92.75 902 ALA A N 1
ATOM 7208 C CA . ALA A 1 902 ? -3.050 -8.365 -34.671 1.00 92.75 902 ALA A CA 1
ATOM 7209 C C . ALA A 1 902 ? -2.130 -9.433 -34.051 1.00 92.75 902 ALA A C 1
ATOM 7211 O O . ALA A 1 902 ? -2.586 -10.538 -33.741 1.00 92.75 902 ALA A O 1
ATOM 7212 N N . ALA A 1 903 ? -0.865 -9.087 -33.779 1.00 91.19 903 ALA A N 1
ATOM 7213 C CA . ALA A 1 903 ? 0.078 -9.959 -33.080 1.00 91.19 903 ALA A CA 1
ATOM 7214 C C . ALA A 1 903 ? -0.456 -10.365 -31.694 1.00 91.19 903 ALA A C 1
ATOM 7216 O O . ALA A 1 903 ? -0.531 -11.562 -31.395 1.00 91.19 903 ALA A O 1
ATOM 7217 N N . LEU A 1 904 ? -0.920 -9.398 -30.890 1.00 87.88 904 LEU A N 1
ATOM 7218 C CA . LEU A 1 904 ? -1.529 -9.639 -29.575 1.00 87.88 904 LEU A CA 1
ATOM 7219 C C . LEU A 1 904 ? -2.754 -10.562 -29.660 1.00 87.88 904 LEU A C 1
ATOM 7221 O O . LEU A 1 904 ? -2.831 -11.528 -28.905 1.00 87.88 904 LEU A O 1
ATOM 7225 N N . ARG A 1 905 ? -3.669 -10.334 -30.613 1.00 87.81 905 ARG A N 1
ATOM 7226 C CA . ARG A 1 905 ? -4.866 -11.175 -30.823 1.00 87.81 905 ARG A CA 1
ATOM 7227 C C . ARG A 1 905 ? -4.544 -12.601 -31.258 1.00 87.81 905 ARG A C 1
ATOM 7229 O O . ARG A 1 905 ? -5.279 -13.521 -30.911 1.00 87.81 905 ARG A O 1
ATOM 7236 N N . SER A 1 906 ? -3.475 -12.789 -32.031 1.00 87.00 906 SER A N 1
ATOM 7237 C CA . SER A 1 906 ? -3.042 -14.114 -32.492 1.00 87.00 906 SER A CA 1
ATOM 7238 C C . SER A 1 906 ? -2.372 -14.949 -31.391 1.00 87.00 906 SER A C 1
ATOM 7240 O O . SER A 1 906 ? -2.332 -16.180 -31.476 1.00 87.00 906 SER A O 1
ATOM 7242 N N . SER A 1 907 ? -1.832 -14.297 -30.355 1.00 82.25 907 SER A N 1
ATOM 7243 C CA . SER A 1 907 ? -1.003 -14.950 -29.348 1.00 82.25 907 SER A CA 1
ATOM 7244 C C . SER A 1 907 ? -1.817 -15.533 -28.195 1.00 82.25 907 SER A C 1
ATOM 7246 O O . SER A 1 907 ? -2.665 -14.877 -27.601 1.00 82.25 907 SER A O 1
ATOM 7248 N N . LYS A 1 908 ? -1.487 -16.771 -27.811 1.00 75.88 908 LYS A N 1
ATOM 7249 C CA . LYS A 1 908 ? -2.007 -17.429 -26.595 1.00 75.88 908 LYS A CA 1
ATOM 7250 C C . LYS A 1 908 ? -1.079 -17.288 -25.382 1.00 75.88 908 LYS A C 1
ATOM 7252 O O . LYS A 1 908 ? -1.372 -17.832 -24.323 1.00 75.88 908 LYS A O 1
ATOM 7257 N N . VAL A 1 909 ? 0.055 -16.609 -25.552 1.00 75.19 909 VAL A N 1
ATOM 7258 C CA . VAL A 1 909 ? 1.076 -16.372 -24.520 1.00 75.19 909 VAL A CA 1
ATOM 7259 C C . VAL A 1 909 ? 1.458 -14.887 -24.493 1.00 75.19 909 VAL A C 1
ATOM 7261 O O . VAL A 1 909 ? 1.335 -14.229 -25.533 1.00 75.19 909 VAL A O 1
ATOM 7264 N N . PRO A 1 910 ? 1.937 -14.347 -23.357 1.00 73.88 910 PRO A N 1
ATOM 7265 C CA . PRO A 1 910 ? 2.419 -12.970 -23.284 1.00 73.88 910 PRO A CA 1
ATOM 7266 C C . PRO A 1 910 ? 3.471 -12.669 -24.357 1.00 73.88 910 PRO A C 1
ATOM 7268 O O . PRO A 1 910 ? 4.384 -13.468 -24.583 1.00 73.88 910 PRO A O 1
ATOM 7271 N N . LEU A 1 911 ? 3.339 -11.518 -25.019 1.00 83.50 911 LEU A N 1
ATOM 7272 C CA . LEU A 1 911 ? 4.322 -11.040 -25.986 1.00 83.50 911 LEU A CA 1
ATOM 7273 C C . LEU A 1 911 ? 5.422 -10.278 -25.256 1.00 83.50 911 LEU A C 1
ATOM 7275 O O . LEU A 1 911 ? 5.200 -9.184 -24.743 1.00 83.50 911 LEU A O 1
ATOM 7279 N N . ILE A 1 912 ? 6.605 -10.886 -25.208 1.00 86.44 912 ILE A N 1
ATOM 7280 C CA . ILE A 1 912 ? 7.826 -10.268 -24.699 1.00 86.44 912 ILE A CA 1
ATOM 7281 C C . ILE A 1 912 ? 8.722 -9.964 -25.894 1.00 86.44 912 ILE A C 1
ATOM 7283 O O . ILE A 1 912 ? 8.902 -10.806 -26.778 1.00 86.44 912 ILE A O 1
ATOM 7287 N N . TYR A 1 913 ? 9.273 -8.756 -25.913 1.00 89.88 913 TYR A N 1
ATOM 7288 C CA . TYR A 1 913 ? 10.186 -8.286 -26.944 1.00 89.88 913 TYR A CA 1
ATOM 7289 C C . TYR A 1 913 ? 11.523 -7.924 -26.294 1.00 89.88 913 TYR A C 1
ATOM 7291 O O . TYR A 1 913 ? 11.548 -7.263 -25.256 1.00 89.88 913 TYR A O 1
ATOM 7299 N N . GLY A 1 914 ? 12.624 -8.374 -26.895 1.00 88.06 914 GLY A N 1
ATOM 7300 C CA . GLY A 1 914 ? 13.987 -8.258 -26.379 1.00 88.06 914 GLY A CA 1
ATOM 7301 C C . GLY A 1 914 ? 14.713 -9.607 -26.284 1.00 88.06 914 GLY A C 1
ATOM 7302 O O . GLY A 1 914 ? 14.145 -10.680 -26.511 1.00 88.06 914 GLY A O 1
ATOM 7303 N N . GLY A 1 915 ? 16.003 -9.557 -25.938 1.00 81.88 915 GLY A N 1
ATOM 7304 C CA . GLY A 1 915 ? 16.804 -10.753 -25.651 1.00 81.88 915 GLY A CA 1
ATOM 7305 C C . GLY A 1 915 ? 16.354 -11.443 -24.358 1.00 81.88 915 GLY A C 1
ATOM 7306 O O . GLY A 1 915 ? 15.853 -10.787 -23.443 1.00 81.88 915 GLY A O 1
ATOM 7307 N N . SER A 1 916 ? 16.561 -12.758 -24.243 1.00 80.56 916 SER A N 1
ATOM 7308 C CA . SER A 1 916 ? 16.179 -13.536 -23.049 1.00 80.56 916 SER A CA 1
ATOM 7309 C C . SER A 1 916 ? 16.897 -13.111 -21.760 1.00 80.56 916 SER A C 1
ATOM 7311 O O . SER A 1 916 ? 16.431 -13.398 -20.663 1.00 80.56 916 SER A O 1
ATOM 7313 N N . ASP A 1 917 ? 18.041 -12.439 -21.878 1.00 81.75 917 ASP A N 1
ATOM 7314 C CA . ASP A 1 917 ? 18.850 -11.900 -20.784 1.00 81.75 917 ASP A CA 1
ATOM 7315 C C . ASP A 1 917 ? 18.565 -10.416 -20.476 1.00 81.75 917 ASP A C 1
ATOM 7317 O O . ASP A 1 917 ? 19.053 -9.909 -19.460 1.00 81.75 917 ASP A O 1
ATOM 7321 N N . SER A 1 918 ? 17.778 -9.731 -21.316 1.00 85.25 918 SER A N 1
ATOM 7322 C CA . SER A 1 918 ? 17.570 -8.275 -21.289 1.00 85.25 918 SER A CA 1
ATOM 7323 C C . SER A 1 918 ? 17.125 -7.714 -19.928 1.00 85.25 918 SER A C 1
ATOM 7325 O O . SER A 1 918 ? 16.708 -8.435 -19.014 1.00 85.25 918 SER A O 1
ATOM 7327 N N . SER A 1 919 ? 17.293 -6.404 -19.731 1.00 87.88 919 SER A N 1
ATOM 7328 C CA . SER A 1 919 ? 16.630 -5.658 -18.647 1.00 87.88 919 SER A CA 1
ATOM 7329 C C . SER A 1 919 ? 15.491 -4.853 -19.242 1.00 87.88 919 SER A C 1
ATOM 7331 O O . SER A 1 919 ? 15.724 -4.097 -20.179 1.00 87.88 919 SER A O 1
ATOM 7333 N N . MET A 1 920 ? 14.278 -5.022 -18.729 1.00 89.56 920 MET A N 1
ATOM 7334 C CA . MET A 1 920 ? 13.129 -4.225 -19.148 1.00 89.56 920 MET A CA 1
ATOM 7335 C C . MET A 1 920 ? 13.005 -3.018 -18.219 1.00 89.56 920 MET A C 1
ATOM 7337 O O . MET A 1 920 ? 13.118 -3.184 -17.013 1.00 89.56 920 MET A O 1
ATOM 7341 N N . LEU A 1 921 ? 12.797 -1.827 -18.778 1.00 92.50 921 LEU A N 1
ATOM 7342 C CA . LEU A 1 921 ? 12.533 -0.598 -18.031 1.00 92.50 921 LEU A CA 1
ATOM 7343 C C . LEU A 1 921 ? 11.238 0.014 -18.569 1.00 92.50 921 LEU A C 1
ATOM 7345 O O . LEU A 1 921 ? 11.194 0.452 -19.721 1.00 92.50 921 LEU A O 1
ATOM 7349 N N . VAL A 1 922 ? 10.182 0.022 -17.760 1.00 91.69 922 VAL A N 1
ATOM 7350 C CA . VAL A 1 922 ? 8.848 0.487 -18.162 1.00 91.69 922 VAL A CA 1
ATOM 7351 C C . VAL A 1 922 ? 8.676 1.957 -17.799 1.00 91.69 922 VAL A C 1
ATOM 7353 O O . VAL A 1 922 ? 8.732 2.333 -16.635 1.00 91.69 922 VAL A O 1
ATOM 7356 N N . LEU A 1 923 ? 8.439 2.801 -18.796 1.00 93.19 923 LEU A N 1
ATOM 7357 C CA . LEU A 1 923 ? 8.261 4.240 -18.656 1.00 93.19 923 LEU A CA 1
ATOM 7358 C C . LEU A 1 923 ? 6.830 4.634 -19.042 1.00 93.19 923 LEU A C 1
ATOM 7360 O O . LEU A 1 923 ? 6.305 4.208 -20.068 1.00 93.19 923 LEU A O 1
ATOM 7364 N N . SER A 1 924 ? 6.195 5.482 -18.239 1.00 90.38 924 SER A N 1
ATOM 7365 C CA . SER A 1 924 ? 4.861 6.025 -18.510 1.00 90.38 924 SER A CA 1
ATOM 7366 C C . SER A 1 924 ? 4.912 7.550 -18.554 1.00 90.38 924 SER A C 1
ATOM 7368 O O . SER A 1 924 ? 4.699 8.225 -17.543 1.00 90.38 924 SER A O 1
ATOM 7370 N N . ASN A 1 925 ? 5.143 8.100 -19.748 1.00 90.69 925 ASN A N 1
ATOM 7371 C CA . ASN A 1 925 ? 5.075 9.538 -19.990 1.00 90.69 925 ASN A CA 1
ATOM 7372 C C . ASN A 1 925 ? 3.619 10.021 -20.093 1.00 90.69 925 ASN A C 1
ATOM 7374 O O . ASN A 1 925 ? 2.982 9.890 -21.142 1.00 90.69 925 ASN A O 1
ATOM 7378 N N . ARG A 1 926 ? 3.105 10.659 -19.039 1.00 88.38 926 ARG A N 1
ATOM 7379 C CA . ARG A 1 926 ? 1.732 11.192 -19.007 1.00 88.38 926 ARG A CA 1
ATOM 7380 C C . ARG A 1 926 ? 1.655 12.692 -19.301 1.00 88.38 926 ARG A C 1
ATOM 7382 O O . ARG A 1 926 ? 0.575 13.264 -19.261 1.00 88.38 926 ARG A O 1
ATOM 7389 N N . SER A 1 927 ? 2.750 13.321 -19.738 1.00 89.12 927 SER A N 1
ATOM 7390 C CA . SER A 1 927 ? 2.833 14.779 -19.963 1.00 89.12 927 SER A CA 1
ATOM 7391 C C . SER A 1 927 ? 1.776 15.338 -20.931 1.00 89.12 927 SER A C 1
ATOM 7393 O O . SER A 1 927 ? 1.374 16.492 -20.814 1.00 89.12 927 SER A O 1
ATOM 7395 N N . LYS A 1 928 ? 1.292 14.529 -21.888 1.00 89.19 928 LYS A N 1
ATOM 7396 C CA . LYS A 1 928 ? 0.203 14.920 -22.807 1.00 89.19 928 LYS A CA 1
ATOM 7397 C C . LYS A 1 928 ? -1.171 15.027 -22.133 1.00 89.19 928 LYS A C 1
ATOM 7399 O O . LYS A 1 928 ? -2.045 15.674 -22.699 1.00 89.19 928 LYS A O 1
ATOM 7404 N N . ALA A 1 929 ? -1.361 14.415 -20.965 1.00 89.75 929 ALA A N 1
ATOM 7405 C CA . ALA A 1 929 ? -2.607 14.466 -20.206 1.00 89.75 929 ALA A CA 1
ATOM 7406 C C . ALA A 1 929 ? -2.834 15.832 -19.535 1.00 89.75 929 ALA A C 1
ATOM 7408 O O . ALA A 1 929 ? -3.978 16.197 -19.278 1.00 89.75 929 ALA A O 1
ATOM 7409 N N . LYS A 1 930 ? -1.755 16.599 -19.295 1.00 92.69 930 LYS A N 1
ATOM 7410 C CA . LYS A 1 930 ? -1.782 17.950 -18.705 1.00 92.69 930 LYS A CA 1
ATOM 7411 C C . LYS A 1 930 ? -2.627 18.034 -17.427 1.00 92.69 930 LYS A C 1
ATOM 7413 O O . LYS A 1 930 ? -3.422 18.956 -17.257 1.00 92.69 930 LYS A O 1
ATOM 7418 N N . PHE A 1 931 ? -2.464 17.067 -16.526 1.00 94.31 931 PHE A N 1
ATOM 7419 C CA . PHE A 1 931 ? -3.284 16.946 -15.318 1.00 94.31 931 PHE A CA 1
ATOM 7420 C C . PHE A 1 931 ? -3.324 18.237 -14.486 1.00 94.31 931 PHE A C 1
ATOM 7422 O O . PHE A 1 931 ? -4.400 18.698 -14.118 1.00 94.31 931 PHE A O 1
ATOM 7429 N N . TYR A 1 932 ? -2.174 18.890 -14.313 1.00 93.56 932 TYR A N 1
ATOM 7430 C CA . TYR A 1 932 ? -2.048 20.179 -13.628 1.00 93.56 932 TYR A CA 1
ATOM 7431 C C . TYR A 1 932 ? -2.793 21.353 -14.290 1.00 93.56 932 TYR A C 1
ATOM 7433 O O . TYR A 1 932 ? -2.953 22.386 -13.646 1.00 93.56 932 TYR A O 1
ATOM 7441 N N . ASP A 1 933 ? -3.238 21.233 -15.543 1.00 91.00 933 ASP A N 1
ATOM 7442 C CA . ASP A 1 933 ? -3.961 22.290 -16.264 1.00 91.00 933 ASP A CA 1
ATOM 7443 C C . ASP A 1 933 ? -5.431 21.959 -16.531 1.00 91.00 933 ASP A C 1
ATOM 7445 O O . ASP A 1 933 ? -6.237 22.872 -16.694 1.00 91.00 933 ASP A O 1
ATOM 7449 N N . VAL A 1 934 ? -5.775 20.673 -16.625 1.00 91.69 934 VAL A N 1
ATOM 7450 C CA . VAL A 1 934 ? -7.142 20.220 -16.927 1.00 91.69 934 VAL A CA 1
ATOM 7451 C C . VAL A 1 934 ? -7.965 20.006 -15.655 1.00 91.69 934 VAL A C 1
ATOM 7453 O O . VAL A 1 934 ? -9.188 20.119 -15.691 1.00 91.69 934 VAL A O 1
ATOM 7456 N N . PHE A 1 935 ? -7.320 19.709 -14.525 1.00 94.94 935 PHE A N 1
ATOM 7457 C CA . PHE A 1 935 ? -7.996 19.444 -13.254 1.00 94.94 935 PHE A CA 1
ATOM 7458 C C . PHE A 1 935 ? -8.280 20.749 -12.509 1.00 94.94 935 PHE A C 1
ATOM 7460 O O . PHE A 1 935 ? -7.627 21.090 -11.524 1.00 94.94 935 PHE A O 1
ATOM 7467 N N . ASP A 1 936 ? -9.241 21.493 -13.049 1.00 95.00 936 ASP A N 1
ATOM 7468 C CA . ASP A 1 936 ? -9.653 22.810 -12.577 1.00 95.00 936 ASP A CA 1
ATOM 7469 C C . ASP A 1 936 ? -10.870 22.704 -11.644 1.00 95.00 936 ASP A C 1
ATOM 7471 O O . ASP A 1 936 ? -12.027 22.789 -12.055 1.00 95.00 936 ASP A O 1
ATOM 7475 N N . PHE A 1 937 ? -10.592 22.487 -10.362 1.00 96.38 937 PHE A N 1
ATOM 7476 C CA . PHE A 1 937 ? -11.584 22.405 -9.292 1.00 96.38 937 PHE A CA 1
ATOM 7477 C C . PHE A 1 937 ? -11.855 23.769 -8.634 1.00 96.38 937 PHE A C 1
ATOM 7479 O O . PHE A 1 937 ? -12.406 23.820 -7.534 1.00 96.38 937 PHE A O 1
ATOM 7486 N N . SER A 1 938 ? -11.532 24.884 -9.308 1.00 93.75 938 SER A N 1
ATOM 7487 C CA . SER A 1 938 ? -11.839 26.255 -8.853 1.00 93.75 938 SER A CA 1
ATOM 7488 C C . SER A 1 938 ? -13.302 26.426 -8.441 1.00 93.75 938 SER A C 1
ATOM 7490 O O . SER A 1 938 ? -13.592 27.050 -7.421 1.00 93.75 938 SER A O 1
ATOM 7492 N N . GLY A 1 939 ? -14.220 25.771 -9.160 1.00 92.81 939 GLY A N 1
ATOM 7493 C CA . GLY A 1 939 ? -15.643 25.733 -8.839 1.00 92.81 939 GLY A CA 1
ATOM 7494 C C . GLY A 1 939 ? -15.973 25.223 -7.430 1.00 92.81 939 GLY A C 1
ATOM 7495 O O . GLY A 1 939 ? -17.033 25.580 -6.928 1.00 92.81 939 GLY A O 1
ATOM 7496 N N . ALA A 1 940 ? -15.104 24.444 -6.773 1.00 95.94 940 ALA A N 1
ATOM 7497 C CA . ALA A 1 940 ? -15.289 23.927 -5.412 1.00 95.94 940 ALA A CA 1
ATOM 7498 C C . ALA A 1 940 ? -14.554 24.722 -4.313 1.00 95.94 940 ALA A C 1
ATOM 7500 O O . ALA A 1 940 ? -14.721 24.388 -3.144 1.00 95.94 940 ALA A O 1
ATOM 7501 N N . VAL A 1 941 ? -13.743 25.736 -4.634 1.00 94.62 941 VAL A N 1
ATOM 7502 C CA . VAL A 1 941 ? -12.938 26.462 -3.630 1.00 94.62 941 VAL A CA 1
ATOM 7503 C C . VAL A 1 941 ? -13.840 27.243 -2.663 1.00 94.62 941 VAL A C 1
ATOM 7505 O O . VAL A 1 941 ? -14.692 28.019 -3.091 1.00 94.62 941 VAL A O 1
ATOM 7508 N N . VAL A 1 942 ? -13.634 27.051 -1.354 1.00 89.19 942 VAL A N 1
ATOM 7509 C CA . VAL A 1 942 ? -14.381 27.733 -0.273 1.00 89.19 942 VAL A CA 1
ATOM 7510 C C . VAL A 1 942 ? -13.560 28.853 0.360 1.00 89.19 942 VAL A C 1
ATOM 7512 O O . VAL A 1 942 ? -14.100 29.897 0.718 1.00 89.19 942 VAL A O 1
ATOM 7515 N N . LYS A 1 943 ? -12.249 28.638 0.506 1.00 73.38 943 LYS A N 1
ATOM 7516 C CA . LYS A 1 943 ? -11.328 29.558 1.175 1.00 73.38 943 LYS A CA 1
ATOM 7517 C C . LYS A 1 943 ? -10.015 29.636 0.407 1.00 73.38 943 LYS A C 1
ATOM 7519 O O . LYS A 1 943 ? -9.440 28.612 0.041 1.00 73.38 943 LYS A O 1
ATOM 7524 N N . ILE A 1 944 ? -9.542 30.864 0.224 1.00 65.50 944 ILE A N 1
ATOM 7525 C CA . ILE A 1 944 ? -8.203 31.198 -0.260 1.00 65.50 944 ILE A CA 1
ATOM 7526 C C . ILE A 1 944 ? -7.477 31.823 0.936 1.00 65.50 944 ILE A C 1
ATOM 7528 O O . ILE A 1 944 ? -8.027 32.719 1.576 1.00 65.50 944 ILE A O 1
ATOM 7532 N N . ASP A 1 945 ? -6.285 31.338 1.278 1.00 60.38 945 ASP A N 1
ATOM 7533 C CA . ASP A 1 945 ? -5.432 32.002 2.270 1.00 60.38 945 ASP A CA 1
ATOM 7534 C C . ASP A 1 945 ? -4.770 33.223 1.608 1.00 60.38 945 ASP A C 1
ATOM 7536 O O . ASP A 1 945 ? -4.082 33.091 0.593 1.00 60.38 945 ASP A O 1
ATOM 7540 N N . GLU A 1 946 ? -4.987 34.415 2.171 1.00 55.38 946 GLU A N 1
ATOM 7541 C CA . GLU A 1 946 ? -4.476 35.693 1.651 1.00 55.38 946 GLU A CA 1
ATOM 7542 C C . GLU A 1 946 ? -2.937 35.747 1.576 1.00 55.38 946 GLU A C 1
ATOM 7544 O O . GLU A 1 946 ? -2.376 36.569 0.850 1.00 55.38 946 GLU A O 1
ATOM 7549 N N . HIS A 1 947 ? -2.233 34.858 2.285 1.00 55.12 947 HIS A N 1
ATOM 7550 C CA . HIS A 1 947 ? -0.775 34.747 2.242 1.00 55.12 947 HIS A CA 1
ATOM 7551 C C . HIS A 1 947 ? -0.245 33.844 1.115 1.00 55.12 947 HIS A C 1
ATOM 7553 O O . HIS A 1 947 ? 0.968 33.800 0.886 1.00 55.12 947 HIS A O 1
ATOM 7559 N N . ILE A 1 948 ? -1.106 33.124 0.388 1.00 57.47 948 ILE A N 1
ATOM 7560 C CA . ILE A 1 948 ? -0.681 32.249 -0.709 1.00 57.47 948 ILE A CA 1
ATOM 7561 C C . ILE A 1 948 ? -0.455 33.076 -1.981 1.00 57.47 948 ILE A C 1
ATOM 7563 O O . ILE A 1 948 ? -1.381 33.485 -2.675 1.00 57.47 948 ILE A O 1
ATOM 7567 N N . SER A 1 949 ? 0.818 33.270 -2.340 1.00 57.72 949 SER A N 1
ATOM 7568 C CA . SER A 1 949 ? 1.259 33.964 -3.564 1.00 57.72 949 SER A CA 1
ATOM 7569 C C . SER A 1 949 ? 1.069 33.120 -4.841 1.00 57.72 949 SER A C 1
ATOM 7571 O O . SER A 1 949 ? 1.993 32.964 -5.644 1.00 57.72 949 SER A O 1
ATOM 7573 N N . LYS A 1 950 ? -0.107 32.512 -5.015 1.00 69.00 950 LYS A N 1
ATOM 7574 C CA . LYS A 1 950 ? -0.465 31.680 -6.171 1.00 69.00 950 LYS A CA 1
ATOM 7575 C C . LYS A 1 950 ? -1.195 32.553 -7.203 1.00 69.00 950 LYS A C 1
ATOM 7577 O O . LYS A 1 950 ? -2.101 33.290 -6.821 1.00 69.00 950 LYS A O 1
ATOM 7582 N N . PRO A 1 951 ? -0.810 32.517 -8.493 1.00 76.00 951 PRO A N 1
ATOM 7583 C CA . PRO A 1 951 ? -1.514 33.270 -9.528 1.00 76.00 951 PRO A CA 1
ATOM 7584 C C . PRO A 1 951 ? -2.996 32.881 -9.599 1.00 76.00 951 PRO A C 1
ATOM 7586 O O . PRO A 1 951 ? -3.336 31.714 -9.393 1.00 76.00 951 PRO A O 1
ATOM 7589 N N . ILE A 1 952 ? -3.872 33.844 -9.900 1.00 76.25 952 ILE A N 1
ATOM 7590 C CA . ILE A 1 952 ? -5.336 33.661 -9.867 1.00 76.25 952 ILE A CA 1
ATOM 7591 C C . ILE A 1 952 ? -5.767 32.521 -10.804 1.00 76.25 952 ILE A C 1
ATOM 7593 O O . ILE A 1 952 ? -6.603 31.697 -10.448 1.00 76.25 952 ILE A O 1
ATOM 7597 N N . GLU A 1 953 ? -5.126 32.402 -11.965 1.00 78.81 953 GLU A N 1
ATOM 7598 C CA . GLU A 1 953 ? -5.344 31.352 -12.966 1.00 78.81 953 GLU A CA 1
ATOM 7599 C C . GLU A 1 953 ? -4.879 29.945 -12.541 1.00 78.81 953 GLU A C 1
ATOM 7601 O O . GLU A 1 953 ? -5.052 28.975 -13.283 1.00 78.81 953 GLU A O 1
ATOM 7606 N N . ARG A 1 954 ? -4.260 29.815 -11.362 1.00 87.88 954 ARG A N 1
ATOM 7607 C CA . ARG A 1 954 ? -3.862 28.537 -10.757 1.00 87.88 954 ARG A CA 1
ATOM 7608 C C . ARG A 1 954 ? -4.754 28.126 -9.584 1.00 87.88 954 ARG A C 1
ATOM 7610 O O . ARG A 1 954 ? -4.580 27.005 -9.106 1.00 87.88 954 ARG A O 1
ATOM 7617 N N . ILE A 1 955 ? -5.677 28.979 -9.133 1.00 89.62 955 ILE A N 1
ATOM 7618 C CA . ILE A 1 955 ? -6.576 28.686 -8.008 1.00 89.62 955 ILE A CA 1
ATOM 7619 C C . ILE A 1 955 ? -7.424 27.449 -8.317 1.00 89.62 955 ILE A C 1
ATOM 7621 O O . ILE A 1 955 ? -7.979 27.318 -9.406 1.00 89.62 955 ILE A O 1
ATOM 7625 N N . GLY A 1 956 ? -7.508 26.521 -7.362 1.00 89.94 956 GLY A N 1
ATOM 7626 C CA . GLY A 1 956 ? -8.274 25.280 -7.516 1.00 89.94 956 GLY A CA 1
ATOM 7627 C C . GLY A 1 956 ? -7.666 24.281 -8.506 1.00 89.94 956 GLY A C 1
ATOM 7628 O O . GLY A 1 956 ? -8.329 23.320 -8.887 1.00 89.94 956 GLY A O 1
ATOM 7629 N N . ARG A 1 957 ? -6.405 24.474 -8.914 1.00 94.19 957 ARG A N 1
ATOM 7630 C CA . ARG A 1 957 ? -5.607 23.481 -9.648 1.00 94.19 957 ARG A CA 1
ATOM 7631 C C . ARG A 1 957 ? -4.599 22.826 -8.704 1.00 94.19 957 ARG A C 1
ATOM 7633 O O . ARG A 1 957 ? -4.039 23.528 -7.850 1.00 94.19 957 ARG A O 1
ATOM 7640 N N . PRO A 1 958 ? -4.314 21.521 -8.868 1.00 94.25 958 PRO A N 1
ATOM 7641 C CA . PRO A 1 958 ? -3.405 20.820 -7.976 1.00 94.25 958 PRO A CA 1
ATOM 7642 C C . PRO A 1 958 ? -2.006 21.446 -8.017 1.00 94.25 958 PRO A C 1
ATOM 7644 O O . PRO A 1 958 ? -1.508 21.863 -9.068 1.00 94.25 958 PRO A O 1
ATOM 7647 N N . ALA A 1 959 ? -1.382 21.510 -6.848 1.00 90.31 959 ALA A N 1
ATOM 7648 C CA . ALA A 1 959 ? -0.006 21.937 -6.638 1.00 90.31 959 ALA A CA 1
ATOM 7649 C C . ALA A 1 959 ? 0.970 20.771 -6.832 1.00 90.31 959 ALA A C 1
ATOM 7651 O O . ALA A 1 959 ? 2.046 20.937 -7.403 1.00 90.31 959 ALA A O 1
ATOM 7652 N N . PHE A 1 960 ? 0.557 19.577 -6.402 1.00 91.56 960 PHE A N 1
ATOM 7653 C CA . PHE A 1 960 ? 1.300 18.330 -6.526 1.00 91.56 960 PHE A CA 1
ATOM 7654 C C . PHE A 1 960 ? 0.341 17.175 -6.845 1.00 91.56 960 PHE A C 1
ATOM 7656 O O . PHE A 1 960 ? -0.837 17.212 -6.486 1.00 91.56 960 PHE A O 1
ATOM 7663 N N . ILE A 1 961 ? 0.845 16.171 -7.560 1.00 92.56 961 ILE A N 1
ATOM 7664 C CA . ILE A 1 961 ? 0.121 14.957 -7.934 1.00 92.56 961 ILE A CA 1
ATOM 7665 C C . ILE A 1 961 ? 1.082 13.797 -7.715 1.00 92.56 961 ILE A C 1
ATOM 7667 O O . ILE A 1 961 ? 2.215 13.843 -8.194 1.00 92.56 961 ILE A O 1
ATOM 7671 N N . TYR A 1 962 ? 0.621 12.751 -7.038 1.00 89.69 962 TYR A N 1
ATOM 7672 C CA . TYR A 1 962 ? 1.345 11.488 -6.948 1.00 89.69 962 TYR A CA 1
ATOM 7673 C C . TYR A 1 962 ? 0.411 10.308 -7.193 1.00 89.69 962 TYR A C 1
ATOM 7675 O O . TYR A 1 962 ? -0.797 10.378 -6.960 1.00 89.69 962 TYR A O 1
ATOM 7683 N N . ALA A 1 963 ? 0.989 9.220 -7.691 1.00 87.12 963 ALA A N 1
ATOM 7684 C CA . ALA A 1 963 ? 0.290 7.967 -7.908 1.00 87.12 963 ALA A CA 1
ATOM 7685 C C . ALA A 1 963 ? 0.948 6.878 -7.060 1.00 87.12 963 ALA A C 1
ATOM 7687 O O . ALA A 1 963 ? 2.150 6.642 -7.187 1.00 87.12 963 ALA A O 1
ATOM 7688 N N . LEU A 1 964 ? 0.164 6.203 -6.223 1.00 83.44 964 LEU A N 1
ATOM 7689 C CA . LEU A 1 964 ? 0.577 4.960 -5.579 1.00 83.44 964 LEU A CA 1
ATOM 7690 C C . LEU A 1 964 ? -0.025 3.780 -6.331 1.00 83.44 964 LEU A C 1
ATOM 7692 O O . LEU A 1 964 ? -1.000 3.900 -7.075 1.00 83.44 964 LEU A O 1
ATOM 7696 N N . SER A 1 965 ? 0.589 2.616 -6.174 1.00 80.75 965 SER A N 1
ATOM 7697 C CA . SER A 1 965 ? 0.099 1.385 -6.778 1.00 80.75 965 SER A CA 1
ATOM 7698 C C . SER A 1 965 ? 0.206 0.232 -5.794 1.00 80.75 965 SER A C 1
ATOM 7700 O O . SER A 1 965 ? 1.176 0.128 -5.041 1.00 80.75 965 SER A O 1
ATOM 7702 N N . VAL A 1 966 ? -0.812 -0.620 -5.804 1.00 75.69 966 VAL A N 1
ATOM 7703 C CA . VAL A 1 966 ? -0.853 -1.903 -5.101 1.00 75.69 966 VAL A CA 1
ATOM 7704 C C . VAL A 1 966 ? -0.989 -2.971 -6.177 1.00 75.69 966 VAL A C 1
ATOM 7706 O O . VAL A 1 966 ? -1.852 -2.851 -7.049 1.00 75.69 966 VAL A O 1
ATOM 7709 N N . ILE A 1 967 ? -0.110 -3.979 -6.158 1.00 73.81 967 ILE A N 1
ATOM 7710 C CA . ILE A 1 967 ? -0.122 -5.061 -7.147 1.00 73.81 967 ILE A CA 1
ATOM 7711 C C . ILE A 1 967 ? -0.224 -6.412 -6.456 1.00 73.81 967 ILE A C 1
ATOM 7713 O O . ILE A 1 967 ? 0.567 -6.732 -5.571 1.00 73.81 967 ILE A O 1
ATOM 7717 N N . SER A 1 968 ? -1.182 -7.224 -6.894 1.00 66.94 968 SER A N 1
ATOM 7718 C CA . SER A 1 968 ? -1.363 -8.597 -6.423 1.00 66.94 968 SER A CA 1
ATOM 7719 C C . SER A 1 968 ? -0.695 -9.601 -7.367 1.00 66.94 968 SER A C 1
ATOM 7721 O O . SER A 1 968 ? -1.025 -9.677 -8.552 1.00 66.94 968 SER A O 1
ATOM 7723 N N . GLY A 1 969 ? 0.238 -10.395 -6.832 1.00 56.38 969 GLY A N 1
ATOM 7724 C CA . GLY A 1 969 ? 0.834 -11.562 -7.502 1.00 56.38 969 GLY A CA 1
ATOM 7725 C C . GLY A 1 969 ? 1.872 -11.282 -8.599 1.00 56.38 969 GLY A C 1
ATOM 7726 O O . GLY A 1 969 ? 2.427 -12.230 -9.150 1.00 56.38 969 GLY A O 1
ATOM 7727 N N . LEU A 1 970 ? 2.159 -10.017 -8.919 1.00 58.66 970 LEU A N 1
ATOM 7728 C CA . LEU A 1 970 ? 3.157 -9.601 -9.912 1.00 58.66 970 LEU A CA 1
ATOM 7729 C C . LEU A 1 970 ? 3.966 -8.404 -9.392 1.00 58.66 970 LEU A C 1
ATOM 7731 O O . LEU A 1 970 ? 3.467 -7.606 -8.604 1.00 58.66 970 LEU A O 1
ATOM 7735 N N . SER A 1 971 ? 5.211 -8.261 -9.850 1.00 60.75 971 SER A N 1
ATOM 7736 C CA . SER A 1 971 ? 6.078 -7.130 -9.494 1.00 60.75 971 SER A CA 1
ATOM 7737 C C . SER A 1 971 ? 6.127 -6.089 -10.613 1.00 60.75 971 SER A C 1
ATOM 7739 O O . SER A 1 971 ? 6.276 -6.445 -11.781 1.00 60.75 971 SER A O 1
ATOM 7741 N N . VAL A 1 972 ? 6.067 -4.804 -10.248 1.00 62.09 972 VAL A N 1
ATOM 7742 C CA . VAL A 1 972 ? 6.327 -3.650 -11.138 1.00 62.09 972 VAL A CA 1
ATOM 7743 C C . VAL A 1 972 ? 7.768 -3.138 -11.007 1.00 62.09 972 VAL A C 1
ATOM 7745 O O . VAL A 1 972 ? 8.021 -1.936 -11.081 1.00 62.09 972 VAL A O 1
ATOM 7748 N N . ARG A 1 973 ? 8.720 -4.048 -10.771 1.00 73.00 973 ARG A N 1
ATOM 7749 C CA . ARG A 1 973 ? 10.162 -3.762 -10.812 1.00 73.00 973 ARG A CA 1
ATOM 7750 C C . ARG A 1 973 ? 10.526 -2.997 -12.092 1.00 73.00 973 ARG A C 1
ATOM 7752 O O . ARG A 1 973 ? 9.980 -3.276 -13.159 1.00 73.00 973 ARG A O 1
ATOM 7759 N N . ASP A 1 974 ? 11.489 -2.086 -11.970 1.00 84.94 974 ASP A N 1
ATOM 7760 C CA . ASP A 1 974 ? 12.037 -1.291 -13.071 1.00 84.94 974 ASP A CA 1
ATOM 7761 C C . ASP A 1 974 ? 10.941 -0.510 -13.828 1.00 84.94 974 ASP A C 1
ATOM 7763 O O . ASP A 1 974 ? 10.868 -0.531 -15.059 1.00 84.94 974 ASP A O 1
ATOM 7767 N N . ASN A 1 975 ? 10.078 0.203 -13.090 1.00 88.75 975 ASN A N 1
ATOM 7768 C CA . ASN A 1 975 ? 9.089 1.123 -13.665 1.00 88.75 975 ASN A CA 1
ATOM 7769 C C . ASN A 1 975 ? 9.341 2.587 -13.260 1.00 88.75 975 ASN A C 1
ATOM 7771 O O . ASN A 1 975 ? 9.870 2.858 -12.182 1.00 88.75 975 ASN A O 1
ATOM 7775 N N . ALA A 1 976 ? 8.933 3.533 -14.108 1.00 91.88 976 ALA A N 1
ATOM 7776 C CA . ALA A 1 976 ? 8.834 4.946 -13.762 1.00 91.88 976 ALA A CA 1
ATOM 7777 C C . ALA A 1 976 ? 7.671 5.654 -14.468 1.00 91.88 976 ALA A C 1
ATOM 7779 O O . ALA A 1 976 ? 7.405 5.463 -15.657 1.00 91.88 976 ALA A O 1
ATOM 7780 N N . VAL A 1 977 ? 7.014 6.547 -13.738 1.00 90.62 977 VAL A N 1
ATOM 7781 C CA . VAL A 1 977 ? 5.878 7.356 -14.176 1.00 90.62 977 VAL A CA 1
ATOM 7782 C C . VAL A 1 977 ? 6.220 8.827 -13.971 1.00 90.62 977 VAL A C 1
ATOM 7784 O O . VAL A 1 977 ? 6.811 9.193 -12.958 1.00 90.62 977 VAL A O 1
ATOM 7787 N N . TYR A 1 978 ? 5.835 9.686 -14.914 1.00 90.38 978 TYR A N 1
ATOM 7788 C CA . TYR A 1 978 ? 5.857 11.132 -14.694 1.00 90.38 978 TYR A CA 1
ATOM 7789 C C . TYR A 1 978 ? 4.618 11.806 -15.282 1.00 90.38 978 TYR A C 1
ATOM 7791 O O . TYR A 1 978 ? 4.251 11.592 -16.443 1.00 90.38 978 TYR A O 1
ATOM 7799 N N . GLU A 1 979 ? 3.970 12.620 -14.448 1.00 83.62 979 GLU A N 1
ATOM 7800 C CA . GLU A 1 979 ? 2.615 13.149 -14.672 1.00 83.62 979 GLU A CA 1
ATOM 7801 C C . GLU A 1 979 ? 2.578 14.399 -15.576 1.00 83.62 979 GLU A C 1
ATOM 7803 O O . GLU A 1 979 ? 1.515 14.831 -16.025 1.00 83.62 979 GLU A O 1
ATOM 7808 N N . GLY A 1 980 ? 3.753 14.942 -15.909 1.00 87.25 980 GLY A N 1
ATOM 7809 C CA . GLY A 1 980 ? 3.937 16.152 -16.711 1.00 87.25 980 GLY A CA 1
ATOM 7810 C C . GLY A 1 980 ? 4.535 17.310 -15.908 1.00 87.25 980 GLY A C 1
ATOM 7811 O O . GLY A 1 980 ? 4.916 17.114 -14.753 1.00 87.25 980 GLY A O 1
ATOM 7812 N N . PRO A 1 981 ? 4.646 18.502 -16.521 1.00 91.56 981 PRO A N 1
ATOM 7813 C CA . PRO A 1 981 ? 5.053 19.707 -15.816 1.00 91.56 981 PRO A CA 1
ATOM 7814 C C . PRO A 1 981 ? 3.949 20.167 -14.854 1.00 91.56 981 PRO A C 1
ATOM 7816 O O . PRO A 1 981 ? 2.777 20.223 -15.232 1.00 91.56 981 PRO A O 1
ATOM 7819 N N . ASP A 1 982 ? 4.333 20.536 -13.634 1.00 91.00 982 ASP A N 1
ATOM 7820 C CA . ASP A 1 982 ? 3.464 21.242 -12.694 1.00 91.00 982 ASP A CA 1
ATOM 7821 C C . ASP A 1 982 ? 3.237 22.712 -13.107 1.00 91.00 982 ASP A C 1
ATOM 7823 O O . ASP A 1 982 ? 3.782 23.200 -14.100 1.00 91.00 982 ASP A O 1
ATOM 7827 N N . GLY A 1 983 ? 2.453 23.456 -12.319 1.00 86.38 983 GLY A N 1
ATOM 7828 C CA . GLY A 1 983 ? 2.166 24.876 -12.578 1.00 86.38 983 GLY A CA 1
ATOM 7829 C C . GLY A 1 983 ? 3.381 25.820 -12.556 1.00 86.38 983 GLY A C 1
ATOM 7830 O O . GLY A 1 983 ? 3.232 26.995 -12.880 1.00 86.38 983 GLY A O 1
ATOM 7831 N N . LYS A 1 984 ? 4.570 25.336 -12.174 1.00 88.50 984 LYS A N 1
ATOM 7832 C CA . LYS A 1 984 ? 5.863 26.045 -12.206 1.00 88.50 984 LYS A CA 1
ATOM 7833 C C . LYS A 1 984 ? 6.838 25.422 -13.222 1.00 88.50 984 LYS A C 1
ATOM 7835 O O . LYS A 1 984 ? 7.959 25.906 -13.369 1.00 88.50 984 LYS A O 1
ATOM 7840 N N . GLY A 1 985 ? 6.417 24.378 -13.939 1.00 90.12 985 GLY A N 1
ATOM 7841 C CA . GLY A 1 985 ? 7.191 23.657 -14.945 1.00 90.12 985 GLY A CA 1
ATOM 7842 C C . GLY A 1 985 ? 8.093 22.539 -14.410 1.00 90.12 985 GLY A C 1
ATOM 7843 O O . GLY A 1 985 ? 8.894 22.019 -15.188 1.00 90.12 985 GLY A O 1
ATOM 7844 N N . ASN A 1 986 ? 8.020 22.173 -13.123 1.00 92.38 986 ASN A N 1
ATOM 7845 C CA . ASN A 1 986 ? 8.801 21.044 -12.601 1.00 92.38 986 ASN A CA 1
ATOM 7846 C C . ASN A 1 986 ? 8.165 19.725 -13.035 1.00 92.38 986 ASN A C 1
ATOM 7848 O O . ASN A 1 986 ? 6.943 19.591 -13.034 1.00 92.38 986 ASN A O 1
ATOM 7852 N N . PHE A 1 987 ? 8.990 18.736 -13.359 1.00 92.50 987 PHE A N 1
ATOM 7853 C CA . PHE A 1 987 ? 8.538 17.380 -13.643 1.00 92.50 987 PHE A CA 1
ATOM 7854 C C . PHE A 1 987 ? 8.755 16.494 -12.424 1.00 92.50 987 PHE A C 1
ATOM 7856 O O . PHE A 1 987 ? 9.841 16.466 -11.848 1.00 92.50 987 PHE A O 1
ATOM 7863 N N . TRP A 1 988 ? 7.729 15.731 -12.078 1.00 91.56 988 TRP A N 1
ATOM 7864 C CA . TRP A 1 988 ? 7.750 14.790 -10.969 1.00 91.56 988 TRP A CA 1
ATOM 7865 C C . TRP A 1 988 ? 7.828 13.372 -11.526 1.00 91.56 988 TRP A C 1
ATOM 7867 O O . TRP A 1 988 ? 6.901 12.924 -12.200 1.00 91.56 988 TRP A O 1
ATOM 7877 N N . LEU A 1 989 ? 8.962 12.703 -11.303 1.00 92.50 989 LEU A N 1
ATOM 7878 C CA . LEU A 1 989 ? 9.217 11.333 -11.743 1.00 92.50 989 LEU A CA 1
ATOM 7879 C C . LEU A 1 989 ? 9.200 10.407 -10.533 1.00 92.50 989 LEU A C 1
ATOM 7881 O O . LEU A 1 989 ? 10.097 10.465 -9.698 1.00 92.50 989 LEU A O 1
ATOM 7885 N N . THR A 1 990 ? 8.191 9.549 -10.450 1.00 91.12 990 THR A N 1
ATOM 7886 C CA . THR A 1 990 ? 8.077 8.498 -9.436 1.00 91.12 990 THR A CA 1
ATOM 7887 C C . THR A 1 990 ? 8.516 7.185 -10.064 1.00 91.12 990 THR A C 1
ATOM 7889 O O . THR A 1 990 ? 7.995 6.801 -11.110 1.00 91.12 990 THR A O 1
ATOM 7892 N N . ALA A 1 991 ? 9.484 6.502 -9.460 1.00 91.25 991 ALA A N 1
ATOM 7893 C CA . ALA A 1 991 ? 10.032 5.256 -9.983 1.00 91.25 991 ALA A CA 1
ATOM 7894 C C . ALA A 1 991 ? 10.143 4.182 -8.903 1.00 91.25 991 ALA A C 1
ATOM 7896 O O . ALA A 1 991 ? 10.323 4.496 -7.728 1.00 91.25 991 ALA A O 1
ATOM 7897 N N . THR A 1 992 ? 10.073 2.920 -9.322 1.00 88.62 992 THR A N 1
ATOM 7898 C CA . THR A 1 992 ? 10.235 1.732 -8.479 1.00 88.62 992 THR A CA 1
ATOM 7899 C C . THR A 1 992 ? 11.369 0.881 -9.042 1.00 88.62 992 THR A C 1
ATOM 7901 O O . THR A 1 992 ? 11.291 0.407 -10.178 1.00 88.62 992 THR A O 1
ATOM 7904 N N . ILE A 1 993 ? 12.411 0.682 -8.238 1.00 89.56 993 ILE A N 1
ATOM 7905 C CA . ILE A 1 993 ? 13.567 -0.178 -8.532 1.00 89.56 993 ILE A CA 1
ATOM 7906 C C . ILE A 1 993 ? 13.961 -0.956 -7.266 1.00 89.56 993 ILE A C 1
ATOM 7908 O O . ILE A 1 993 ? 13.407 -0.726 -6.184 1.00 89.56 993 ILE A O 1
ATOM 7912 N N . ASP A 1 994 ? 14.935 -1.857 -7.398 1.00 87.69 994 ASP A N 1
ATOM 7913 C CA . ASP A 1 994 ? 15.545 -2.548 -6.259 1.00 87.69 994 ASP A CA 1
ATOM 7914 C C . ASP A 1 994 ? 16.081 -1.563 -5.215 1.00 87.69 994 ASP A C 1
ATOM 7916 O O . ASP A 1 994 ? 16.752 -0.584 -5.552 1.00 87.69 994 ASP A O 1
ATOM 7920 N N . GLU A 1 995 ? 15.843 -1.859 -3.937 1.00 87.38 995 GLU A N 1
ATOM 7921 C CA . GLU A 1 995 ? 16.273 -1.014 -2.819 1.00 87.38 995 GLU A CA 1
ATOM 7922 C C . GLU A 1 995 ? 17.791 -0.757 -2.809 1.00 87.38 995 GLU A C 1
ATOM 7924 O O . GLU A 1 995 ? 18.224 0.372 -2.576 1.00 87.38 995 GLU A O 1
ATOM 7929 N N . GLU A 1 996 ? 18.590 -1.765 -3.174 1.00 87.38 996 GLU A N 1
ATOM 7930 C CA . GLU A 1 996 ? 20.053 -1.672 -3.302 1.00 87.38 996 GLU A CA 1
ATOM 7931 C C . GLU A 1 996 ? 20.526 -0.694 -4.397 1.00 87.38 996 GLU A C 1
ATOM 7933 O O . GLU A 1 996 ? 21.599 -0.098 -4.277 1.00 87.38 996 GLU A O 1
ATOM 7938 N N . ASN A 1 997 ? 19.724 -0.460 -5.442 1.00 90.06 997 ASN A N 1
ATOM 7939 C CA . ASN A 1 997 ? 20.115 0.386 -6.572 1.00 90.06 997 ASN A CA 1
ATOM 7940 C C . ASN A 1 997 ? 19.940 1.890 -6.290 1.00 90.06 997 ASN A C 1
ATOM 7942 O O . ASN A 1 997 ? 20.603 2.715 -6.928 1.00 90.06 997 ASN A O 1
ATOM 7946 N N . TRP A 1 998 ? 19.099 2.276 -5.321 1.00 91.69 998 TRP A N 1
ATOM 7947 C CA . TRP A 1 998 ? 18.840 3.689 -5.013 1.00 91.69 998 TRP A CA 1
ATOM 7948 C C . TRP A 1 998 ? 20.071 4.454 -4.529 1.00 91.69 998 TRP A C 1
ATOM 7950 O O . TRP A 1 998 ? 20.192 5.640 -4.836 1.00 91.69 998 TRP A O 1
ATOM 7960 N N . ALA A 1 999 ? 20.993 3.799 -3.818 1.00 90.81 999 ALA A N 1
ATOM 7961 C CA . ALA A 1 999 ? 22.223 4.435 -3.347 1.00 90.81 999 ALA A CA 1
ATOM 7962 C C . ALA A 1 999 ? 23.092 4.925 -4.520 1.00 90.81 999 ALA A C 1
ATOM 7964 O O . ALA A 1 999 ? 23.512 6.080 -4.538 1.00 90.81 999 ALA A O 1
ATOM 7965 N N . GLY A 1 1000 ? 23.278 4.085 -5.547 1.00 92.12 1000 GLY A N 1
ATOM 7966 C CA . GLY A 1 1000 ? 24.029 4.449 -6.753 1.00 92.12 1000 GLY A CA 1
ATOM 7967 C C . GLY A 1 1000 ? 23.338 5.529 -7.593 1.00 92.12 1000 GLY A C 1
ATOM 7968 O O . GLY A 1 1000 ? 24.006 6.406 -8.137 1.00 92.12 1000 GLY A O 1
ATOM 7969 N N . VAL A 1 1001 ? 22.000 5.516 -7.655 1.00 93.81 1001 VAL A N 1
ATOM 7970 C CA . VAL A 1 1001 ? 21.213 6.591 -8.288 1.00 93.81 1001 VAL A CA 1
ATOM 7971 C C . VAL A 1 1001 ? 21.408 7.917 -7.550 1.00 93.81 1001 VAL A C 1
ATOM 7973 O O . VAL A 1 1001 ? 21.679 8.933 -8.186 1.00 93.81 1001 VAL A O 1
ATOM 7976 N N . GLN A 1 1002 ? 21.311 7.915 -6.218 1.00 92.00 1002 GLN A N 1
ATOM 7977 C CA . GLN A 1 1002 ? 21.466 9.114 -5.395 1.00 92.00 1002 GLN A CA 1
ATOM 7978 C C . GLN A 1 1002 ? 22.882 9.695 -5.485 1.00 92.00 1002 GLN A C 1
ATOM 7980 O O . GLN A 1 1002 ? 23.028 10.896 -5.702 1.00 92.00 1002 GLN A O 1
ATOM 7985 N N . GLU A 1 1003 ? 23.918 8.855 -5.400 1.00 92.06 1003 GLU A N 1
ATOM 7986 C CA . GLU A 1 1003 ? 25.313 9.284 -5.549 1.00 92.06 1003 GLU A CA 1
ATOM 7987 C C . GLU A 1 1003 ? 25.572 9.905 -6.931 1.00 92.06 1003 GLU A C 1
ATOM 7989 O O . GLU A 1 1003 ? 26.187 10.966 -7.035 1.00 92.06 1003 GLU A O 1
ATOM 7994 N N . ALA A 1 1004 ? 25.060 9.288 -8.001 1.00 92.00 1004 ALA A N 1
ATOM 7995 C CA . ALA A 1 1004 ? 25.201 9.818 -9.353 1.00 92.00 1004 ALA A CA 1
ATOM 7996 C C . ALA A 1 1004 ? 24.433 11.136 -9.559 1.00 92.00 1004 ALA A C 1
ATOM 7998 O O . ALA A 1 1004 ? 24.875 11.982 -10.339 1.00 92.00 1004 ALA A O 1
ATOM 7999 N N . ILE A 1 1005 ? 23.285 11.323 -8.894 1.00 91.62 1005 ILE A N 1
ATOM 8000 C CA . ILE A 1 1005 ? 22.518 12.576 -8.957 1.00 91.62 1005 ILE A CA 1
ATOM 8001 C C . ILE A 1 1005 ? 23.282 13.686 -8.235 1.00 91.62 1005 ILE A C 1
ATOM 8003 O O . ILE A 1 1005 ? 23.494 14.737 -8.832 1.00 91.62 1005 ILE A O 1
ATOM 8007 N N . HIS A 1 1006 ? 23.767 13.439 -7.014 1.00 88.81 1006 HIS A N 1
ATOM 8008 C CA . HIS A 1 1006 ? 24.608 14.404 -6.300 1.00 88.81 1006 HIS A CA 1
ATOM 8009 C C . HIS A 1 1006 ? 25.848 14.763 -7.135 1.00 88.81 1006 HIS A C 1
ATOM 8011 O O . HIS A 1 1006 ? 26.110 15.935 -7.372 1.00 88.81 1006 HIS A O 1
ATOM 8017 N N . ARG A 1 1007 ? 26.559 13.782 -7.705 1.00 89.38 1007 ARG A N 1
ATOM 8018 C CA . ARG A 1 1007 ? 27.760 14.049 -8.518 1.00 89.38 1007 ARG A CA 1
ATOM 8019 C C . ARG A 1 1007 ? 27.486 14.872 -9.788 1.00 89.38 1007 ARG A C 1
ATOM 8021 O O . ARG A 1 1007 ? 28.301 15.705 -10.154 1.00 89.38 1007 ARG A O 1
ATOM 8028 N N . GLU A 1 1008 ? 26.364 14.659 -10.480 1.00 88.56 1008 GLU A N 1
ATOM 8029 C CA . GLU A 1 1008 ? 26.043 15.412 -11.712 1.00 88.56 1008 GLU A CA 1
ATOM 8030 C C . GLU A 1 1008 ? 25.514 16.841 -11.425 1.00 88.56 1008 GLU A C 1
ATOM 8032 O O . GLU A 1 1008 ? 25.554 17.696 -12.317 1.00 88.56 1008 GLU A O 1
ATOM 8037 N N . TRP A 1 1009 ? 25.032 17.118 -10.201 1.00 84.69 1009 TRP A N 1
ATOM 8038 C CA . TRP A 1 1009 ? 24.271 18.341 -9.888 1.00 84.69 1009 TRP A CA 1
ATOM 8039 C C . TRP A 1 1009 ? 24.725 19.156 -8.660 1.00 84.69 1009 TRP A C 1
ATOM 8041 O O . TRP A 1 1009 ? 24.382 20.336 -8.602 1.00 84.69 1009 TRP A O 1
ATOM 8051 N N . ASP A 1 1010 ? 25.510 18.607 -7.727 1.00 72.44 1010 ASP A N 1
ATOM 8052 C CA . ASP A 1 1010 ? 26.142 19.364 -6.630 1.00 72.44 1010 ASP A CA 1
ATOM 8053 C C . ASP A 1 1010 ? 27.489 19.984 -7.037 1.00 72.44 1010 ASP A C 1
ATOM 8055 O O . ASP A 1 1010 ? 27.776 21.094 -6.599 1.00 72.44 1010 ASP A O 1
ATOM 8059 N N . ASP A 1 1011 ? 28.232 19.380 -7.978 1.00 51.00 1011 ASP A N 1
ATOM 8060 C CA . ASP A 1 1011 ? 29.409 19.985 -8.650 1.00 51.00 1011 ASP A CA 1
ATOM 8061 C C . ASP A 1 1011 ? 29.042 21.228 -9.511 1.00 51.00 1011 ASP A C 1
ATOM 8063 O O . ASP A 1 1011 ? 29.873 21.783 -10.232 1.00 51.00 1011 ASP A O 1
ATOM 8067 N N . ALA A 1 1012 ? 27.773 21.655 -9.478 1.00 46.94 1012 ALA A N 1
ATOM 8068 C CA . ALA A 1 1012 ? 27.229 22.828 -10.161 1.00 46.94 1012 ALA A CA 1
ATOM 8069 C C . ALA A 1 1012 ? 26.759 23.945 -9.199 1.00 46.94 1012 ALA A C 1
ATOM 8071 O O . ALA A 1 1012 ? 26.060 24.863 -9.645 1.00 46.94 1012 ALA A O 1
ATOM 8072 N N . LYS A 1 1013 ? 27.110 23.857 -7.908 1.00 38.91 1013 LYS A N 1
ATOM 8073 C CA . LYS A 1 1013 ? 27.017 24.943 -6.914 1.00 38.91 1013 LYS A CA 1
ATOM 8074 C C . LYS A 1 1013 ? 28.338 25.706 -6.813 1.00 38.91 1013 LYS A C 1
ATOM 8076 O O . LYS A 1 1013 ? 28.245 26.935 -6.608 1.00 38.91 1013 LYS A O 1
#

Foldseek 3Di:
DDDPDDDVVVVVVVVVVVVVVVVCVVPVDPPPPDPDDDDDPDDPDDDDDDPFLLLDDAADQFPLLQVLLVPDDADAQEEEEAAAQEDFPLQNLQQVLVSVVVCSLLNHAYEQYKYADDPDDPDDDFDDDDDDDDWDDDPDDPDIDTPLLWFDPVSLVRNCCNRNVSHHYHPHDPPPDDQLEGEDAQCVLDPDQPPQADPCSNCSNVSVVVCSCVRRDDPPPDDPPHGRYYYYHGDGNRHHPVVGDPSCVLRSSVSTRTHPLLSVLLSLLVVLQCVSVVDPFDPSQLATPPGAEEEEQEAGDDRCVLVVVCVVVPDDDPSNDLVVRLVVSLVVCVVVVHQEYAYDYPDPVSQVVSQVVCVVSNHHYDYSCRRQDDPSNVSLVPRDPSSVVSSSLSNLSHYQAYEEAPSDSSLVVSQVSNLSSCVVVVLCVPPPDRLAVNAWDQDPQGWTDRSRYIYHSHDPVNCVSVDDDDPDPPDDDDDDDDDDDDDDDDDDDDDDDDDDDDDDDDDDDDPDDDDDDDDDDDDDQDFPDQDVQWQKAFADPLLFDPQLQFKKKKKKFKWQFFFFQVLLVVLLQLLCQQPLVLQQLFFWEADPVRTIMTGRHPHADPVRHSAAEDEAEDAAALCVDPQSVQPDDADQAKAWGDFCVSCVCVRDDPLADFHNSSRRNDRHGFWYWYKYGYPRIIMIIIIGGSSFFDLQLVLLSLLCSLCSLVVNNVVRFDEDASRHDLCNCQLVDFPDAAPQVVQWQDDVLVVLLVVVQVVCVVPFDKTKIKIKHAPVNLCVQQVVLVVVVCVVPVPDDFDSVLLVLLVVVLLQLPVCPVVQQAKEKEKEKDALVVQLCDFDPDPVTDRSDPPPHNYGRNRMDIQIFIDGSNCSHPPRSSVSSVSSVVSCVRQSHSNNSSNVVNVVVVDPDDTDGHGSRHHYAYEYEQQVSPQQQSNQSQSRGDDDDPPDPDDPSNHRGGQDMDMDMRGDPGDPARYKYWNHAHPNGMIMIMTMHGPVSVVSSNVVSCVVTVVVD

Organism: NCBI:txid746836

Nearest PDB structures (foldseek):
  2zba-assembly1_A  TM=7.638E-01  e=1.482E-21  Fusarium sporotrichioides
  2zba-assembly3_C  TM=7.325E-01  e=1.132E-21  Fusarium sporotrichioides
  3b30-assembly1_A  TM=7.015E-01  e=5.692E-21  Fusarium graminearum
  2rkv-assembly1_A  TM=7.115E-01  e=2.072E-20  Fusarium graminearum
  6zbs-assembly1_A  TM=7.209E-01  e=5.090E-17  Lathyrus sativus

Secondary structure (DSSP, 8-state):
-PPTT--HHHHHHHHHHHHHHHHHHHHSS-----S--------------STT-TT--PPP--HHHHHHHHHSPP-TTEEEE---B-SSHHHHHHHHHHHHHHHHHHT-EEEPPEEEPP---SS------S--------S-STTEEEGGGTB-HHHHHHHHHHH-TTS-EES------STTEEEE-GGGG-S---TTS-S-HHHHHHHHHHHHHHHT--TTSS-TTPPEEEEEPP--S-S-GGGS-HHHHHHHHTT-PBPHHHHHHHHHHHHHHHHHHT----TTSSS-SSS-EEEEE--SPPPGGGHHHHGGG-S--GGGSHHHHHHHHHHHHHHTT--EEEEEES-HHHHHHHHHHHTTTT-EEE-HHHH--HHHHHHHHHS-HHHHHHHHHHHHHH-SEEEEETT-HHHHHHHHHHHHHHHHTTGGG-TTT-S--SS-EE-TTS-EE-SSEEEES--TTTGGGG----SS---------------------------------------S----SS----PPPPPPPPPTTSEEEEPPTTTS-HHHHTEEEEEEEEESSEE-HHHHHHHHHHHHTSGGGGGGGPEEEE-TTS-EEEEE-SS--SSS-SSEEEEEE-SS-TTTSTTGGGS----SS-EE---GGGGHHHH--TTS--SHHHHHHS--BS-EEEEEE-SS-EEEEEEEETTT--HHHHHHHHHHHHHHHTT-GGGPPPPS-SSS-TTTTTTSS--S--TTGGGB--HHHHHHHHHHHHHHHHH--EEEEEEEE-HHHHHHHHHHHHHHHHTT-TT----HHHHHHHHHHHHHTGGGTT-TTPEEEEEEEEE-HHHHTSPPSSTTPPPSS-TTS---S--EEEEEEEEEHHHHHHS-HHHHHHHHHHHHHHHSSHHHHHHHHHHHHH-SS---BS-TT-EEEEEEE-GGG-HHHH---GGGEEE--TT----GGGTTS-SEEEEEEEESSS--TTEEEEEEE-TTS-EEEEEEEETTHHHHHHHHHHHHHTTT-